Protein 7XYK (pdb70)

Nearest PDB structures (foldseek):
  7xyk-assembly1_B  TM=1.003E+00  e=2.452E-69  Shrimp white spot syndrome virus (isolate Tongan)
  5by6-assembly2_C  TM=9.878E-01  e=1.537E-50  Trichinella spiralis
  4irr-assembly1_B  TM=9.754E-01  e=3.200E-49  Caenorhabditis elegans
  7dp5-assembly1_A  TM=9.874E-01  e=3.975E-48  Brugia malayi
  7dp4-assembly1_A  TM=9.867E-01  e=3.726E-48  Brugia malayi

Structure (mmCIF, N/CA/C/O backbone):
data_7XYK
#
_entry.id   7XYK
#
_cell.length_a   51.164
_cell.length_b   90.113
_cell.length_c   123.996
_cell.angle_alpha   90.000
_cell.angle_beta   92.980
_cell.angle_gamma   90.000
#
_symmetry.space_group_name_H-M   'P 1 21 1'
#
loop_
_entity.id
_entity.type
_entity.pdbx_description
1 polymer 'Thymidylate synthase'
2 non-polymer "2'-DEOXYURIDINE 5'-MONOPHOSPHATE"
3 non-polymer TOMUDEX
4 non-polymer 'SULFATE ION'
5 water water
#
loop_
_atom_site.group_PDB
_atom_site.id
_atom_site.type_symbol
_atom_site.label_atom_id
_atom_site.label_alt_id
_atom_site.label_comp_id
_atom_site.label_asym_id
_atom_site.label_entity_id
_atom_site.label_seq_id
_atom_site.pdbx_PDB_ins_code
_atom_site.Cartn_x
_atom_site.Cartn_y
_atom_site.Cartn_z
_atom_site.occupancy
_atom_site.B_iso_or_equiv
_atom_site.auth_seq_id
_atom_site.auth_comp_id
_atom_site.auth_asym_id
_atom_site.auth_atom_id
_atom_site.pdbx_PDB_model_num
ATOM 1 N N . ALA A 1 3 ? 19.609 27.623 28.950 1.00 60.49 0 ALA A N 1
ATOM 2 C CA . ALA A 1 3 ? 19.835 26.160 29.154 1.00 58.84 0 ALA A CA 1
ATOM 3 C C . ALA A 1 3 ? 19.396 25.700 30.540 1.00 49.24 0 ALA A C 1
ATOM 4 O O . ALA A 1 3 ? 19.884 24.683 31.041 1.00 44.84 0 ALA A O 1
ATOM 6 N N . MET A 1 4 ? 18.479 26.444 31.156 1.00 40.92 1 MET A N 1
ATOM 7 C CA . MET A 1 4 ? 17.926 26.056 32.448 1.00 31.86 1 MET A CA 1
ATOM 8 C C . MET A 1 4 ? 16.409 25.933 32.467 1.00 26.34 1 MET A C 1
ATOM 9 O O . MET A 1 4 ? 15.890 25.146 33.257 1.00 28.32 1 MET A O 1
ATOM 14 N N . GLU A 1 5 ? 15.680 26.650 31.629 1.00 27.85 2 GLU A N 1
ATOM 15 C CA . GLU A 1 5 ? 14.226 26.655 31.739 1.00 32.62 2 GLU A CA 1
ATOM 16 C C . GLU A 1 5 ? 13.562 25.643 30.808 1.00 26.60 2 GLU A C 1
ATOM 17 O O . GLU A 1 5 ? 14.168 25.096 29.884 1.00 26.48 2 GLU A O 1
ATOM 23 N N . GLY A 1 6 ? 12.297 25.385 31.082 1.00 23.78 3 GLY A N 1
ATOM 24 C CA . GLY A 1 6 ? 11.530 24.536 30.191 1.00 23.00 3 GLY A CA 1
ATOM 25 C C . GLY A 1 6 ? 12.059 23.116 30.155 1.00 21.99 3 GLY A C 1
ATOM 26 O O . GLY A 1 6 ? 12.289 22.482 31.188 1.00 21.13 3 GLY A O 1
ATOM 27 N N . GLU A 1 7 ? 12.214 22.571 28.951 1.00 21.57 4 GLU A N 1
ATOM 28 C CA . GLU A 1 7 ? 12.621 21.180 28.824 1.00 17.85 4 GLU A CA 1
ATOM 29 C C . GLU A 1 7 ? 13.997 20.932 29.411 1.00 19.15 4 GLU A C 1
ATOM 30 O O . GLU A 1 7 ? 14.310 19.795 29.786 1.00 18.53 4 GLU A O 1
ATOM 36 N N . HIS A 1 8 ? 14.827 21.968 29.512 1.00 20.35 5 HIS A N 1
ATOM 37 C CA . HIS A 1 8 ? 16.115 21.799 30.152 1.00 22.48 5 HIS A CA 1
ATOM 38 C C . HIS A 1 8 ? 15.987 21.416 31.621 1.00 19.85 5 HIS A C 1
ATOM 39 O O . HIS A 1 8 ? 16.906 20.794 32.149 1.00 21.37 5 HIS A O 1
ATOM 46 N N . GLN A 1 9 ? 14.865 21.744 32.280 1.00 18.45 6 GLN A N 1
ATOM 47 C CA . GLN A 1 9 ? 14.647 21.241 33.638 1.00 18.87 6 GLN A CA 1
ATOM 48 C C . GLN A 1 9 ? 14.763 19.722 33.666 1.00 22.88 6 GLN A C 1
ATOM 49 O O . GLN A 1 9 ? 15.365 19.144 34.580 1.00 22.53 6 GLN A O 1
ATOM 55 N N . TYR A 1 10 ? 14.156 19.056 32.689 1.00 16.70 7 TYR A N 1
ATOM 56 C CA . TYR A 1 10 ? 14.181 17.599 32.625 1.00 16.32 7 TYR A CA 1
ATOM 57 C C . TYR A 1 10 ? 15.535 17.083 32.150 1.00 18.54 7 TYR A C 1
ATOM 58 O O . TYR A 1 10 ? 16.099 16.143 32.726 1.00 18.43 7 TYR A O 1
ATOM 67 N N . LEU A 1 11 ? 16.076 17.676 31.081 1.00 18.59 8 LEU A N 1
ATOM 68 C CA . LEU A 1 11 ? 17.353 17.208 30.574 1.00 17.92 8 LEU A CA 1
ATOM 69 C C . LEU A 1 11 ? 18.447 17.379 31.613 1.00 19.08 8 LEU A C 1
ATOM 70 O O . LEU A 1 11 ? 19.311 16.508 31.772 1.00 19.38 8 LEU A O 1
ATOM 75 N N . ASN A 1 12 ? 18.419 18.487 32.360 1.00 19.40 9 ASN A N 1
ATOM 76 C CA . ASN A 1 12 ? 19.425 18.669 33.400 1.00 18.18 9 ASN A CA 1
ATOM 77 C C . ASN A 1 12 ? 19.250 17.682 34.544 1.00 18.36 9 ASN A C 1
ATOM 78 O O . ASN A 1 12 ? 20.245 17.272 35.153 1.00 19.52 9 ASN A O 1
ATOM 83 N N . LEU A 1 13 ? 18.014 17.295 34.871 1.00 16.87 10 LEU A N 1
ATOM 84 C CA . LEU A 1 13 ? 17.813 16.249 35.871 1.00 17.47 10 LEU A CA 1
ATOM 85 C C . LEU A 1 13 ? 18.411 14.927 35.398 1.00 19.29 10 LEU A C 1
ATOM 86 O O . LEU A 1 13 ? 19.076 14.220 36.173 1.00 18.22 10 LEU A O 1
ATOM 91 N N . VAL A 1 14 ? 18.183 14.568 34.132 1.00 16.93 11 VAL A N 1
ATOM 92 C CA . VAL A 1 14 ? 18.779 13.349 33.601 1.00 18.59 11 VAL A CA 1
ATOM 93 C C . VAL A 1 14 ? 20.290 13.403 33.758 1.00 20.09 11 VAL A C 1
ATOM 94 O O . VAL A 1 14 ? 20.910 12.460 34.255 1.00 19.19 11 VAL A O 1
ATOM 98 N N . ARG A 1 15 ? 20.904 14.504 33.311 1.00 17.77 12 ARG A N 1
ATOM 99 C CA . ARG A 1 15 ? 22.353 14.642 33.438 1.00 20.61 12 ARG A CA 1
ATOM 100 C C . ARG A 1 15 ? 22.793 14.543 34.896 1.00 23.31 12 ARG A C 1
ATOM 101 O O . ARG A 1 15 ? 23.816 13.914 35.205 1.00 22.72 12 ARG A O 1
ATOM 109 N N . GLU A 1 16 ? 22.079 15.210 35.801 1.00 20.18 13 GLU A N 1
ATOM 110 C CA . GLU A 1 16 ? 22.469 15.196 37.206 1.00 21.74 13 GLU A CA 1
ATOM 111 C C . GLU A 1 16 ? 22.466 13.780 37.758 1.00 22.44 13 GLU A C 1
ATOM 112 O O . GLU A 1 16 ? 23.389 13.383 38.475 1.00 20.72 13 GLU A O 1
ATOM 118 N N . ILE A 1 17 ? 21.441 12.994 37.441 1.00 18.29 14 ILE A N 1
ATOM 119 C CA . ILE A 1 17 ? 21.396 11.624 37.936 1.00 17.74 14 ILE A CA 1
ATOM 120 C C . ILE A 1 17 ? 22.543 10.811 37.336 1.00 24.02 14 ILE A C 1
ATOM 121 O O . ILE A 1 17 ? 23.215 10.033 38.027 1.00 21.27 14 ILE A O 1
ATOM 126 N N . LEU A 1 18 ? 22.781 10.970 36.039 1.00 21.45 15 LEU A N 1
ATOM 127 C CA . LEU A 1 18 ? 23.892 10.260 35.418 1.00 22.80 15 LEU A CA 1
ATOM 128 C C . LEU A 1 18 ? 25.213 10.634 36.075 1.00 23.80 15 LEU A C 1
ATOM 129 O O . LEU A 1 18 ? 26.105 9.784 36.205 1.00 27.12 15 LEU A O 1
ATOM 134 N N . GLU A 1 19 ? 25.378 11.904 36.484 1.00 23.60 16 GLU A N 1
ATOM 135 C CA . GLU A 1 19 ? 26.672 12.367 37.014 1.00 31.87 16 GLU A CA 1
ATOM 136 C C . GLU A 1 19 ? 26.849 12.072 38.503 1.00 28.90 16 GLU A C 1
ATOM 137 O O . GLU A 1 19 ? 27.933 11.665 38.939 1.00 26.23 16 GLU A O 1
ATOM 143 N N . ARG A 1 20 ? 25.837 12.360 39.316 1.00 22.81 17 ARG A N 1
ATOM 144 C CA . ARG A 1 20 ? 25.964 12.214 40.756 1.00 22.66 17 ARG A CA 1
ATOM 145 C C . ARG A 1 20 ? 24.945 11.271 41.386 1.00 19.87 17 ARG A C 1
ATOM 146 O O . ARG A 1 20 ? 24.949 11.103 42.608 1.00 22.84 17 ARG A O 1
ATOM 154 N N . GLY A 1 21 ? 24.085 10.637 40.597 1.00 20.06 18 GLY A N 1
ATOM 155 C CA . GLY A 1 21 ? 23.204 9.634 41.168 1.00 20.07 18 GLY A CA 1
ATOM 156 C C . GLY A 1 21 ? 24.000 8.479 41.751 1.00 18.30 18 GLY A C 1
ATOM 157 O O . GLY A 1 21 ? 24.998 8.030 41.176 1.00 20.08 18 GLY A O 1
ATOM 158 N N . VAL A 1 22 ? 23.543 7.973 42.898 1.00 19.91 19 VAL A N 1
ATOM 159 C CA . VAL A 1 22 ? 24.216 6.862 43.562 1.00 21.00 19 VAL A CA 1
ATOM 160 C C . VAL A 1 22 ? 23.640 5.557 43.059 1.00 23.32 19 VAL A C 1
ATOM 161 O O . VAL A 1 22 ? 22.445 5.433 42.751 1.00 20.70 19 VAL A O 1
ATOM 165 N N . LYS A 1 23 ? 24.486 4.543 43.033 1.00 21.33 20 LYS A N 1
ATOM 166 C CA . LYS A 1 23 ? 24.030 3.223 42.663 1.00 25.64 20 LYS A CA 1
ATOM 167 C C . LYS A 1 23 ? 23.118 2.738 43.766 1.00 37.86 20 LYS A C 1
ATOM 168 O O . LYS A 1 23 ? 23.469 2.782 44.949 1.00 48.34 20 LYS A O 1
ATOM 174 N N . LYS A 1 24 ? 21.925 2.323 43.380 1.00 30.06 21 LYS A N 1
ATOM 175 C CA . LYS A 1 24 ? 20.903 1.917 44.333 1.00 39.53 21 LYS A CA 1
ATOM 176 C C . LYS A 1 24 ? 20.225 0.707 43.718 1.00 45.12 21 LYS A C 1
ATOM 177 O O . LYS A 1 24 ? 19.772 0.772 42.571 1.00 46.44 21 LYS A O 1
ATOM 183 N N . ASP A 1 25 ? 20.162 -0.390 44.461 1.00 41.05 22 ASP A N 1
ATOM 184 C CA . ASP A 1 25 ? 19.357 -1.504 43.997 1.00 36.63 22 ASP A CA 1
ATOM 185 C C . ASP A 1 25 ? 17.898 -1.159 44.247 1.00 29.62 22 ASP A C 1
ATOM 186 O O . ASP A 1 25 ? 17.579 -0.183 44.928 1.00 27.19 22 ASP A O 1
ATOM 191 N N . ASP A 1 26 ? 17.001 -1.911 43.623 1.00 27.00 23 ASP A N 1
ATOM 192 C CA . ASP A 1 26 ? 15.592 -1.564 43.734 1.00 25.52 23 ASP A CA 1
ATOM 193 C C . ASP A 1 26 ? 14.718 -2.812 43.767 1.00 26.26 23 ASP A C 1
ATOM 194 O O . ASP A 1 26 ? 15.169 -3.941 43.528 1.00 26.97 23 ASP A O 1
ATOM 199 N N . ARG A 1 27 ? 13.431 -2.555 44.030 1.00 22.78 24 ARG A N 1
ATOM 200 C CA . ARG A 1 27 ? 12.415 -3.598 44.151 1.00 30.92 24 ARG A CA 1
ATOM 201 C C . ARG A 1 27 ? 12.393 -4.526 42.941 1.00 35.22 24 ARG A C 1
ATOM 202 O O . ARG A 1 27 ? 12.193 -5.736 43.086 1.00 29.13 24 ARG A O 1
ATOM 210 N N . THR A 1 28 ? 12.524 -3.971 41.734 1.00 31.79 25 THR A N 1
ATOM 211 C CA . THR A 1 28 ? 12.427 -4.786 40.526 1.00 31.40 25 THR A CA 1
ATOM 212 C C . THR A 1 28 ? 13.663 -5.644 40.286 1.00 28.23 25 THR A C 1
ATOM 213 O O . THR A 1 28 ? 13.602 -6.554 39.454 1.00 38.08 25 THR A O 1
ATOM 217 N N . GLY A 1 29 ? 14.777 -5.366 40.962 1.00 27.22 26 GLY A N 1
ATOM 218 C CA . GLY A 1 29 ? 16.022 -6.053 40.692 1.00 30.30 26 GLY A CA 1
ATOM 219 C C . GLY A 1 29 ? 16.809 -5.527 39.506 1.00 32.60 26 GLY A C 1
ATOM 220 O O . GLY A 1 29 ? 17.859 -6.103 39.180 1.00 32.64 26 GLY A O 1
ATOM 221 N N . THR A 1 30 ? 16.325 -4.479 38.834 1.00 27.64 27 THR A N 1
ATOM 222 C CA . THR A 1 30 ? 17.006 -3.920 37.667 1.00 27.04 27 THR A CA 1
ATOM 223 C C . THR A 1 30 ? 18.202 -3.064 38.065 1.00 30.38 27 THR A C 1
ATOM 224 O O . THR A 1 30 ? 19.205 -3.034 37.347 1.00 30.65 27 THR A O 1
ATOM 228 N N . GLY A 1 31 ? 18.099 -2.327 39.171 1.00 29.14 28 GLY A N 1
ATOM 229 C CA . GLY A 1 31 ? 19.149 -1.416 39.576 1.00 28.74 28 GLY A CA 1
ATOM 230 C C . GLY A 1 31 ? 18.950 -0.018 39.026 1.00 23.74 28 GLY A C 1
ATOM 231 O O . GLY A 1 31 ? 18.485 0.146 37.879 1.00 23.03 28 GLY A O 1
ATOM 232 N N . THR A 1 32 ? 19.335 0.994 39.813 1.00 21.23 29 THR A N 1
ATOM 233 C CA . THR A 1 32 ? 19.128 2.383 39.428 1.00 17.89 29 THR A CA 1
ATOM 234 C C . THR A 1 32 ? 20.319 3.235 39.832 1.00 19.69 29 THR A C 1
ATOM 235 O O . THR A 1 32 ? 21.164 2.845 40.654 1.00 21.63 29 THR A O 1
ATOM 239 N N . LEU A 1 33 ? 20.358 4.411 39.240 1.00 17.81 30 LEU A N 1
ATOM 240 C CA . LEU A 1 33 ? 21.072 5.561 39.774 1.00 18.82 30 LEU A CA 1
ATOM 241 C C . LEU A 1 33 ? 20.024 6.522 40.309 1.00 16.20 30 LEU A C 1
ATOM 242 O O . LEU A 1 33 ? 18.982 6.739 39.669 1.00 16.11 30 LEU A O 1
ATOM 247 N N . SER A 1 34 ? 20.276 7.096 41.478 1.00 16.92 31 SER A N 1
ATOM 248 C CA . SER A 1 34 ? 19.227 7.773 42.222 1.00 16.92 31 SER A CA 1
ATOM 249 C C . SER A 1 34 ? 19.724 9.038 42.903 1.00 17.07 31 SER A C 1
ATOM 250 O O . SER A 1 34 ? 20.855 9.068 43.401 1.00 16.58 31 SER A O 1
ATOM 253 N N . ILE A 1 35 ? 18.887 10.077 42.913 1.00 15.47 32 ILE A N 1
ATOM 254 C CA . ILE A 1 35 ? 19.043 11.226 43.796 1.00 15.44 32 ILE A CA 1
ATOM 255 C C . ILE A 1 35 ? 17.702 11.434 44.488 1.00 16.10 32 ILE A C 1
ATOM 256 O O . ILE A 1 35 ? 16.676 10.922 44.041 1.00 17.57 32 ILE A O 1
ATOM 261 N N . PHE A 1 36 ? 17.705 12.197 45.583 1.00 16.14 33 PHE A N 1
ATOM 262 C CA . PHE A 1 36 ? 16.520 12.394 46.394 1.00 14.78 33 PHE A CA 1
ATOM 263 C C . PHE A 1 36 ? 16.193 13.876 46.462 1.00 14.53 33 PHE A C 1
ATOM 264 O O . PHE A 1 36 ? 17.087 14.715 46.624 1.00 17.69 33 PHE A O 1
ATOM 272 N N . GLY A 1 37 ? 14.931 14.205 46.250 1.00 14.01 34 GLY A N 1
ATOM 273 C CA . GLY A 1 37 ? 14.450 15.546 46.428 1.00 14.27 34 GLY A CA 1
ATOM 274 C C . GLY A 1 37 ? 14.566 16.562 45.297 1.00 15.27 34 GLY A C 1
ATOM 275 O O . GLY A 1 37 ? 14.371 17.749 45.559 1.00 17.62 34 GLY A O 1
ATOM 276 N N . PRO A 1 38 ? 14.840 16.193 44.036 1.00 14.29 35 PRO A N 1
ATOM 277 C CA . PRO A 1 38 ? 14.957 17.235 43.015 1.00 15.00 35 PRO A CA 1
ATOM 278 C C . PRO A 1 38 ? 13.591 17.784 42.640 1.00 15.65 35 PRO A C 1
ATOM 279 O O . PRO A 1 38 ? 12.592 17.063 42.623 1.00 17.24 35 PRO A O 1
ATOM 283 N N . GLN A 1 39 ? 13.570 19.069 42.310 1.00 14.30 36 GLN A N 1
ATOM 284 C CA . GLN A 1 39 ? 12.371 19.767 41.864 1.00 14.34 36 GLN A CA 1
ATOM 285 C C . GLN A 1 39 ? 12.563 20.309 40.455 1.00 16.14 36 GLN A C 1
ATOM 286 O O . GLN A 1 39 ? 13.656 20.744 40.082 1.00 17.94 36 GLN A O 1
ATOM 292 N N . MET A 1 40 ? 11.493 20.262 39.659 1.00 16.11 37 MET A N 1
ATOM 293 C CA . MET A 1 40 ? 11.446 20.861 38.326 1.00 15.67 37 MET A CA 1
ATOM 294 C C . MET A 1 40 ? 10.230 21.767 38.246 1.00 14.86 37 MET A C 1
ATOM 295 O O . MET A 1 40 ? 9.203 21.482 38.864 1.00 16.16 37 MET A O 1
ATOM 300 N N . ARG A 1 41 ? 10.338 22.859 37.479 1.00 15.78 38 ARG A N 1
ATOM 301 C CA . ARG A 1 41 ? 9.259 23.836 37.360 1.00 16.44 38 ARG A CA 1
ATOM 302 C C . ARG A 1 41 ? 9.051 24.160 35.895 1.00 16.06 38 ARG A C 1
ATOM 303 O O . ARG A 1 41 ? 10.029 24.351 35.159 1.00 18.55 38 ARG A O 1
ATOM 311 N N . PHE A 1 42 ? 7.773 24.213 35.487 1.00 14.77 39 PHE A N 1
ATOM 312 C CA . PHE A 1 42 ? 7.415 24.455 34.094 1.00 15.30 39 PHE A CA 1
ATOM 313 C C . PHE A 1 42 ? 6.335 25.515 33.999 1.00 17.24 39 PHE A C 1
ATOM 314 O O . PHE A 1 42 ? 5.265 25.384 34.600 1.00 17.99 39 PHE A O 1
ATOM 322 N N . SER A 1 43 ? 6.573 26.537 33.187 1.00 16.85 40 SER A N 1
ATOM 323 C CA . SER A 1 43 ? 5.552 27.539 32.954 1.00 17.68 40 SER A CA 1
ATOM 324 C C . SER A 1 43 ? 4.461 26.996 32.041 1.00 17.27 40 SER A C 1
ATOM 325 O O . SER A 1 43 ? 4.740 26.319 31.052 1.00 22.04 40 SER A O 1
ATOM 328 N N . LEU A 1 44 ? 3.210 27.278 32.396 1.00 17.87 41 LEU A N 1
ATOM 329 C CA . LEU A 1 44 ? 2.052 26.949 31.570 1.00 18.42 41 LEU A CA 1
ATOM 330 C C . LEU A 1 44 ? 1.442 28.192 30.949 1.00 18.72 41 LEU A C 1
ATOM 331 O O . LEU A 1 44 ? 0.325 28.131 30.407 1.00 20.21 41 LEU A O 1
ATOM 336 N N . ARG A 1 45 ? 2.148 29.314 31.017 1.00 18.96 42 ARG A N 1
ATOM 337 C CA . ARG A 1 45 ? 1.664 30.566 30.458 1.00 20.73 42 ARG A CA 1
ATOM 338 C C . ARG A 1 45 ? 1.736 30.526 28.937 1.00 23.37 42 ARG A C 1
ATOM 339 O O . ARG A 1 45 ? 2.415 29.699 28.335 1.00 20.60 42 ARG A O 1
ATOM 347 N N . ASP A 1 46 ? 0.963 31.400 28.311 1.00 25.27 43 ASP A N 1
ATOM 348 C CA . ASP A 1 46 ? 0.934 31.480 26.858 1.00 26.68 43 ASP A CA 1
ATOM 349 C C . ASP A 1 46 ? 0.533 30.141 26.250 1.00 22.87 43 ASP A C 1
ATOM 350 O O . ASP A 1 46 ? 1.025 29.768 25.180 1.00 25.37 43 ASP A O 1
ATOM 355 N N . ASP A 1 47 ? -0.341 29.413 26.955 1.00 22.89 44 ASP A N 1
ATOM 356 C CA . ASP A 1 47 ? -0.907 28.127 26.551 1.00 22.00 44 ASP A CA 1
ATOM 357 C C . ASP A 1 47 ? 0.106 26.990 26.497 1.00 19.38 44 ASP A C 1
ATOM 358 O O . ASP A 1 47 ? -0.232 25.899 26.037 1.00 20.38 44 ASP A O 1
ATOM 363 N N . THR A 1 48 ? 1.323 27.198 26.996 1.00 20.06 45 THR A N 1
ATOM 364 C CA . THR A 1 48 ? 2.373 26.195 26.906 1.00 19.25 45 THR A CA 1
ATOM 365 C C . THR A 1 48 ? 2.033 24.969 27.732 1.00 17.97 45 THR A C 1
ATOM 366 O O . THR A 1 48 ? 1.478 25.068 28.826 1.00 17.73 45 THR A O 1
ATOM 370 N N . ILE A 1 49 ? 2.389 23.809 27.203 1.00 18.35 46 ILE A N 1
ATOM 371 C CA . ILE A 1 49 ? 2.271 22.563 27.956 1.00 17.10 46 ILE A CA 1
ATOM 372 C C . ILE A 1 49 ? 3.576 21.794 27.765 1.00 18.55 46 ILE A C 1
ATOM 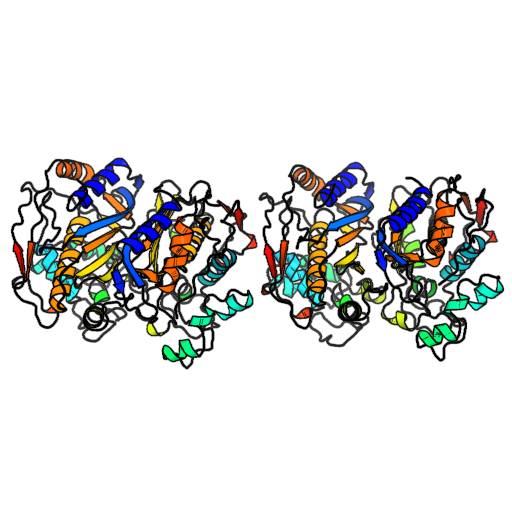373 O O . ILE A 1 49 ? 4.032 21.602 26.625 1.00 17.25 46 ILE A O 1
ATOM 378 N N . PRO A 1 50 ? 4.238 21.349 28.883 1.00 16.82 47 PRO A N 1
ATOM 379 C CA . PRO A 1 50 ? 5.580 20.749 28.764 1.00 17.01 47 PRO A CA 1
ATOM 380 C C . PRO A 1 50 ? 5.543 19.277 28.378 1.00 18.72 47 PRO A C 1
ATOM 381 O O . PRO A 1 50 ? 5.801 18.374 29.179 1.00 19.82 47 PRO A O 1
ATOM 385 N N . VAL A 1 51 ? 5.201 19.030 27.111 1.00 17.58 48 VAL A N 1
ATOM 386 C CA . VAL A 1 51 ? 5.330 17.709 26.504 1.00 17.62 48 VAL A CA 1
ATOM 387 C C . VAL A 1 51 ? 6.694 17.635 25.819 1.00 18.18 48 VAL A C 1
ATOM 388 O O . VAL A 1 51 ? 6.970 18.406 24.892 1.00 18.04 48 VAL A O 1
ATOM 392 N N . LEU A 1 52 ? 7.555 16.712 26.269 1.00 16.89 49 LEU A N 1
ATOM 393 C CA . LEU A 1 52 ? 8.939 16.710 25.803 1.00 18.13 49 LEU A CA 1
ATOM 394 C C . LEU A 1 52 ? 9.022 16.669 24.287 1.00 18.67 49 LEU A C 1
ATOM 395 O O . LEU A 1 52 ? 8.306 15.911 23.623 1.00 19.55 49 LEU A O 1
ATOM 400 N N . THR A 1 53 ? 9.951 17.444 23.758 1.00 17.58 50 THR A N 1
ATOM 401 C CA . THR A 1 53 ? 10.266 17.381 22.334 1.00 18.44 50 THR A CA 1
ATOM 402 C C . THR A 1 53 ? 11.501 16.542 22.018 1.00 19.51 50 THR A C 1
ATOM 403 O O . THR A 1 53 ? 11.695 16.165 20.847 1.00 20.36 50 THR A O 1
ATOM 407 N N . THR A 1 54 ? 12.346 16.241 23.006 1.00 18.64 51 THR A N 1
ATOM 408 C CA . THR A 1 54 ? 13.510 15.400 22.743 1.00 19.32 51 THR A CA 1
ATOM 409 C C . THR A 1 54 ? 13.170 13.923 22.668 1.00 20.18 51 THR A C 1
ATOM 410 O O . THR A 1 54 ? 14.024 13.119 22.273 1.00 22.94 51 THR A O 1
ATOM 414 N N . LYS A 1 55 ? 11.933 13.556 22.980 1.00 20.34 52 LYS A N 1
ATOM 415 C CA . LYS A 1 55 ? 11.440 12.203 22.819 1.00 25.62 52 LYS A CA 1
ATOM 416 C C . LYS A 1 55 ? 9.953 12.338 22.568 1.00 24.51 52 LYS A C 1
ATOM 417 O O . LYS A 1 55 ? 9.284 13.120 23.252 1.00 26.49 52 LYS A O 1
ATOM 423 N N . LYS A 1 56 ? 9.437 11.571 21.615 1.00 21.36 53 LYS A N 1
ATOM 424 C CA . LYS A 1 56 ? 8.001 11.570 21.365 1.00 22.98 53 LYS A CA 1
ATOM 425 C C . LYS A 1 56 ? 7.266 10.969 22.562 1.00 23.85 53 LYS A C 1
ATOM 426 O O . LYS A 1 56 ? 7.517 9.822 22.950 1.00 27.96 53 LYS A O 1
ATOM 432 N N . ILE A 1 57 ? 6.385 11.754 23.149 1.00 18.75 54 ILE A N 1
ATOM 433 C CA . ILE A 1 57 ? 5.526 11.327 24.245 1.00 19.93 54 ILE A CA 1
ATOM 434 C C . ILE A 1 57 ? 4.217 10.829 23.661 1.00 20.66 54 ILE A C 1
ATOM 435 O O . ILE A 1 57 ? 3.701 11.371 22.685 1.00 20.74 54 ILE A O 1
ATOM 440 N N . PHE A 1 58 ? 3.665 9.808 24.312 1.00 23.50 55 PHE A N 1
ATOM 441 C CA . PHE A 1 58 ? 2.413 9.169 23.917 1.00 24.93 55 PHE A CA 1
ATOM 442 C C . PHE A 1 58 ? 1.226 10.034 24.366 1.00 23.07 55 PHE A C 1
ATOM 443 O O . PHE A 1 58 ? 0.506 9.721 25.315 1.00 21.63 55 PHE A O 1
ATOM 451 N N . TRP A 1 59 ? 1.018 11.142 23.644 1.00 21.12 56 TRP A N 1
ATOM 452 C CA . TRP A 1 59 ? 0.039 12.147 24.074 1.00 21.31 56 TRP A CA 1
ATOM 453 C C . TRP A 1 59 ? -1.360 11.558 24.220 1.00 21.20 56 TRP A C 1
ATOM 454 O O . TRP A 1 59 ? -2.057 11.851 25.197 1.00 18.00 56 TRP A O 1
ATOM 465 N N . ARG A 1 60 ? -1.803 10.737 23.269 1.00 20.14 57 ARG A N 1
ATOM 466 C CA . ARG A 1 60 ? -3.139 10.168 23.375 1.00 19.46 57 ARG A CA 1
ATOM 467 C C . ARG A 1 60 ? -3.253 9.311 24.632 1.00 18.05 57 ARG A C 1
ATOM 468 O O . ARG A 1 60 ? -4.312 9.283 25.271 1.00 16.91 57 ARG A O 1
ATOM 476 N N . GLY A 1 61 ? -2.165 8.620 24.996 1.00 18.65 58 GLY A N 1
ATOM 477 C CA . GLY A 1 61 ? -2.134 7.874 26.251 1.00 18.14 58 GLY A CA 1
ATOM 478 C C . GLY A 1 61 ? -2.202 8.774 27.471 1.00 16.26 58 GLY A C 1
ATOM 479 O O . GLY A 1 61 ? -2.925 8.475 28.425 1.00 16.95 58 GLY A O 1
ATOM 480 N N . VAL A 1 62 ? -1.457 9.891 27.454 1.00 17.02 59 VAL A N 1
ATOM 481 C CA . VAL A 1 62 ? -1.550 10.864 28.544 1.00 14.58 59 VAL A CA 1
ATOM 482 C C . VAL A 1 62 ? -2.996 11.290 28.747 1.00 14.33 59 VAL A C 1
ATOM 483 O O . VAL A 1 62 ? -3.512 11.302 29.867 1.00 15.43 59 VAL A O 1
ATOM 487 N N . VAL A 1 63 ? -3.657 11.675 27.644 1.00 15.29 60 VAL A N 1
ATOM 488 C CA . VAL A 1 63 ? -5.018 12.195 27.723 1.00 15.66 60 VAL A CA 1
ATOM 489 C C . VAL A 1 63 ? -5.967 11.140 28.269 1.00 16.64 60 VAL A C 1
ATOM 490 O O . VAL A 1 63 ? -6.723 11.383 29.212 1.00 15.56 60 VAL A O 1
ATOM 494 N N . GLU A 1 64 ? -5.956 9.952 27.671 1.00 16.56 61 GLU A N 1
ATOM 495 C CA . GLU A 1 64 ? -6.930 8.957 28.092 1.00 16.35 61 GLU A CA 1
ATOM 496 C C . GLU A 1 64 ? -6.656 8.449 29.499 1.00 15.82 61 GLU A C 1
ATOM 497 O O . GLU A 1 64 ? -7.588 8.186 30.260 1.00 15.52 61 GLU A O 1
ATOM 503 N N . GLU A 1 65 ? -5.382 8.312 29.889 1.00 14.11 62 GLU A N 1
ATOM 504 C CA . GLU A 1 65 ? -5.128 7.948 31.275 1.00 14.84 62 GLU A CA 1
ATOM 505 C C . GLU A 1 65 ? -5.672 9.008 32.224 1.00 15.24 62 GLU A C 1
ATOM 506 O O . GLU A 1 65 ? -6.255 8.677 33.269 1.00 14.81 62 GLU A O 1
ATOM 512 N N . LEU A 1 66 ? -5.456 10.292 31.899 1.00 14.32 63 LEU A N 1
ATOM 513 C CA . LEU A 1 66 ? -5.914 11.333 32.812 1.00 14.51 63 LEU A CA 1
ATOM 514 C C . LEU A 1 66 ? -7.433 11.350 32.906 1.00 15.29 63 LEU A C 1
ATOM 515 O O . LEU A 1 66 ? -7.980 11.511 34.003 1.00 14.70 63 LEU A O 1
ATOM 520 N N . LEU A 1 67 ? -8.139 11.241 31.774 1.00 15.23 64 LEU A N 1
ATOM 521 C CA . LEU A 1 67 ? -9.597 11.271 31.841 1.00 14.27 64 LEU A CA 1
ATOM 522 C C . LEU A 1 67 ? -10.122 10.076 32.616 1.00 16.11 64 LEU A C 1
ATOM 523 O O . LEU A 1 67 ? -11.119 10.174 33.327 1.00 15.98 64 LEU A O 1
ATOM 528 N N . TRP A 1 68 ? -9.465 8.933 32.475 1.00 14.50 65 TRP A N 1
ATOM 529 C CA . TRP A 1 68 ? -9.794 7.754 33.269 1.00 16.01 65 TRP A CA 1
ATOM 530 C C . TRP A 1 68 ? -9.614 8.022 34.761 1.00 15.66 65 TRP A C 1
ATOM 531 O O . TRP A 1 68 ? -10.491 7.702 35.568 1.00 15.82 65 TRP A O 1
ATOM 542 N N . PHE A 1 69 ? -8.488 8.634 35.145 1.00 14.84 66 PHE A N 1
ATOM 543 C CA . PHE A 1 69 ? -8.320 9.045 36.538 1.00 16.05 66 PHE A CA 1
ATOM 544 C C . PHE A 1 69 ? -9.444 9.987 36.964 1.00 14.55 66 PHE A C 1
ATOM 545 O O . PHE A 1 69 ? -10.011 9.851 38.060 1.00 16.00 66 PHE A O 1
ATOM 553 N N . ILE A 1 70 ? -9.713 11.018 36.160 1.00 14.53 67 ILE A N 1
ATOM 554 C CA . ILE A 1 70 ? -10.685 12.030 36.567 1.00 15.97 67 ILE A CA 1
ATOM 555 C C . ILE A 1 70 ? -12.053 11.423 36.785 1.00 18.33 67 ILE A C 1
ATOM 556 O O . ILE A 1 70 ? -12.790 11.860 37.684 1.00 18.22 67 ILE A O 1
ATOM 561 N N . ARG A 1 71 ? -12.410 10.404 36.015 1.00 16.37 68 ARG A N 1
ATOM 562 C CA . ARG A 1 71 ? -13.678 9.711 36.200 1.00 17.29 68 ARG A CA 1
ATOM 563 C C . ARG A 1 71 ? -13.662 8.776 37.406 1.00 18.99 68 ARG A C 1
ATOM 564 O O . ARG A 1 71 ? -14.697 8.173 37.716 1.00 20.85 68 ARG A O 1
ATOM 572 N N . GLY A 1 72 ? -12.521 8.600 38.061 1.00 16.31 69 GLY A N 1
ATOM 573 C CA . GLY A 1 72 ? -12.414 7.684 39.177 1.00 18.72 69 GLY A CA 1
ATOM 574 C C . GLY A 1 72 ? -12.275 6.241 38.762 1.00 16.90 69 GLY A C 1
ATOM 575 O O . GLY A 1 72 ? -12.447 5.352 39.604 1.00 20.55 69 GLY A O 1
ATOM 576 N N . ASN A 1 73 ? -11.951 5.980 37.498 1.00 16.40 70 ASN A N 1
ATOM 577 C CA . ASN A 1 73 ? -11.935 4.623 36.961 1.00 17.52 70 ASN A CA 1
ATOM 578 C C . ASN A 1 73 ? -10.606 3.933 37.245 1.00 18.01 70 ASN A C 1
ATOM 579 O O . ASN A 1 73 ? -9.571 4.582 37.361 1.00 16.78 70 ASN A O 1
ATOM 584 N N . THR A 1 74 ? -10.656 2.590 37.320 1.00 15.99 71 THR A N 1
ATOM 585 C CA . THR A 1 74 ? -9.533 1.793 37.803 1.00 14.91 71 THR A CA 1
ATOM 586 C C . THR A 1 74 ? -9.384 0.492 37.027 1.00 16.16 71 THR A C 1
ATOM 587 O O . THR A 1 74 ? -8.616 -0.377 37.449 1.00 17.38 71 THR A O 1
ATOM 591 N N . ASP A 1 75 ? -10.087 0.328 35.901 1.00 16.71 72 ASP A N 1
ATOM 592 C CA . ASP A 1 75 ? -10.034 -0.895 35.105 1.00 17.45 72 ASP A CA 1
ATOM 593 C C . ASP A 1 75 ? -9.051 -0.680 33.957 1.00 20.10 72 ASP A C 1
ATOM 594 O O . ASP A 1 75 ? -9.321 0.083 33.031 1.00 18.98 72 ASP A O 1
ATOM 599 N N . ALA A 1 76 ? -7.897 -1.343 34.019 1.00 18.05 73 ALA A N 1
ATOM 600 C CA . ALA A 1 76 ? -6.947 -1.242 32.918 1.00 17.31 73 ALA A CA 1
ATOM 601 C C . ALA A 1 76 ? -7.539 -1.759 31.615 1.00 18.31 73 ALA A C 1
ATOM 602 O O . ALA A 1 76 ? -7.076 -1.364 30.545 1.00 19.79 73 ALA A O 1
ATOM 604 N N . LYS A 1 77 ? -8.529 -2.655 31.679 1.00 18.19 74 LYS A N 1
ATOM 605 C CA . LYS A 1 77 ? -9.069 -3.202 30.443 1.00 19.35 74 LYS A CA 1
ATOM 606 C C . LYS A 1 77 ? -9.724 -2.113 29.616 1.00 19.91 74 LYS A C 1
ATOM 607 O O . LYS A 1 77 ? -9.766 -2.206 28.383 1.00 22.99 74 LYS A O 1
ATOM 613 N N . GLU A 1 78 ? -10.219 -1.064 30.257 1.00 21.57 75 GLU A N 1
ATOM 614 C CA . GLU A 1 78 ? -10.828 0.021 29.500 1.00 23.89 75 GLU A CA 1
ATOM 615 C C . GLU A 1 78 ? -9.792 0.836 28.737 1.00 25.44 75 GLU A C 1
ATOM 616 O O . GLU A 1 78 ? -10.053 1.262 27.608 1.00 26.03 75 GLU A O 1
ATOM 622 N N . LEU A 1 79 ? -8.610 1.060 29.320 1.00 22.17 76 LEU A N 1
ATOM 623 C CA . LEU A 1 79 ? -7.523 1.662 28.554 1.00 21.30 76 LEU A CA 1
ATOM 624 C C . LEU A 1 79 ? -7.049 0.730 27.446 1.00 23.59 76 LEU A C 1
ATOM 625 O O . LEU A 1 79 ? -6.761 1.175 26.326 1.00 21.57 76 LEU A O 1
ATOM 630 N N . ALA A 1 80 ? -6.952 -0.568 27.725 1.00 20.64 77 ALA A N 1
ATOM 631 C CA . ALA A 1 80 ? -6.517 -1.493 26.685 1.00 22.16 77 ALA A CA 1
ATOM 632 C C . ALA A 1 80 ? -7.492 -1.500 25.506 1.00 24.53 77 ALA A C 1
ATOM 633 O O . ALA A 1 80 ? -7.063 -1.624 24.351 1.00 28.06 77 ALA A O 1
ATOM 635 N N . LYS A 1 81 ? -8.797 -1.332 25.764 1.00 22.29 78 LYS A N 1
ATOM 636 C CA . LYS A 1 81 ? -9.746 -1.260 24.649 1.00 25.39 78 LYS A CA 1
ATOM 637 C C . LYS A 1 81 ? -9.454 -0.073 23.739 1.00 27.18 78 LYS A C 1
ATOM 638 O O . LYS A 1 81 ? -9.739 -0.136 22.535 1.00 28.68 78 LYS A O 1
ATOM 644 N N . LYS A 1 82 ? -8.847 0.993 24.284 1.00 25.95 79 LYS A N 1
ATOM 645 C CA . LYS A 1 82 ? -8.435 2.174 23.542 1.00 26.61 79 LYS A CA 1
ATOM 646 C C . LYS A 1 82 ? -7.005 2.080 23.062 1.00 22.74 79 LYS A C 1
ATOM 647 O O . LYS A 1 82 ? -6.433 3.101 22.672 1.00 24.87 79 LYS A O 1
ATOM 653 N N . LYS A 1 83 ? -6.423 0.885 23.080 1.00 21.95 80 LYS A N 1
ATOM 654 C CA . LYS A 1 83 ? -5.054 0.649 22.623 1.00 25.87 80 LYS A CA 1
ATOM 655 C C . LYS A 1 83 ? -4.038 1.413 23.463 1.00 21.81 80 LYS A C 1
ATOM 656 O O . LYS A 1 83 ? -2.990 1.862 22.987 1.00 25.36 80 LYS A O 1
ATOM 662 N N . ILE A 1 84 ? -4.331 1.540 24.749 1.00 21.06 81 ILE A N 1
ATOM 663 C CA . ILE A 1 84 ? -3.426 2.144 25.713 1.00 20.80 81 ILE A CA 1
ATOM 664 C C . ILE A 1 84 ? -3.122 1.065 26.736 1.00 20.55 81 ILE A C 1
ATOM 665 O O . ILE A 1 84 ? -3.991 0.696 27.542 1.00 21.56 81 ILE A O 1
ATOM 670 N N . HIS A 1 85 ? -1.905 0.534 26.688 1.00 21.82 82 HIS A N 1
ATOM 671 C CA . HIS A 1 85 ? -1.595 -0.709 27.382 1.00 22.94 82 HIS A CA 1
ATOM 672 C C . HIS A 1 85 ? -0.692 -0.489 28.581 1.00 18.57 82 HIS A C 1
ATOM 673 O O . HIS A 1 85 ? -0.187 -1.461 29.157 1.00 21.16 82 HIS A O 1
ATOM 680 N N . ILE A 1 86 ? -0.514 0.767 28.984 1.00 18.31 83 ILE A N 1
ATOM 681 C CA . ILE A 1 86 ? 0.480 1.128 29.985 1.00 17.22 83 ILE A CA 1
ATOM 682 C C . ILE A 1 86 ? 0.224 0.512 31.352 1.00 20.34 83 ILE A C 1
ATOM 683 O O . ILE A 1 86 ? 1.171 0.360 32.125 1.00 20.63 83 ILE A O 1
ATOM 688 N N . TRP A 1 87 ? -1.023 0.168 31.684 1.00 17.44 84 TRP A N 1
ATOM 689 C CA . TRP A 1 87 ? -1.353 -0.426 32.976 1.00 18.55 84 TRP A CA 1
ATOM 690 C C . TRP A 1 87 ? -1.632 -1.923 32.894 1.00 17.11 84 TRP A C 1
ATOM 691 O O . TRP A 1 87 ? -1.978 -2.533 33.916 1.00 18.45 84 TRP A O 1
ATOM 702 N N . ASN A 1 88 ? -1.476 -2.532 31.716 1.00 18.32 85 ASN A N 1
ATOM 703 C CA . ASN A 1 88 ? -1.840 -3.942 31.563 1.00 17.89 85 ASN A CA 1
ATOM 704 C C . ASN A 1 88 ? -0.981 -4.845 32.433 1.00 19.16 85 ASN A C 1
ATOM 705 O O . ASN A 1 88 ? -1.503 -5.757 33.090 1.00 21.43 85 ASN A O 1
ATOM 710 N N . ALA A 1 89 ? 0.326 -4.599 32.482 1.00 20.77 86 ALA A N 1
ATOM 711 C CA . ALA A 1 89 ? 1.206 -5.499 33.220 1.00 23.36 86 ALA A CA 1
ATOM 712 C C . ALA A 1 89 ? 0.889 -5.500 34.712 1.00 22.07 86 ALA A C 1
ATOM 713 O O . ALA A 1 89 ? 0.831 -6.568 35.341 1.00 21.16 86 ALA A O 1
ATOM 715 N N . ASN A 1 90 ? 0.622 -4.325 35.292 1.00 19.08 87 ASN A N 1
ATOM 716 C CA . ASN A 1 90 ? 0.332 -4.295 36.720 1.00 18.57 87 ASN A CA 1
ATOM 717 C C . ASN A 1 90 ? -1.070 -4.791 37.051 1.00 19.89 87 ASN A C 1
ATOM 718 O O . ASN A 1 90 ? -1.355 -5.018 38.233 1.00 21.00 87 ASN A O 1
ATOM 723 N N . GLY A 1 91 ? -1.924 -5.001 36.057 1.00 18.47 88 GLY A N 1
ATOM 724 C CA . GLY A 1 91 ? -3.218 -5.607 36.242 1.00 19.97 88 GLY A CA 1
ATOM 725 C C . GLY A 1 91 ? -3.285 -7.079 35.881 1.00 20.42 88 GLY A C 1
ATOM 726 O O . GLY A 1 91 ? -4.372 -7.673 35.938 1.00 22.84 88 GLY A O 1
ATOM 727 N N . SER A 1 92 ? -2.164 -7.695 35.515 1.00 19.27 89 SER A N 1
ATOM 728 C CA . SER A 1 92 ? -2.210 -9.086 35.107 1.00 21.00 89 SER A CA 1
ATOM 729 C C . SER A 1 92 ? -2.466 -10.012 36.291 1.00 20.90 89 SER A C 1
ATOM 730 O O . SER A 1 92 ? -2.175 -9.699 37.444 1.00 20.93 89 SER A O 1
ATOM 733 N N . ARG A 1 93 ? -2.992 -11.191 35.974 1.00 22.30 90 ARG A N 1
ATOM 734 C CA . ARG A 1 93 ? -3.219 -12.210 36.997 1.00 25.27 90 ARG A CA 1
ATOM 735 C C . ARG A 1 93 ? -1.966 -12.441 37.823 1.00 25.41 90 ARG A C 1
ATOM 736 O O . ARG A 1 93 ? -2.018 -12.466 39.054 1.00 24.63 90 ARG A O 1
ATOM 744 N N . GLU A 1 94 ? -0.824 -12.615 37.156 1.00 26.05 91 GLU A N 1
ATOM 745 C CA . GLU A 1 94 ? 0.415 -12.915 37.862 1.00 26.90 91 GLU A CA 1
ATOM 746 C C . GLU A 1 94 ? 0.819 -11.767 38.771 1.00 24.68 91 GLU A C 1
ATOM 747 O O . GLU A 1 94 ? 1.212 -11.979 39.929 1.00 24.76 91 GLU A O 1
ATOM 753 N N . PHE A 1 95 ? 0.705 -10.529 38.286 1.00 22.69 92 PHE A N 1
ATOM 754 C CA . PHE A 1 95 ? 1.107 -9.423 39.133 1.00 21.14 92 PHE A CA 1
ATOM 755 C C . PHE A 1 95 ? 0.147 -9.252 40.304 1.00 22.16 92 PHE A C 1
ATOM 756 O O . PHE A 1 95 ? 0.575 -8.992 41.434 1.00 20.25 92 PHE A O 1
ATOM 764 N N . LEU A 1 96 ? -1.160 -9.356 40.054 1.00 19.84 93 LEU A N 1
ATOM 765 C CA . LEU A 1 96 ? -2.121 -9.255 41.143 1.00 17.46 93 LEU A CA 1
ATOM 766 C C . LEU A 1 96 ? -1.897 -10.340 42.190 1.00 19.62 93 LEU A C 1
ATOM 767 O O . LEU A 1 96 ? -1.923 -10.057 43.390 1.00 21.12 93 LEU A O 1
ATOM 772 N N . ASP A 1 97 ? -1.665 -11.583 41.757 1.00 21.20 94 ASP A N 1
ATOM 773 C CA . ASP A 1 97 ? -1.396 -12.640 42.725 1.00 23.46 94 ASP A CA 1
ATOM 774 C C . ASP A 1 97 ? -0.132 -12.342 43.523 1.00 26.56 94 ASP A C 1
ATOM 775 O O . ASP A 1 97 ? -0.070 -12.625 44.727 1.00 24.91 94 ASP A O 1
ATOM 780 N N . SER A 1 98 ? 0.883 -11.761 42.877 1.00 23.20 95 SER A N 1
ATOM 781 C CA . SER A 1 98 ? 2.113 -11.427 43.587 1.00 24.49 95 SER A CA 1
ATOM 782 C C . SER A 1 98 ? 1.883 -10.385 44.677 1.00 26.35 95 SER A C 1
ATOM 783 O O . SER A 1 98 ? 2.673 -10.312 45.628 1.00 28.58 95 SER A O 1
ATOM 786 N N . ARG A 1 99 ? 0.823 -9.576 44.566 1.00 21.41 96 ARG A N 1
ATOM 787 C CA . ARG A 1 99 ? 0.447 -8.611 45.592 1.00 22.45 96 ARG A CA 1
ATOM 788 C C . ARG A 1 99 ? -0.525 -9.192 46.612 1.00 21.07 96 ARG A C 1
ATOM 789 O O . ARG A 1 99 ? -0.987 -8.458 47.496 1.00 22.72 96 ARG A O 1
ATOM 797 N N . GLY A 1 100 ? -0.861 -10.474 46.498 1.00 21.19 97 GLY A N 1
ATOM 798 C CA . GLY A 1 100 ? -1.833 -11.066 47.390 1.00 22.79 97 GLY A CA 1
ATOM 799 C C . GLY A 1 100 ? -3.270 -10.799 47.010 1.00 21.99 97 GLY A C 1
ATOM 800 O O . GLY A 1 100 ? -4.174 -11.051 47.822 1.00 22.50 97 GLY A O 1
ATOM 801 N N . LEU A 1 101 ? -3.525 -10.316 45.794 1.00 18.98 98 LEU A N 1
ATOM 802 C CA . LEU A 1 101 ? -4.855 -9.886 45.383 1.00 19.91 98 LEU A CA 1
ATOM 803 C C . LEU A 1 101 ? -5.535 -10.987 44.577 1.00 23.20 98 LEU A C 1
ATOM 804 O O . LEU A 1 101 ? -5.875 -10.851 43.409 1.00 20.54 98 LEU A O 1
ATOM 809 N N . TYR A 1 102 ? -5.752 -12.106 45.272 1.00 23.69 99 TYR A N 1
ATOM 810 C CA . TYR A 1 102 ? -6.154 -13.331 44.594 1.00 24.63 99 TYR A CA 1
ATOM 811 C C . TYR A 1 102 ? -7.562 -13.264 44.030 1.00 25.47 99 TYR A C 1
ATOM 812 O O . TYR A 1 102 ? -7.842 -13.898 43.005 1.00 24.20 99 TYR A O 1
ATOM 821 N N . ASP A 1 103 ? -8.462 -12.523 44.682 1.00 22.95 100 ASP A N 1
ATOM 822 C CA . ASP A 1 103 ? -9.850 -12.410 44.264 1.00 28.16 100 ASP A CA 1
ATOM 823 C C . ASP A 1 103 ? -10.054 -11.334 43.220 1.00 27.02 100 ASP A C 1
ATOM 824 O O . ASP A 1 103 ? -11.175 -11.150 42.759 1.00 27.13 100 ASP A O 1
ATOM 829 N N . ARG A 1 104 ? -9.019 -10.579 42.886 1.00 22.65 101 ARG A N 1
ATOM 830 C CA . ARG A 1 104 ? -9.171 -9.464 41.967 1.00 23.36 101 ARG A CA 1
ATOM 831 C C . ARG A 1 104 ? -9.189 -9.977 40.523 1.00 25.45 101 ARG A C 1
ATOM 832 O O . ARG A 1 104 ? -8.345 -10.790 40.140 1.00 26.25 101 ARG A O 1
ATOM 840 N N . ALA A 1 105 ? -10.164 -9.532 39.730 1.00 22.00 102 ALA A N 1
ATOM 841 C CA . ALA A 1 105 ? -10.194 -9.837 38.308 1.00 23.17 102 ALA A CA 1
ATOM 842 C C . ALA A 1 105 ? -9.016 -9.179 37.600 1.00 19.83 102 ALA A C 1
ATOM 843 O O . ALA A 1 105 ? -8.570 -8.094 37.974 1.00 20.65 102 ALA A O 1
ATOM 845 N N . GLU A 1 106 ? -8.517 -9.845 36.560 1.00 23.88 103 GLU A N 1
ATOM 846 C CA . GLU A 1 106 ? -7.451 -9.267 35.756 1.00 22.90 103 GLU A CA 1
ATOM 847 C C . GLU A 1 106 ? -7.863 -7.891 35.242 1.00 21.68 103 GLU A C 1
ATOM 848 O O . GLU A 1 106 ? -8.992 -7.684 34.791 1.00 22.28 103 GLU A O 1
ATOM 854 N N . GLY A 1 107 ? -6.934 -6.942 35.343 1.00 18.68 104 GLY A N 1
ATOM 855 C CA . GLY A 1 107 ? -7.150 -5.582 34.939 1.00 21.09 104 GLY A CA 1
ATOM 856 C C . GLY A 1 107 ? -7.689 -4.679 36.026 1.00 17.77 104 GLY A C 1
ATOM 857 O O . GLY A 1 107 ? -7.618 -3.452 35.878 1.00 18.54 104 GLY A O 1
ATOM 858 N N . ASP A 1 108 ? -8.205 -5.233 37.116 1.00 16.43 105 ASP A N 1
ATOM 859 C CA . ASP A 1 108 ? -8.786 -4.426 38.193 1.00 17.45 105 ASP A CA 1
ATOM 860 C C . ASP A 1 108 ? -7.673 -3.989 39.137 1.00 18.58 105 ASP A C 1
ATOM 861 O O . ASP A 1 108 ? -7.223 -4.757 39.985 1.00 17.84 105 ASP A O 1
ATOM 866 N N . LEU A 1 109 ? -7.235 -2.745 38.978 1.00 15.35 106 LEU A N 1
ATOM 867 C CA . LEU A 1 109 ? -6.057 -2.269 39.684 1.00 14.83 106 LEU A CA 1
ATOM 868 C C . LEU A 1 109 ? -6.341 -1.961 41.145 1.00 14.25 106 LEU A C 1
ATOM 869 O O . LEU A 1 109 ? -5.392 -1.770 41.915 1.00 15.43 106 LEU A O 1
ATOM 874 N N . GLY A 1 110 ? -7.601 -1.921 41.552 1.00 15.33 107 GLY A N 1
ATOM 875 C CA . GLY A 1 110 ? -7.931 -1.565 42.903 1.00 14.31 107 GLY A CA 1
ATOM 876 C C . GLY A 1 110 ? -8.151 -0.083 43.038 1.00 13.22 107 GLY A C 1
ATOM 877 O O . GLY A 1 110 ? -8.280 0.652 42.056 1.00 15.34 107 GLY A O 1
ATOM 878 N N . PRO A 1 111 ? -8.190 0.394 44.293 1.00 14.20 108 PRO A N 1
ATOM 879 C CA . PRO A 1 111 ? -8.551 1.797 44.580 1.00 14.63 108 PRO A CA 1
ATOM 880 C C . PRO A 1 111 ? -7.379 2.750 44.368 1.00 15.40 108 PRO A C 1
ATOM 881 O O . PRO A 1 111 ? -6.874 3.378 45.299 1.00 17.29 108 PRO A O 1
ATOM 885 N N . VAL A 1 112 ? -6.927 2.839 43.120 1.00 14.87 109 VAL A N 1
ATOM 886 C CA . VAL A 1 112 ? -5.722 3.577 42.757 1.00 13.23 109 VAL A CA 1
ATOM 887 C C . VAL A 1 112 ? -6.095 4.965 42.273 1.00 15.64 109 VAL A C 1
ATOM 888 O O . VAL A 1 112 ? -7.201 5.214 41.792 1.00 19.57 109 VAL A O 1
ATOM 892 N N . TYR A 1 113 ? -5.112 5.851 42.312 1.00 15.32 110 TYR A N 1
ATOM 893 C CA . TYR A 1 113 ? -5.138 7.195 41.755 1.00 13.54 110 TYR A CA 1
ATOM 894 C C . TYR A 1 113 ? -6.502 7.871 41.752 1.00 15.35 110 TYR A C 1
ATOM 895 O O . TYR A 1 113 ? -6.924 8.371 42.799 1.00 16.06 110 TYR A O 1
ATOM 904 N N . GLY A 1 114 ? -7.191 7.939 40.611 1.00 15.46 111 GLY A N 1
ATOM 905 C CA . GLY A 1 114 ? -8.437 8.694 40.531 1.00 18.02 111 GLY A CA 1
ATOM 906 C C . GLY A 1 114 ? -9.550 8.207 41.448 1.00 15.43 111 GLY A C 1
ATOM 907 O O . GLY A 1 114 ? -10.430 8.986 41.793 1.00 15.42 111 GLY A O 1
ATOM 908 N N . PHE A 1 115 ? -9.554 6.925 41.814 1.00 15.29 112 PHE A N 1
ATOM 909 C CA . PHE A 1 115 ? -10.511 6.467 42.821 1.00 15.06 112 PHE A CA 1
ATOM 910 C C . PHE A 1 115 ? -10.325 7.230 44.123 1.00 14.94 112 PHE A C 1
ATOM 911 O O . PHE A 1 115 ? -11.300 7.635 44.772 1.00 14.46 112 PHE A O 1
ATOM 919 N N . GLN A 1 116 ? -9.067 7.420 44.537 1.00 14.99 113 GLN A N 1
ATOM 920 C CA . GLN A 1 116 ? -8.795 8.227 45.731 1.00 13.37 113 GLN A CA 1
ATOM 921 C C . GLN A 1 116 ? -9.130 9.695 45.496 1.00 13.18 113 GLN A C 1
ATOM 922 O O . GLN A 1 116 ? -9.644 10.380 46.378 1.00 15.01 113 GLN A O 1
ATOM 928 N N . TRP A 1 117 ? -8.835 10.210 44.315 1.00 13.97 114 TRP A N 1
ATOM 929 C CA . TRP A 1 117 ? -9.113 11.611 44.041 1.00 13.70 114 TRP A CA 1
ATOM 930 C C . TRP A 1 117 ? -10.595 11.935 44.198 1.00 13.57 114 TRP A C 1
ATOM 931 O O . TRP A 1 117 ? -10.935 13.026 44.656 1.00 14.97 114 TRP A O 1
ATOM 942 N N . ARG A 1 118 ? -11.480 11.029 43.754 1.00 13.78 115 ARG A N 1
ATOM 943 C CA . ARG A 1 118 ? -12.913 11.287 43.699 1.00 13.02 115 ARG A CA 1
ATOM 944 C C . ARG A 1 118 ? -13.712 10.613 44.811 1.00 14.50 115 ARG A C 1
ATOM 945 O O . ARG A 1 118 ? -14.873 10.996 45.019 1.00 15.78 115 ARG A O 1
ATOM 953 N N . HIS A 1 119 ? -13.148 9.608 45.485 1.00 13.38 116 HIS A N 1
ATOM 954 C CA . HIS A 1 119 ? -13.882 8.756 46.421 1.00 14.62 116 HIS A CA 1
ATOM 955 C C . HIS A 1 119 ? -13.023 8.390 47.622 1.00 15.50 116 HIS A C 1
ATOM 956 O O . HIS A 1 119 ? -13.130 7.283 48.158 1.00 15.58 116 HIS A O 1
ATOM 963 N N . PHE A 1 120 ? -12.178 9.304 48.094 1.00 13.38 117 PHE A N 1
ATOM 964 C CA . PHE A 1 120 ? -11.272 8.953 49.196 1.00 15.22 117 PHE A CA 1
ATOM 965 C C . PHE A 1 120 ? -12.046 8.424 50.402 1.00 14.87 117 PHE A C 1
ATOM 966 O O . PHE A 1 120 ? -12.984 9.061 50.873 1.00 16.15 117 PHE A O 1
ATOM 974 N N . GLY A 1 121 ? -11.644 7.241 50.887 1.00 15.85 118 GLY A N 1
ATOM 975 C CA . GLY A 1 121 ? -12.271 6.628 52.057 1.00 18.07 118 GLY A CA 1
ATOM 976 C C . GLY A 1 121 ? -13.418 5.692 51.755 1.00 18.36 118 GLY A C 1
ATOM 977 O O . GLY A 1 121 ? -13.851 4.940 52.652 1.00 20.74 118 GLY A O 1
ATOM 978 N N . ALA A 1 122 ? -13.919 5.688 50.530 1.00 17.06 119 ALA A N 1
ATOM 979 C CA . ALA A 1 122 ? -14.955 4.740 50.153 1.00 19.52 119 ALA A CA 1
ATOM 980 C C . ALA A 1 122 ? -14.401 3.323 50.178 1.00 18.41 119 ALA A C 1
ATOM 981 O O . ALA A 1 122 ? -13.226 3.087 49.896 1.00 18.39 119 ALA A O 1
ATOM 983 N N . GLU A 1 123 ? -15.282 2.366 50.458 1.00 18.47 120 GLU A N 1
ATOM 984 C CA . GLU A 1 123 ? -14.919 0.960 50.423 1.00 17.79 120 GLU A CA 1
ATOM 985 C C . GLU A 1 123 ? -14.889 0.475 48.981 1.00 17.53 120 GLU A C 1
ATOM 986 O O . GLU A 1 123 ? -15.843 0.678 48.232 1.00 22.91 120 GLU A O 1
ATOM 992 N N . TYR A 1 124 ? -13.798 -0.170 48.589 1.00 17.35 121 TYR A N 1
ATOM 993 C CA . TYR A 1 124 ? -13.661 -0.666 47.235 1.00 17.41 121 TYR A CA 1
ATOM 994 C C . TYR A 1 124 ? -14.344 -2.017 47.104 1.00 20.38 121 TYR A C 1
ATOM 995 O O . TYR A 1 124 ? -14.253 -2.865 48.000 1.00 24.83 121 TYR A O 1
ATOM 1004 N N . ASP A 1 125 ? -15.051 -2.198 45.981 1.00 18.45 122 ASP A N 1
ATOM 1005 C CA . ASP A 1 125 ? -15.675 -3.465 45.640 1.00 18.32 122 ASP A CA 1
ATOM 1006 C C . ASP A 1 125 ? -14.938 -3.971 44.416 1.00 20.24 122 ASP A C 1
ATOM 1007 O O . ASP A 1 125 ? -13.933 -4.718 44.555 1.00 22.43 122 ASP A O 1
ATOM 1012 N N . THR A 1 126 ? -15.321 -3.570 43.218 1.00 19.46 123 THR A N 1
ATOM 1013 C CA . THR A 1 126 ? -14.564 -3.878 42.023 1.00 20.80 123 THR A CA 1
ATOM 1014 C C . THR A 1 126 ? -14.469 -2.627 41.161 1.00 17.57 123 THR A C 1
ATOM 1015 O O . THR A 1 126 ? -15.051 -1.575 41.457 1.00 19.31 123 THR A O 1
ATOM 1019 N N . CYS A 1 127 ? -13.703 -2.736 40.089 1.00 17.86 124 CYS A N 1
ATOM 1020 C CA . CYS A 1 127 ? -13.554 -1.613 39.181 1.00 18.00 124 CYS A CA 1
ATOM 1021 C C . CYS A 1 127 ? -14.847 -1.273 38.444 1.00 22.89 124 CYS A C 1
ATOM 1022 O O . CYS A 1 127 ? -14.969 -0.162 37.917 1.00 25.46 124 CYS A O 1
ATOM 1025 N N . SER A 1 128 ? -15.811 -2.183 38.379 1.00 20.73 125 SER A N 1
ATOM 1026 C CA . SER A 1 128 ? -17.053 -1.905 37.666 1.00 24.43 125 SER A CA 1
ATOM 1027 C C . SER A 1 128 ? -18.173 -1.419 38.584 1.00 23.66 125 SER A C 1
ATOM 1028 O O . SER A 1 128 ? -19.266 -1.100 38.094 1.00 24.74 125 SER A O 1
ATOM 1031 N N . SER A 1 129 ? -17.936 -1.358 39.891 1.00 19.94 126 SER A N 1
ATOM 1032 C CA . SER A 1 129 ? -18.944 -0.914 40.837 1.00 23.04 126 SER A CA 1
ATOM 1033 C C . SER A 1 129 ? -19.232 0.580 40.666 1.00 20.79 126 SER A C 1
ATOM 1034 O O . SER A 1 129 ? -18.432 1.346 40.132 1.00 22.83 126 SER A O 1
ATOM 1037 N N . ASP A 1 130 ? -20.409 0.985 41.138 1.00 21.04 127 ASP A N 1
ATOM 1038 C CA . ASP A 1 130 ? -20.840 2.374 41.075 1.00 19.71 127 ASP A CA 1
ATOM 1039 C C . ASP A 1 130 ? -20.475 3.020 42.411 1.00 24.45 127 ASP A C 1
ATOM 1040 O O . ASP A 1 130 ? -20.988 2.620 43.460 1.00 27.73 127 ASP A O 1
ATOM 1045 N N . TYR A 1 131 ? -19.587 4.014 42.380 1.00 18.30 128 TYR A N 1
ATOM 1046 C CA . TYR A 1 131 ? -19.156 4.724 43.578 1.00 16.18 128 TYR A CA 1
ATOM 1047 C C . TYR A 1 131 ? -19.765 6.113 43.685 1.00 17.61 128 TYR A C 1
ATOM 1048 O O . TYR A 1 131 ? -19.306 6.925 44.495 1.00 18.30 128 TYR A O 1
ATOM 1057 N N . THR A 1 132 ? -20.821 6.396 42.913 1.00 16.27 129 THR A N 1
ATOM 1058 C CA . THR A 1 132 ? -21.389 7.731 42.927 1.00 17.44 129 THR A CA 1
ATOM 1059 C C . THR A 1 132 ? -21.854 8.091 44.327 1.00 18.57 129 THR A C 1
ATOM 1060 O O . THR A 1 132 ? -22.639 7.364 44.939 1.00 20.86 129 THR A O 1
ATOM 1064 N N . GLY A 1 133 ? -21.386 9.239 44.811 1.00 18.09 130 GLY A N 1
ATOM 1065 C CA . GLY A 1 133 ? -21.718 9.754 46.111 1.00 20.05 130 GLY A CA 1
ATOM 1066 C C . GLY A 1 133 ? -20.949 9.143 47.264 1.00 22.03 130 GLY A C 1
ATOM 1067 O O . GLY A 1 133 ? -21.162 9.555 48.414 1.00 23.72 130 GLY A O 1
ATOM 1068 N N . LYS A 1 134 ? -20.024 8.223 46.997 1.00 18.68 131 LYS A N 1
ATOM 1069 C CA . LYS A 1 134 ? -19.267 7.534 48.033 1.00 16.81 131 LYS A CA 1
ATOM 1070 C C . LYS A 1 134 ? -17.886 8.164 48.195 1.00 17.53 131 LYS A C 1
ATOM 1071 O O . LYS A 1 134 ? -17.216 8.499 47.217 1.00 18.97 131 LYS A O 1
ATOM 1077 N N . GLY A 1 135 ? -17.459 8.291 49.431 1.00 17.83 132 GLY A N 1
ATOM 1078 C CA . GLY A 1 135 ? -16.153 8.835 49.726 1.00 15.72 132 GLY A CA 1
ATOM 1079 C C . GLY A 1 135 ? -16.087 10.342 49.543 1.00 16.81 132 GLY A C 1
ATOM 1080 O O . GLY A 1 135 ? -17.076 11.022 49.255 1.00 20.18 132 GLY A O 1
ATOM 1081 N N . ILE A 1 136 ? -14.874 10.867 49.687 1.00 14.74 133 ILE A N 1
ATOM 1082 C CA . ILE A 1 136 ? -14.615 12.302 49.627 1.00 14.64 133 ILE A CA 1
ATOM 1083 C C . ILE A 1 136 ? -14.124 12.672 48.235 1.00 13.97 133 ILE A C 1
ATOM 1084 O O . ILE A 1 136 ? -13.079 12.188 47.784 1.00 15.09 133 ILE A O 1
ATOM 1089 N N . ASP A 1 137 ? -14.840 13.579 47.582 1.00 14.49 134 ASP A N 1
ATOM 1090 C CA . ASP A 1 137 ? -14.490 14.016 46.237 1.00 14.36 134 ASP A CA 1
ATOM 1091 C C . ASP A 1 137 ? -13.544 15.199 46.378 1.00 13.79 134 ASP A C 1
ATOM 1092 O O . ASP A 1 137 ? -13.938 16.375 46.346 1.00 14.91 134 ASP A O 1
ATOM 1097 N N . GLN A 1 138 ? -12.257 14.877 46.531 1.00 14.10 135 GLN A N 1
ATOM 1098 C CA . GLN A 1 138 ? -11.263 15.914 46.719 1.00 12.93 135 GLN A CA 1
ATOM 1099 C C . GLN A 1 138 ? -11.183 16.846 45.519 1.00 14.47 135 GLN A C 1
ATOM 1100 O O . GLN A 1 138 ? -11.030 18.060 45.677 1.00 15.63 135 GLN A O 1
ATOM 1106 N N . LEU A 1 139 ? -11.256 16.299 44.311 1.00 14.93 136 LEU A N 1
ATOM 1107 C CA . LEU A 1 139 ? -11.140 17.137 43.120 1.00 13.58 136 LEU A CA 1
ATOM 1108 C C . LEU A 1 139 ? -12.309 18.115 42.998 1.00 14.79 136 LEU A C 1
ATOM 1109 O O . LEU A 1 139 ? -12.108 19.308 42.758 1.00 15.52 136 LEU A O 1
ATOM 1114 N N . ALA A 1 140 ? -13.543 17.645 43.182 1.00 14.92 137 ALA A N 1
ATOM 1115 C CA . ALA A 1 140 ? -14.659 18.576 43.153 1.00 14.33 137 ALA A CA 1
ATOM 1116 C C . ALA A 1 140 ? -14.520 19.638 44.229 1.00 15.66 137 ALA A C 1
ATOM 1117 O O . ALA A 1 140 ? -14.863 20.808 44.018 1.00 16.65 137 ALA A O 1
ATOM 1119 N N . ASN A 1 141 ? -14.066 19.250 45.421 1.00 14.47 138 ASN A N 1
ATOM 1120 C CA A ASN A 1 141 ? -13.929 20.227 46.491 0.60 15.18 138 ASN A CA 1
ATOM 1121 C CA B ASN A 1 141 ? -13.957 20.252 46.466 0.40 15.77 138 ASN A CA 1
ATOM 1122 C C . ASN A 1 141 ? -12.914 21.295 46.108 1.00 15.49 138 ASN A C 1
ATOM 1123 O O . ASN A 1 141 ? -13.098 22.486 46.385 1.00 16.95 138 ASN A O 1
ATOM 1132 N N . ILE A 1 142 ? -11.814 20.876 45.484 1.00 15.24 139 ILE A N 1
ATOM 1133 C CA . ILE A 1 142 ? -10.816 21.850 45.061 1.00 15.60 139 ILE A CA 1
ATOM 1134 C C . ILE A 1 142 ? -11.413 22.819 44.052 1.00 15.84 139 ILE A C 1
ATOM 1135 O O . ILE A 1 142 ? -11.170 24.024 44.111 1.00 15.61 139 ILE A O 1
ATOM 1140 N N . LEU A 1 143 ? -12.163 22.307 43.086 1.00 15.92 140 LEU A N 1
ATOM 1141 C CA . LEU A 1 143 ? -12.746 23.210 42.094 1.00 16.60 140 LEU A CA 1
ATOM 1142 C C . LEU A 1 143 ? -13.678 24.225 42.740 1.00 17.85 140 LEU A C 1
ATOM 1143 O O . LEU A 1 143 ? -13.680 25.406 42.359 1.00 18.35 140 LEU A O 1
ATOM 1148 N N . LYS A 1 144 ? -14.469 23.794 43.720 1.00 15.74 141 LYS A N 1
ATOM 1149 C CA . LYS A 1 144 ? -15.340 24.724 44.444 1.00 16.43 141 LYS A CA 1
ATOM 1150 C C . LYS A 1 144 ? -14.516 25.767 45.185 1.00 17.48 141 LYS A C 1
ATOM 1151 O O . LYS A 1 144 ? -14.802 26.970 45.124 1.00 19.07 141 LYS A O 1
ATOM 1157 N N . THR A 1 145 ? -13.462 25.327 45.879 1.00 16.80 142 THR A N 1
ATOM 1158 C CA . THR A 1 145 ? -12.630 26.250 46.643 1.00 17.36 142 THR A CA 1
ATOM 1159 C C . THR A 1 145 ? -11.931 27.261 45.727 1.00 17.72 142 THR A C 1
ATOM 1160 O O . THR A 1 145 ? -11.773 28.431 46.084 1.00 17.05 142 THR A O 1
ATOM 1164 N N . LEU A 1 146 ? -11.504 26.825 44.546 1.00 17.24 143 LEU A N 1
ATOM 1165 C CA . LEU A 1 146 ? -10.856 27.740 43.610 1.00 17.03 143 LEU A CA 1
ATOM 1166 C C . LEU A 1 146 ? -11.784 28.872 43.204 1.00 19.72 143 LEU A C 1
ATOM 1167 O O . LEU A 1 146 ? -11.340 30.008 43.019 1.00 21.23 143 LEU A O 1
ATOM 1172 N N . ARG A 1 147 ? -13.072 28.570 43.069 1.00 20.67 144 ARG A N 1
ATOM 1173 C CA . ARG A 1 147 ? -14.046 29.592 42.697 1.00 20.37 144 ARG A CA 1
ATOM 1174 C C . ARG A 1 147 ? -14.336 30.525 43.866 1.00 26.64 144 ARG A C 1
ATOM 1175 O O . ARG A 1 147 ? -14.407 31.747 43.683 1.00 33.33 144 ARG A O 1
ATOM 1183 N N . GLU A 1 148 ? -14.486 29.972 45.074 1.00 20.53 145 GLU A N 1
ATOM 1184 C CA . GLU A 1 148 ? -15.058 30.639 46.243 1.00 23.66 145 GLU A CA 1
ATOM 1185 C C . GLU A 1 148 ? -14.031 31.197 47.215 1.00 27.25 145 GLU A C 1
ATOM 1186 O O . GLU A 1 148 ? -14.289 32.226 47.846 1.00 28.47 145 GLU A O 1
ATOM 1192 N N . ASN A 1 149 ? -12.881 30.548 47.378 1.00 20.84 146 ASN A N 1
ATOM 1193 C CA . ASN A 1 149 ? -11.877 30.979 48.347 1.00 20.09 146 ASN A CA 1
ATOM 1194 C C . ASN A 1 149 ? -10.512 30.606 47.800 1.00 19.17 146 ASN A C 1
ATOM 1195 O O . ASN A 1 149 ? -9.811 29.760 48.356 1.00 16.79 146 ASN A O 1
ATOM 1200 N N . PRO A 1 150 ? -10.095 31.245 46.705 1.00 17.07 147 PRO A N 1
ATOM 1201 C CA . PRO A 1 150 ? -8.859 30.823 46.023 1.00 18.58 147 PRO A CA 1
ATOM 1202 C C . PRO A 1 150 ? -7.584 30.988 46.845 1.00 18.53 147 PRO A C 1
ATOM 1203 O O . PRO A 1 150 ? -6.548 30.403 46.477 1.00 18.87 147 PRO A O 1
ATOM 1207 N N . ASP A 1 151 ? -7.602 31.763 47.919 1.00 17.74 148 ASP A N 1
ATOM 1208 C CA . ASP A 1 151 ? -6.393 31.885 48.728 1.00 18.41 148 ASP A CA 1
ATOM 1209 C C . ASP A 1 151 ? -6.244 30.766 49.753 1.00 19.78 148 ASP A C 1
ATOM 1210 O O . ASP A 1 151 ? -5.243 30.725 50.476 1.00 19.73 148 ASP A O 1
ATOM 1215 N N . ASP A 1 152 ? -7.210 29.867 49.834 1.00 17.01 149 ASP A N 1
ATOM 1216 C CA . ASP A 1 152 ? -7.153 28.752 50.762 1.00 15.77 149 ASP A CA 1
ATOM 1217 C C . ASP A 1 152 ? -5.839 27.986 50.594 1.00 17.14 149 ASP A C 1
ATOM 1218 O O . ASP A 1 152 ? -5.402 27.713 49.470 1.00 16.79 149 ASP A O 1
ATOM 1223 N N . ARG A 1 153 ? -5.246 27.573 51.714 1.00 14.41 150 ARG A N 1
ATOM 1224 C CA . ARG A 1 153 ? -3.965 26.865 51.744 1.00 13.07 150 ARG A CA 1
ATOM 1225 C C . ARG A 1 153 ? -4.113 25.348 51.937 1.00 12.41 150 ARG A C 1
ATOM 1226 O O . ARG A 1 153 ? -3.138 24.673 52.278 1.00 14.22 150 ARG A O 1
ATOM 1234 N N . ARG A 1 154 ? -5.302 24.792 51.684 1.00 13.32 151 ARG A N 1
ATOM 1235 C CA . ARG A 1 154 ? -5.596 23.379 51.905 1.00 14.35 151 ARG A CA 1
ATOM 1236 C C . ARG A 1 154 ? -6.111 22.682 50.652 1.00 14.32 151 ARG A C 1
ATOM 1237 O O . ARG A 1 154 ? -6.764 21.650 50.761 1.00 15.92 151 ARG A O 1
ATOM 1245 N N . MET A 1 155 ? -5.808 23.204 49.463 1.00 14.19 152 MET A N 1
ATOM 1246 C CA . MET A 1 155 ? -6.361 22.639 48.223 1.00 13.96 152 MET A CA 1
ATOM 1247 C C . MET A 1 155 ? -5.481 21.462 47.811 1.00 14.60 152 MET A C 1
ATOM 1248 O O . MET A 1 155 ? -4.636 21.549 46.904 1.00 15.06 152 MET A O 1
ATOM 1253 N N . ILE A 1 156 ? -5.666 20.343 48.516 1.00 14.15 153 ILE A N 1
ATOM 1254 C CA . ILE A 1 156 ? -4.824 19.144 48.434 1.00 13.96 153 ILE A CA 1
ATOM 1255 C C . ILE A 1 156 ? -5.649 18.017 47.841 1.00 13.33 153 ILE A C 1
ATOM 1256 O O . ILE A 1 156 ? -6.811 17.819 48.227 1.00 14.11 153 ILE A O 1
ATOM 1261 N N . MET A 1 157 ? -5.051 17.271 46.915 1.00 13.49 154 MET A N 1
ATOM 1262 C CA . MET A 1 157 ? -5.625 16.066 46.333 1.00 14.09 154 MET A CA 1
ATOM 1263 C C . MET A 1 157 ? -4.590 14.962 46.505 1.00 14.02 154 MET A C 1
ATOM 1264 O O . MET A 1 157 ? -3.515 15.022 45.893 1.00 15.44 154 MET A O 1
ATOM 1269 N N . THR A 1 158 ? -4.904 13.957 47.318 1.00 14.01 155 THR A N 1
ATOM 1270 C CA . THR A 1 158 ? -3.975 12.866 47.565 1.00 13.86 155 THR A CA 1
ATOM 1271 C C . THR A 1 158 ? -4.537 11.515 47.150 1.00 13.48 155 THR A C 1
ATOM 1272 O O . THR A 1 158 ? -5.735 11.232 47.291 1.00 14.75 155 THR A O 1
ATOM 1276 N N . ALA A 1 159 ? -3.645 10.655 46.664 1.00 13.11 156 ALA A N 1
ATOM 1277 C CA . ALA A 1 159 ? -3.929 9.247 46.505 1.00 13.20 156 ALA A CA 1
ATOM 1278 C C . ALA A 1 159 ? -3.261 8.388 47.561 1.00 14.11 156 ALA A C 1
ATOM 1279 O O . ALA A 1 159 ? -3.422 7.166 47.538 1.00 13.93 156 ALA A O 1
ATOM 1281 N N . TRP A 1 160 ? -2.523 8.997 48.488 1.00 14.24 157 TRP A N 1
ATOM 1282 C CA . TRP A 1 160 ? -1.798 8.241 49.496 1.00 13.92 157 TRP A CA 1
ATOM 1283 C C . TRP A 1 160 ? -2.733 7.970 50.656 1.00 15.27 157 TRP A C 1
ATOM 1284 O O . TRP A 1 160 ? -2.853 8.777 51.576 1.00 15.49 157 TRP A O 1
ATOM 1295 N N . ASN A 1 161 ? -3.406 6.821 50.606 1.00 15.07 158 ASN A N 1
ATOM 1296 C CA . ASN A 1 161 ? -4.302 6.370 51.664 1.00 15.21 158 ASN A CA 1
ATOM 1297 C C . ASN A 1 161 ? -3.683 5.131 52.300 1.00 14.92 158 ASN A C 1
ATOM 1298 O O . ASN A 1 161 ? -3.790 4.018 51.744 1.00 14.67 158 ASN A O 1
ATOM 1303 N N . PRO A 1 162 ? -2.993 5.267 53.428 1.00 13.63 159 PRO A N 1
ATOM 1304 C CA . PRO A 1 162 ? -2.380 4.090 54.078 1.00 14.33 159 PRO A CA 1
ATOM 1305 C C . PRO A 1 162 ? -3.317 2.905 54.263 1.00 15.33 159 PRO A C 1
ATOM 1306 O O . PRO A 1 162 ? -2.866 1.755 54.200 1.00 17.37 159 PRO A O 1
ATOM 1310 N N . MET A 1 163 ? -4.618 3.149 54.446 1.00 16.17 160 MET A N 1
ATOM 1311 C CA A MET A 1 163 ? -5.544 2.053 54.686 0.56 16.71 160 MET A CA 1
ATOM 1312 C CA B MET A 1 163 ? -5.593 2.084 54.672 0.44 16.97 160 MET A CA 1
ATOM 1313 C C . MET A 1 163 ? -5.795 1.225 53.435 1.00 16.35 160 MET A C 1
ATOM 1314 O O . MET A 1 163 ? -6.167 0.056 53.556 1.00 18.77 160 MET A O 1
ATOM 1323 N N . ASP A 1 164 ? -5.565 1.791 52.249 1.00 14.90 161 ASP A N 1
ATOM 1324 C CA . ASP A 1 164 ? -5.891 1.139 50.982 1.00 16.59 161 ASP A CA 1
ATOM 1325 C C . ASP A 1 164 ? -4.673 0.664 50.211 1.00 15.29 161 ASP A C 1
ATOM 1326 O O . ASP A 1 164 ? -4.853 0.022 49.174 1.00 15.25 161 ASP A O 1
ATOM 1331 N N . LEU A 1 165 ? -3.446 0.974 50.649 1.00 14.69 162 LEU A N 1
ATOM 1332 C CA . LEU A 1 165 ? -2.261 0.613 49.865 1.00 15.26 162 LEU A CA 1
ATOM 1333 C C . LEU A 1 165 ? -2.242 -0.873 49.524 1.00 14.04 162 LEU A C 1
ATOM 1334 O O . LEU A 1 165 ? -1.940 -1.244 48.388 1.00 17.17 162 LEU A O 1
ATOM 1339 N N . HIS A 1 166 ? -2.607 -1.728 50.482 1.00 16.04 163 HIS A N 1
ATOM 1340 C CA . HIS A 1 166 ? -2.553 -3.171 50.283 1.00 17.67 163 HIS A CA 1
ATOM 1341 C C . HIS A 1 166 ? -3.538 -3.645 49.223 1.00 17.57 163 HIS A C 1
ATOM 1342 O O . HIS A 1 166 ? -3.370 -4.755 48.700 1.00 19.85 163 HIS A O 1
ATOM 1349 N N . LEU A 1 167 ? -4.542 -2.848 48.895 1.00 15.84 164 LEU A N 1
ATOM 1350 C CA . LEU A 1 167 ? -5.525 -3.187 47.865 1.00 15.38 164 LEU A CA 1
ATOM 1351 C C . LEU A 1 167 ? -5.116 -2.715 46.476 1.00 15.88 164 LEU A C 1
ATOM 1352 O O . LEU A 1 167 ? -5.785 -3.068 45.490 1.00 17.05 164 LEU A O 1
ATOM 1357 N N . MET A 1 168 ? -4.065 -1.914 46.374 1.00 14.06 165 MET A N 1
ATOM 1358 C CA . MET A 1 168 ? -3.662 -1.319 45.104 1.00 14.84 165 MET A CA 1
ATOM 1359 C C . MET A 1 168 ? -2.681 -2.233 44.393 1.00 18.62 165 MET A C 1
ATOM 1360 O O . MET A 1 168 ? -1.806 -2.841 45.019 1.00 17.38 165 MET A O 1
ATOM 1365 N N . ALA A 1 169 ? -2.785 -2.284 43.061 1.00 17.63 166 ALA A N 1
ATOM 1366 C CA . ALA A 1 169 ? -1.815 -3.046 42.282 1.00 18.89 166 ALA A CA 1
ATOM 1367 C C . ALA A 1 169 ? -0.396 -2.534 42.511 1.00 19.73 166 ALA A C 1
ATOM 1368 O O . ALA A 1 169 ? 0.544 -3.325 42.593 1.00 23.52 166 ALA A O 1
ATOM 1370 N N . LEU A 1 170 ? -0.231 -1.219 42.650 1.00 17.64 167 LEU A N 1
ATOM 1371 C CA . LEU A 1 170 ? 1.022 -0.550 42.978 1.00 16.73 167 LEU A CA 1
ATOM 1372 C C . LEU A 1 170 ? 0.650 0.657 43.831 1.00 15.97 167 LEU A C 1
ATOM 1373 O O . LEU A 1 170 ? -0.395 1.267 43.577 1.00 16.27 167 LEU A O 1
ATOM 1378 N N . PRO A 1 171 ? 1.440 1.018 44.843 1.00 15.87 168 PRO A N 1
ATOM 1379 C CA . PRO A 1 171 ? 1.189 2.280 45.538 1.00 13.85 168 PRO A CA 1
ATOM 1380 C C . PRO A 1 171 ? 1.385 3.453 44.593 1.00 13.44 168 PRO A C 1
ATOM 1381 O O . PRO A 1 171 ? 2.173 3.371 43.634 1.00 14.77 168 PRO A O 1
ATOM 1385 N N . PRO A 1 172 ? 0.653 4.546 44.792 1.00 13.77 169 PRO A N 1
ATOM 1386 C CA . PRO A 1 172 ? 0.756 5.666 43.842 1.00 13.43 169 PRO A CA 1
ATOM 1387 C C . PRO A 1 172 ? 2.168 6.244 43.796 1.00 15.98 169 PRO A C 1
ATOM 1388 O O . PRO A 1 172 ? 2.809 6.442 44.826 1.00 16.53 169 PRO A O 1
ATOM 1392 N N . CYS A 1 173 ? 2.629 6.539 42.580 1.00 13.41 170 CYS A N 1
ATOM 1393 C CA . CYS A 1 173 ? 3.924 7.178 42.363 1.00 14.24 170 CYS A CA 1
ATOM 1394 C C . CYS A 1 173 ? 3.765 8.684 42.509 1.00 15.91 170 CYS A C 1
ATOM 1395 O O . CYS A 1 173 ? 4.347 9.321 43.401 1.00 16.45 170 CYS A O 1
ATOM 1398 N N . HIS A 1 174 ? 2.918 9.261 41.674 1.00 14.36 171 HIS A N 1
ATOM 1399 C CA . HIS A 1 174 ? 2.457 10.629 41.846 1.00 13.53 171 HIS A CA 1
ATOM 1400 C C . HIS A 1 174 ? 1.406 10.600 42.938 1.00 14.48 171 HIS A C 1
ATOM 1401 O O . HIS A 1 174 ? 0.337 10.013 42.757 1.00 16.97 171 HIS A O 1
ATOM 1408 N N . MET A 1 175 ? 1.708 11.181 44.091 1.00 14.31 172 MET A N 1
ATOM 1409 C CA . MET A 1 175 ? 0.891 10.828 45.238 1.00 15.15 172 MET A CA 1
ATOM 1410 C C . MET A 1 175 ? 0.072 11.939 45.834 1.00 13.94 172 MET A C 1
ATOM 1411 O O . MET A 1 175 ? -0.992 11.622 46.383 1.00 17.27 172 MET A O 1
ATOM 1416 N N . THR A 1 176 ? 0.517 13.187 45.804 1.00 13.95 173 THR A N 1
ATOM 1417 C CA . THR A 1 176 ? -0.204 14.284 46.443 1.00 13.77 173 THR A CA 1
ATOM 1418 C C . THR A 1 176 ? 0.049 15.563 45.663 1.00 13.98 173 THR A C 1
ATOM 1419 O O . THR A 1 176 ? 1.211 15.912 45.401 1.00 15.13 173 THR A O 1
ATOM 1423 N N . ALA A 1 177 ? -1.021 16.261 45.319 1.00 14.07 174 ALA A N 1
ATOM 1424 C CA . ALA A 1 177 ? -0.927 17.514 44.597 1.00 13.22 174 ALA A CA 1
ATOM 1425 C C . ALA A 1 177 ? -1.575 18.619 45.409 1.00 13.93 174 ALA A C 1
ATOM 1426 O O . ALA A 1 177 ? -2.570 18.387 46.107 1.00 15.34 174 ALA A O 1
ATOM 1428 N N . GLN A 1 178 ? -1.019 19.818 45.289 1.00 11.66 175 GLN A N 1
ATOM 1429 C CA . GLN A 1 178 ? -1.582 21.024 45.877 1.00 12.70 175 GLN A CA 1
ATOM 1430 C C . GLN A 1 178 ? -1.764 22.072 44.801 1.00 13.28 175 GLN A C 1
ATOM 1431 O O . GLN A 1 178 ? -0.918 22.213 43.906 1.00 13.85 175 GLN A O 1
ATOM 1437 N N . PHE A 1 179 ? -2.867 22.811 44.907 1.00 12.11 176 PHE A N 1
ATOM 1438 C CA . PHE A 1 179 ? -3.196 23.899 44.000 1.00 13.20 176 PHE A CA 1
ATOM 1439 C C . PHE A 1 179 ? -3.091 25.246 44.705 1.00 13.64 176 PHE A C 1
ATOM 1440 O O . PHE A 1 179 ? -3.189 25.335 45.934 1.00 14.64 176 PHE A O 1
ATOM 1448 N N . TYR A 1 180 ? -2.868 26.294 43.908 1.00 13.63 177 TYR A N 1
ATOM 1449 C CA . TYR A 1 180 ? -2.558 27.622 44.405 1.00 13.56 177 TYR A CA 1
ATOM 1450 C C . TYR A 1 180 ? -2.958 28.631 43.344 1.00 14.85 177 TYR A C 1
ATOM 1451 O O . TYR A 1 180 ? -2.837 28.365 42.151 1.00 16.48 177 TYR A O 1
ATOM 1460 N N . VAL A 1 181 ? -3.396 29.815 43.783 1.00 15.59 178 VAL A N 1
ATOM 1461 C CA . VAL A 1 181 ? -3.831 30.872 42.880 1.00 17.44 178 VAL A CA 1
ATOM 1462 C C . VAL A 1 181 ? -3.077 32.160 43.185 1.00 19.45 178 VAL A C 1
ATOM 1463 O O . VAL A 1 181 ? -3.003 32.584 44.342 1.00 20.95 178 VAL A O 1
ATOM 1467 N N . ALA A 1 182 ? -2.554 32.796 42.142 1.00 20.38 179 ALA A N 1
ATOM 1468 C CA . ALA A 1 182 ? -1.946 34.113 42.280 1.00 21.97 179 ALA A CA 1
ATOM 1469 C C . ALA A 1 182 ? -2.117 34.854 40.969 1.00 23.20 179 ALA A C 1
ATOM 1470 O O . ALA A 1 182 ? -1.860 34.291 39.899 1.00 22.45 179 ALA A O 1
ATOM 1472 N N . ASN A 1 183 ? -2.570 36.100 41.063 1.00 28.60 180 ASN A N 1
ATOM 1473 C CA . ASN A 1 183 ? -2.717 36.972 39.894 1.00 34.21 180 ASN A CA 1
ATOM 1474 C C . ASN A 1 183 ? -3.522 36.289 38.791 1.00 24.80 180 ASN A C 1
ATOM 1475 O O . ASN A 1 183 ? -3.168 36.337 37.605 1.00 28.27 180 ASN A O 1
ATOM 1480 N N . GLY A 1 184 ? -4.615 35.652 39.197 1.00 24.19 181 GLY A N 1
ATOM 1481 C CA . GLY A 1 184 ? -5.535 35.003 38.279 1.00 26.98 181 GLY A CA 1
ATOM 1482 C C . GLY A 1 184 ? -5.021 33.748 37.615 1.00 25.16 181 GLY A C 1
ATOM 1483 O O . GLY A 1 184 ? -5.624 33.297 36.634 1.00 24.93 181 GLY A O 1
ATOM 1484 N N . GLU A 1 185 ? -3.916 33.188 38.106 1.00 21.23 182 GLU A N 1
ATOM 1485 C CA . GLU A 1 185 ? -3.280 32.015 37.533 1.00 20.42 182 GLU A CA 1
ATOM 1486 C C . GLU A 1 185 ? -3.329 30.869 38.533 1.00 18.93 182 GLU A C 1
ATOM 1487 O O . GLU A 1 185 ? -3.055 31.048 39.726 1.00 19.97 182 GLU A O 1
ATOM 1493 N N . LEU A 1 186 ? -3.639 29.695 38.007 1.00 19.54 183 LEU A N 1
ATOM 1494 C CA . LEU A 1 186 ? -3.656 28.460 38.777 1.00 16.12 183 LEU A CA 1
ATOM 1495 C C . LEU A 1 186 ? -2.336 27.726 38.625 1.00 16.38 183 LEU A C 1
ATOM 1496 O O . LEU A 1 186 ? -1.926 27.399 37.510 1.00 17.97 183 LEU A O 1
ATOM 1501 N N . SER A 1 187 ? -1.702 27.408 39.743 1.00 15.92 184 SER A N 1
ATOM 1502 C CA . SER A 1 187 ? -0.501 26.583 39.763 1.00 15.19 184 SER A CA 1
ATOM 1503 C C . SER A 1 187 ? -0.773 25.279 40.508 1.00 14.70 184 SER A C 1
ATOM 1504 O O . SER A 1 187 ? -1.705 25.172 41.328 1.00 14.80 184 SER A O 1
ATOM 1507 N N . CYS A 1 188 ? 0.053 24.288 40.212 1.00 14.28 185 CYS A N 1
ATOM 1508 C CA . CYS A 1 188 ? -0.072 22.962 40.795 1.00 13.07 185 CYS A CA 1
ATOM 1509 C C . CYS A 1 188 ? 1.315 22.501 41.157 1.00 13.37 185 CYS A C 1
ATOM 1510 O O . CYS A 1 188 ? 2.230 22.593 40.326 1.00 14.48 185 CYS A O 1
ATOM 1513 N N . GLN A 1 189 ? 1.466 21.980 42.371 1.00 11.91 186 GLN A N 1
ATOM 1514 C CA . GLN A 1 189 ? 2.673 21.261 42.752 1.00 11.58 186 GLN A CA 1
ATOM 1515 C C . GLN A 1 189 ? 2.322 19.823 43.051 1.00 13.56 186 GLN A C 1
ATOM 1516 O O . GLN A 1 189 ? 1.388 19.545 43.824 1.00 13.23 186 GLN A O 1
ATOM 1522 N N . LEU A 1 190 ? 3.042 18.922 42.422 1.00 13.07 187 LEU A N 1
ATOM 1523 C CA . LEU A 1 190 ? 2.911 17.490 42.628 1.00 12.36 187 LEU A CA 1
ATOM 1524 C C . LEU A 1 190 ? 4.082 16.991 43.445 1.00 13.00 187 LEU A C 1
ATOM 1525 O O . LEU A 1 190 ? 5.245 17.246 43.092 1.00 14.30 187 LEU A O 1
ATOM 1530 N N . TYR A 1 191 ? 3.780 16.274 44.529 1.00 12.62 188 TYR A N 1
ATOM 1531 C CA . TYR A 1 191 ? 4.766 15.464 45.247 1.00 12.92 188 TYR A CA 1
ATOM 1532 C C . TYR A 1 191 ? 4.708 14.035 44.726 1.00 13.12 188 TYR A C 1
ATOM 1533 O O . TYR A 1 191 ? 3.663 13.377 44.818 1.00 13.45 188 TYR A O 1
ATOM 1542 N N . GLN A 1 192 ? 5.806 13.569 44.125 1.00 14.77 189 GLN A N 1
ATOM 1543 C CA . GLN A 1 192 ? 5.901 12.251 43.511 1.00 14.08 189 GLN A CA 1
ATOM 1544 C C . GLN A 1 192 ? 6.982 11.487 44.249 1.00 12.46 189 GLN A C 1
ATOM 1545 O O . GLN A 1 192 ? 8.163 11.854 44.177 1.00 14.45 189 GLN A O 1
ATOM 1551 N N . ARG A 1 193 ? 6.576 10.451 44.995 1.00 13.94 190 ARG A N 1
ATOM 1552 C CA . ARG A 1 193 ? 7.521 9.770 45.873 1.00 13.10 190 ARG A CA 1
ATOM 1553 C C . ARG A 1 193 ? 8.593 9.015 45.110 1.00 14.24 190 ARG A C 1
ATOM 1554 O O . ARG A 1 193 ? 9.670 8.731 45.677 1.00 13.71 190 ARG A O 1
ATOM 1562 N N . SER A 1 194 ? 8.320 8.670 43.849 1.00 13.57 191 SER A N 1
ATOM 1563 C CA . SER A 1 194 ? 9.155 7.751 43.094 1.00 12.61 191 SER A CA 1
ATOM 1564 C C . SER A 1 194 ? 8.932 8.056 41.629 1.00 14.17 191 SER A C 1
ATOM 1565 O O . SER A 1 194 ? 7.787 8.037 41.169 1.00 14.69 191 SER A O 1
ATOM 1568 N N . GLY A 1 195 ? 10.003 8.390 40.921 1.00 14.40 192 GLY A N 1
ATOM 1569 C CA . GLY A 1 195 ? 9.920 8.774 39.530 1.00 13.40 192 GLY A CA 1
ATOM 1570 C C . GLY A 1 195 ? 10.937 8.026 38.707 1.00 15.41 192 GLY A C 1
ATOM 1571 O O . GLY A 1 195 ? 12.144 8.171 38.896 1.00 15.32 192 GLY A O 1
ATOM 1572 N N . ASP A 1 196 ? 10.434 7.218 37.780 1.00 14.81 193 ASP A N 1
ATOM 1573 C CA . ASP A 1 196 ? 11.230 6.556 36.757 1.00 15.01 193 ASP A CA 1
ATOM 1574 C C . ASP A 1 196 ? 11.498 7.632 35.712 1.00 14.63 193 ASP A C 1
ATOM 1575 O O . ASP A 1 196 ? 10.618 7.998 34.934 1.00 15.29 193 ASP A O 1
ATOM 1580 N N . VAL A 1 197 ? 12.703 8.202 35.761 1.00 14.92 194 VAL A N 1
ATOM 1581 C CA . VAL A 1 197 ? 12.995 9.412 35.007 1.00 14.24 194 VAL A CA 1
ATOM 1582 C C . VAL A 1 197 ? 12.934 9.163 33.496 1.00 17.14 194 VAL A C 1
ATOM 1583 O O . VAL A 1 197 ? 12.516 10.038 32.727 1.00 17.73 194 VAL A O 1
ATOM 1587 N N . GLY A 1 198 ? 13.308 7.963 33.050 1.00 15.85 195 GLY A N 1
ATOM 1588 C CA . GLY A 1 198 ? 13.259 7.648 31.633 1.00 18.91 195 GLY A CA 1
ATOM 1589 C C . GLY A 1 198 ? 11.873 7.377 31.077 1.00 20.08 195 GLY A C 1
ATOM 1590 O O . GLY A 1 198 ? 11.627 7.653 29.905 1.00 22.00 195 GLY A O 1
ATOM 1591 N N . LEU A 1 199 ? 10.972 6.783 31.860 1.00 17.61 196 LEU A N 1
ATOM 1592 C CA . LEU A 1 199 ? 9.682 6.323 31.354 1.00 16.48 196 LEU A CA 1
ATOM 1593 C C . LEU A 1 199 ? 8.521 7.110 31.952 1.00 16.68 196 LEU A C 1
ATOM 1594 O O . LEU A 1 199 ? 7.930 7.947 31.285 1.00 19.96 196 LEU A O 1
ATOM 1599 N N . GLY A 1 200 ? 8.198 6.904 33.224 1.00 17.71 197 GLY A N 1
ATOM 1600 C CA . GLY A 1 200 ? 7.010 7.530 33.778 1.00 19.62 197 GLY A CA 1
ATOM 1601 C C . GLY A 1 200 ? 7.085 9.044 33.879 1.00 16.04 197 GLY A C 1
ATOM 1602 O O . GLY A 1 200 ? 6.094 9.736 33.617 1.00 15.93 197 GLY A O 1
ATOM 1603 N N . VAL A 1 201 ? 8.230 9.583 34.300 1.00 15.11 198 VAL A N 1
ATOM 1604 C CA . VAL A 1 201 ? 8.289 11.011 34.648 1.00 14.81 198 VAL A CA 1
ATOM 1605 C C . VAL A 1 201 ? 7.864 11.930 33.501 1.00 13.87 198 VAL A C 1
ATOM 1606 O O . VAL A 1 201 ? 7.044 12.835 33.731 1.00 15.19 198 VAL A O 1
ATOM 1610 N N . PRO A 1 202 ? 8.341 11.756 32.261 1.00 14.80 199 PRO A N 1
ATOM 1611 C CA . PRO A 1 202 ? 7.871 12.648 31.181 1.00 16.55 199 PRO A CA 1
ATOM 1612 C C . PRO A 1 202 ? 6.370 12.588 30.993 1.00 15.21 199 PRO A C 1
ATOM 1613 O O . PRO A 1 202 ? 5.714 13.594 30.699 1.00 16.49 199 PRO A O 1
ATOM 1617 N N . PHE A 1 203 ? 5.816 11.391 31.128 1.00 14.90 200 PHE A N 1
ATOM 1618 C CA . PHE A 1 203 ? 4.389 11.194 30.942 1.00 15.51 200 PHE A CA 1
ATOM 1619 C C . PHE A 1 203 ? 3.630 11.863 32.082 1.00 15.05 200 PHE A C 1
ATOM 1620 O O . PHE A 1 203 ? 2.632 12.555 31.864 1.00 16.22 200 PHE A O 1
ATOM 1628 N N . ASN A 1 204 ? 4.134 11.698 33.306 1.00 14.87 201 ASN A N 1
ATOM 1629 C CA . ASN A 1 204 ? 3.512 12.319 34.480 1.00 15.53 201 ASN A CA 1
ATOM 1630 C C . ASN A 1 204 ? 3.553 13.849 34.410 1.00 15.72 201 ASN A C 1
ATOM 1631 O O . ASN A 1 204 ? 2.606 14.526 34.830 1.00 15.00 201 ASN A O 1
ATOM 1636 N N . ILE A 1 205 ? 4.649 14.424 33.891 1.00 15.31 202 ILE A N 1
ATOM 1637 C CA . ILE A 1 205 ? 4.720 15.875 33.723 1.00 15.18 202 ILE A CA 1
ATOM 1638 C C . ILE A 1 205 ? 3.609 16.357 32.784 1.00 15.39 202 ILE A C 1
ATOM 1639 O O . ILE A 1 205 ? 2.910 17.345 33.059 1.00 15.70 202 ILE A O 1
ATOM 1644 N N . ALA A 1 206 ? 3.463 15.687 31.642 1.00 14.37 203 ALA A N 1
ATOM 1645 C CA . ALA A 1 206 ? 2.440 16.063 30.683 1.00 14.81 203 ALA A CA 1
ATOM 1646 C C . ALA A 1 206 ? 1.047 15.914 31.277 1.00 14.33 203 ALA A C 1
ATOM 1647 O O . ALA A 1 206 ? 0.184 16.778 31.094 1.00 15.22 203 ALA A O 1
ATOM 1649 N N . SER A 1 207 ? 0.844 14.847 32.059 1.00 15.86 204 SER A N 1
ATOM 1650 C CA . SER A 1 207 ? -0.453 14.551 32.653 1.00 14.18 204 SER A CA 1
ATOM 1651 C C . SER A 1 207 ? -0.906 15.650 33.611 1.00 13.04 204 SER A C 1
ATOM 1652 O O . SER A 1 207 ? -2.025 16.163 33.516 1.00 14.51 204 SER A O 1
ATOM 1655 N N . TYR A 1 208 ? -0.057 15.998 34.582 1.00 13.52 205 TYR A N 1
ATOM 1656 C CA . TYR A 1 208 ? -0.455 16.993 35.569 1.00 12.75 205 TYR A CA 1
ATOM 1657 C C . TYR A 1 208 ? -0.486 18.395 34.994 1.00 14.29 205 TYR A C 1
ATOM 1658 O O . TYR A 1 208 ? -1.293 19.220 35.448 1.00 14.76 205 TYR A O 1
ATOM 1667 N N . SER A 1 209 ? 0.330 18.664 33.974 1.00 14.36 206 SER A N 1
ATOM 1668 C CA . SER A 1 209 ? 0.224 19.940 33.278 1.00 15.41 206 SER A CA 1
ATOM 1669 C C . SER A 1 209 ? -1.107 20.053 32.549 1.00 14.84 206 SER A C 1
ATOM 1670 O O . SER A 1 209 ? -1.753 21.099 32.606 1.00 15.60 206 SER A O 1
ATOM 1673 N N . LEU A 1 210 ? -1.528 18.983 31.866 1.00 14.70 207 LEU A N 1
ATOM 1674 C CA . LEU A 1 210 ? -2.846 18.940 31.247 1.00 14.06 207 LEU A CA 1
ATOM 1675 C C . LEU A 1 210 ? -3.932 19.130 32.294 1.00 14.59 207 LEU A C 1
ATOM 1676 O O . LEU A 1 210 ? -4.866 19.922 32.114 1.00 15.35 207 LEU A O 1
ATOM 1681 N N . LEU A 1 211 ? -3.819 18.412 33.418 1.00 14.23 208 LEU A N 1
ATOM 1682 C CA . LEU A 1 211 ? -4.820 18.548 34.470 1.00 14.66 208 LEU A CA 1
ATOM 1683 C C . LEU A 1 211 ? -4.948 19.998 34.919 1.00 14.13 208 LEU A C 1
ATOM 1684 O O . LEU A 1 211 ? -6.062 20.499 35.130 1.00 15.09 208 LEU A O 1
ATOM 1689 N N . THR A 1 212 ? -3.813 20.682 35.069 1.00 14.83 209 THR A N 1
ATOM 1690 C CA . THR A 1 212 ? -3.843 22.065 35.528 1.00 13.92 209 THR A CA 1
ATOM 1691 C C . THR A 1 212 ? -4.524 22.961 34.500 1.00 16.14 209 THR A C 1
ATOM 1692 O O . THR A 1 212 ? -5.342 23.819 34.849 1.00 15.27 209 THR A O 1
ATOM 1696 N N . HIS A 1 213 ? -4.222 22.755 33.225 1.00 15.48 210 HIS A N 1
ATOM 1697 C CA . HIS A 1 213 ? -4.923 23.486 32.169 1.00 16.41 210 HIS A CA 1
ATOM 1698 C C . HIS A 1 213 ? -6.427 23.232 32.229 1.00 16.49 210 HIS A C 1
ATOM 1699 O O . HIS A 1 213 ? -7.237 24.164 32.100 1.00 17.00 210 HIS A O 1
ATOM 1706 N N . LEU A 1 214 ? -6.823 21.969 32.378 1.00 16.08 211 LEU A N 1
ATOM 1707 C CA . LEU A 1 214 ? -8.251 21.656 32.382 1.00 15.39 211 LEU A CA 1
ATOM 1708 C C . LEU A 1 214 ? -8.934 22.276 33.592 1.00 16.29 211 LEU A C 1
ATOM 1709 O O . LEU A 1 214 ? -10.040 22.817 33.485 1.00 16.91 211 LEU A O 1
ATOM 1714 N N . MET A 1 215 ? -8.319 22.174 34.771 1.00 15.40 212 MET A N 1
ATOM 1715 C CA . MET A 1 215 ? -8.924 22.751 35.964 1.00 15.81 212 MET A CA 1
ATOM 1716 C C . MET A 1 215 ? -9.060 24.263 35.847 1.00 17.03 212 MET A C 1
ATOM 1717 O O . MET A 1 215 ? -10.105 24.824 36.205 1.00 16.35 212 MET A O 1
ATOM 1722 N N . ALA A 1 216 ? -8.024 24.934 35.344 1.00 17.50 213 ALA A N 1
ATOM 1723 C CA . ALA A 1 216 ? -8.110 26.382 35.179 1.00 16.72 213 ALA A CA 1
ATOM 1724 C C . ALA A 1 216 ? -9.300 26.751 34.301 1.00 18.07 213 ALA A C 1
ATOM 1725 O O . ALA A 1 216 ? -10.031 27.704 34.606 1.00 19.28 213 ALA A O 1
ATOM 1727 N N . SER A 1 217 ? -9.528 25.981 33.225 1.00 17.24 214 SER A N 1
ATOM 1728 C CA . SER A 1 217 ? -10.647 26.266 32.327 1.00 18.49 214 SER A CA 1
ATOM 1729 C C . SER A 1 217 ? -11.997 26.046 33.009 1.00 20.16 214 SER A C 1
ATOM 1730 O O . SER A 1 217 ? -12.999 26.649 32.592 1.00 23.86 214 SER A O 1
ATOM 1733 N N . MET A 1 218 ? -12.067 25.178 34.023 1.00 18.48 215 MET A N 1
ATOM 1734 C CA . MET A 1 218 ? -13.305 24.917 34.747 1.00 20.33 215 MET A CA 1
ATOM 1735 C C . MET A 1 218 ? -13.648 26.035 35.725 1.00 22.46 215 MET A C 1
ATOM 1736 O O . MET A 1 218 ? -14.817 26.147 36.111 1.00 27.92 215 MET A O 1
ATOM 1741 N N . VAL A 1 219 ? -12.672 26.844 36.160 1.00 18.88 216 VAL A N 1
ATOM 1742 C CA . VAL A 1 219 ? -12.862 27.797 37.250 1.00 20.53 216 VAL A CA 1
ATOM 1743 C C . VAL A 1 219 ? -12.587 29.242 36.843 1.00 20.36 216 VAL A C 1
ATOM 1744 O O . VAL A 1 219 ? -12.483 30.113 37.712 1.00 24.96 216 VAL A O 1
ATOM 1748 N N . GLY A 1 220 ? -12.415 29.515 35.556 1.00 22.29 217 GLY A N 1
ATOM 1749 C CA . GLY A 1 220 ? -12.223 30.885 35.126 1.00 24.33 217 GLY A CA 1
ATOM 1750 C C . GLY A 1 220 ? -10.856 31.467 35.399 1.00 25.27 217 GLY A C 1
ATOM 1751 O O . GLY A 1 220 ? -10.715 32.691 35.450 1.00 26.23 217 GLY A O 1
ATOM 1752 N N . LEU A 1 221 ? -9.833 30.633 35.526 1.00 19.49 218 LEU A N 1
ATOM 1753 C CA . LEU A 1 221 ? -8.466 31.085 35.731 1.00 19.40 218 LEU A CA 1
ATOM 1754 C C . LEU A 1 221 ? -7.624 30.735 34.510 1.00 19.16 218 LEU A C 1
ATOM 1755 O O . LEU A 1 221 ? -8.041 29.974 33.627 1.00 22.00 218 LEU A O 1
ATOM 1760 N N . LYS A 1 222 ? -6.429 31.298 34.472 1.00 22.17 219 LYS A N 1
ATOM 1761 C CA . LYS A 1 222 ? -5.434 30.961 33.478 1.00 22.12 219 LYS A CA 1
ATOM 1762 C C . LYS A 1 222 ? -4.386 30.063 34.118 1.00 19.98 219 LYS A C 1
ATOM 1763 O O . LYS A 1 222 ? -4.184 30.135 35.328 1.00 21.93 219 LYS A O 1
ATOM 1769 N N . PRO A 1 223 ? -3.774 29.161 33.364 1.00 20.48 220 PRO A N 1
ATOM 1770 C CA . PRO A 1 223 ? -2.733 28.304 33.945 1.00 21.54 220 PRO A CA 1
ATOM 1771 C C . PRO A 1 223 ? -1.490 29.102 34.302 1.00 22.91 220 PRO A C 1
ATOM 1772 O O . PRO A 1 223 ? -1.100 30.028 33.587 1.00 23.32 220 PRO A O 1
ATOM 1776 N N . GLY A 1 224 ? -0.880 28.747 35.437 1.00 20.87 221 GLY A N 1
ATOM 1777 C CA . GLY A 1 224 ? 0.313 29.419 35.901 1.00 21.28 221 GLY A CA 1
ATOM 1778 C C . GLY A 1 224 ? 1.545 28.562 35.725 1.00 19.40 221 GLY A C 1
ATOM 1779 O O . GLY A 1 224 ? 2.167 28.576 34.658 1.00 18.41 221 GLY A O 1
ATOM 1780 N N . GLU A 1 225 ? 1.869 27.762 36.744 1.00 18.47 222 GLU A N 1
ATOM 1781 C CA . GLU A 1 225 ? 3.057 26.928 36.744 1.00 18.83 222 GLU A CA 1
ATOM 1782 C C . GLU A 1 225 ? 2.708 25.516 37.212 1.00 14.84 222 GLU A C 1
ATOM 1783 O O . GLU A 1 225 ? 1.807 25.333 38.042 1.00 16.62 222 GLU A O 1
ATOM 1789 N N . PHE A 1 226 ? 3.424 24.526 36.663 1.00 14.30 223 PHE A N 1
ATOM 1790 C CA . PHE A 1 226 ? 3.406 23.157 37.184 1.00 15.18 223 PHE A CA 1
ATOM 1791 C C . PHE A 1 226 ? 4.770 22.858 37.783 1.00 13.52 223 PHE A C 1
ATOM 1792 O O . PHE A 1 226 ? 5.796 23.005 37.113 1.00 14.73 223 PHE A O 1
ATOM 1800 N N . ILE A 1 227 ? 4.779 22.445 39.052 1.00 14.21 224 ILE A N 1
ATOM 1801 C CA . ILE A 1 227 ? 5.995 22.121 39.788 1.00 15.10 224 ILE A CA 1
ATOM 1802 C C . ILE A 1 227 ? 5.954 20.642 40.136 1.00 15.17 224 ILE A C 1
ATOM 1803 O O . ILE A 1 227 ? 4.999 20.180 40.786 1.00 14.07 224 ILE A O 1
ATOM 1808 N N . LEU A 1 228 ? 6.993 19.914 39.751 1.00 13.24 225 LEU A N 1
ATOM 1809 C CA . LEU A 1 228 ? 7.132 18.508 40.104 1.00 13.09 225 LEU A CA 1
ATOM 1810 C C . LEU A 1 228 ? 8.233 18.397 41.142 1.00 12.48 225 LEU A C 1
ATOM 1811 O O . LEU A 1 228 ? 9.398 18.689 40.841 1.00 13.90 225 LEU A O 1
ATOM 1816 N N . THR A 1 229 ? 7.889 17.929 42.339 1.00 12.82 226 THR A N 1
ATOM 1817 C CA . THR A 1 229 ? 8.876 17.664 43.387 1.00 13.06 226 THR A CA 1
ATOM 1818 C C . THR A 1 229 ? 8.978 16.157 43.577 1.00 13.89 226 THR A C 1
ATOM 1819 O O . THR A 1 229 ? 7.983 15.505 43.886 1.00 14.58 226 THR A O 1
ATOM 1823 N N . LEU A 1 230 ? 10.168 15.598 43.362 1.00 13.37 227 LEU A N 1
ATOM 1824 C CA . LEU A 1 230 ? 10.385 14.162 43.452 1.00 12.67 227 LEU A CA 1
ATOM 1825 C C . LEU A 1 230 ? 10.986 13.765 44.792 1.00 14.24 227 LEU A C 1
ATOM 1826 O O . LEU A 1 230 ? 11.774 14.504 45.394 1.00 14.54 227 LEU A O 1
ATOM 1831 N N . GLY A 1 231 ? 10.630 12.569 45.234 1.00 14.37 228 GLY A N 1
ATOM 1832 C CA . GLY A 1 231 ? 11.342 11.869 46.284 1.00 13.74 228 GLY A CA 1
ATOM 1833 C C . GLY A 1 231 ? 12.521 11.143 45.665 1.00 14.78 228 GLY A C 1
ATOM 1834 O O . GLY A 1 231 ? 13.511 11.783 45.313 1.00 14.31 228 GLY A O 1
ATOM 1835 N N . ASP A 1 232 ? 12.402 9.833 45.470 1.00 14.69 229 ASP A N 1
ATOM 1836 C CA . ASP A 1 232 ? 13.437 9.032 44.801 1.00 15.35 229 ASP A CA 1
ATOM 1837 C C . ASP A 1 232 ? 13.308 9.220 43.289 1.00 14.94 229 ASP A C 1
ATOM 1838 O O . ASP A 1 232 ? 12.398 8.675 42.651 1.00 15.44 229 ASP A O 1
ATOM 1843 N N . ALA A 1 233 ? 14.173 10.054 42.732 1.00 14.00 230 ALA A N 1
ATOM 1844 C CA . ALA A 1 233 ? 14.266 10.277 41.300 1.00 13.61 230 ALA A CA 1
ATOM 1845 C C . ALA A 1 233 ? 15.366 9.374 40.767 1.00 14.18 230 ALA A C 1
ATOM 1846 O O . ALA A 1 233 ? 16.532 9.522 41.146 1.00 15.70 230 ALA A O 1
ATOM 1848 N N . HIS A 1 234 ? 15.015 8.452 39.878 1.00 15.17 231 HIS A N 1
ATOM 1849 C CA . HIS A 1 234 ? 15.949 7.409 39.490 1.00 15.22 231 HIS A CA 1
ATOM 1850 C C . HIS A 1 234 ? 15.928 7.144 37.992 1.00 16.05 231 HIS A C 1
ATOM 1851 O O . HIS A 1 234 ? 14.896 7.269 37.331 1.00 15.98 231 HIS A O 1
ATOM 1858 N N . ILE A 1 235 ? 17.099 6.758 37.484 1.00 15.41 232 ILE A N 1
ATOM 1859 C CA . ILE A 1 235 ? 17.261 6.221 36.140 1.00 15.99 232 ILE A CA 1
ATOM 1860 C C . ILE A 1 235 ? 17.554 4.732 36.285 1.00 18.55 232 ILE A C 1
ATOM 1861 O O . ILE A 1 235 ? 18.499 4.346 36.975 1.00 16.80 232 ILE A O 1
ATOM 1866 N N . TYR A 1 236 ? 16.726 3.900 35.669 1.00 18.04 233 TYR A N 1
ATOM 1867 C CA . TYR A 1 236 ? 17.015 2.472 35.636 1.00 18.28 233 TYR A CA 1
ATOM 1868 C C . TYR A 1 236 ? 18.261 2.212 34.803 1.00 21.10 233 TYR A C 1
ATOM 1869 O O . TYR A 1 236 ? 18.499 2.868 33.789 1.00 18.99 233 TYR A O 1
ATOM 1878 N N . ASN A 1 237 ? 19.079 1.267 35.259 1.00 21.68 234 ASN A N 1
ATOM 1879 C CA . ASN A 1 237 ? 20.341 0.998 34.569 1.00 23.53 234 ASN A CA 1
ATOM 1880 C C . ASN A 1 237 ? 20.121 0.644 33.105 1.00 24.51 234 ASN A C 1
ATOM 1881 O O . ASN A 1 237 ? 20.967 0.953 32.259 1.00 24.13 234 ASN A O 1
ATOM 1886 N N . THR A 1 238 ? 18.991 0.007 32.796 1.00 20.99 235 THR A N 1
ATOM 1887 C CA . THR A 1 238 ? 18.643 -0.375 31.435 1.00 23.21 235 THR A CA 1
ATOM 1888 C C . THR A 1 238 ? 18.327 0.815 30.536 1.00 25.39 235 THR A C 1
ATOM 1889 O O . THR A 1 238 ? 18.204 0.636 29.320 1.00 26.36 235 THR A O 1
ATOM 1893 N N . HIS A 1 239 ? 18.138 2.008 31.089 1.00 21.21 236 HIS A N 1
ATOM 1894 C CA . HIS A 1 239 ? 17.798 3.194 30.320 1.00 20.50 236 HIS A CA 1
ATOM 1895 C C . HIS A 1 239 ? 18.973 4.131 30.078 1.00 20.32 236 HIS A C 1
ATOM 1896 O O . HIS A 1 239 ? 18.811 5.133 29.365 1.00 21.20 236 HIS A O 1
ATOM 1903 N N . ILE A 1 240 ? 20.141 3.856 30.655 1.00 21.70 237 ILE A N 1
ATOM 1904 C CA . ILE A 1 240 ? 21.232 4.828 30.619 1.00 22.57 237 ILE A CA 1
ATOM 1905 C C . ILE A 1 240 ? 21.627 5.152 29.177 1.00 26.82 237 ILE A C 1
ATOM 1906 O O . ILE A 1 240 ? 21.774 6.322 28.797 1.00 22.27 237 ILE A O 1
ATOM 1911 N N . GLU A 1 241 ? 21.813 4.129 28.349 1.00 24.70 238 GLU A N 1
ATOM 1912 C CA . GLU A 1 241 ? 22.324 4.408 27.007 1.00 27.14 238 GLU A CA 1
ATOM 1913 C C . GLU A 1 241 ? 21.316 5.177 26.166 1.00 24.25 238 GLU A C 1
ATOM 1914 O O . GLU A 1 241 ? 21.682 6.098 25.426 1.00 24.49 238 GLU A O 1
ATOM 1920 N N . VAL A 1 242 ? 20.043 4.819 26.247 1.00 21.49 239 VAL A N 1
ATOM 1921 C CA . VAL A 1 242 ? 19.052 5.553 25.475 1.00 22.42 239 VAL A CA 1
ATOM 1922 C C . VAL A 1 242 ? 18.916 6.992 25.979 1.00 22.73 239 VAL A C 1
ATOM 1923 O O . VAL A 1 242 ? 18.690 7.917 25.188 1.00 23.98 239 VAL A O 1
ATOM 1927 N N . LEU A 1 243 ? 19.026 7.216 27.300 1.00 20.44 240 LEU A N 1
ATOM 1928 C CA . LEU A 1 243 ? 18.938 8.587 27.792 1.00 22.22 240 LEU A CA 1
ATOM 1929 C C . LEU A 1 243 ? 20.148 9.411 27.379 1.00 19.64 240 LEU A C 1
ATOM 1930 O O . LEU A 1 243 ? 20.020 10.609 27.098 1.00 21.91 240 LEU A O 1
ATOM 1935 N N . LYS A 1 244 ? 21.328 8.798 27.321 1.00 21.48 241 LYS A N 1
ATOM 1936 C CA . LYS A 1 244 ? 22.471 9.534 26.792 1.00 24.42 241 LYS A CA 1
ATOM 1937 C C . LYS A 1 244 ? 22.232 9.952 25.337 1.00 23.03 241 LYS A C 1
ATOM 1938 O O . LYS A 1 244 ? 22.610 11.057 24.926 1.00 24.04 241 LYS A O 1
ATOM 1944 N N . LYS A 1 245 ? 21.589 9.091 24.541 1.00 22.88 242 LYS A N 1
ATOM 1945 C CA . LYS A 1 245 ? 21.246 9.460 23.168 1.00 24.54 242 LYS A CA 1
ATOM 1946 C C . LYS A 1 245 ? 20.240 10.607 23.155 1.00 23.97 242 LYS A C 1
ATOM 1947 O O . LYS A 1 245 ? 20.367 11.561 22.380 1.00 24.92 242 LYS A O 1
ATOM 1953 N N . GLN A 1 246 ? 19.260 10.567 24.060 1.00 22.41 243 GLN A N 1
ATOM 1954 C CA . GLN A 1 246 ? 18.279 11.641 24.113 1.00 20.57 243 GLN A CA 1
ATOM 1955 C C . GLN A 1 246 ? 18.944 12.976 24.418 1.00 21.74 243 GLN A C 1
ATOM 1956 O O . GLN A 1 246 ? 18.544 14.012 23.884 1.00 22.68 243 GLN A O 1
ATOM 1962 N N . LEU A 1 247 ? 19.957 12.973 25.285 1.00 22.60 244 LEU A N 1
ATOM 1963 C CA . LEU A 1 247 ? 20.617 14.211 25.682 1.00 24.14 244 LEU A CA 1
ATOM 1964 C C . LEU A 1 247 ? 21.322 14.880 24.509 1.00 27.70 244 LEU A C 1
ATOM 1965 O O . LEU A 1 247 ? 21.643 16.067 24.596 1.00 26.71 244 LEU A O 1
ATOM 1970 N N . CYS A 1 248 ? 21.578 14.152 23.422 1.00 24.50 245 CYS A N 1
ATOM 1971 C CA . CYS A 1 248 ? 22.205 14.766 22.255 1.00 28.23 245 CYS A CA 1
ATOM 1972 C C . CYS A 1 248 ? 21.226 15.522 21.366 1.00 25.01 245 CYS A C 1
ATOM 1973 O O . CYS A 1 248 ? 21.660 16.244 20.463 1.00 28.31 245 CYS A O 1
ATOM 1976 N N . ARG A 1 249 ? 19.929 15.395 21.594 1.00 22.75 246 ARG A N 1
ATOM 1977 C CA . ARG A 1 249 ? 18.936 16.041 20.757 1.00 25.17 246 ARG A CA 1
ATOM 1978 C C . ARG A 1 249 ? 18.648 17.451 21.243 1.00 23.37 246 ARG A C 1
ATOM 1979 O O . ARG A 1 249 ? 18.396 17.661 22.427 1.00 26.14 246 ARG A O 1
ATOM 1987 N N . VAL A 1 250 ? 18.567 18.391 20.319 1.00 23.81 247 VAL A N 1
ATOM 1988 C CA . VAL A 1 250 ? 18.328 19.785 20.705 1.00 25.29 247 VAL A CA 1
ATOM 1989 C C . VAL A 1 250 ? 16.828 19.988 20.918 1.00 22.26 247 VAL A C 1
ATOM 1990 O O . VAL A 1 250 ? 16.028 19.628 20.041 1.00 22.71 247 VAL A O 1
ATOM 1994 N N . PRO A 1 251 ? 16.400 20.517 22.069 1.00 22.97 248 PRO A N 1
ATOM 1995 C CA . PRO A 1 251 ? 14.968 20.745 22.269 1.00 24.32 248 PRO A CA 1
ATOM 1996 C C . PRO A 1 251 ? 14.423 21.750 21.274 1.00 22.35 248 PRO A C 1
ATOM 1997 O O . PRO A 1 251 ? 15.122 22.656 20.820 1.00 23.08 248 PRO A O 1
ATOM 2001 N N . ARG A 1 252 ? 13.151 21.569 20.955 1.00 24.16 249 ARG A N 1
ATOM 2002 C CA . ARG A 1 252 ? 12.336 22.515 20.223 1.00 23.99 249 ARG A CA 1
ATOM 2003 C C . ARG A 1 252 ? 11.324 23.147 21.161 1.00 22.77 249 ARG A C 1
ATOM 2004 O O . ARG A 1 252 ? 11.063 22.622 22.248 1.00 22.07 249 ARG A O 1
ATOM 2012 N N . PRO A 1 253 ? 10.714 24.266 20.772 1.00 20.92 250 PRO A N 1
ATOM 2013 C CA . PRO A 1 253 ? 9.722 24.894 21.649 1.00 23.09 250 PRO A CA 1
ATOM 2014 C C . PRO A 1 253 ? 8.606 23.925 22.001 1.00 20.96 250 PRO A C 1
ATOM 2015 O O . PRO A 1 253 ? 8.162 23.119 21.178 1.00 21.49 250 PRO A O 1
ATOM 2019 N N . PHE A 1 254 ? 8.162 24.006 23.252 1.00 21.25 251 PHE A N 1
ATOM 2020 C CA . PHE A 1 254 ? 7.083 23.156 23.705 1.00 19.98 251 PHE A CA 1
ATOM 2021 C C . PHE A 1 254 ? 5.814 23.467 22.916 1.00 21.03 251 PHE A C 1
ATOM 2022 O O . PHE A 1 254 ? 5.607 24.598 22.454 1.00 22.24 251 PHE A O 1
ATOM 2030 N N . PRO A 1 255 ? 4.929 22.497 22.788 1.00 18.18 252 PRO A N 1
ATOM 2031 C CA . PRO A 1 255 ? 3.637 22.756 22.150 1.00 19.83 252 PRO A CA 1
ATOM 2032 C C . PRO A 1 255 ? 2.720 23.580 23.040 1.00 18.21 252 PRO A C 1
ATOM 2033 O O . PRO A 1 255 ? 3.010 23.862 24.213 1.00 18.50 252 PRO A O 1
ATOM 2037 N N . LYS A 1 256 ? 1.561 23.912 22.499 1.00 19.40 253 LYS A N 1
ATOM 2038 C CA . LYS A 1 256 ? 0.552 24.655 23.220 1.00 19.87 253 LYS A CA 1
ATOM 2039 C C . LYS A 1 256 ? -0.707 23.815 23.307 1.00 21.07 253 LYS A C 1
ATOM 2040 O O . LYS A 1 256 ? -1.032 23.064 22.386 1.00 23.27 253 LYS A O 1
ATOM 2046 N N . LEU A 1 257 ? -1.407 23.943 24.426 1.00 17.72 254 LEU A N 1
ATOM 2047 C CA . LEU A 1 257 ? -2.686 23.286 24.592 1.00 19.52 254 LEU A CA 1
ATOM 2048 C C . LEU A 1 257 ? -3.765 24.282 24.240 1.00 21.78 254 LEU A C 1
ATOM 2049 O O . LEU A 1 257 ? -3.805 25.387 24.794 1.00 22.25 254 LEU A O 1
ATOM 2054 N N . ARG A 1 258 ? -4.652 23.878 23.338 1.00 18.78 255 ARG A N 1
ATOM 2055 C CA . ARG A 1 258 ? -5.783 24.691 22.931 1.00 18.49 255 ARG A CA 1
ATOM 2056 C C . ARG A 1 258 ? -7.054 24.024 23.440 1.00 18.83 255 ARG A C 1
ATOM 2057 O O . ARG A 1 258 ? -7.452 22.969 22.931 1.00 22.73 255 ARG A O 1
ATOM 2065 N N . ILE A 1 259 ? -7.709 24.640 24.410 1.00 18.47 256 ILE A N 1
ATOM 2066 C CA . ILE A 1 259 ? -8.976 24.130 24.919 1.00 17.86 256 ILE A CA 1
ATOM 2067 C C . ILE A 1 259 ? -10.098 24.742 24.098 1.00 21.03 256 ILE A C 1
ATOM 2068 O O . ILE A 1 259 ? -10.155 25.965 23.935 1.00 23.21 256 ILE A O 1
ATOM 2073 N N . LEU A 1 260 ? -10.927 23.875 23.516 1.00 19.51 257 LEU A N 1
ATOM 2074 C CA . LEU A 1 260 ? -11.974 24.298 22.599 1.00 19.94 257 LEU A CA 1
ATOM 2075 C C . LEU A 1 260 ? -13.278 24.600 23.311 1.00 23.77 257 LEU A C 1
ATOM 2076 O O . LEU A 1 260 ? -14.024 25.484 22.869 1.00 25.23 257 LEU A O 1
ATOM 2081 N N . MET A 1 261 ? -13.549 23.888 24.398 1.00 22.25 258 MET A N 1
ATOM 2082 C CA . MET A 1 261 ? -14.698 24.124 25.245 1.00 22.37 258 MET A CA 1
ATOM 2083 C C . MET A 1 261 ? -14.417 23.483 26.588 1.00 21.59 258 MET A C 1
ATOM 2084 O O . MET A 1 261 ? -13.573 22.593 26.708 1.00 22.43 258 MET A O 1
ATOM 2089 N N . ALA A 1 262 ? -15.154 23.942 27.590 1.00 22.93 259 ALA A N 1
ATOM 2090 C CA . ALA A 1 262 ? -15.137 23.357 28.911 1.00 25.04 259 ALA A CA 1
ATOM 2091 C C . ALA A 1 262 ? -16.531 22.833 29.229 1.00 23.73 259 ALA A C 1
ATOM 2092 O O . ALA A 1 262 ? -17.514 23.564 29.047 1.00 25.68 259 ALA A O 1
ATOM 2094 N N . PRO A 1 263 ? -16.663 21.586 29.675 1.00 22.40 260 PRO A N 1
ATOM 2095 C CA . PRO A 1 263 ? -17.971 21.035 30.021 1.00 21.95 260 PRO A CA 1
ATOM 2096 C C . PRO A 1 263 ? -18.395 21.511 31.403 1.00 24.06 260 PRO A C 1
ATOM 2097 O O . PRO A 1 263 ? -17.685 22.236 32.096 1.00 23.41 260 PRO A O 1
ATOM 2101 N N . GLU A 1 264 ? -19.580 21.074 31.804 1.00 24.20 261 GLU A N 1
ATOM 2102 C CA . GLU A 1 264 ? -20.110 21.508 33.090 1.00 25.30 261 GLU A CA 1
ATOM 2103 C C . GLU A 1 264 ? -19.383 20.876 34.267 1.00 22.17 261 GLU A C 1
ATOM 2104 O O . GLU A 1 264 ? -19.278 21.502 35.329 1.00 28.11 261 GLU A O 1
ATOM 2110 N N . LYS A 1 265 ? -18.937 19.627 34.133 1.00 22.61 262 LYS A N 1
ATOM 2111 C CA . LYS A 1 265 ? -18.186 18.941 35.173 1.00 23.84 262 LYS A CA 1
ATOM 2112 C C . LYS A 1 265 ? -16.909 18.388 34.560 1.00 21.25 262 LYS A C 1
ATOM 2113 O O . LYS A 1 265 ? -16.895 17.951 33.398 1.00 21.01 262 LYS A O 1
ATOM 2119 N N . ILE A 1 266 ? -15.830 18.410 35.344 1.00 18.59 263 ILE A N 1
ATOM 2120 C CA . ILE A 1 266 ? -14.510 18.099 34.800 1.00 17.61 263 ILE A CA 1
ATOM 2121 C C . ILE A 1 266 ? -14.464 16.681 34.250 1.00 17.22 263 ILE A C 1
ATOM 2122 O O . ILE A 1 266 ? -13.790 16.421 33.243 1.00 17.77 263 ILE A O 1
ATOM 2127 N N . GLU A 1 267 ? -15.193 15.750 34.868 1.00 19.39 264 GLU A N 1
ATOM 2128 C CA . GLU A 1 267 ? -15.233 14.376 34.394 1.00 18.86 264 GLU A CA 1
ATOM 2129 C C . GLU A 1 267 ? -15.949 14.218 33.065 1.00 20.31 264 GLU A C 1
ATOM 2130 O O . GLU A 1 267 ? -15.936 13.110 32.520 1.00 22.13 264 GLU A O 1
ATOM 2136 N N . ASP A 1 268 ? -16.536 15.278 32.525 1.00 18.81 265 ASP A N 1
ATOM 2137 C CA . ASP A 1 268 ? -17.138 15.201 31.204 1.00 20.89 265 ASP A CA 1
ATOM 2138 C C . ASP A 1 268 ? -16.179 15.614 30.093 1.00 20.46 265 ASP A C 1
ATOM 2139 O O . ASP A 1 268 ? -16.564 15.592 28.907 1.00 21.71 265 ASP A O 1
ATOM 2144 N N . PHE A 1 269 ? -14.940 15.991 30.416 1.00 18.05 266 PHE A N 1
ATOM 2145 C CA . PHE A 1 269 ? -13.988 16.338 29.364 1.00 17.82 266 PHE A CA 1
ATOM 2146 C C . PHE A 1 269 ? -13.723 15.126 28.482 1.00 19.55 266 PHE A C 1
ATOM 2147 O O . PHE A 1 269 ? -13.631 13.989 28.964 1.00 19.10 266 PHE A O 1
ATOM 2155 N N . THR A 1 270 ? -13.626 15.374 27.184 1.00 20.04 267 THR A N 1
ATOM 2156 C CA . THR A 1 270 ? -13.221 14.367 26.216 1.00 22.02 267 THR A CA 1
ATOM 2157 C C . THR A 1 270 ? -12.083 14.904 25.363 1.00 19.25 267 THR A C 1
ATOM 2158 O O . THR A 1 270 ? -11.810 16.107 25.313 1.00 18.66 267 THR A O 1
ATOM 2162 N N . ILE A 1 271 ? -11.418 13.980 24.663 1.00 22.44 268 ILE A N 1
ATOM 2163 C CA . ILE A 1 271 ? -10.283 14.367 23.841 1.00 21.03 268 ILE A CA 1
ATOM 2164 C C . ILE A 1 271 ? -10.668 15.310 22.698 1.00 21.24 268 ILE A C 1
ATOM 2165 O O . ILE A 1 271 ? -9.801 16.022 22.172 1.00 23.98 268 ILE A O 1
ATOM 2170 N N . ASP A 1 272 ? -11.949 15.360 22.325 1.00 22.15 269 ASP A N 1
ATOM 2171 C CA . ASP A 1 272 ? -12.401 16.289 21.290 1.00 23.41 269 ASP A CA 1
ATOM 2172 C C . ASP A 1 272 ? -12.458 17.729 21.778 1.00 22.76 269 ASP A C 1
ATOM 2173 O O . ASP A 1 272 ? -12.673 18.635 20.957 1.00 22.77 269 ASP A O 1
ATOM 2178 N N . MET A 1 273 ? -12.307 17.968 23.082 1.00 19.27 270 MET A N 1
ATOM 2179 C CA . MET A 1 273 ? -12.480 19.309 23.615 1.00 17.54 270 MET A CA 1
ATOM 2180 C C . MET A 1 273 ? -11.184 20.100 23.709 1.00 16.95 270 MET A C 1
ATOM 2181 O O . MET A 1 273 ? -11.197 21.241 24.182 1.00 20.20 270 MET A O 1
ATOM 2186 N N . PHE A 1 274 ? -10.063 19.519 23.332 1.00 19.69 271 PHE A N 1
ATOM 2187 C CA . PHE A 1 274 ? -8.800 20.227 23.376 1.00 18.52 271 PHE A CA 1
ATOM 2188 C C . PHE A 1 274 ? -7.838 19.516 22.457 1.00 24.17 271 PHE A C 1
ATOM 2189 O O . PHE A 1 274 ? -8.018 18.343 22.132 1.00 25.97 271 PHE A O 1
ATOM 2197 N N . TYR A 1 275 ? -6.827 20.246 22.018 1.00 24.91 272 TYR A N 1
ATOM 2198 C CA . TYR A 1 275 ? -5.831 19.608 21.182 1.00 27.00 272 TYR A CA 1
ATOM 2199 C C . TYR A 1 275 ? -4.476 20.237 21.411 1.00 23.45 272 TYR A C 1
ATOM 2200 O O . TYR A 1 275 ? -4.324 21.322 21.983 1.00 22.89 272 TYR A O 1
ATOM 2209 N N . LEU A 1 276 ? -3.490 19.500 20.984 1.00 26.45 273 LEU A N 1
ATOM 2210 C CA . LEU A 1 276 ? -2.114 19.882 21.141 1.00 22.74 273 LEU A CA 1
ATOM 2211 C C . LEU A 1 276 ? -1.655 20.539 19.840 1.00 22.24 273 LEU A C 1
ATOM 2212 O O . LEU A 1 276 ? -1.728 19.926 18.772 1.00 24.12 273 LEU A O 1
ATOM 2217 N N . GLU A 1 277 ? -1.197 21.783 19.923 1.00 20.95 274 GLU A N 1
ATOM 2218 C CA . GLU A 1 277 ? -0.806 22.566 18.757 1.00 21.56 274 GLU A CA 1
ATOM 2219 C C . GLU A 1 277 ? 0.712 22.645 18.661 1.00 21.72 274 GLU A C 1
ATOM 2220 O O . GLU A 1 277 ? 1.375 23.033 19.619 1.00 22.12 274 GLU A O 1
ATOM 2226 N N . GLY A 1 278 ? 1.255 22.340 17.481 1.00 22.68 275 GLY A N 1
ATOM 2227 C CA . GLY A 1 278 ? 2.668 22.574 17.243 1.00 24.50 275 GLY A CA 1
ATOM 2228 C C . GLY A 1 278 ? 3.606 21.612 17.937 1.00 22.64 275 GLY A C 1
ATOM 2229 O O . GLY A 1 278 ? 4.748 21.984 18.239 1.00 24.25 275 GLY A O 1
ATOM 2230 N N . TYR A 1 279 ? 3.172 20.384 18.193 1.00 22.05 276 TYR A N 1
ATOM 2231 C CA . TYR A 1 279 ? 4.053 19.408 18.817 1.00 23.42 276 TYR A CA 1
ATOM 2232 C C . TYR A 1 279 ? 4.961 18.824 17.747 1.00 23.65 276 TYR A C 1
ATOM 2233 O O . TYR A 1 279 ? 4.476 18.204 16.796 1.00 27.71 276 TYR A O 1
ATOM 2242 N N . GLN A 1 280 ? 6.270 19.013 17.914 1.00 22.82 277 GLN A N 1
ATOM 2243 C CA . GLN A 1 280 ? 7.272 18.645 16.910 1.00 24.86 277 GLN A CA 1
ATOM 2244 C C . GLN A 1 280 ? 8.394 17.883 17.599 1.00 29.09 277 GLN A C 1
ATOM 2245 O O . GLN A 1 280 ? 9.523 18.379 17.727 1.00 26.46 277 GLN A O 1
ATOM 2251 N N . PRO A 1 281 ? 8.109 16.685 18.103 1.00 22.47 278 PRO A N 1
ATOM 2252 C CA . PRO A 1 281 ? 9.156 15.901 18.761 1.00 24.58 278 PRO A CA 1
ATOM 2253 C C . PRO A 1 281 ? 10.146 15.317 17.763 1.00 22.76 278 PRO A C 1
ATOM 2254 O O . PRO A 1 281 ? 9.842 15.090 16.589 1.00 22.00 278 PRO A O 1
ATOM 2258 N N . HIS A 1 282 ? 11.348 15.051 18.253 1.00 23.59 279 HIS A N 1
ATOM 2259 C CA . HIS A 1 282 ? 12.304 14.288 17.462 1.00 23.82 279 HIS A CA 1
ATOM 2260 C C . HIS A 1 282 ? 11.693 12.950 17.072 1.00 28.96 279 HIS A C 1
ATOM 2261 O O . HIS A 1 282 ? 10.999 12.311 17.861 1.00 29.26 279 HIS A O 1
ATOM 2268 N N . SER A 1 283 ? 11.937 12.538 15.830 1.00 33.95 280 SER A N 1
ATOM 2269 C CA . SER A 1 283 ? 11.166 11.443 15.247 1.00 46.62 280 SER A CA 1
ATOM 2270 C C . SER A 1 283 ? 11.670 10.064 15.654 1.00 42.25 280 SER A C 1
ATOM 2271 O O . SER A 1 283 ? 10.870 9.126 15.751 1.00 48.89 280 SER A O 1
ATOM 2274 N N . GLY A 1 284 ? 12.968 9.918 15.900 1.00 32.17 281 GLY A N 1
ATOM 2275 C CA . GLY A 1 284 ? 13.548 8.617 16.177 1.00 34.43 281 GLY A CA 1
ATOM 2276 C C . GLY A 1 284 ? 13.097 8.086 17.521 1.00 47.56 281 GLY A C 1
ATOM 2277 O O . GLY A 1 284 ? 13.431 8.655 18.562 1.00 53.30 281 GLY A O 1
ATOM 2278 N N . ASN A 1 285 ? 12.322 7.008 17.509 1.00 68.73 282 ASN A N 1
ATOM 2279 C CA . ASN A 1 285 ? 11.742 6.488 18.741 1.00 74.56 282 ASN A CA 1
ATOM 2280 C C . ASN A 1 285 ? 12.814 5.937 19.679 1.00 59.53 282 ASN A C 1
ATOM 2281 O O . ASN A 1 285 ? 13.771 5.282 19.253 1.00 51.04 282 ASN A O 1
ATOM 2286 N N . LEU A 1 286 ? 12.657 6.236 20.967 1.00 47.57 283 LEU A N 1
ATOM 2287 C CA . LEU A 1 286 ? 13.568 5.800 22.018 1.00 41.37 283 LEU A CA 1
ATOM 2288 C C . LEU A 1 286 ? 12.790 4.865 22.929 1.00 43.31 283 LEU A C 1
ATOM 2289 O O . LEU A 1 286 ? 11.771 5.262 23.503 1.00 48.61 283 LEU A O 1
ATOM 2294 N N . GLN A 1 287 ? 13.263 3.631 23.060 1.00 39.22 284 GLN A N 1
ATOM 2295 C CA . GLN A 1 287 ? 12.566 2.610 23.835 1.00 41.47 284 GLN A CA 1
ATOM 2296 C C . GLN A 1 287 ? 13.180 2.512 25.229 1.00 33.85 284 GLN A C 1
ATOM 2297 O O . GLN A 1 287 ? 14.383 2.263 25.366 1.00 35.63 284 GLN A O 1
ATOM 2303 N N . MET A 1 288 ? 12.356 2.750 26.251 1.00 30.85 285 MET A N 1
ATOM 2304 C CA A MET A 1 288 ? 12.725 2.578 27.652 0.46 32.49 285 MET A CA 1
ATOM 2305 C CA B MET A 1 288 ? 12.736 2.570 27.652 0.54 32.68 285 MET A CA 1
ATOM 2306 C C . MET A 1 288 ? 11.851 1.452 28.196 1.00 35.29 285 MET A C 1
ATOM 2307 O O . MET A 1 288 ? 10.688 1.682 28.548 1.00 39.47 285 MET A O 1
ATOM 2316 N N . LYS A 1 289 ? 12.398 0.246 28.278 1.00 36.05 286 LYS A N 1
ATOM 2317 C CA . LYS A 1 289 ? 11.593 -0.884 28.725 1.00 39.69 286 LYS A CA 1
ATOM 2318 C C . LYS A 1 289 ? 11.225 -0.733 30.194 1.00 36.30 286 LYS A C 1
ATOM 2319 O O . LYS A 1 289 ? 12.064 -0.377 31.027 1.00 34.47 286 LYS A O 1
ATOM 2325 N N . MET A 1 290 ? 9.958 -1.006 30.503 1.00 29.26 287 MET A N 1
ATOM 2326 C CA . MET A 1 290 ? 9.476 -0.926 31.871 1.00 28.71 287 MET A CA 1
ATOM 2327 C C . MET A 1 290 ? 10.081 -2.052 32.695 1.00 32.62 287 MET A C 1
ATOM 2328 O O . MET A 1 290 ? 9.977 -3.230 32.334 1.00 33.60 287 MET A O 1
ATOM 2333 N N . ALA A 1 291 ? 10.721 -1.683 33.798 1.00 28.49 288 ALA A N 1
ATOM 2334 C CA . ALA A 1 291 ? 11.249 -2.662 34.736 1.00 33.45 288 ALA A CA 1
ATOM 2335 C C . ALA A 1 291 ? 10.100 -3.295 35.515 1.00 44.06 288 ALA A C 1
ATOM 2336 O O . ALA A 1 291 ? 9.244 -2.591 36.061 1.00 40.33 288 ALA A O 1
ATOM 2338 N N . VAL A 1 292 ? 10.079 -4.622 35.570 1.00 52.06 289 VAL A N 1
ATOM 2339 C CA . VAL A 1 292 ? 8.995 -5.336 36.240 1.00 57.10 289 VAL A CA 1
ATOM 2340 C C . VAL A 1 292 ? 9.544 -6.413 37.169 1.00 64.99 289 VAL A C 1
ATOM 2341 O O . VAL A 1 292 ? 10.619 -6.972 36.933 1.00 59.98 289 VAL A O 1
ATOM 2346 N N . ALA B 1 3 ? 27.075 32.208 50.097 1.00 52.80 0 ALA B N 1
ATOM 2347 C CA . ALA B 1 3 ? 25.793 32.855 50.511 1.00 45.54 0 ALA B CA 1
ATOM 2348 C C . ALA B 1 3 ? 24.583 32.129 49.926 1.00 37.66 0 ALA B C 1
ATOM 2349 O O . ALA B 1 3 ? 23.515 32.726 49.761 1.00 43.17 0 ALA B O 1
ATOM 2351 N N . MET B 1 4 ? 24.746 30.848 49.592 1.00 38.92 1 MET B N 1
ATOM 2352 C CA . MET B 1 4 ? 23.630 30.042 49.116 1.00 36.62 1 MET B CA 1
ATOM 2353 C C . MET B 1 4 ? 23.307 28.845 50.004 1.00 37.42 1 MET B C 1
ATOM 2354 O O . MET B 1 4 ? 22.170 28.382 49.987 1.00 37.19 1 MET B O 1
ATOM 2359 N N . GLU B 1 5 ? 24.262 28.325 50.762 1.00 35.72 2 GLU B N 1
ATOM 2360 C CA . GLU B 1 5 ? 24.041 27.101 51.515 1.00 35.70 2 GLU B CA 1
ATOM 2361 C C . GLU B 1 5 ? 23.637 27.379 52.964 1.00 28.88 2 GLU B C 1
ATOM 2362 O O . GLU B 1 5 ? 23.728 28.498 53.474 1.00 29.38 2 GLU B O 1
ATOM 2368 N N . GLY B 1 6 ? 23.120 26.335 53.608 1.00 26.21 3 GLY B N 1
ATOM 2369 C CA . GLY B 1 6 ? 22.824 26.400 55.027 1.00 25.58 3 GLY B CA 1
ATOM 2370 C C . GLY B 1 6 ? 21.747 27.418 55.331 1.00 23.17 3 GLY B C 1
ATOM 2371 O O . GLY B 1 6 ? 20.696 27.465 54.684 1.00 25.31 3 GLY B O 1
ATOM 2372 N N . GLU B 1 7 ? 21.995 28.233 56.362 1.00 23.26 4 GLU B N 1
ATOM 2373 C CA . GLU B 1 7 ? 21.014 29.215 56.799 1.00 19.70 4 GLU B CA 1
ATOM 2374 C C . GLU B 1 7 ? 20.694 30.237 55.716 1.00 21.08 4 GLU B C 1
ATOM 2375 O O . GLU B 1 7 ? 19.594 30.817 55.728 1.00 20.96 4 GLU B O 1
ATOM 2381 N N . HIS B 1 8 ? 21.593 30.436 54.755 1.00 20.83 5 HIS B N 1
ATOM 2382 C CA . HIS B 1 8 ? 21.284 31.347 53.663 1.00 21.66 5 HIS B CA 1
ATOM 2383 C C . HIS B 1 8 ? 20.092 30.881 52.840 1.00 21.62 5 HIS B C 1
ATOM 2384 O O . HIS B 1 8 ? 19.425 31.730 52.241 1.00 23.41 5 HIS B O 1
ATOM 2391 N N . GLN B 1 9 ? 19.798 29.573 52.827 1.00 22.89 6 GLN B N 1
ATOM 2392 C CA . GLN B 1 9 ? 18.583 29.058 52.186 1.00 22.84 6 GLN B CA 1
ATOM 2393 C C . GLN B 1 9 ? 17.366 29.779 52.757 1.00 23.84 6 GLN B C 1
ATOM 2394 O O . GLN B 1 9 ? 16.468 30.224 52.025 1.00 23.76 6 GLN B O 1
ATOM 2400 N N . TYR B 1 10 ? 17.332 29.910 54.083 1.00 19.60 7 TYR B N 1
ATOM 2401 C CA . TYR B 1 10 ? 16.185 30.517 54.749 1.00 18.81 7 TYR B CA 1
ATOM 2402 C C . TYR B 1 10 ? 16.170 32.026 54.534 1.00 19.67 7 TYR B C 1
ATOM 2403 O O . TYR B 1 10 ? 15.128 32.609 54.202 1.00 19.07 7 TYR B O 1
ATOM 2412 N N . LEU B 1 11 ? 17.324 32.683 54.701 1.00 21.67 8 LEU B N 1
ATOM 2413 C CA . LEU B 1 11 ? 17.369 34.130 54.510 1.00 20.22 8 LEU B CA 1
ATOM 2414 C C . LEU B 1 11 ? 17.029 34.502 53.070 1.00 21.23 8 LEU B C 1
ATOM 2415 O O . LEU B 1 11 ? 16.292 35.467 52.824 1.00 21.30 8 LEU B O 1
ATOM 2420 N N . ASN B 1 12 ? 17.499 33.710 52.104 1.00 21.93 9 ASN B N 1
ATOM 2421 C CA . ASN B 1 12 ? 17.161 33.987 50.712 1.00 22.84 9 ASN B CA 1
ATOM 2422 C C . ASN B 1 12 ? 15.670 33.776 50.448 1.00 23.03 9 AS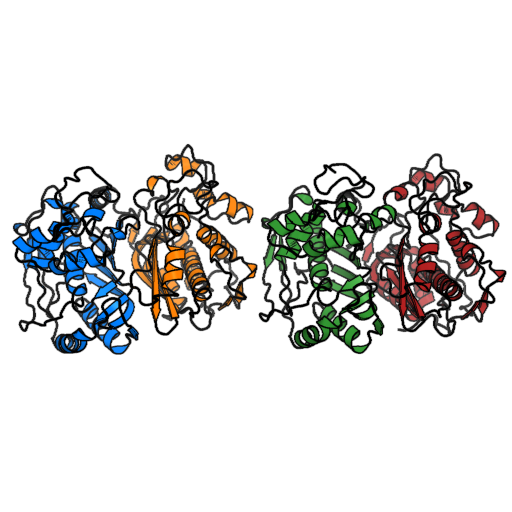N B C 1
ATOM 2423 O O . ASN B 1 12 ? 15.066 34.499 49.646 1.00 23.52 9 ASN B O 1
ATOM 2428 N N . LEU B 1 13 ? 15.048 32.811 51.128 1.00 20.27 10 LEU B N 1
ATOM 2429 C CA . LEU B 1 13 ? 13.605 32.634 50.995 1.00 19.00 10 LEU B CA 1
ATOM 2430 C C . LEU B 1 13 ? 12.842 33.845 51.528 1.00 20.01 10 LEU B C 1
ATOM 2431 O O . LEU B 1 13 ? 11.886 34.316 50.894 1.00 18.46 10 LEU B O 1
ATOM 2436 N N . VAL B 1 14 ? 13.241 34.354 52.697 1.00 17.86 11 VAL B N 1
ATOM 2437 C CA . VAL B 1 14 ? 12.642 35.573 53.228 1.00 18.73 11 VAL B CA 1
ATOM 2438 C C . VAL B 1 14 ? 12.741 36.703 52.204 1.00 20.48 11 VAL B C 1
ATOM 2439 O O . VAL B 1 14 ? 11.752 37.363 51.889 1.00 20.75 11 VAL B O 1
ATOM 2443 N N . ARG B 1 15 ? 13.938 36.940 51.676 1.00 21.00 12 ARG B N 1
ATOM 2444 C CA . ARG B 1 15 ? 14.118 38.013 50.705 1.00 22.25 12 ARG B CA 1
ATOM 2445 C C . ARG B 1 15 ? 13.237 37.803 49.480 1.00 24.30 12 ARG B C 1
ATOM 2446 O O . ARG B 1 15 ? 12.651 38.758 48.958 1.00 24.86 12 ARG B O 1
ATOM 2454 N N . GLU B 1 16 ? 13.140 36.559 49.002 1.00 22.71 13 GLU B N 1
ATOM 2455 C CA . GLU B 1 16 ? 12.355 36.273 47.806 1.00 22.68 13 GLU B CA 1
ATOM 2456 C C . GLU B 1 16 ? 10.885 36.602 48.015 1.00 24.01 13 GLU B C 1
ATOM 2457 O O . GLU B 1 16 ? 10.232 37.155 47.123 1.00 22.82 13 GLU B O 1
ATOM 2463 N N . ILE B 1 17 ? 10.334 36.230 49.169 1.00 19.73 14 ILE B N 1
ATOM 2464 C CA . ILE B 1 17 ? 8.937 36.533 49.454 1.00 17.93 14 ILE B CA 1
ATOM 2465 C C . ILE B 1 17 ? 8.720 38.035 49.598 1.00 22.98 14 ILE B C 1
ATOM 2466 O O . ILE B 1 17 ? 7.741 38.590 49.081 1.00 22.33 14 ILE B O 1
ATOM 2471 N N . LEU B 1 18 ? 9.598 38.719 50.323 1.00 22.74 15 LEU B N 1
ATOM 2472 C CA . LEU B 1 18 ? 9.418 40.156 50.460 1.00 22.86 15 LEU B CA 1
ATOM 2473 C C . LEU B 1 18 ? 9.448 40.830 49.097 1.00 27.98 15 LEU B C 1
ATOM 2474 O O . LEU B 1 18 ? 8.713 41.792 48.863 1.00 29.60 15 LEU B O 1
ATOM 2479 N N . GLU B 1 19 ? 10.309 40.354 48.186 1.00 23.66 16 GLU B N 1
ATOM 2480 C CA . GLU B 1 19 ? 10.492 41.052 46.911 1.00 31.96 16 GLU B CA 1
ATOM 2481 C C . GLU B 1 19 ? 9.436 40.678 45.879 1.00 30.24 16 GLU B C 1
ATOM 2482 O O . GLU B 1 19 ? 9.000 41.545 45.107 1.00 33.20 16 GLU B O 1
ATOM 2488 N N . ARG B 1 20 ? 9.103 39.385 45.758 1.00 27.86 17 ARG B N 1
ATOM 2489 C CA . ARG B 1 20 ? 8.203 38.926 44.706 1.00 29.23 17 ARG B CA 1
ATOM 2490 C C . ARG B 1 20 ? 6.960 38.205 45.206 1.00 26.14 17 ARG B C 1
ATOM 2491 O O . ARG B 1 20 ? 6.149 37.765 44.383 1.00 27.18 17 ARG B O 1
ATOM 2499 N N . GLY B 1 21 ? 6.770 38.084 46.518 1.00 21.78 18 GLY B N 1
ATOM 2500 C CA . GLY B 1 21 ? 5.550 37.493 47.029 1.00 24.49 18 GLY B CA 1
ATOM 2501 C C . GLY B 1 21 ? 4.320 38.301 46.656 1.00 23.34 18 GLY B C 1
ATOM 2502 O O . GLY B 1 21 ? 4.371 39.528 46.525 1.00 26.04 18 GLY B O 1
ATOM 2503 N N . VAL B 1 22 ? 3.221 37.600 46.428 1.00 23.41 19 VAL B N 1
ATOM 2504 C CA . VAL B 1 22 ? 1.928 38.219 46.129 1.00 25.71 19 VAL B CA 1
ATOM 2505 C C . VAL B 1 22 ? 1.106 38.396 47.407 1.00 25.59 19 VAL B C 1
ATOM 2506 O O . VAL B 1 22 ? 1.134 37.557 48.314 1.00 22.71 19 VAL B O 1
ATOM 2510 N N . LYS B 1 23 ? 0.294 39.459 47.450 1.00 21.24 20 LYS B N 1
ATOM 2511 C CA . LYS B 1 23 ? -0.585 39.720 48.583 1.00 22.32 20 LYS B CA 1
ATOM 2512 C C . LYS B 1 23 ? -1.760 38.740 48.640 1.00 23.56 20 LYS B C 1
ATOM 2513 O O . LYS B 1 23 ? -2.391 38.453 47.612 1.00 26.70 20 LYS B O 1
ATOM 2519 N N . LYS B 1 24 ? -2.050 38.206 49.838 1.00 24.34 21 LYS B N 1
ATOM 2520 C CA . LYS B 1 24 ? -3.161 37.267 50.043 1.00 23.19 21 LYS B CA 1
ATOM 2521 C C . LYS B 1 24 ? -3.981 37.613 51.283 1.00 23.64 21 LYS B C 1
ATOM 2522 O O . LYS B 1 24 ? -3.417 37.901 52.347 1.00 28.42 21 LYS B O 1
ATOM 2528 N N . ASP B 1 25 ? -5.309 37.652 51.133 1.00 27.25 22 ASP B N 1
ATOM 2529 C CA . ASP B 1 25 ? -6.272 37.741 52.238 1.00 34.05 22 ASP B CA 1
ATOM 2530 C C . ASP B 1 25 ? -6.537 36.348 52.811 1.00 36.39 22 ASP B C 1
ATOM 2531 O O . ASP B 1 25 ? -7.497 35.668 52.440 1.00 37.04 22 ASP B O 1
ATOM 2536 N N . ASP B 1 26 ? -5.725 35.947 53.779 1.00 24.70 23 ASP B N 1
ATOM 2537 C CA . ASP B 1 26 ? -5.732 34.578 54.280 1.00 25.82 23 ASP B CA 1
ATOM 2538 C C . ASP B 1 26 ? -6.782 34.356 55.368 1.00 19.08 23 ASP B C 1
ATOM 2539 O O . ASP B 1 26 ? -7.382 35.295 55.898 1.00 23.08 23 ASP B O 1
ATOM 2544 N N . ARG B 1 27 ? -6.887 33.079 55.767 1.00 21.17 24 ARG B N 1
ATOM 2545 C CA . ARG B 1 27 ? -7.871 32.624 56.747 1.00 22.14 24 ARG B CA 1
ATOM 2546 C C . ARG B 1 27 ? -7.861 33.441 58.035 1.00 22.55 24 ARG B C 1
ATOM 2547 O O . ARG B 1 27 ? -8.928 33.718 58.596 1.00 23.20 24 ARG B O 1
ATOM 2555 N N . THR B 1 28 ? -6.676 33.798 58.548 1.00 22.34 25 THR B N 1
ATOM 2556 C CA . THR B 1 28 ? -6.597 34.449 59.859 1.00 25.78 25 THR B CA 1
ATOM 2557 C C . THR B 1 28 ? -7.080 35.890 59.842 1.00 26.72 25 THR B C 1
ATOM 2558 O O . THR B 1 28 ? -7.326 36.459 60.907 1.00 27.49 25 THR B O 1
ATOM 2562 N N . GLY B 1 29 ? -7.198 36.497 58.671 1.00 22.51 26 GLY B N 1
ATOM 2563 C CA . GLY B 1 29 ? -7.483 37.906 58.559 1.00 24.89 26 GLY B CA 1
ATOM 2564 C C . GLY B 1 29 ? -6.281 38.821 58.724 1.00 29.88 26 GLY B C 1
ATOM 2565 O O . GLY B 1 29 ? -6.432 40.041 58.572 1.00 28.28 26 GLY B O 1
ATOM 2566 N N . THR B 1 30 ? -5.082 38.277 58.982 1.00 25.58 27 THR B N 1
ATOM 2567 C CA . THR B 1 30 ? -3.899 39.123 59.153 1.00 26.55 27 THR B CA 1
ATOM 2568 C C . THR B 1 30 ? -3.325 39.618 57.828 1.00 28.35 27 THR B C 1
ATOM 2569 O O . THR B 1 30 ? -2.849 40.757 57.761 1.00 26.86 27 THR B O 1
ATOM 2573 N N . GLY B 1 31 ? -3.344 38.783 56.784 1.00 24.41 28 GLY B N 1
ATOM 2574 C CA . GLY B 1 31 ? -2.782 39.138 55.483 1.00 28.66 28 GLY B CA 1
ATOM 2575 C C . GLY B 1 31 ? -1.335 38.715 55.295 1.00 22.94 28 GLY B C 1
ATOM 2576 O O . GLY B 1 31 ? -0.557 38.776 56.248 1.00 20.75 28 GLY B O 1
ATOM 2577 N N . THR B 1 32 ? -0.959 38.303 54.082 1.00 18.39 29 THR B N 1
ATOM 2578 C CA . THR B 1 32 ? 0.384 37.766 53.847 1.00 17.29 29 THR B CA 1
ATOM 2579 C C . THR B 1 32 ? 0.933 38.208 52.502 1.00 18.28 29 THR B C 1
ATOM 2580 O O . THR B 1 32 ? 0.213 38.727 51.635 1.00 20.54 29 THR B O 1
ATOM 2584 N N . LEU B 1 33 ? 2.241 38.003 52.348 1.00 18.53 30 LEU B N 1
ATOM 2585 C CA . LEU B 1 33 ? 2.933 37.910 51.068 1.00 19.08 30 LEU B CA 1
ATOM 2586 C C . LEU B 1 33 ? 3.305 36.454 50.855 1.00 18.92 30 LEU B C 1
ATOM 2587 O O . LEU B 1 33 ? 3.760 35.797 51.789 1.00 16.82 30 LEU B O 1
ATOM 2592 N N . SER B 1 34 ? 3.129 35.952 49.632 1.00 18.16 31 SER B N 1
ATOM 2593 C CA . SER B 1 34 ? 3.165 34.518 49.395 1.00 18.31 31 SER B CA 1
ATOM 2594 C C . SER B 1 34 ? 3.841 34.164 48.070 1.00 17.46 31 SER B C 1
ATOM 2595 O O . SER B 1 34 ? 3.654 34.849 47.050 1.00 18.90 31 SER B O 1
ATOM 2598 N N . ILE B 1 35 ? 4.605 33.067 48.098 1.00 15.25 32 ILE B N 1
ATOM 2599 C CA . ILE B 1 35 ? 5.059 32.354 46.909 1.00 16.03 32 ILE B CA 1
ATOM 2600 C C . ILE B 1 35 ? 4.702 30.876 47.059 1.00 18.24 32 ILE B C 1
ATOM 2601 O O . ILE B 1 35 ? 4.354 30.398 48.142 1.00 17.84 32 ILE B O 1
ATOM 2606 N N . PHE B 1 36 ? 4.786 30.141 45.960 1.00 15.11 33 PHE B N 1
ATOM 2607 C CA . PHE B 1 36 ? 4.385 28.751 45.906 1.00 14.75 33 PHE B CA 1
ATOM 2608 C C . PHE B 1 36 ? 5.532 27.845 45.479 1.00 18.22 33 PHE B C 1
ATOM 2609 O O . PHE B 1 36 ? 6.224 28.125 44.494 1.00 17.54 33 PHE B O 1
ATOM 2617 N N . GLY B 1 37 ? 5.737 26.758 46.204 1.00 14.43 34 GLY B N 1
ATOM 2618 C CA . GLY B 1 37 ? 6.664 25.746 45.789 1.00 14.56 34 GLY B CA 1
ATOM 2619 C C . GLY B 1 37 ? 8.151 25.903 46.084 1.00 15.30 34 GLY B C 1
ATOM 2620 O O . GLY B 1 37 ? 8.940 25.159 45.499 1.00 16.78 34 GLY B O 1
ATOM 2621 N N . PRO B 1 38 ? 8.599 26.767 46.995 1.00 14.37 35 PRO B N 1
ATOM 2622 C CA . PRO B 1 38 ? 10.049 26.853 47.211 1.00 13.88 35 PRO B CA 1
ATOM 2623 C C . PRO B 1 38 ? 10.562 25.677 48.030 1.00 15.56 35 PRO B C 1
ATOM 2624 O O . PRO B 1 38 ? 9.880 25.144 48.917 1.00 15.52 35 PRO B O 1
ATOM 2628 N N . GLN B 1 39 ? 11.806 25.299 47.763 1.00 14.84 36 GLN B N 1
ATOM 2629 C CA . GLN B 1 39 ? 12.469 24.201 48.425 1.00 13.53 36 GLN B CA 1
ATOM 2630 C C . GLN B 1 39 ? 13.754 24.694 49.080 1.00 15.54 36 GLN B C 1
ATOM 2631 O O . GLN B 1 39 ? 14.454 25.561 48.545 1.00 18.39 36 GLN B O 1
ATOM 2637 N N . MET B 1 40 ? 14.060 24.152 50.255 1.00 15.88 37 MET B N 1
ATOM 2638 C CA . MET B 1 40 ? 15.326 24.394 50.922 1.00 15.63 37 MET B CA 1
ATOM 2639 C C . MET B 1 40 ? 15.904 23.052 51.336 1.00 16.38 37 MET B C 1
ATOM 2640 O O . MET B 1 40 ? 15.162 22.116 51.631 1.00 16.63 37 MET B O 1
ATOM 2645 N N . ARG B 1 41 ? 17.230 22.959 51.355 1.00 16.49 38 ARG B N 1
ATOM 2646 C CA . ARG B 1 41 ? 17.934 21.719 51.650 1.00 16.00 38 ARG B CA 1
ATOM 2647 C C . ARG B 1 41 ? 19.008 22.011 52.680 1.00 16.54 38 ARG B C 1
ATOM 2648 O O . ARG B 1 41 ? 19.720 23.011 52.558 1.00 19.88 38 ARG B O 1
ATOM 2656 N N . PHE B 1 42 ? 19.126 21.131 53.677 1.00 14.38 39 PHE B N 1
ATOM 2657 C CA . PHE B 1 42 ? 20.077 21.309 54.768 1.00 15.03 39 PHE B CA 1
ATOM 2658 C C . PHE B 1 42 ? 20.869 20.031 55.011 1.00 15.55 39 PHE B C 1
ATOM 2659 O O . PHE B 1 42 ? 20.293 18.952 55.227 1.00 16.73 39 PHE B O 1
ATOM 2667 N N . SER B 1 43 ? 22.197 20.160 55.047 1.00 15.59 40 SER B N 1
ATOM 2668 C CA . SER B 1 43 ? 23.037 19.025 55.378 1.00 16.11 40 SER B CA 1
ATOM 2669 C C . SER B 1 43 ? 22.984 18.715 56.866 1.00 17.63 40 SER B C 1
ATOM 2670 O O . SER B 1 43 ? 23.016 19.616 57.710 1.00 20.93 40 SER B O 1
ATOM 2673 N N . LEU B 1 44 ? 22.881 17.429 57.173 1.00 15.77 41 LEU B N 1
ATOM 2674 C CA . LEU B 1 44 ? 22.921 16.920 58.533 1.00 16.21 41 LEU B CA 1
ATOM 2675 C C . LEU B 1 44 ? 24.218 16.167 58.799 1.00 17.44 41 LEU B C 1
ATOM 2676 O O . LEU B 1 44 ? 24.352 15.506 59.842 1.00 16.62 41 LEU B O 1
ATOM 2681 N N . ARG B 1 45 ? 25.166 16.252 57.874 1.00 16.74 42 ARG B N 1
ATOM 2682 C CA . ARG B 1 45 ? 26.447 15.598 58.034 1.00 17.10 42 ARG B CA 1
ATOM 2683 C C . ARG B 1 45 ? 27.285 16.301 59.108 1.00 18.85 42 ARG B C 1
ATOM 2684 O O . ARG B 1 45 ? 27.053 17.460 59.485 1.00 18.76 42 ARG B O 1
ATOM 2692 N N . ASP B 1 46 ? 28.272 15.572 59.619 1.00 20.80 43 ASP B N 1
ATOM 2693 C CA . ASP B 1 46 ? 29.163 16.101 60.660 1.00 23.71 43 ASP B CA 1
ATOM 2694 C C . ASP B 1 46 ? 28.354 16.558 61.883 1.00 19.72 43 ASP B C 1
ATOM 2695 O O . ASP B 1 46 ? 28.680 17.552 62.533 1.00 19.65 43 ASP B O 1
ATOM 2700 N N . ASP B 1 47 ? 27.271 15.840 62.178 1.00 18.77 44 ASP B N 1
ATOM 2701 C CA . ASP B 1 47 ? 26.381 16.057 63.324 1.00 17.21 44 ASP B CA 1
ATOM 2702 C C . ASP B 1 47 ? 25.568 17.351 63.246 1.00 17.86 44 ASP B C 1
ATOM 2703 O O . ASP B 1 47 ? 24.889 17.708 64.212 1.00 17.58 44 ASP B O 1
ATOM 2708 N N . THR B 1 48 ? 25.608 18.056 62.131 1.00 15.56 45 THR B N 1
ATOM 2709 C CA . THR B 1 48 ? 24.975 19.363 62.003 1.00 16.34 45 THR B CA 1
ATOM 2710 C C . THR B 1 48 ? 23.458 19.268 62.094 1.00 13.69 45 THR B C 1
ATOM 2711 O O . THR B 1 48 ? 22.830 18.340 61.580 1.00 15.42 45 THR B O 1
ATOM 2715 N N . ILE B 1 49 ? 22.862 20.259 62.745 1.00 14.21 46 ILE B N 1
ATOM 2716 C CA . ILE B 1 49 ? 21.409 20.383 62.780 1.00 12.42 46 ILE B CA 1
ATOM 2717 C C . ILE B 1 49 ? 21.055 21.846 62.508 1.00 15.36 46 ILE B C 1
ATOM 2718 O O . ILE B 1 49 ? 21.601 22.752 63.156 1.00 15.53 46 ILE B O 1
ATOM 2723 N N . PRO B 1 50 ? 20.160 22.129 61.524 1.00 15.30 47 PRO B N 1
ATOM 2724 C CA . PRO B 1 50 ? 19.927 23.534 61.100 1.00 17.65 47 PRO B CA 1
ATOM 2725 C C . PRO B 1 50 ? 18.945 24.284 61.988 1.00 16.64 47 PRO B C 1
ATOM 2726 O O . PRO B 1 50 ? 17.791 24.573 61.610 1.00 18.19 47 PRO B O 1
ATOM 2730 N N . VAL B 1 51 ? 19.402 24.611 63.183 1.00 15.52 48 VAL B N 1
ATOM 2731 C CA . VAL B 1 51 ? 18.699 25.511 64.095 1.00 15.66 48 VAL B CA 1
ATOM 2732 C C . VAL B 1 51 ? 19.224 26.924 63.838 1.00 15.31 48 VAL B C 1
ATOM 2733 O O . VAL B 1 51 ? 20.420 27.182 64.002 1.00 15.31 48 VAL B O 1
ATOM 2737 N N . LEU B 1 52 ? 18.346 27.826 63.395 1.00 16.10 49 LEU B N 1
ATOM 2738 C CA . LEU B 1 52 ? 18.780 29.147 62.932 1.00 16.17 49 LEU B CA 1
ATOM 2739 C C . LEU B 1 52 ? 19.604 29.868 63.985 1.00 16.55 49 LEU B C 1
ATOM 2740 O O . LEU B 1 52 ? 19.258 29.902 65.165 1.00 18.89 49 LEU B O 1
ATOM 2745 N N . THR B 1 53 ? 20.654 30.527 63.515 1.00 18.09 50 THR B N 1
ATOM 2746 C CA . THR B 1 53 ? 21.455 31.384 64.367 1.00 19.42 50 THR B CA 1
ATOM 2747 C C . THR B 1 53 ? 21.125 32.861 64.225 1.00 22.37 50 THR B C 1
ATOM 2748 O O . THR B 1 53 ? 21.524 33.644 65.094 1.00 22.03 50 THR B O 1
ATOM 2752 N N . THR B 1 54 ? 20.425 33.278 63.164 1.00 20.15 51 THR B N 1
ATOM 2753 C CA . THR B 1 54 ? 20.090 34.691 63.063 1.00 19.58 51 THR B CA 1
ATOM 2754 C C . THR B 1 54 ? 18.898 35.069 63.929 1.00 21.96 51 THR B C 1
ATOM 2755 O O . THR B 1 54 ? 18.610 36.256 64.084 1.00 22.91 51 THR B O 1
ATOM 2759 N N . LYS B 1 55 ? 18.242 34.089 64.546 1.00 20.11 52 LYS B N 1
ATOM 2760 C CA . LYS B 1 55 ? 17.202 34.308 65.530 1.00 20.44 52 LYS B CA 1
ATOM 2761 C C . LYS B 1 55 ? 17.251 33.122 66.471 1.00 21.03 52 LYS B C 1
ATOM 2762 O O . LYS B 1 55 ? 17.334 31.985 66.003 1.00 23.79 52 LYS B O 1
ATOM 2768 N N . LYS B 1 56 ? 17.140 33.376 67.776 1.00 20.06 53 LYS B N 1
ATOM 2769 C CA . LYS B 1 56 ? 17.078 32.289 68.746 1.00 18.42 53 LYS B CA 1
ATOM 2770 C C . LYS B 1 56 ? 15.781 31.499 68.552 1.00 18.11 53 LYS B C 1
ATOM 2771 O O . LYS B 1 56 ? 14.680 32.061 68.639 1.00 22.11 53 LYS B O 1
ATOM 2777 N N . ILE B 1 57 ? 15.911 30.200 68.307 1.00 16.33 54 ILE B N 1
ATOM 2778 C CA . ILE B 1 57 ? 14.787 29.284 68.138 1.00 16.28 54 ILE B CA 1
ATOM 2779 C C . ILE B 1 57 ? 14.462 28.662 69.487 1.00 15.36 54 ILE B C 1
ATOM 2780 O O . ILE B 1 57 ? 15.336 28.426 70.312 1.00 17.57 54 ILE B O 1
ATOM 2785 N N . PHE B 1 58 ? 13.170 28.399 69.708 1.00 16.22 55 PHE B N 1
ATOM 2786 C CA . PHE B 1 58 ? 12.667 27.829 70.958 1.00 14.90 55 PHE B CA 1
ATOM 2787 C C . PHE B 1 58 ? 12.948 26.326 70.979 1.00 14.27 55 PHE B C 1
ATOM 2788 O O . PHE B 1 58 ? 12.068 25.484 70.826 1.00 16.02 55 PHE B O 1
ATOM 2796 N N . TRP B 1 59 ? 14.224 26.006 71.176 1.00 14.89 56 TRP B N 1
ATOM 2797 C CA . TRP B 1 59 ? 14.688 24.627 71.054 1.00 14.76 56 TRP B CA 1
ATOM 2798 C C . TRP B 1 59 ? 13.988 23.698 72.031 1.00 14.42 56 TRP B C 1
ATOM 2799 O O . TRP B 1 59 ? 13.634 22.569 71.679 1.00 14.38 56 TRP B O 1
ATOM 2810 N N . ARG B 1 60 ? 13.813 24.127 73.283 1.00 15.48 57 ARG B N 1
ATOM 2811 C CA . ARG B 1 60 ? 13.124 23.270 74.236 1.00 14.83 57 ARG B CA 1
ATOM 2812 C C . ARG B 1 60 ? 11.721 22.941 73.756 1.00 15.17 57 ARG B C 1
ATOM 2813 O O . ARG B 1 60 ? 11.262 21.806 73.922 1.00 15.37 57 ARG B O 1
ATOM 2821 N N . GLY B 1 61 ? 11.049 23.910 73.136 1.00 15.73 58 GLY B N 1
ATOM 2822 C CA . GLY B 1 61 ? 9.753 23.641 72.539 1.00 15.76 58 GLY B CA 1
ATOM 2823 C C . GLY B 1 61 ? 9.836 22.677 71.369 1.00 14.45 58 GLY B C 1
ATOM 2824 O O . GLY B 1 61 ? 8.967 21.808 71.224 1.00 13.93 58 GLY B O 1
ATOM 2825 N N . VAL B 1 62 ? 10.853 22.833 70.492 1.00 13.38 59 VAL B N 1
ATOM 2826 C CA . VAL B 1 62 ? 11.031 21.894 69.380 1.00 11.83 59 VAL B CA 1
ATOM 2827 C C . VAL B 1 62 ? 11.080 20.482 69.905 1.00 13.39 59 VAL B C 1
ATOM 2828 O O . VAL B 1 62 ? 10.417 19.572 69.397 1.00 13.67 59 VAL B O 1
ATOM 2832 N N . VAL B 1 63 ? 11.936 20.262 70.901 1.00 13.57 60 VAL B N 1
ATOM 2833 C CA . VAL B 1 63 ? 12.160 18.918 71.415 1.00 12.75 60 VAL B CA 1
ATOM 2834 C C . VAL B 1 63 ? 10.877 18.354 72.003 1.00 12.82 60 VAL B C 1
ATOM 2835 O O . VAL B 1 63 ? 10.477 17.224 71.710 1.00 14.27 60 VAL B O 1
ATOM 2839 N N . GLU B 1 64 ? 10.255 19.108 72.905 1.00 12.98 61 GLU B N 1
ATOM 2840 C CA . GLU B 1 64 ? 9.086 18.560 73.588 1.00 13.77 61 GLU B CA 1
ATOM 2841 C C . GLU B 1 64 ? 7.899 18.378 72.649 1.00 12.93 61 GLU B C 1
ATOM 2842 O O . GLU B 1 64 ? 7.151 17.397 72.764 1.00 13.60 61 GLU B O 1
ATOM 2848 N N . GLU B 1 65 ? 7.709 19.287 71.689 1.00 13.66 62 GLU B N 1
ATOM 2849 C CA . GLU B 1 65 ? 6.649 19.071 70.702 1.00 12.75 62 GLU B CA 1
ATOM 2850 C C . GLU B 1 65 ? 6.924 17.804 69.912 1.00 12.76 62 GLU B C 1
ATOM 2851 O O . GLU B 1 65 ? 6.013 17.012 69.659 1.00 12.86 62 GLU B O 1
ATOM 2857 N N . LEU B 1 66 ? 8.178 17.586 69.518 1.00 12.91 63 LEU B N 1
ATOM 2858 C CA . LEU B 1 66 ? 8.485 16.407 68.709 1.00 12.66 63 LEU B CA 1
ATOM 2859 C C . LEU B 1 66 ? 8.259 15.122 69.502 1.00 12.68 63 LEU B C 1
ATOM 2860 O O . LEU B 1 66 ? 7.679 14.166 68.985 1.00 13.82 63 LEU B O 1
ATOM 2865 N N . LEU B 1 67 ? 8.717 15.074 70.766 1.00 12.33 64 LEU B N 1
ATOM 2866 C CA . LEU B 1 67 ? 8.501 13.865 71.561 1.00 13.45 64 LEU B CA 1
ATOM 2867 C C . LEU B 1 67 ? 7.007 13.615 71.767 1.00 14.17 64 LEU B C 1
ATOM 2868 O O . LEU B 1 67 ? 6.556 12.470 71.769 1.00 14.98 64 LEU B O 1
ATOM 2873 N N . TRP B 1 68 ? 6.226 14.686 71.944 1.00 12.77 65 TRP B N 1
ATOM 2874 C CA . TRP B 1 68 ? 4.771 14.593 72.028 1.00 12.39 65 TRP B CA 1
ATOM 2875 C C . TRP B 1 68 ? 4.166 14.022 70.752 1.00 13.03 65 TRP B C 1
ATOM 2876 O O . TRP B 1 68 ? 3.307 13.126 70.810 1.00 14.22 65 TRP B O 1
ATOM 2887 N N . PHE B 1 69 ? 4.611 14.510 69.583 1.00 13.70 66 PHE B N 1
ATOM 2888 C CA . PHE B 1 69 ? 4.196 13.908 68.308 1.00 14.16 66 PHE B CA 1
ATOM 2889 C C . PHE B 1 69 ? 4.547 12.427 68.249 1.00 13.66 66 PHE B C 1
ATOM 2890 O O . PHE B 1 69 ? 3.733 11.590 67.862 1.00 14.11 66 PHE B O 1
ATOM 2898 N N . ILE B 1 70 ? 5.792 12.093 68.574 1.00 14.05 67 ILE B N 1
ATOM 2899 C CA . ILE B 1 70 ? 6.259 10.706 68.449 1.00 14.14 67 ILE B CA 1
ATOM 2900 C C . ILE B 1 70 ? 5.462 9.772 69.332 1.00 17.57 67 ILE B C 1
ATOM 2901 O O . ILE B 1 70 ? 5.211 8.622 68.953 1.00 17.27 67 ILE B O 1
ATOM 2906 N N . ARG B 1 71 ? 5.017 10.245 70.493 1.00 16.07 68 ARG B N 1
ATOM 2907 C CA . ARG B 1 71 ? 4.146 9.458 71.357 1.00 15.75 68 ARG B CA 1
ATOM 2908 C C . ARG B 1 71 ? 2.715 9.351 70.835 1.00 18.56 68 ARG B C 1
ATOM 2909 O O . ARG B 1 71 ? 1.912 8.608 71.425 1.00 19.59 68 ARG B O 1
ATOM 2917 N N . GLY B 1 72 ? 2.368 10.069 69.778 1.00 14.94 69 GLY B N 1
ATOM 2918 C CA . GLY B 1 72 ? 1.020 10.068 69.272 1.00 15.46 69 GLY B CA 1
ATOM 2919 C C . GLY B 1 72 ? 0.070 10.933 70.049 1.00 16.43 69 GLY B C 1
ATOM 2920 O O . GLY B 1 72 ? -1.145 10.811 69.849 1.00 17.09 69 GLY B O 1
ATOM 2921 N N . ASN B 1 73 ? 0.580 11.817 70.903 1.00 15.08 70 ASN B N 1
ATOM 2922 C CA . ASN B 1 73 ? -0.256 12.585 71.809 1.00 15.03 70 ASN B CA 1
ATOM 2923 C C . ASN B 1 73 ? -0.810 13.818 71.116 1.00 15.32 70 ASN B C 1
ATOM 2924 O O . ASN B 1 73 ? -0.185 14.374 70.219 1.00 15.70 70 ASN B O 1
ATOM 2929 N N . THR B 1 74 ? -1.983 14.265 71.590 1.00 14.54 71 THR B N 1
ATOM 2930 C CA . THR B 1 74 ? -2.738 15.329 70.933 1.00 14.39 71 THR B CA 1
ATOM 2931 C C . THR B 1 74 ? -3.337 16.310 71.936 1.00 14.10 71 THR B C 1
ATOM 2932 O O . THR B 1 74 ? -4.117 17.192 71.550 1.00 15.34 71 THR B O 1
ATOM 2936 N N . ASP B 1 75 ? -2.950 16.218 73.182 1.00 13.26 72 ASP B N 1
ATOM 2937 C CA . ASP B 1 75 ? -3.451 17.092 74.248 1.00 15.30 72 ASP B CA 1
ATOM 2938 C C . ASP B 1 75 ? -2.469 18.249 74.453 1.00 14.37 72 ASP B C 1
ATOM 2939 O O . ASP B 1 75 ? -1.352 18.062 74.965 1.00 14.62 72 ASP B O 1
ATOM 2944 N N . ALA B 1 76 ? -2.886 19.451 74.066 1.00 13.17 73 ALA B N 1
ATOM 2945 C CA . ALA B 1 76 ? -2.063 20.620 74.289 1.00 14.17 73 ALA B CA 1
ATOM 2946 C C . ALA B 1 76 ? -1.766 20.840 75.770 1.00 15.80 73 ALA B C 1
ATOM 2947 O O . ALA B 1 76 ? -0.722 21.431 76.102 1.00 15.18 73 ALA B O 1
ATOM 2949 N N . LYS B 1 77 ? -2.628 20.336 76.668 1.00 14.29 74 LYS B N 1
ATOM 2950 C CA . LYS B 1 77 ? -2.389 20.528 78.085 1.00 15.72 74 LYS B CA 1
ATOM 2951 C C . LYS B 1 77 ? -1.122 19.808 78.532 1.00 16.34 74 LYS B C 1
ATOM 2952 O O . LYS B 1 77 ? -0.497 20.219 79.528 1.00 17.23 74 LYS B O 1
ATOM 2958 N N . GLU B 1 78 ? -0.729 18.740 77.840 1.00 15.50 75 GLU B N 1
ATOM 2959 C CA . GLU B 1 78 ? 0.502 18.038 78.206 1.00 17.36 75 GLU B CA 1
ATOM 2960 C C . GLU B 1 78 ? 1.719 18.904 77.926 1.00 20.04 75 GLU B C 1
ATOM 2961 O O . GLU B 1 78 ? 2.629 18.992 78.760 1.00 25.50 75 GLU B O 1
ATOM 2967 N N . LEU B 1 79 ? 1.699 19.643 76.826 1.00 14.58 76 LEU B N 1
ATOM 2968 C CA . LEU B 1 79 ? 2.733 20.632 76.552 1.00 14.98 76 LEU B CA 1
ATOM 2969 C C . LEU B 1 79 ? 2.663 21.812 77.507 1.00 14.09 76 LEU B C 1
ATOM 2970 O O . LEU B 1 79 ? 3.699 22.273 78.014 1.00 14.40 76 LEU B O 1
ATOM 2975 N N . ALA B 1 80 ? 1.466 22.275 77.817 1.00 15.39 77 ALA B N 1
ATOM 2976 C CA . ALA B 1 80 ? 1.330 23.413 78.720 1.00 14.89 77 ALA B CA 1
ATOM 2977 C C . ALA B 1 80 ? 1.836 23.107 80.118 1.00 16.31 77 ALA B C 1
ATOM 2978 O O . ALA B 1 80 ? 2.344 24.017 80.780 1.00 17.63 77 ALA B O 1
ATOM 2980 N N . LYS B 1 81 ? 1.747 21.850 80.570 1.00 16.18 78 LYS B N 1
ATOM 2981 C CA . LYS B 1 81 ? 2.289 21.515 81.889 1.00 15.45 78 LYS B CA 1
ATOM 2982 C C . LYS B 1 81 ? 3.785 21.753 81.940 1.00 18.75 78 LYS B C 1
ATOM 2983 O O . LYS B 1 81 ? 4.339 21.933 83.033 1.00 20.84 78 LYS B O 1
ATOM 2989 N N . LYS B 1 82 ? 4.463 21.716 80.789 1.00 15.55 79 LYS B N 1
ATOM 2990 C CA . LYS B 1 82 ? 5.893 22.017 80.698 1.00 16.94 79 LYS B CA 1
ATOM 2991 C C . LYS B 1 82 ? 6.151 23.472 80.314 1.00 16.01 79 LYS B C 1
ATOM 2992 O O . LYS B 1 82 ? 7.274 23.818 79.875 1.00 18.08 79 LYS B O 1
ATOM 2998 N N . LYS B 1 83 ? 5.125 24.323 80.382 1.00 16.86 80 LYS B N 1
ATOM 2999 C CA . LYS B 1 83 ? 5.240 25.712 79.946 1.00 16.95 80 LYS B CA 1
ATOM 3000 C C . LYS B 1 83 ? 5.628 25.815 78.475 1.00 17.31 80 LYS B C 1
ATOM 3001 O O . LYS B 1 83 ? 6.390 26.701 78.067 1.00 19.20 80 LYS B O 1
ATOM 3007 N N . ILE B 1 84 ? 5.066 24.932 77.651 1.00 14.48 81 ILE B N 1
ATOM 3008 C CA . ILE B 1 84 ? 5.177 25.040 76.200 1.00 14.95 81 ILE B CA 1
ATOM 3009 C C . ILE B 1 84 ? 3.759 25.300 75.694 1.00 15.54 81 ILE B C 1
ATOM 3010 O O . ILE B 1 84 ? 2.899 24.416 75.728 1.00 15.66 81 ILE B O 1
ATOM 3015 N N . HIS B 1 85 ? 3.492 26.538 75.298 1.00 14.98 82 HIS B N 1
ATOM 3016 C CA . HIS B 1 85 ? 2.124 27.001 75.101 1.00 14.05 82 HIS B CA 1
ATOM 3017 C C . HIS B 1 85 ? 1.757 27.155 73.647 1.00 15.17 82 HIS B C 1
ATOM 3018 O O . HIS B 1 85 ? 0.716 27.736 73.345 1.00 15.53 82 HIS B O 1
ATOM 3025 N N . ILE B 1 86 ? 2.579 26.621 72.759 1.00 14.20 83 ILE B N 1
ATOM 3026 C CA . ILE B 1 86 ? 2.480 26.875 71.330 1.00 14.46 83 ILE B CA 1
ATOM 3027 C C . ILE B 1 86 ? 1.187 26.374 70.710 1.00 14.45 83 ILE B C 1
ATOM 3028 O O . ILE B 1 86 ? 0.834 26.832 69.611 1.00 16.01 83 ILE B O 1
ATOM 3033 N N . TRP B 1 87 ? 0.514 25.393 71.317 1.00 12.81 84 TRP B N 1
ATOM 3034 C CA . TRP B 1 87 ? -0.735 24.868 70.793 1.00 11.92 84 TRP B CA 1
ATOM 3035 C C . TRP B 1 87 ? -1.947 25.301 71.605 1.00 13.39 84 TRP B C 1
ATOM 3036 O O . TRP B 1 87 ? -3.079 24.899 71.269 1.00 14.17 84 TRP B O 1
ATOM 3047 N N . ASN B 1 88 ? -1.758 26.123 72.637 1.00 14.45 85 ASN B N 1
ATOM 3048 C CA . ASN B 1 88 ? -2.883 26.480 73.499 1.00 13.61 85 ASN B CA 1
ATOM 3049 C C . ASN B 1 88 ? -3.944 27.262 72.750 1.00 14.38 85 ASN B C 1
ATOM 3050 O O . ASN B 1 88 ? -5.143 27.050 72.963 1.00 17.43 85 ASN B O 1
ATOM 3055 N N . ALA B 1 89 ? -3.551 28.192 71.886 1.00 14.61 86 ALA B N 1
ATOM 3056 C CA . ALA B 1 89 ? -4.563 29.012 71.201 1.00 16.18 86 ALA B CA 1
ATOM 3057 C C . ALA B 1 89 ? -5.466 28.164 70.306 1.00 17.14 86 ALA B C 1
ATOM 3058 O O . ALA B 1 89 ? -6.666 28.443 70.179 1.00 21.21 86 ALA B O 1
ATOM 3060 N N . ASN B 1 90 ? -4.924 27.168 69.623 1.00 14.49 87 ASN B N 1
ATOM 3061 C CA . ASN B 1 90 ? -5.760 26.330 68.764 1.00 14.63 87 ASN B CA 1
ATOM 3062 C C . ASN B 1 90 ? -6.534 25.271 69.533 1.00 15.19 87 ASN B C 1
ATOM 3063 O O . ASN B 1 90 ? -7.435 24.632 68.975 1.00 17.31 87 ASN B O 1
ATOM 3068 N N . GLY B 1 91 ? -6.243 25.094 70.804 1.00 15.34 88 GLY B N 1
ATOM 3069 C CA . GLY B 1 91 ? -6.999 24.214 71.663 1.00 16.22 88 GLY B CA 1
ATOM 3070 C C . GLY B 1 91 ? -7.973 24.909 72.588 1.00 14.93 88 GLY B C 1
ATOM 3071 O O . GLY B 1 91 ? -8.572 24.242 73.439 1.00 16.52 88 GLY B O 1
ATOM 3072 N N . SER B 1 92 ? -8.130 26.228 72.479 1.00 15.56 89 SER B N 1
ATOM 3073 C CA . SER B 1 92 ? -8.981 26.942 73.401 1.00 15.18 89 SER B CA 1
ATOM 3074 C C . SER B 1 92 ? -10.447 26.627 73.134 1.00 16.83 89 SER B C 1
ATOM 3075 O O . SER B 1 92 ? -10.851 26.225 72.041 1.00 16.98 89 SER B O 1
ATOM 3078 N N . ARG B 1 93 ? -11.254 26.839 74.171 1.00 16.98 90 ARG B N 1
ATOM 3079 C CA . ARG B 1 93 ? -12.698 26.683 74.043 1.00 18.79 90 ARG B CA 1
ATOM 3080 C C . ARG B 1 93 ? -13.224 27.482 72.857 1.00 19.38 90 ARG B C 1
ATOM 3081 O O . ARG B 1 93 ? -13.985 26.971 72.032 1.00 17.95 90 ARG B O 1
ATOM 3089 N N . GLU B 1 94 ? -12.796 28.740 72.743 1.00 20.38 91 GLU B N 1
ATOM 3090 C CA . GLU B 1 94 ? -13.255 29.606 71.665 1.00 20.37 91 GLU B CA 1
ATOM 3091 C C . GLU B 1 94 ? -12.858 29.048 70.300 1.00 20.62 91 GLU B C 1
ATOM 3092 O O . GLU B 1 94 ? -13.664 29.001 69.364 1.00 19.96 91 GLU B O 1
ATOM 3098 N N . PHE B 1 95 ? -11.606 28.618 70.155 1.00 18.03 92 PHE B N 1
ATOM 3099 C CA . PHE B 1 95 ? -11.171 28.148 68.850 1.00 17.19 92 PHE B CA 1
ATOM 3100 C C . PHE B 1 95 ? -11.859 26.843 68.486 1.00 17.15 92 PHE B C 1
ATOM 3101 O O . PHE B 1 95 ? -12.352 26.681 67.363 1.00 17.05 92 PHE B O 1
ATOM 3109 N N . LEU B 1 96 ? -11.952 25.925 69.445 1.00 16.94 93 LEU B N 1
ATOM 3110 C CA . LEU B 1 96 ? -12.610 24.649 69.187 1.00 15.13 93 LEU B CA 1
ATOM 3111 C C . LEU B 1 96 ? -14.062 24.853 68.802 1.00 15.74 93 LEU B C 1
ATOM 3112 O O . LEU B 1 96 ? -14.547 24.237 67.848 1.00 16.43 93 LEU B O 1
ATOM 3117 N N . ASP B 1 97 ? -14.751 25.742 69.507 1.00 16.82 94 ASP B N 1
ATOM 3118 C CA . ASP B 1 97 ? -16.147 26.011 69.166 1.00 17.72 94 ASP B CA 1
ATOM 3119 C C . ASP B 1 97 ? -16.252 26.585 67.758 1.00 20.83 94 ASP B C 1
ATOM 3120 O O . ASP B 1 97 ? -17.188 26.259 67.018 1.00 21.61 94 ASP B O 1
ATOM 3125 N N . SER B 1 98 ? -15.292 27.427 67.360 1.00 19.55 95 SER B N 1
ATOM 3126 C CA . SER B 1 98 ? -15.329 27.994 66.012 1.00 20.95 95 SER B CA 1
ATOM 3127 C C . SER B 1 98 ? -15.176 26.926 64.935 1.00 21.62 95 SER B C 1
ATOM 3128 O O . SER B 1 98 ? -15.578 27.151 63.781 1.00 23.05 95 SER B O 1
ATOM 3131 N N . ARG B 1 99 ? -14.605 25.770 65.269 1.00 20.06 96 ARG B N 1
ATOM 3132 C CA . ARG B 1 99 ? -14.477 24.639 64.365 1.00 17.73 96 ARG B CA 1
ATOM 3133 C C . ARG B 1 99 ? -15.668 23.690 64.453 1.00 17.99 96 ARG B C 1
ATOM 3134 O O . ARG B 1 99 ? -15.660 22.622 63.822 1.00 20.38 96 ARG B O 1
ATOM 3142 N N . GLY B 1 100 ? -16.662 24.013 65.270 1.00 19.95 97 GLY B N 1
ATOM 3143 C CA . GLY B 1 100 ? -17.776 23.114 65.449 1.00 19.77 97 GLY B CA 1
ATOM 3144 C C . GLY B 1 100 ? -17.499 21.988 66.414 1.00 21.81 97 GLY B C 1
ATOM 3145 O O . GLY B 1 100 ? -18.274 21.017 66.447 1.00 22.99 97 GLY B O 1
ATOM 3146 N N . LEU B 1 101 ? -16.421 22.085 67.200 1.00 17.31 98 LEU B N 1
ATOM 3147 C CA . LEU B 1 101 ? -16.005 20.989 68.072 1.00 17.43 98 LEU B CA 1
ATOM 3148 C C . LEU B 1 101 ? -16.397 21.275 69.520 1.00 17.64 98 LEU B C 1
ATOM 3149 O O . LEU B 1 101 ? -15.581 21.334 70.450 1.00 17.99 98 LEU B O 1
ATOM 3154 N N . TYR B 1 102 ? -17.712 21.420 69.715 1.00 19.26 99 TYR B N 1
ATOM 3155 C CA . TYR B 1 102 ? -18.235 21.876 70.996 1.00 19.13 99 TYR B CA 1
ATOM 3156 C C . TYR B 1 102 ? -18.024 20.838 72.082 1.00 18.14 99 TYR B C 1
ATOM 3157 O O . TYR B 1 102 ? -17.833 21.196 73.252 1.00 19.37 99 TYR B O 1
ATOM 3166 N N . ASP B 1 103 ? -18.012 19.565 71.719 1.00 18.75 100 ASP B N 1
ATOM 3167 C CA . ASP B 1 103 ? -17.916 18.498 72.698 1.00 19.04 100 ASP B CA 1
ATOM 3168 C C . ASP B 1 103 ? -16.476 18.242 73.137 1.00 18.23 100 ASP B C 1
ATOM 3169 O O . ASP B 1 103 ? -16.260 17.453 74.056 1.00 20.92 100 ASP B O 1
ATOM 3174 N N . ARG B 1 104 ? -15.507 18.897 72.524 1.00 17.29 101 ARG B N 1
ATOM 3175 C CA . ARG B 1 104 ? -14.101 18.682 72.849 1.00 17.91 101 ARG B CA 1
ATOM 3176 C C . ARG B 1 104 ? -13.704 19.421 74.104 1.00 18.00 101 ARG B C 1
ATOM 3177 O O . ARG B 1 104 ? -14.026 20.599 74.260 1.00 18.14 101 ARG B O 1
ATOM 3185 N N . ALA B 1 105 ? -12.956 18.749 74.969 1.00 16.08 102 ALA B N 1
ATOM 3186 C CA . ALA B 1 105 ? -12.346 19.424 76.093 1.00 14.80 102 ALA B CA 1
ATOM 3187 C C . ALA B 1 105 ? -11.287 20.412 75.611 1.00 13.47 102 ALA B C 1
ATOM 3188 O O . ALA B 1 105 ? -10.617 20.203 74.591 1.00 14.20 102 ALA B O 1
ATOM 3190 N N . GLU B 1 106 ? -11.166 21.524 76.339 1.00 14.68 103 GLU B N 1
ATOM 3191 C CA . GLU B 1 106 ? -10.117 22.478 76.032 1.00 17.04 103 GLU B CA 1
ATOM 3192 C C . GLU B 1 106 ? -8.765 21.760 76.008 1.00 15.25 103 GLU B C 1
ATOM 3193 O O . GLU B 1 106 ? -8.438 20.937 76.868 1.00 14.92 103 GLU B O 1
ATOM 3199 N N . GLY B 1 107 ? -7.976 22.069 74.991 1.00 13.02 104 GLY B N 1
ATOM 3200 C CA . GLY B 1 107 ? -6.686 21.451 74.808 1.00 13.71 104 GLY B CA 1
ATOM 3201 C C . GLY B 1 107 ? -6.691 20.215 73.924 1.00 12.85 104 GLY B C 1
ATOM 3202 O O . GLY B 1 107 ? -5.627 19.787 73.460 1.00 13.98 104 GLY B O 1
ATOM 3203 N N . ASP B 1 108 ? -7.836 19.622 73.669 1.00 12.79 105 ASP B N 1
ATOM 3204 C CA . ASP B 1 108 ? -7.905 18.387 72.897 1.00 13.44 105 ASP B CA 1
ATOM 3205 C C . ASP B 1 108 ? -7.957 18.758 71.417 1.00 13.48 105 ASP B C 1
ATOM 3206 O O . ASP B 1 108 ? -9.026 19.036 70.868 1.00 14.59 105 ASP B O 1
ATOM 3211 N N . LEU B 1 109 ? -6.811 18.687 70.756 1.00 12.87 106 LEU B N 1
ATOM 3212 C CA . LEU B 1 109 ? -6.681 19.167 69.381 1.00 12.40 106 LEU B CA 1
ATOM 3213 C C . LEU B 1 109 ? -7.292 18.218 68.374 1.00 13.54 106 LEU B C 1
ATOM 3214 O O . LEU B 1 109 ? -7.432 18.596 67.204 1.00 14.54 106 LEU B O 1
ATOM 3219 N N . GLY B 1 110 ? -7.647 17.013 68.774 1.00 12.95 107 GLY B N 1
ATOM 3220 C CA . GLY B 1 110 ? -8.160 16.033 67.854 1.00 13.64 107 GLY B CA 1
ATOM 3221 C C . GLY B 1 110 ? -7.036 15.187 67.298 1.00 13.78 107 GLY B C 1
ATOM 3222 O O . GLY B 1 110 ? -5.900 15.227 67.787 1.00 13.79 107 GLY B O 1
ATOM 3223 N N . PRO B 1 111 ? -7.334 14.405 66.218 1.00 12.45 108 PRO B N 1
ATOM 3224 C CA . PRO B 1 111 ? -6.382 13.426 65.662 1.00 13.77 108 PRO B CA 1
ATOM 3225 C C . PRO B 1 111 ? -5.342 14.085 64.773 1.00 14.11 108 PRO B C 1
ATOM 3226 O O . PRO B 1 111 ? -5.249 13.805 63.568 1.00 14.69 108 PRO B O 1
ATOM 3230 N N . VAL B 1 112 ? -4.520 14.946 65.383 1.00 13.58 109 VAL B N 1
ATOM 3231 C CA . VAL B 1 112 ? -3.573 15.754 64.647 1.00 12.07 109 VAL B CA 1
ATOM 3232 C C . VAL B 1 112 ? -2.211 15.065 64.639 1.00 14.11 109 VAL B C 1
ATOM 3233 O O . VAL B 1 112 ? -1.900 14.201 65.451 1.00 16.50 109 VAL B O 1
ATOM 3237 N N . TYR B 1 113 ? -1.373 15.477 63.691 1.00 14.46 110 TYR B N 1
ATOM 3238 C CA . TYR B 1 113 ? 0.037 15.137 63.564 1.00 12.74 110 TYR B CA 1
ATOM 3239 C C . TYR B 1 113 ? 0.413 13.747 64.049 1.00 14.82 110 TYR B C 1
ATOM 3240 O O . TYR B 1 113 ? 0.187 12.763 63.339 1.00 15.00 110 TYR B O 1
ATOM 3249 N N . GLY B 1 114 ? 1.019 13.641 65.233 1.00 16.24 111 GLY B N 1
ATOM 3250 C CA . GLY B 1 114 ? 1.549 12.358 65.681 1.00 17.24 111 GLY B CA 1
ATOM 3251 C C . GLY B 1 114 ? 0.495 11.280 65.852 1.00 14.40 111 GLY B C 1
ATOM 3252 O O . GLY B 1 114 ? 0.807 10.092 65.749 1.00 14.06 111 GLY B O 1
ATOM 3253 N N . PHE B 1 115 ? -0.769 11.661 66.088 1.00 13.91 112 PHE B N 1
ATOM 3254 C CA . PHE B 1 115 ? -1.829 10.647 66.103 1.00 13.66 112 PHE B CA 1
ATOM 3255 C C . PHE B 1 115 ? -1.898 9.947 64.746 1.00 13.36 112 PHE B C 1
ATOM 3256 O O . PHE B 1 115 ? -2.043 8.725 64.670 1.00 13.19 112 PHE B O 1
ATOM 3264 N N . GLN B 1 116 ? -1.814 10.715 63.664 1.00 14.08 113 GLN B N 1
ATOM 3265 C CA . GLN B 1 116 ? -1.781 10.106 62.346 1.00 12.92 113 GLN B CA 1
ATOM 3266 C C . GLN B 1 116 ? -0.487 9.344 62.097 1.00 12.51 113 GLN B C 1
ATOM 3267 O O . GLN B 1 116 ? -0.509 8.253 61.501 1.00 14.21 113 GLN B O 1
ATOM 3273 N N . TRP B 1 117 ? 0.646 9.863 62.573 1.00 13.44 114 TRP B N 1
ATOM 3274 C CA . TRP B 1 117 ? 1.902 9.151 62.368 1.00 14.02 114 TRP B CA 1
ATOM 3275 C C . TRP B 1 117 ? 1.871 7.752 62.974 1.00 14.27 114 TRP B C 1
ATOM 3276 O O . TRP B 1 117 ? 2.461 6.823 62.402 1.00 15.12 114 TRP B O 1
ATOM 3287 N N . ARG B 1 118 ? 1.267 7.604 64.151 1.00 13.48 115 ARG B N 1
ATOM 3288 C CA . ARG B 1 118 ? 1.317 6.355 64.902 1.00 13.46 115 ARG B CA 1
ATOM 3289 C C . ARG B 1 118 ? 0.042 5.535 64.842 1.00 14.33 115 ARG B C 1
ATOM 3290 O O . ARG B 1 118 ? 0.093 4.347 65.161 1.00 15.87 115 ARG B O 1
ATOM 3298 N N . HIS B 1 119 ? -1.091 6.137 64.460 1.00 14.06 116 HIS B N 1
ATOM 3299 C CA . HIS B 1 119 ? -2.407 5.510 64.544 1.00 12.81 116 HIS B CA 1
ATOM 3300 C C . HIS B 1 119 ? -3.288 5.849 63.353 1.00 15.15 116 HIS B C 1
ATOM 3301 O O . HIS B 1 119 ? -4.515 5.980 63.492 1.00 14.52 116 HIS B O 1
ATOM 3308 N N . PHE B 1 120 ? -2.708 5.972 62.159 1.00 15.77 117 PHE B N 1
ATOM 3309 C CA . PHE B 1 120 ? -3.506 6.393 61.008 1.00 17.02 117 PHE B CA 1
ATOM 3310 C C . PHE B 1 120 ? -4.700 5.465 60.821 1.00 14.57 117 PHE B C 1
ATOM 3311 O O . PHE B 1 120 ? -4.548 4.250 60.736 1.00 16.13 117 PHE B O 1
ATOM 3319 N N . GLY B 1 121 ? -5.883 6.054 60.729 1.00 15.59 118 GLY B N 1
ATOM 3320 C CA . GLY B 1 121 ? -7.112 5.321 60.503 1.00 18.55 118 GLY B CA 1
ATOM 3321 C C . GLY B 1 121 ? -7.847 4.888 61.749 1.00 16.30 118 GLY B C 1
ATOM 3322 O O . GLY B 1 121 ? -8.988 4.404 61.643 1.00 19.59 118 GLY B O 1
ATOM 3323 N N . ALA B 1 122 ? -7.236 5.011 62.921 1.00 18.05 119 ALA B N 1
ATOM 3324 C CA . ALA B 1 122 ? -7.916 4.693 64.161 1.00 17.03 119 ALA B CA 1
ATOM 3325 C C . ALA B 1 122 ? -9.051 5.678 64.411 1.00 16.57 119 ALA B C 1
ATOM 3326 O O . ALA B 1 122 ? -8.988 6.848 64.017 1.00 17.66 119 ALA B O 1
ATOM 3328 N N . GLU B 1 123 ? -10.095 5.211 65.098 1.00 16.33 120 GLU B N 1
ATOM 3329 C CA . GLU B 1 123 ? -11.197 6.080 65.467 1.00 15.73 120 GLU B CA 1
ATOM 3330 C C . GLU B 1 123 ? -10.802 6.922 66.670 1.00 18.51 120 GLU B C 1
ATOM 3331 O O . GLU B 1 123 ? -10.367 6.396 67.697 1.00 22.81 120 GLU B O 1
ATOM 3337 N N . TYR B 1 124 ? -10.962 8.231 66.559 1.00 18.36 121 TYR B N 1
ATOM 3338 C CA . TYR B 1 124 ? -10.602 9.112 67.648 1.00 17.20 121 TYR B CA 1
ATOM 3339 C C . TYR B 1 124 ? -11.725 9.201 68.667 1.00 19.72 121 TYR B C 1
ATOM 3340 O O . TYR B 1 124 ? -12.905 9.310 68.312 1.00 22.76 121 TYR B O 1
ATOM 3349 N N . ASP B 1 125 ? -11.336 9.166 69.938 1.00 20.15 122 ASP B N 1
ATOM 3350 C CA . ASP B 1 125 ? -12.258 9.301 71.052 1.00 21.65 122 ASP B CA 1
ATOM 3351 C C . ASP B 1 125 ? -11.925 10.631 71.705 1.00 19.72 122 ASP B C 1
ATOM 3352 O O . ASP B 1 125 ? -12.504 11.667 71.321 1.00 23.17 122 ASP B O 1
ATOM 3357 N N . THR B 1 126 ? -10.972 10.685 72.637 1.00 18.07 123 THR B N 1
ATOM 3358 C CA . THR B 1 126 ? -10.461 11.937 73.188 1.00 17.30 123 THR B CA 1
ATOM 3359 C C . THR B 1 126 ? -8.934 11.870 73.230 1.00 17.55 123 THR B C 1
ATOM 3360 O O . THR B 1 126 ? -8.300 10.840 72.953 1.00 17.83 123 THR B O 1
ATOM 3364 N N . CYS B 1 127 ? -8.326 12.984 73.592 1.00 17.24 124 CYS B N 1
ATOM 3365 C CA . CYS B 1 127 ? -6.883 13.017 73.667 1.00 16.62 124 CYS B CA 1
ATOM 3366 C C . CYS B 1 127 ? -6.328 12.140 74.772 1.00 21.27 124 CYS B C 1
ATOM 3367 O O . CYS B 1 127 ? -5.134 11.824 74.743 1.00 23.00 124 CYS B O 1
ATOM 3370 N N . SER B 1 128 ? -7.135 11.749 75.758 1.00 20.42 125 SER B N 1
ATOM 3371 C CA . SER B 1 128 ? -6.640 10.922 76.852 1.00 22.58 125 SER B CA 1
ATOM 3372 C C . SER B 1 128 ? -6.876 9.436 76.633 1.00 23.30 125 SER B C 1
ATOM 3373 O O . SER B 1 128 ? -6.473 8.632 77.480 1.00 24.45 125 SER B O 1
ATOM 3376 N N . SER B 1 129 ? -7.526 9.048 75.540 1.00 18.42 126 SER B N 1
ATOM 3377 C CA . SER B 1 129 ? -7.841 7.649 75.303 1.00 19.70 126 SER B CA 1
ATOM 3378 C C . SER B 1 129 ? -6.583 6.844 74.990 1.00 20.93 126 SER B C 1
ATOM 3379 O O . SER B 1 129 ? -5.545 7.369 74.563 1.00 23.07 126 SER B O 1
ATOM 3382 N N . ASP B 1 130 ? -6.702 5.536 75.172 1.00 22.35 127 ASP B N 1
ATOM 3383 C CA . ASP B 1 130 ? -5.608 4.619 74.882 1.00 21.71 127 ASP B CA 1
ATOM 3384 C C . ASP B 1 130 ? -5.726 4.157 73.434 1.00 20.68 127 ASP B C 1
ATOM 3385 O O . ASP B 1 130 ? -6.720 3.518 73.050 1.00 24.72 127 ASP B O 1
ATOM 3390 N N . TYR B 1 131 ? -4.737 4.511 72.619 1.00 18.60 128 TYR B N 1
ATOM 3391 C CA . TYR B 1 131 ? -4.700 4.123 71.217 1.00 16.58 128 TYR B CA 1
ATOM 3392 C C . TYR B 1 131 ? -3.655 3.047 70.926 1.00 19.13 128 TYR B C 1
ATOM 3393 O O . TYR B 1 131 ? -3.385 2.764 69.755 1.00 18.98 128 TYR B O 1
ATOM 3402 N N . THR B 1 132 ? -3.113 2.397 71.959 1.00 20.15 129 THR B N 1
ATOM 3403 C CA . THR B 1 132 ? -2.113 1.359 71.753 1.00 20.91 129 THR B CA 1
ATOM 3404 C C . THR B 1 132 ? -2.652 0.291 70.820 1.00 19.57 129 THR B C 1
ATOM 3405 O O . THR B 1 132 ? -3.739 -0.257 71.048 1.00 20.05 129 THR B O 1
ATOM 3409 N N . GLY B 1 133 ? -1.890 -0.006 69.771 1.00 20.34 130 GLY B N 1
ATOM 3410 C CA . GLY B 1 133 ? -2.247 -1.016 68.801 1.00 24.27 130 GLY B CA 1
ATOM 3411 C C . GLY B 1 133 ? -3.324 -0.622 67.817 1.00 24.98 130 GLY B C 1
ATOM 3412 O O . GLY B 1 133 ? -3.732 -1.466 67.016 1.00 30.48 130 GLY B O 1
ATOM 3413 N N . LYS B 1 134 ? -3.819 0.612 67.852 1.00 17.65 131 LYS B N 1
ATOM 3414 C CA . LYS B 1 134 ? -4.894 1.021 66.960 1.00 18.19 131 LYS B CA 1
ATOM 3415 C C . LYS B 1 134 ? -4.350 1.817 65.785 1.00 18.72 131 LYS B C 1
ATOM 3416 O O . LYS B 1 134 ? -3.467 2.663 65.945 1.00 17.76 131 LYS B O 1
ATOM 3422 N N . GLY B 1 135 ? -4.905 1.576 64.629 1.00 17.19 132 GLY B N 1
ATOM 3423 C CA . GLY B 1 135 ? -4.486 2.272 63.433 1.00 17.12 132 GLY B CA 1
ATOM 3424 C C . GLY B 1 135 ? -3.159 1.759 62.921 1.00 15.67 132 GLY B C 1
ATOM 3425 O O . GLY B 1 135 ? -2.580 0.797 63.427 1.00 19.31 132 GLY B O 1
ATOM 3426 N N . ILE B 1 136 ? -2.671 2.451 61.894 1.00 15.74 133 ILE B N 1
ATOM 3427 C CA . ILE B 1 136 ? -1.430 2.078 61.212 1.00 15.83 133 ILE B CA 1
ATOM 3428 C C . ILE B 1 136 ? -0.282 2.906 61.765 1.00 14.50 133 ILE B C 1
ATOM 3429 O O . ILE B 1 136 ? -0.304 4.135 61.680 1.00 15.20 133 ILE B O 1
ATOM 3434 N N . ASP B 1 137 ? 0.742 2.232 62.292 1.00 16.11 134 ASP B N 1
ATOM 3435 C CA . ASP B 1 137 ? 1.910 2.894 62.873 1.00 15.37 134 ASP B CA 1
ATOM 3436 C C . ASP B 1 137 ? 2.916 3.117 61.746 1.00 13.48 134 ASP B C 1
ATOM 3437 O O . ASP B 1 137 ? 3.821 2.317 61.492 1.00 15.54 134 ASP B O 1
ATOM 3442 N N . GLN B 1 138 ? 2.745 4.241 61.064 1.00 13.90 135 GLN B N 1
ATOM 3443 C CA . GLN B 1 138 ? 3.581 4.550 59.916 1.00 14.29 135 GLN B CA 1
ATOM 3444 C C . GLN B 1 138 ? 5.029 4.698 60.340 1.00 14.46 135 GLN B C 1
ATOM 3445 O O . GLN B 1 138 ? 5.939 4.277 59.627 1.00 15.57 135 GLN B O 1
ATOM 3451 N N . LEU B 1 139 ? 5.266 5.333 61.486 1.00 13.98 136 LEU B N 1
ATOM 3452 C CA . LEU B 1 139 ? 6.633 5.592 61.921 1.00 13.34 136 LEU B CA 1
ATOM 3453 C C . LEU B 1 139 ? 7.349 4.294 62.266 1.00 13.75 136 LEU B C 1
ATOM 3454 O O . LEU B 1 139 ? 8.486 4.074 61.843 1.00 14.63 136 LEU B O 1
ATOM 3459 N N . ALA B 1 140 ? 6.711 3.409 63.048 1.00 14.90 137 ALA B N 1
ATOM 3460 C CA . ALA B 1 140 ? 7.336 2.119 63.335 1.00 15.59 137 ALA B CA 1
ATOM 3461 C C . ALA B 1 140 ? 7.594 1.335 62.061 1.00 16.01 137 ALA B C 1
ATOM 3462 O O . ALA B 1 140 ? 8.642 0.679 61.915 1.00 16.62 137 ALA B O 1
ATOM 3464 N N . ASN B 1 141 ? 6.676 1.429 61.103 1.00 15.77 138 ASN B N 1
ATOM 3465 C CA . ASN B 1 141 ? 6.866 0.687 59.868 1.00 15.62 138 ASN B CA 1
ATOM 3466 C C . ASN B 1 141 ? 8.061 1.216 59.089 1.00 14.67 138 ASN B C 1
ATOM 3467 O O . ASN B 1 141 ? 8.820 0.435 58.495 1.00 17.36 138 ASN B O 1
ATOM 3472 N N . ILE B 1 142 ? 8.247 2.535 59.075 1.00 14.21 139 ILE B N 1
ATOM 3473 C CA . ILE B 1 142 ? 9.422 3.115 58.431 1.00 14.04 139 ILE B CA 1
ATOM 3474 C C . ILE B 1 142 ? 10.693 2.628 59.089 1.00 15.92 139 ILE B C 1
ATOM 3475 O O . ILE B 1 142 ? 11.650 2.265 58.403 1.00 15.52 139 ILE B O 1
ATOM 3480 N N . LEU B 1 143 ? 10.741 2.637 60.420 1.00 14.72 140 LEU B N 1
ATOM 3481 C CA . LEU B 1 143 ? 11.962 2.202 61.091 1.00 15.06 140 LEU B CA 1
ATOM 3482 C C . LEU B 1 143 ? 12.291 0.751 60.752 1.00 17.41 140 LEU B C 1
ATOM 3483 O O . LEU B 1 143 ? 13.461 0.413 60.546 1.00 17.55 140 LEU B O 1
ATOM 3488 N N . LYS B 1 144 ? 11.284 -0.122 60.683 1.00 14.87 141 LYS B N 1
ATOM 3489 C CA . LYS B 1 144 ? 11.514 -1.506 60.276 1.00 17.02 141 LYS B CA 1
ATOM 3490 C C . LYS B 1 144 ? 12.058 -1.560 58.853 1.00 16.67 141 LYS B C 1
ATOM 3491 O O . LYS B 1 144 ? 13.021 -2.280 58.563 1.00 18.48 141 LYS B O 1
ATOM 3497 N N . THR B 1 145 ? 11.446 -0.802 57.943 1.00 15.65 142 THR B N 1
ATOM 3498 C CA . THR B 1 145 ? 11.882 -0.826 56.546 1.00 15.39 142 THR B CA 1
ATOM 3499 C C . THR B 1 145 ? 13.303 -0.308 56.405 1.00 17.62 142 THR B C 1
ATOM 3500 O O . THR B 1 145 ? 14.098 -0.831 55.611 1.00 18.08 142 THR B O 1
ATOM 3504 N N . LEU B 1 146 ? 13.653 0.717 57.175 1.00 16.29 143 LEU B N 1
ATOM 3505 C CA . LEU B 1 146 ? 15.014 1.223 57.137 1.00 14.85 143 LEU B CA 1
ATOM 3506 C C . LEU B 1 146 ? 16.021 0.145 57.502 1.00 19.78 143 LEU B C 1
ATOM 3507 O O . LEU B 1 146 ? 17.120 0.117 56.950 1.00 19.97 143 LEU B O 1
ATOM 3512 N N . ARG B 1 147 ? 15.676 -0.732 58.451 1.00 16.64 144 ARG B N 1
ATOM 3513 C CA A ARG B 1 147 ? 16.600 -1.781 58.876 0.60 19.70 144 ARG B CA 1
ATOM 3514 C CA B ARG B 1 147 ? 16.604 -1.777 58.867 0.40 19.98 144 ARG B CA 1
ATOM 3515 C C . ARG B 1 147 ? 16.660 -2.899 57.848 1.00 23.67 144 ARG B C 1
ATOM 3516 O O . ARG B 1 147 ? 17.742 -3.432 57.564 1.00 29.18 144 ARG B O 1
ATOM 3531 N N . GLU B 1 148 ? 15.520 -3.249 57.273 1.00 19.99 145 GLU B N 1
ATOM 3532 C CA . GLU B 1 148 ? 15.390 -4.470 56.496 1.00 21.70 145 GLU B CA 1
ATOM 3533 C C . GLU B 1 148 ? 15.449 -4.263 54.997 1.00 23.89 145 GLU B C 1
ATOM 3534 O O . GLU B 1 148 ? 15.884 -5.174 54.268 1.00 24.65 145 GLU B O 1
ATOM 3540 N N . ASN B 1 149 ? 14.969 -3.127 54.497 1.00 22.18 146 ASN B N 1
ATOM 3541 C CA . ASN B 1 149 ? 14.897 -2.881 53.056 1.00 18.68 146 ASN B CA 1
ATOM 3542 C C . ASN B 1 149 ? 15.042 -1.380 52.812 1.00 16.51 146 ASN B C 1
ATOM 3543 O O . ASN B 1 149 ? 14.114 -0.712 52.339 1.00 18.50 146 ASN B O 1
ATOM 3548 N N . PRO B 1 150 ? 16.215 -0.826 53.101 1.00 16.36 147 PRO B N 1
ATOM 3549 C CA . PRO B 1 150 ? 16.398 0.632 53.033 1.00 18.94 147 PRO B CA 1
ATOM 3550 C C . PRO B 1 150 ? 16.255 1.231 51.658 1.00 17.53 147 PRO B C 1
ATOM 3551 O O . PRO B 1 150 ? 16.096 2.452 51.562 1.00 19.43 147 PRO B O 1
ATOM 3555 N N . ASP B 1 151 ? 16.293 0.432 50.594 1.00 17.95 148 ASP B N 1
ATOM 3556 C CA . ASP B 1 151 ? 16.108 0.962 49.248 1.00 17.42 148 ASP B CA 1
ATOM 3557 C C . ASP B 1 151 ? 14.641 1.203 48.905 1.00 17.03 148 ASP B C 1
ATOM 3558 O O . ASP B 1 151 ? 14.339 1.765 47.841 1.00 19.52 148 ASP B O 1
ATOM 3563 N N . ASP B 1 152 ? 13.725 0.818 49.794 1.00 16.06 149 ASP B N 1
ATOM 3564 C CA . ASP B 1 152 ? 12.295 0.972 49.555 1.00 16.43 149 ASP B CA 1
ATOM 3565 C C . ASP B 1 152 ? 11.958 2.426 49.210 1.00 16.96 149 ASP B C 1
ATOM 3566 O O . ASP B 1 152 ? 12.444 3.361 49.844 1.00 17.61 149 ASP B O 1
ATOM 3571 N N . ARG B 1 153 ? 11.087 2.604 48.208 1.00 14.61 150 ARG B N 1
ATOM 3572 C CA . ARG B 1 153 ? 10.671 3.924 47.736 1.00 14.43 150 ARG B CA 1
ATOM 3573 C C . ARG B 1 153 ? 9.299 4.341 48.268 1.00 13.84 150 ARG B C 1
ATOM 3574 O O . ARG B 1 153 ? 8.707 5.288 47.756 1.00 14.82 150 ARG B O 1
ATOM 3582 N N . ARG B 1 154 ? 8.832 3.687 49.343 1.00 14.70 151 ARG B N 1
ATOM 3583 C CA . ARG B 1 154 ? 7.501 3.913 49.907 1.00 15.27 151 ARG B CA 1
ATOM 3584 C C . ARG B 1 154 ? 7.546 4.291 51.390 1.00 15.94 151 ARG B C 1
ATOM 3585 O O . ARG B 1 154 ? 6.544 4.093 52.105 1.00 16.06 151 ARG B O 1
ATOM 3593 N N . MET B 1 155 ? 8.673 4.812 51.886 1.00 13.92 152 MET B N 1
ATOM 3594 C CA . MET B 1 155 ? 8.825 5.144 53.311 1.00 13.49 152 MET B CA 1
ATOM 3595 C C . MET B 1 155 ? 8.212 6.519 53.556 1.00 14.33 152 MET B C 1
ATOM 3596 O O . MET B 1 155 ? 8.893 7.545 53.677 1.00 15.66 152 MET B O 1
ATOM 3601 N N . ILE B 1 156 ? 6.874 6.522 53.645 1.00 14.35 153 ILE B N 1
ATOM 3602 C CA . ILE B 1 156 ? 6.057 7.722 53.713 1.00 13.66 153 ILE B CA 1
ATOM 3603 C C . ILE B 1 156 ? 5.396 7.755 55.081 1.00 13.25 153 ILE B C 1
ATOM 3604 O O . ILE B 1 156 ? 4.863 6.733 55.547 1.00 15.24 153 ILE B O 1
ATOM 3609 N N . MET B 1 157 ? 5.384 8.939 55.701 1.00 13.27 154 MET B N 1
ATOM 3610 C CA . MET B 1 157 ? 4.655 9.193 56.938 1.00 14.37 154 MET B CA 1
ATOM 3611 C C . MET B 1 157 ? 3.776 10.412 56.695 1.00 15.12 154 MET B C 1
ATOM 3612 O O . MET B 1 157 ? 4.290 11.523 56.547 1.00 15.14 154 MET B O 1
ATOM 3617 N N . THR B 1 158 ? 2.461 10.230 56.685 1.00 13.51 155 THR B N 1
ATOM 3618 C CA . THR B 1 158 ? 1.549 11.344 56.420 1.00 12.96 155 THR B CA 1
ATOM 3619 C C . THR B 1 158 ? 0.616 11.629 57.586 1.00 12.69 155 THR B C 1
ATOM 3620 O O . THR B 1 158 ? 0.173 10.718 58.283 1.00 13.12 155 THR B O 1
ATOM 3624 N N . ALA B 1 159 ? 0.328 12.909 57.777 1.00 13.86 156 ALA B N 1
ATOM 3625 C CA . ALA B 1 159 ? -0.755 13.330 58.636 1.00 14.01 156 ALA B CA 1
ATOM 3626 C C . ALA B 1 159 ? -1.955 13.819 57.840 1.00 14.15 156 ALA B C 1
ATOM 3627 O O . ALA B 1 159 ? -2.967 14.200 58.437 1.00 14.59 156 ALA B O 1
ATOM 3629 N N . TRP B 1 160 ? -1.883 13.783 56.507 1.00 13.79 157 TRP B N 1
ATOM 3630 C CA . TRP B 1 160 ? -2.980 14.265 55.664 1.00 14.69 157 TRP B CA 1
ATOM 3631 C C . TRP B 1 160 ? -3.988 13.144 55.482 1.00 14.39 157 TRP B C 1
ATOM 3632 O O . TRP B 1 160 ? -3.909 12.322 54.569 1.00 16.16 157 TRP B O 1
ATOM 3643 N N . ASN B 1 161 ? -4.952 13.108 56.398 1.00 13.48 158 ASN B N 1
ATOM 3644 C CA . ASN B 1 161 ? -6.030 12.139 56.371 1.00 15.16 158 ASN B CA 1
ATOM 3645 C C . ASN B 1 161 ? -7.331 12.871 56.076 1.00 14.48 158 ASN B C 1
ATOM 3646 O O . ASN B 1 161 ? -7.939 13.460 56.995 1.00 14.07 158 ASN B O 1
ATOM 3651 N N . PRO B 1 162 ? -7.788 12.889 54.822 1.00 13.28 159 PRO B N 1
ATOM 3652 C CA . PRO B 1 162 ? -9.045 13.572 54.486 1.00 14.43 159 PRO B CA 1
ATOM 3653 C C . PRO B 1 162 ? -10.216 13.219 55.381 1.00 15.25 159 PRO B C 1
ATOM 3654 O O . PRO B 1 162 ? -11.084 14.075 55.605 1.00 14.94 159 PRO B O 1
ATOM 3658 N N . MET B 1 163 ? -10.299 11.983 55.861 1.00 14.80 160 MET B N 1
ATOM 3659 C CA A MET B 1 163 ? -11.449 11.584 56.669 0.39 14.93 160 MET B CA 1
ATOM 3660 C CA B MET B 1 163 ? -11.440 11.575 56.664 0.61 13.99 160 MET B CA 1
ATOM 3661 C C . MET B 1 163 ? -11.439 12.233 58.033 1.00 15.45 160 MET B C 1
ATOM 3662 O O . MET B 1 163 ? -12.501 12.358 58.646 1.00 17.08 160 MET B O 1
ATOM 3671 N N . ASP B 1 164 ? -10.285 12.655 58.515 1.00 14.95 161 ASP B N 1
ATOM 3672 C CA . ASP B 1 164 ? -10.165 13.167 59.880 1.00 13.93 161 ASP B CA 1
ATOM 3673 C C . ASP B 1 164 ? -9.985 14.677 59.952 1.00 12.83 161 ASP B C 1
ATOM 3674 O O . ASP B 1 164 ? -9.977 15.229 61.056 1.00 13.41 161 ASP B O 1
ATOM 3679 N N . LEU B 1 165 ? -9.823 15.363 58.814 1.00 13.83 162 LEU B N 1
ATOM 3680 C CA . LEU B 1 165 ? -9.546 16.799 58.854 1.00 14.14 162 LEU B CA 1
ATOM 3681 C C . LEU B 1 165 ? -10.591 17.546 59.667 1.00 14.51 162 LEU B C 1
ATOM 3682 O O . LEU B 1 165 ? -10.254 18.462 60.437 1.00 14.54 162 LEU B O 1
ATOM 3687 N N . HIS B 1 166 ? -11.862 17.185 59.514 1.00 14.95 163 HIS B N 1
ATOM 3688 C CA . HIS B 1 166 ? -12.924 17.916 60.213 1.00 15.26 163 HIS B CA 1
ATOM 3689 C C . HIS B 1 166 ? -12.844 17.777 61.728 1.00 15.83 163 HIS B C 1
ATOM 3690 O O . HIS B 1 166 ? -13.419 18.610 62.439 1.00 17.68 163 HIS B O 1
ATOM 3697 N N . LEU B 1 167 ? -12.141 16.765 62.239 1.00 13.66 164 LEU B N 1
ATOM 3698 C CA . LEU B 1 167 ? -11.957 16.546 63.675 1.00 13.83 164 LEU B CA 1
ATOM 3699 C C . LEU B 1 167 ? -10.741 17.268 64.223 1.00 13.96 164 LEU B C 1
ATOM 3700 O O . LEU B 1 167 ? -10.573 17.328 65.444 1.00 13.50 164 LEU B O 1
ATOM 3705 N N . MET B 1 168 ? -9.884 17.806 63.369 1.00 14.86 165 MET B N 1
ATOM 3706 C CA . MET B 1 168 ? -8.660 18.437 63.822 1.00 12.44 165 MET B CA 1
ATOM 3707 C C . MET B 1 168 ? -8.891 19.910 64.104 1.00 14.42 165 MET B C 1
ATOM 3708 O O . MET B 1 168 ? -9.634 20.584 63.386 1.00 17.79 165 MET B O 1
ATOM 3713 N N . ALA B 1 169 ? -8.209 20.436 65.132 1.00 14.30 166 ALA B N 1
ATOM 3714 C CA . ALA B 1 169 ? -8.313 21.864 65.388 1.00 15.64 166 ALA B CA 1
ATOM 3715 C C . ALA B 1 169 ? -7.865 22.687 64.179 1.00 17.30 166 ALA B C 1
ATOM 3716 O O . ALA B 1 169 ? -8.520 23.676 63.814 1.00 20.54 166 ALA B O 1
ATOM 3718 N N . LEU B 1 170 ? -6.777 22.278 63.544 1.00 17.95 167 LEU B N 1
ATOM 3719 C CA . LEU B 1 170 ? -6.270 22.811 62.283 1.00 18.05 167 LEU B CA 1
ATOM 3720 C C . LEU B 1 170 ? -5.804 21.624 61.460 1.00 16.00 167 LEU B C 1
ATOM 3721 O O . LEU B 1 170 ? -5.301 20.651 62.022 1.00 15.33 167 LEU B O 1
ATOM 3726 N N . PRO B 1 171 ? -5.912 21.677 60.132 1.00 14.88 168 PRO B N 1
ATOM 3727 C CA . PRO B 1 171 ? -5.269 20.636 59.311 1.00 14.45 168 PRO B CA 1
ATOM 3728 C C . PRO B 1 171 ? -3.759 20.746 59.416 1.00 12.23 168 PRO B C 1
ATOM 3729 O O . PRO B 1 171 ? -3.221 21.838 59.679 1.00 14.84 168 PRO B O 1
ATOM 3733 N N . PRO B 1 172 ? -3.027 19.642 59.224 1.00 12.23 169 PRO B N 1
ATOM 3734 C CA . PRO B 1 172 ? -1.569 19.674 59.400 1.00 12.07 169 PRO B CA 1
ATOM 3735 C C . PRO B 1 172 ? -0.901 20.613 58.420 1.00 13.23 169 PRO B C 1
ATOM 3736 O O . PRO B 1 172 ? -1.231 20.637 57.231 1.00 15.84 169 PRO B O 1
ATOM 3740 N N . CYS B 1 173 ? 0.066 21.372 58.935 1.00 12.99 170 CYS B N 1
ATOM 3741 C CA . CYS B 1 173 ? 0.881 22.250 58.092 1.00 13.02 170 CYS B CA 1
ATOM 3742 C C . CYS B 1 173 ? 1.994 21.445 57.431 1.00 13.15 170 CYS B C 1
ATOM 3743 O O . CYS B 1 173 ? 2.068 21.330 56.193 1.00 14.69 170 CYS B O 1
ATOM 3746 N N . HIS B 1 174 ? 2.870 20.868 58.253 1.00 12.84 171 HIS B N 1
ATOM 3747 C CA . HIS B 1 174 ? 3.821 19.850 57.827 1.00 12.49 171 HIS B CA 1
ATOM 3748 C C . HIS B 1 174 ? 3.041 18.556 57.679 1.00 15.16 171 HIS B C 1
ATOM 3749 O O . HIS B 1 174 ? 2.484 18.055 58.658 1.00 17.49 171 HIS B O 1
ATOM 3756 N N . MET B 1 175 ? 2.871 18.082 56.464 1.00 13.20 172 MET B N 1
ATOM 3757 C CA . MET B 1 175 ? 1.822 17.093 56.212 1.00 14.00 172 MET B CA 1
ATOM 3758 C C . MET B 1 175 ? 2.290 15.728 55.771 1.00 15.01 172 MET B C 1
ATOM 3759 O O . MET B 1 175 ? 1.605 14.755 56.090 1.00 16.35 172 MET B O 1
ATOM 3764 N N . THR B 1 176 ? 3.392 15.614 55.027 1.00 13.09 173 THR B N 1
ATOM 3765 C CA . THR B 1 176 ? 3.825 14.312 54.552 1.00 13.54 173 THR B CA 1
ATOM 3766 C C . THR B 1 176 ? 5.342 14.310 54.452 1.00 13.85 173 THR B C 1
ATOM 3767 O O . THR B 1 176 ? 5.920 15.223 53.858 1.00 16.10 173 THR B O 1
ATOM 3771 N N . ALA B 1 177 ? 5.975 13.278 54.988 1.00 14.02 174 ALA B N 1
ATOM 3772 C CA . ALA B 1 177 ? 7.414 13.132 54.965 1.00 13.30 174 ALA B CA 1
ATOM 3773 C C . ALA B 1 177 ? 7.791 11.825 54.279 1.00 14.46 174 ALA B C 1
ATOM 3774 O O . ALA B 1 177 ? 7.092 10.810 54.406 1.00 14.89 174 ALA B O 1
ATOM 3776 N N . GLN B 1 178 ? 8.901 11.843 53.557 1.00 13.07 175 GLN B N 1
ATOM 3777 C CA . GLN B 1 178 ? 9.444 10.632 52.967 1.00 12.28 175 GLN B CA 1
ATOM 3778 C C . GLN B 1 178 ? 10.892 10.478 53.396 1.00 12.83 175 GLN B C 1
ATOM 3779 O O . GLN B 1 178 ? 11.628 11.471 53.498 1.00 13.39 175 GLN B O 1
ATOM 3785 N N . PHE B 1 179 ? 11.297 9.235 53.621 1.00 13.64 176 PHE B N 1
ATOM 3786 C CA . PHE B 1 179 ? 12.666 8.904 53.991 1.00 12.38 176 PHE B CA 1
ATOM 3787 C C . PHE B 1 179 ? 13.361 8.162 52.857 1.00 14.15 176 PHE B C 1
ATOM 3788 O O . PHE B 1 179 ? 12.720 7.545 52.005 1.00 14.71 176 PHE B O 1
ATOM 3796 N N . TYR B 1 180 ? 14.682 8.245 52.840 1.00 13.08 177 TYR B N 1
ATOM 3797 C CA . TYR B 1 180 ? 15.488 7.727 51.744 1.00 14.37 177 TYR B CA 1
ATOM 3798 C C . TYR B 1 180 ? 16.862 7.400 52.299 1.00 14.72 177 TYR B C 1
ATOM 3799 O O . TYR B 1 180 ? 17.373 8.094 53.188 1.00 14.96 177 TYR B O 1
ATOM 3808 N N . VAL B 1 181 ? 17.472 6.341 51.774 1.00 15.67 178 VAL B N 1
ATOM 3809 C CA . VAL B 1 181 ? 18.808 5.929 52.205 1.00 15.79 178 VAL B CA 1
ATOM 3810 C C . VAL B 1 181 ? 19.727 5.786 50.993 1.00 17.75 178 VAL B C 1
ATOM 3811 O O . VAL B 1 181 ? 19.369 5.123 50.015 1.00 20.95 178 VAL B O 1
ATOM 3815 N N . ALA B 1 182 ? 20.930 6.349 51.099 1.00 18.01 179 ALA B N 1
ATOM 3816 C CA . ALA B 1 182 ? 22.009 6.094 50.142 1.00 20.94 179 ALA B CA 1
ATOM 3817 C C . ALA B 1 182 ? 23.357 6.243 50.832 1.00 24.29 179 ALA B C 1
ATOM 3818 O O . ALA B 1 182 ? 23.567 7.164 51.621 1.00 22.96 179 ALA B O 1
ATOM 3820 N N . ASN B 1 183 ? 24.277 5.320 50.536 1.00 24.87 180 ASN B N 1
ATOM 3821 C CA . ASN B 1 183 ? 25.646 5.386 51.063 1.00 28.48 180 ASN B CA 1
ATOM 3822 C C . ASN B 1 183 ? 25.649 5.556 52.585 1.00 24.51 180 ASN B C 1
ATOM 3823 O O . ASN B 1 183 ? 26.389 6.371 53.134 1.00 27.59 180 ASN B O 1
ATOM 3828 N N . GLY B 1 184 ? 24.805 4.775 53.266 1.00 25.94 181 GLY B N 1
ATOM 3829 C CA . GLY B 1 184 ? 24.729 4.761 54.724 1.00 27.41 181 GLY B CA 1
ATOM 3830 C C . GLY B 1 184 ? 24.142 6.002 55.356 1.00 22.85 181 GLY B C 1
ATOM 3831 O O . GLY B 1 184 ? 24.269 6.181 56.568 1.00 26.33 181 GLY B O 1
ATOM 3832 N N . GLU B 1 185 ? 23.511 6.869 54.564 1.00 23.40 182 GLU B N 1
ATOM 3833 C CA . GLU B 1 185 ? 22.951 8.122 55.066 1.00 19.15 182 GLU B CA 1
ATOM 3834 C C . GLU B 1 185 ? 21.436 8.143 54.882 1.00 16.77 182 GLU B C 1
ATOM 3835 O O . GLU B 1 185 ? 20.919 7.824 53.804 1.00 17.35 182 GLU B O 1
ATOM 3841 N N . LEU B 1 186 ? 20.753 8.578 55.942 1.00 15.44 183 LEU B N 1
ATOM 3842 C CA . LEU B 1 186 ? 19.306 8.748 55.951 1.00 15.39 183 LEU B CA 1
ATOM 3843 C C . LEU B 1 186 ? 18.966 10.197 55.624 1.00 17.33 183 LEU B C 1
ATOM 3844 O O . LEU B 1 186 ? 19.376 11.119 56.343 1.00 17.44 183 LEU B O 1
ATOM 3849 N N . SER B 1 187 ? 18.137 10.389 54.601 1.00 15.55 184 SER B N 1
ATOM 3850 C CA . SER B 1 187 ? 17.591 11.703 54.291 1.00 14.96 184 SER B CA 1
ATOM 3851 C C . SER B 1 187 ? 16.087 11.712 54.494 1.00 13.03 184 SER B C 1
ATOM 3852 O O . SER B 1 187 ? 15.434 10.667 54.477 1.00 14.18 184 SER B O 1
ATOM 3855 N N . CYS B 1 188 ? 15.555 12.918 54.683 1.00 14.23 185 CYS B N 1
ATOM 3856 C CA . CYS B 1 188 ? 14.136 13.130 54.899 1.00 13.40 185 CYS B CA 1
ATOM 3857 C C . CYS B 1 188 ? 13.726 14.317 54.055 1.00 12.96 185 CYS B C 1
ATOM 3858 O O . CYS B 1 188 ? 14.376 15.368 54.091 1.00 13.95 185 CYS B O 1
ATOM 3861 N N . GLN B 1 189 ? 12.613 14.169 53.344 1.00 11.18 186 GLN B N 1
ATOM 3862 C CA . GLN B 1 189 ? 11.967 15.290 52.657 1.00 12.08 186 GLN B CA 1
ATOM 3863 C C . GLN B 1 189 ? 10.586 15.487 53.249 1.00 11.64 186 GLN B C 1
ATOM 3864 O O . GLN B 1 189 ? 9.795 14.534 53.307 1.00 12.60 186 GLN B O 1
ATOM 3870 N N . LEU B 1 190 ? 10.304 16.719 53.656 1.00 12.25 187 LEU B N 1
ATOM 3871 C CA . LEU B 1 190 ? 9.000 17.097 54.169 1.00 12.20 187 LEU B CA 1
ATOM 3872 C C . LEU B 1 190 ? 8.275 17.930 53.124 1.00 11.40 187 LEU B C 1
ATOM 3873 O O . LEU B 1 190 ? 8.816 18.932 52.639 1.00 13.62 187 LEU B O 1
ATOM 3878 N N . TYR B 1 191 ? 7.042 17.539 52.813 1.00 11.66 188 TYR B N 1
ATOM 3879 C CA . TYR B 1 191 ? 6.091 18.374 52.081 1.00 11.82 188 TYR B CA 1
ATOM 3880 C C . TYR B 1 191 ? 5.232 19.113 53.097 1.00 12.11 188 TYR B C 1
ATOM 3881 O O . TYR B 1 191 ? 4.490 18.485 53.866 1.00 12.41 188 TYR B O 1
ATOM 3890 N N . GLN B 1 192 ? 5.334 20.434 53.098 1.00 12.74 189 GLN B N 1
ATOM 3891 C CA . GLN B 1 192 ? 4.621 21.301 54.028 1.00 13.39 189 GLN B CA 1
ATOM 3892 C C . GLN B 1 192 ? 3.708 22.198 53.205 1.00 12.85 189 GLN B C 1
ATOM 3893 O O . GLN B 1 192 ? 4.194 23.066 52.463 1.00 13.13 189 GLN B O 1
ATOM 3899 N N . ARG B 1 193 ? 2.378 21.993 53.315 1.00 13.20 190 ARG B N 1
ATOM 3900 C CA . ARG B 1 193 ? 1.416 22.691 52.460 1.00 11.49 190 ARG B CA 1
ATOM 3901 C C . ARG B 1 193 ? 1.370 24.179 52.721 1.00 13.38 190 ARG B C 1
ATOM 3902 O O . ARG B 1 193 ? 0.930 24.947 51.848 1.00 13.90 190 ARG B O 1
ATOM 3910 N N . SER B 1 194 ? 1.786 24.600 53.912 1.00 12.85 191 SER B N 1
ATOM 3911 C CA . SER B 1 194 ? 1.575 25.965 54.369 1.00 12.28 191 SER B CA 1
ATOM 3912 C C . SER B 1 194 ? 2.638 26.255 55.409 1.00 13.49 191 SER B C 1
ATOM 3913 O O . SER B 1 194 ? 2.754 25.520 56.397 1.00 13.76 191 SER B O 1
ATOM 3916 N N . GLY B 1 195 ? 3.418 27.301 55.172 1.00 13.27 192 GLY B N 1
ATOM 3917 C CA . GLY B 1 195 ? 4.505 27.648 56.049 1.00 13.61 192 GLY B CA 1
ATOM 3918 C C . GLY B 1 195 ? 4.525 29.110 56.387 1.00 12.28 192 GLY B C 1
ATOM 3919 O O . GLY B 1 195 ? 4.694 29.975 55.511 1.00 14.11 192 GLY B O 1
ATOM 3920 N N . ASP B 1 196 ? 4.345 29.384 57.674 1.00 13.14 193 ASP B N 1
ATOM 3921 C CA . ASP B 1 196 ? 4.511 30.717 58.241 1.00 13.96 193 ASP B CA 1
ATOM 3922 C C . ASP B 1 196 ? 6.023 30.923 58.366 1.00 14.83 193 ASP B C 1
ATOM 3923 O O . ASP B 1 196 ? 6.683 30.392 59.269 1.00 13.61 193 ASP B O 1
ATOM 3928 N N . VAL B 1 197 ? 6.579 31.669 57.420 1.00 14.12 194 VAL B N 1
ATOM 3929 C CA . VAL B 1 197 ? 8.023 31.717 57.286 1.00 15.01 194 VAL B CA 1
ATOM 3930 C C . VAL B 1 197 ? 8.679 32.380 58.485 1.00 15.86 194 VAL B C 1
ATOM 3931 O O . VAL B 1 197 ? 9.775 31.973 58.889 1.00 16.77 194 VAL B O 1
ATOM 3935 N N . GLY B 1 198 ? 8.023 33.365 59.101 1.00 14.59 195 GLY B N 1
ATOM 3936 C CA . GLY B 1 198 ? 8.607 34.025 60.255 1.00 17.43 195 GLY B CA 1
ATOM 3937 C C . GLY B 1 198 ? 8.570 33.221 61.541 1.00 18.55 195 GLY B C 1
ATOM 3938 O O . GLY B 1 198 ? 9.478 33.332 62.369 1.00 21.49 195 GLY B O 1
ATOM 3939 N N . LEU B 1 199 ? 7.533 32.419 61.754 1.00 15.59 196 LEU B N 1
ATOM 3940 C CA . LEU B 1 199 ? 7.303 31.773 63.043 1.00 16.27 196 LEU B CA 1
ATOM 3941 C C . LEU B 1 199 ? 7.457 30.259 62.945 1.00 16.96 196 LEU B C 1
ATOM 3942 O O . LEU B 1 199 ? 8.464 29.702 63.388 1.00 17.79 196 LEU B O 1
ATOM 3947 N N . GLY B 1 200 ? 6.508 29.567 62.318 1.00 15.08 197 GLY B N 1
ATOM 3948 C CA . GLY B 1 200 ? 6.551 28.114 62.302 1.00 14.55 197 GLY B CA 1
ATOM 3949 C C . GLY B 1 200 ? 7.711 27.509 61.531 1.00 12.89 197 GLY B C 1
ATOM 3950 O O . GLY B 1 200 ? 8.277 26.519 61.975 1.00 14.61 197 GLY B O 1
ATOM 3951 N N . VAL B 1 201 ? 8.054 28.057 60.359 1.00 13.50 198 VAL B N 1
ATOM 3952 C CA . VAL B 1 201 ? 9.009 27.370 59.479 1.00 13.72 198 VAL B CA 1
ATOM 3953 C C . VAL B 1 201 ? 10.359 27.110 60.134 1.00 13.65 198 VAL B C 1
ATOM 3954 O O . VAL B 1 201 ? 10.850 25.975 60.052 1.00 14.05 198 VAL B O 1
ATOM 3958 N N . PRO B 1 202 ? 10.999 28.077 60.808 1.00 13.82 199 PRO B N 1
ATOM 3959 C CA . PRO B 1 202 ? 12.280 27.754 61.462 1.00 15.45 199 PRO B CA 1
ATOM 3960 C C . PRO B 1 202 ? 12.162 26.641 62.481 1.00 14.18 199 PRO B C 1
ATOM 3961 O O . PRO B 1 202 ? 13.067 25.804 62.613 1.00 13.97 199 PRO B O 1
ATOM 3965 N N . PHE B 1 203 ? 11.068 26.639 63.221 1.00 13.55 200 PHE B N 1
ATOM 3966 C CA . PHE B 1 203 ? 10.812 25.622 64.235 1.00 12.97 200 PHE B CA 1
ATOM 3967 C C . PHE B 1 203 ? 10.581 24.264 63.584 1.00 12.93 200 PHE B C 1
ATOM 3968 O O . PHE B 1 203 ? 11.144 23.254 64.020 1.00 13.65 200 PHE B O 1
ATOM 3976 N N . ASN B 1 204 ? 9.791 24.238 62.498 1.00 13.34 201 ASN B N 1
ATOM 3977 C CA . ASN B 1 204 ? 9.520 22.989 61.783 1.00 13.37 201 ASN B CA 1
ATOM 3978 C C . ASN B 1 204 ? 10.804 22.398 61.175 1.00 13.34 201 ASN B C 1
ATOM 3979 O O . ASN B 1 204 ? 10.978 21.169 61.137 1.00 13.53 201 ASN B O 1
ATOM 3984 N N . ILE B 1 205 ? 11.702 23.260 60.660 1.00 12.22 202 ILE B N 1
ATOM 3985 C CA . ILE B 1 205 ? 12.992 22.784 60.132 1.00 13.42 202 ILE B CA 1
ATOM 3986 C C . ILE B 1 205 ? 13.788 22.088 61.221 1.00 13.03 202 ILE B C 1
ATOM 3987 O O . ILE B 1 205 ? 14.333 20.994 61.024 1.00 13.24 202 ILE B O 1
ATOM 3992 N N . ALA B 1 206 ? 13.866 22.723 62.382 1.00 12.65 203 ALA B N 1
ATOM 3993 C CA . ALA B 1 206 ? 14.579 22.128 63.502 1.00 12.86 203 ALA B CA 1
ATOM 3994 C C . ALA B 1 206 ? 13.956 20.800 63.921 1.00 12.55 203 ALA B C 1
ATOM 3995 O O . ALA B 1 206 ? 14.670 19.825 64.183 1.00 13.91 203 ALA B O 1
ATOM 3997 N N . SER B 1 207 ? 12.625 20.744 63.939 1.00 12.76 204 SER B N 1
ATOM 3998 C CA . SER B 1 207 ? 11.891 19.564 64.383 1.00 12.37 204 SER B CA 1
ATOM 3999 C C . SER B 1 207 ? 12.158 18.357 63.495 1.00 12.20 204 SER B C 1
ATOM 4000 O O . SER B 1 207 ? 12.500 17.269 63.982 1.00 12.15 204 SER B O 1
ATOM 4003 N N . TYR B 1 208 ? 11.998 18.522 62.170 1.00 12.03 205 TYR B N 1
ATOM 4004 C CA . TYR B 1 208 ? 12.174 17.361 61.305 1.00 11.44 205 TYR B CA 1
ATOM 4005 C C . TYR B 1 208 ? 13.645 16.983 61.166 1.00 12.80 205 TYR B C 1
ATOM 4006 O O . TYR B 1 208 ? 13.960 15.815 60.935 1.00 13.80 205 TYR B O 1
ATOM 4015 N N . SER B 1 209 ? 14.543 17.951 61.277 1.00 12.24 206 SER B N 1
ATOM 4016 C CA . SER B 1 209 ? 15.966 17.632 61.297 1.00 12.09 206 SER B CA 1
ATOM 4017 C C . SER B 1 209 ? 16.319 16.828 62.529 1.00 13.64 206 SER B C 1
ATOM 4018 O O . SER B 1 209 ? 17.067 15.848 62.443 1.00 13.34 206 SER B O 1
ATOM 4021 N N . LEU B 1 210 ? 15.778 17.227 63.680 1.00 13.47 207 LEU B N 1
ATOM 4022 C CA . LEU B 1 210 ? 15.927 16.425 64.886 1.00 12.21 207 LEU B CA 1
ATOM 4023 C C . LEU B 1 210 ? 15.367 15.017 64.674 1.00 12.89 207 LEU B C 1
ATOM 4024 O O . LEU B 1 210 ? 16.018 14.016 65.000 1.00 13.70 207 LEU B O 1
ATOM 4029 N N . LEU B 1 211 ? 14.161 14.919 64.129 1.00 13.62 208 LEU B N 1
ATOM 4030 C CA . LEU B 1 211 ? 13.578 13.607 63.918 1.00 13.43 208 LEU B CA 1
ATOM 4031 C C . LEU B 1 211 ? 14.490 12.731 63.066 1.00 12.70 208 LEU B C 1
ATOM 4032 O O . LEU B 1 211 ? 14.657 11.537 63.346 1.00 13.43 208 LEU B O 1
ATOM 4037 N N . THR B 1 212 ? 15.066 13.306 62.002 1.00 12.53 209 THR B N 1
ATOM 4038 C CA . THR B 1 212 ? 15.949 12.542 61.124 1.00 13.28 209 THR B CA 1
ATOM 4039 C C . THR B 1 212 ? 17.190 12.053 61.874 1.00 14.21 209 THR B C 1
ATOM 4040 O O . THR B 1 212 ? 17.585 10.897 61.720 1.00 14.63 209 THR B O 1
ATOM 4044 N N . HIS B 1 213 ? 17.787 12.911 62.708 1.00 14.01 210 HIS B N 1
ATOM 4045 C CA . HIS B 1 213 ? 18.909 12.477 63.533 1.00 13.44 210 HIS B CA 1
ATOM 4046 C C . HIS B 1 213 ? 18.488 11.329 64.455 1.00 14.95 210 HIS B C 1
ATOM 4047 O O . HIS B 1 213 ? 19.212 10.332 64.594 1.00 15.58 210 HIS B O 1
ATOM 4054 N N . LEU B 1 214 ? 17.328 11.456 65.113 1.00 13.59 211 LEU B N 1
ATOM 4055 C CA . LEU B 1 214 ? 16.892 10.419 66.055 1.00 15.94 211 LEU B CA 1
ATOM 4056 C C . LEU B 1 214 ? 16.618 9.105 65.352 1.00 16.13 211 LEU B C 1
ATOM 4057 O O . LEU B 1 214 ? 17.053 8.045 65.809 1.00 17.58 211 LEU B O 1
ATOM 4062 N N . MET B 1 215 ? 15.944 9.151 64.198 1.00 14.66 212 MET B N 1
ATOM 4063 C CA . MET B 1 215 ? 15.681 7.923 63.461 1.00 16.78 212 MET B CA 1
ATOM 4064 C C . MET B 1 215 ? 16.962 7.270 62.984 1.00 17.51 212 MET B C 1
ATOM 4065 O O . MET B 1 215 ? 17.094 6.041 63.042 1.00 18.82 212 MET B O 1
ATOM 4070 N N . ALA B 1 216 ? 17.906 8.061 62.478 1.00 16.26 213 ALA B N 1
ATOM 4071 C CA . ALA B 1 216 ? 19.156 7.480 62.005 1.00 16.10 213 ALA B CA 1
ATOM 4072 C C . ALA B 1 216 ? 19.848 6.706 63.123 1.00 19.60 213 ALA B C 1
ATOM 4073 O O . ALA B 1 216 ? 20.341 5.596 62.903 1.00 19.79 213 ALA B O 1
ATOM 4075 N N . SER B 1 217 ? 19.859 7.266 64.328 1.00 19.27 214 SER B N 1
ATOM 4076 C CA . SER B 1 217 ? 20.551 6.608 65.439 1.00 20.46 214 SER B CA 1
ATOM 4077 C C . SER B 1 217 ? 19.867 5.309 65.853 1.00 24.90 214 SER B C 1
ATOM 4078 O O . SER B 1 217 ? 20.527 4.437 66.433 1.00 30.52 214 SER B O 1
ATOM 4081 N N . MET B 1 218 ? 18.589 5.134 65.553 1.00 25.10 215 MET B N 1
ATOM 4082 C CA A MET B 1 218 ? 17.834 3.919 65.867 0.64 27.37 215 MET B CA 1
ATOM 4083 C CA B MET B 1 218 ? 17.986 3.874 65.931 0.36 27.76 215 MET B CA 1
ATOM 4084 C C . MET B 1 218 ? 18.169 2.764 64.919 1.00 31.10 215 MET B C 1
ATOM 4085 O O . MET B 1 218 ? 17.965 1.597 65.277 1.00 36.15 215 MET B O 1
ATOM 4094 N N . VAL B 1 219 ? 18.599 3.066 63.692 1.00 21.97 216 VAL B N 1
ATOM 4095 C CA . VAL B 1 219 ? 18.668 2.073 62.629 1.00 28.78 216 VAL B CA 1
ATOM 4096 C C . VAL B 1 219 ? 20.081 1.888 62.086 1.00 33.84 216 VAL B C 1
ATOM 4097 O O . VAL B 1 219 ? 20.261 1.252 61.048 1.00 36.97 216 VAL B O 1
ATOM 4101 N N . GLY B 1 220 ? 21.086 2.458 62.740 1.00 29.09 217 GLY B N 1
ATOM 4102 C CA . GLY B 1 220 ? 22.453 2.249 62.305 1.00 33.77 217 GLY B CA 1
ATOM 4103 C C . GLY B 1 220 ? 22.879 3.034 61.087 1.00 31.62 217 GLY B C 1
ATOM 4104 O O . GLY B 1 220 ? 23.797 2.619 60.373 1.00 34.16 217 GLY B O 1
ATOM 4105 N N . LEU B 1 221 ? 22.246 4.169 60.819 1.00 21.76 218 LEU B N 1
ATOM 4106 C CA . LEU B 1 221 ? 22.633 5.022 59.710 1.00 20.16 218 LEU B CA 1
ATOM 4107 C C . LEU B 1 221 ? 23.151 6.342 60.243 1.00 18.80 218 LEU B C 1
ATOM 4108 O O . LEU B 1 221 ? 23.025 6.651 61.434 1.00 23.24 218 LEU B O 1
ATOM 4113 N N . LYS B 1 222 ? 23.740 7.100 59.378 1.00 21.57 219 LYS B N 1
ATOM 4114 C CA . LYS B 1 222 ? 24.143 8.452 59.694 1.00 23.18 219 LYS B CA 1
ATOM 4115 C C . LYS B 1 222 ? 23.177 9.418 59.027 1.00 19.71 219 LYS B C 1
ATOM 4116 O O . LYS B 1 222 ? 22.669 9.120 57.942 1.00 20.29 219 LYS B O 1
ATOM 4122 N N . PRO B 1 223 ? 22.906 10.582 59.616 1.00 18.57 220 PRO B N 1
ATOM 4123 C CA . PRO B 1 223 ? 22.021 11.545 58.954 1.00 18.81 220 PRO B CA 1
ATOM 4124 C C . PRO B 1 223 ? 22.660 12.122 57.695 1.00 20.00 220 PRO B C 1
ATOM 4125 O O . PRO B 1 223 ? 23.864 12.402 57.645 1.00 22.40 220 PRO B O 1
ATOM 4129 N N . GLY B 1 224 ? 21.833 12.292 56.677 1.00 18.37 221 GLY B N 1
ATOM 4130 C CA . GLY B 1 224 ? 22.256 12.833 55.402 1.00 20.63 221 GLY B CA 1
ATOM 4131 C C . GLY B 1 224 ? 21.791 14.258 55.189 1.00 17.14 221 GLY B C 1
ATOM 4132 O O . GLY B 1 224 ? 22.514 15.206 55.488 1.00 17.93 221 GLY B O 1
ATOM 4133 N N . GLU B 1 225 ? 20.595 14.427 54.647 1.00 17.21 222 GLU B N 1
ATOM 4134 C CA . GLU B 1 225 ? 20.045 15.729 54.333 1.00 16.87 222 GLU B CA 1
ATOM 4135 C C . GLU B 1 225 ? 18.596 15.806 54.801 1.00 15.76 222 GLU B C 1
ATOM 4136 O O . GLU B 1 225 ? 17.879 14.804 54.777 1.00 15.25 222 GLU B O 1
ATOM 4142 N N . PHE B 1 226 ? 18.180 17.012 55.205 1.00 14.28 223 PHE B N 1
ATOM 4143 C CA . PHE B 1 226 ? 16.775 17.345 55.401 1.00 14.15 223 PHE B CA 1
ATOM 4144 C C . PHE B 1 226 ? 16.369 18.336 54.320 1.00 14.04 223 PHE B C 1
ATOM 4145 O O . PHE B 1 226 ? 16.997 19.380 54.157 1.00 14.05 223 PHE B O 1
ATOM 4153 N N . ILE B 1 227 ? 15.286 18.021 53.602 1.00 13.04 224 ILE B N 1
ATOM 4154 C CA . ILE B 1 227 ? 14.746 18.839 52.514 1.00 13.68 224 ILE B CA 1
ATOM 4155 C C . ILE B 1 227 ? 13.342 19.294 52.901 1.00 12.88 224 ILE B C 1
ATOM 4156 O O . ILE B 1 227 ? 12.476 18.461 53.200 1.00 13.61 224 ILE B O 1
ATOM 4161 N N . LEU B 1 228 ? 13.121 20.606 52.890 1.00 12.40 225 LEU B N 1
ATOM 4162 C CA . LEU B 1 228 ? 11.804 21.184 53.128 1.00 12.50 225 LEU B CA 1
ATOM 4163 C C . LEU B 1 228 ? 11.246 21.704 51.817 1.00 12.30 225 LEU B C 1
ATOM 4164 O O . LEU B 1 228 ? 11.821 22.617 51.210 1.00 14.63 225 LEU B O 1
ATOM 4169 N N . THR B 1 229 ? 10.132 21.141 51.387 1.00 12.73 226 THR B N 1
ATOM 4170 C CA . THR B 1 229 ? 9.430 21.607 50.189 1.00 12.85 226 THR B CA 1
ATOM 4171 C C . THR B 1 229 ? 8.113 22.221 50.626 1.00 13.14 226 THR B C 1
ATOM 4172 O O . THR B 1 229 ? 7.277 21.545 51.232 1.00 13.46 226 THR B O 1
ATOM 4176 N N . LEU B 1 230 ? 7.943 23.500 50.348 1.00 13.02 227 LEU B N 1
ATOM 4177 C CA . LEU B 1 230 ? 6.765 24.238 50.746 1.00 13.69 227 LEU B CA 1
ATOM 4178 C C . LEU B 1 230 ? 5.752 24.363 49.612 1.00 15.83 227 LEU B C 1
ATOM 4179 O O . LEU B 1 230 ? 6.085 24.467 48.423 1.00 15.15 227 LEU B O 1
ATOM 4184 N N . GLY B 1 231 ? 4.490 24.367 50.004 1.00 12.96 228 GLY B N 1
ATOM 4185 C CA . GLY B 1 231 ? 3.390 24.794 49.179 1.00 14.00 228 GLY B CA 1
ATOM 4186 C C . GLY B 1 231 ? 3.281 26.303 49.250 1.00 15.11 228 GLY B C 1
ATOM 4187 O O . GLY B 1 231 ? 4.090 27.015 48.649 1.00 13.98 228 GLY B O 1
ATOM 4188 N N . ASP B 1 232 ? 2.316 26.833 50.004 1.00 13.04 229 ASP B N 1
ATOM 4189 C CA . ASP B 1 232 ? 2.163 28.267 50.219 1.00 13.60 229 ASP B CA 1
ATOM 4190 C C . ASP B 1 232 ? 3.145 28.686 51.297 1.00 15.16 229 ASP B C 1
ATOM 4191 O O . ASP B 1 232 ? 2.943 28.422 52.493 1.00 14.78 229 ASP B O 1
ATOM 4196 N N . ALA B 1 233 ? 4.242 29.294 50.871 1.00 14.69 230 ALA B N 1
ATOM 4197 C CA . ALA B 1 233 ? 5.251 29.845 51.754 1.00 15.04 230 ALA B CA 1
ATOM 4198 C C . ALA B 1 233 ? 4.943 31.319 51.882 1.00 15.16 230 ALA B C 1
ATOM 4199 O O . ALA B 1 233 ? 4.987 32.049 50.891 1.00 15.69 230 ALA B O 1
ATOM 4201 N N . HIS B 1 234 ? 4.655 31.771 53.094 1.00 13.75 231 HIS B N 1
ATOM 4202 C CA . HIS B 1 234 ? 4.152 33.122 53.272 1.00 13.92 231 HIS B CA 1
ATOM 4203 C C . HIS B 1 234 ? 4.780 33.826 54.465 1.00 13.89 231 HIS B C 1
ATOM 4204 O O . HIS B 1 234 ? 5.173 33.205 55.459 1.00 15.13 231 HIS B O 1
ATOM 4211 N N . ILE B 1 235 ? 4.875 35.149 54.342 1.00 14.39 232 ILE B N 1
ATOM 4212 C CA . ILE B 1 235 ? 5.211 36.040 55.443 1.00 15.69 232 ILE B CA 1
ATOM 4213 C C . ILE B 1 235 ? 3.961 36.824 55.829 1.00 16.02 232 ILE B C 1
ATOM 4214 O O . ILE B 1 235 ? 3.322 37.463 54.968 1.00 17.09 232 ILE B O 1
ATOM 4219 N N . TYR B 1 236 ? 3.595 36.760 57.108 1.00 15.15 233 TYR B N 1
ATOM 4220 C CA . TYR B 1 236 ? 2.494 37.581 57.608 1.00 17.00 233 TYR B CA 1
ATOM 4221 C C . TYR B 1 236 ? 2.882 39.048 57.599 1.00 16.74 233 TYR B C 1
ATOM 4222 O O . TYR B 1 236 ? 4.020 39.406 57.901 1.00 16.33 233 TYR B O 1
ATOM 4231 N N . ASN B 1 237 ? 1.908 39.898 57.256 1.00 20.20 234 ASN B N 1
ATOM 4232 C CA . ASN B 1 237 ? 2.185 41.328 57.178 1.00 19.03 234 ASN B CA 1
ATOM 4233 C C . ASN B 1 237 ? 2.790 41.861 58.468 1.00 18.50 234 ASN B C 1
ATOM 4234 O O . ASN B 1 237 ? 3.681 42.719 58.431 1.00 21.50 234 ASN B O 1
ATOM 4239 N N . THR B 1 238 ? 2.357 41.334 59.614 1.00 19.43 235 THR B N 1
ATOM 4240 C CA . THR B 1 238 ? 2.843 41.765 60.916 1.00 22.77 235 THR B CA 1
ATOM 4241 C C . THR B 1 238 ? 4.300 41.406 61.166 1.00 25.03 235 THR B C 1
ATOM 4242 O O . THR B 1 238 ? 4.882 41.932 62.115 1.00 26.85 235 THR B O 1
ATOM 4246 N N . HIS B 1 239 ? 4.906 40.535 60.361 1.00 17.98 236 HIS B N 1
ATOM 4247 C CA . HIS B 1 239 ? 6.287 40.120 60.560 1.00 18.26 236 HIS B CA 1
ATOM 4248 C C . HIS B 1 239 ? 7.276 40.803 59.635 1.00 20.57 236 HIS B C 1
ATOM 4249 O O . HIS B 1 239 ? 8.472 40.563 59.759 1.00 21.30 236 HIS B O 1
ATOM 4256 N N . ILE B 1 240 ? 6.816 41.620 58.694 1.00 20.78 237 ILE B N 1
ATOM 4257 C CA . ILE B 1 240 ? 7.707 42.117 57.654 1.00 20.76 237 ILE B CA 1
ATOM 4258 C C . ILE B 1 240 ? 8.860 42.905 58.263 1.00 21.95 237 ILE B C 1
ATOM 4259 O O . ILE B 1 240 ? 10.026 42.723 57.889 1.00 23.10 237 ILE B O 1
ATOM 4264 N N . GLU B 1 241 ? 8.564 43.821 59.188 1.00 23.49 238 GLU B N 1
ATOM 4265 C CA . GLU B 1 241 ? 9.631 44.680 59.690 1.00 25.95 238 GLU B CA 1
ATOM 4266 C C . GLU B 1 241 ? 10.662 43.888 60.484 1.00 24.70 238 GLU B C 1
ATOM 4267 O O . GLU B 1 241 ? 11.872 44.111 60.344 1.00 25.42 238 GLU B O 1
ATOM 4273 N N . VAL B 1 242 ? 10.209 42.945 61.311 1.00 23.05 239 VAL B N 1
ATOM 4274 C CA . VAL B 1 242 ? 11.154 42.167 62.112 1.00 23.81 239 VAL B CA 1
ATOM 4275 C C . VAL B 1 242 ? 12.014 41.276 61.222 1.00 22.11 239 VAL B C 1
ATOM 4276 O O . VAL B 1 242 ? 13.211 41.079 61.481 1.00 25.02 239 VAL B O 1
ATOM 4280 N N . LEU B 1 243 ? 11.431 40.726 60.161 1.00 20.56 240 LEU B N 1
ATOM 4281 C CA . LEU B 1 243 ? 12.203 39.887 59.255 1.00 23.16 240 LEU B CA 1
ATOM 4282 C C . LEU B 1 243 ? 13.216 40.700 58.462 1.00 27.61 240 LEU B C 1
ATOM 4283 O O . LEU B 1 243 ? 14.305 40.200 58.164 1.00 24.11 240 LEU B O 1
ATOM 4288 N N . LYS B 1 244 ? 12.889 41.942 58.114 1.00 24.87 241 LYS B N 1
ATOM 4289 C CA . LYS B 1 244 ? 13.893 42.801 57.491 1.00 26.89 241 LYS B CA 1
ATOM 4290 C C . LYS B 1 244 ? 15.080 43.024 58.424 1.00 29.19 241 LYS B C 1
ATOM 4291 O O . LYS B 1 244 ? 16.233 43.075 57.979 1.00 31.45 241 LYS B O 1
ATOM 4297 N N . LYS B 1 245 ? 14.811 43.153 59.724 1.00 24.24 242 LYS B N 1
ATOM 4298 C CA . LYS B 1 245 ? 15.866 43.276 60.726 1.00 29.17 242 LYS B CA 1
ATOM 4299 C C . LYS B 1 245 ? 16.710 42.007 60.791 1.00 34.24 242 LYS B C 1
ATOM 4300 O O . LYS B 1 245 ? 17.942 42.069 60.864 1.00 29.02 242 LYS B O 1
ATOM 4306 N N . GLN B 1 246 ? 16.064 40.842 60.743 1.00 28.56 243 GLN B N 1
ATOM 4307 C CA . GLN B 1 246 ? 16.800 39.584 60.799 1.00 25.45 243 GLN B CA 1
ATOM 4308 C C . GLN B 1 246 ? 17.748 39.449 59.617 1.00 31.51 243 GLN B C 1
ATOM 4309 O O . GLN B 1 246 ? 18.843 38.893 59.755 1.00 29.49 243 GLN B O 1
ATOM 4315 N N . LEU B 1 247 ? 17.337 39.942 58.446 1.00 26.36 244 LEU B N 1
ATOM 4316 C CA . LEU B 1 247 ? 18.133 39.803 57.234 1.00 29.93 244 LEU B CA 1
ATOM 4317 C C . LEU B 1 247 ? 19.463 40.532 57.314 1.00 30.79 244 LEU B C 1
ATOM 4318 O O . LEU B 1 247 ? 20.372 40.214 56.541 1.00 38.80 244 LEU B O 1
ATOM 4323 N N . CYS B 1 248 ? 19.602 41.488 58.218 1.00 33.48 245 CYS B N 1
ATOM 4324 C CA . CYS B 1 248 ? 20.872 42.190 58.362 1.00 46.31 245 CYS B CA 1
ATOM 4325 C C . CYS B 1 248 ? 21.889 41.386 59.159 1.00 45.94 245 CYS B C 1
ATOM 4326 O O . CYS B 1 248 ? 23.061 41.775 59.221 1.00 41.14 245 CYS B O 1
ATOM 4329 N N . ARG B 1 249 ? 21.474 40.279 59.762 1.00 37.80 246 ARG B N 1
ATOM 4330 C CA . ARG B 1 249 ? 22.346 39.476 60.600 1.00 28.92 246 ARG B CA 1
ATOM 4331 C C . ARG B 1 249 ? 23.111 38.443 59.790 1.00 28.13 246 ARG B C 1
ATOM 4332 O O . ARG B 1 249 ? 22.588 37.839 58.845 1.00 29.83 246 ARG B O 1
ATOM 4340 N N . VAL B 1 250 ? 24.370 38.268 60.156 1.00 30.42 247 VAL B N 1
ATOM 4341 C CA . VAL B 1 250 ? 25.244 37.320 59.486 1.00 31.85 247 VAL B CA 1
ATOM 4342 C C . VAL B 1 250 ? 25.108 35.975 60.188 1.00 27.08 247 VAL B C 1
ATOM 4343 O O . VAL B 1 250 ? 25.287 35.908 61.410 1.00 26.98 247 VAL B O 1
ATOM 4347 N N . PRO B 1 251 ? 24.805 34.887 59.477 1.00 25.15 248 PRO B N 1
ATOM 4348 C CA . PRO B 1 251 ? 24.699 33.587 60.146 1.00 28.42 248 PRO B CA 1
ATOM 4349 C C . PRO B 1 251 ? 26.017 33.193 60.789 1.00 28.19 248 PRO B C 1
ATOM 4350 O O . PRO B 1 251 ? 27.097 33.517 60.296 1.00 29.09 248 PRO B O 1
ATOM 4354 N N . ARG B 1 252 ? 25.912 32.485 61.878 1.00 27.68 249 ARG B N 1
ATOM 4355 C CA . ARG B 1 252 ? 27.029 31.785 62.487 1.00 28.12 249 ARG B CA 1
ATOM 4356 C C . ARG B 1 252 ? 26.915 30.311 62.154 1.00 21.68 249 ARG B C 1
ATOM 4357 O O . ARG B 1 252 ? 25.878 29.864 61.664 1.00 23.79 249 ARG B O 1
ATOM 4365 N N . PRO B 1 253 ? 27.965 29.518 62.348 1.00 20.48 250 PRO B N 1
ATOM 4366 C CA . PRO B 1 253 ? 27.847 28.097 62.021 1.00 18.21 250 PRO B CA 1
ATOM 4367 C C . PRO B 1 253 ? 26.693 27.466 62.775 1.00 20.00 250 PRO B C 1
ATOM 4368 O O . PRO B 1 253 ? 26.394 27.852 63.906 1.00 18.94 250 PRO B O 1
ATOM 4372 N N . PHE B 1 254 ? 26.000 26.536 62.118 1.00 19.54 251 PHE B N 1
ATOM 4373 C CA . PHE B 1 254 ? 24.914 25.809 62.755 1.00 16.34 251 PHE B CA 1
ATOM 4374 C C . PHE B 1 254 ? 25.444 24.971 63.921 1.00 16.08 251 PHE B C 1
ATOM 4375 O O . PHE B 1 254 ? 26.606 24.536 63.920 1.00 18.77 251 PHE B O 1
ATOM 4383 N N . PRO B 1 255 ? 24.613 24.703 64.906 1.00 16.60 252 PRO B N 1
ATOM 4384 C CA . PRO B 1 255 ? 24.998 23.791 65.986 1.00 16.44 252 PRO B CA 1
ATOM 4385 C C . PRO B 1 255 ? 25.059 22.340 65.549 1.00 17.54 252 PRO B C 1
ATOM 4386 O O . PRO B 1 255 ? 24.720 21.997 64.403 1.00 17.27 252 PRO B O 1
ATOM 4390 N N . LYS B 1 256 ? 25.479 21.480 66.471 1.00 17.76 253 LYS B N 1
ATOM 4391 C CA . LYS B 1 256 ? 25.537 20.049 66.261 1.00 17.29 253 LYS B CA 1
ATOM 4392 C C . LYS B 1 256 ? 24.640 19.372 67.281 1.00 15.74 253 LYS B C 1
ATOM 4393 O O . LYS B 1 256 ? 24.349 19.939 68.341 1.00 19.38 253 LYS B O 1
ATOM 4399 N N . LEU B 1 257 ? 24.098 18.229 66.915 1.00 16.95 254 LEU B N 1
ATOM 4400 C CA . LEU B 1 257 ? 23.345 17.401 67.845 1.00 15.24 254 LEU B CA 1
ATOM 4401 C C . LEU B 1 257 ? 24.240 16.285 68.355 1.00 17.15 254 LEU B C 1
ATOM 4402 O O . LEU B 1 257 ? 24.907 15.603 67.568 1.00 19.94 254 LEU B O 1
ATOM 4407 N N . ARG B 1 258 ? 24.295 16.104 69.670 1.00 16.66 255 ARG B N 1
ATOM 4408 C CA . ARG B 1 258 ? 25.017 14.989 70.290 1.00 18.15 255 ARG B CA 1
ATOM 4409 C C . ARG B 1 258 ? 24.017 14.016 70.881 1.00 20.38 255 ARG B C 1
ATOM 4410 O O . ARG B 1 258 ? 23.395 14.319 71.902 1.00 21.94 255 ARG B O 1
ATOM 4418 N N . ILE B 1 259 ? 23.891 12.845 70.273 1.00 21.54 256 ILE B N 1
ATOM 4419 C CA . ILE B 1 259 ? 23.034 11.776 70.775 1.00 21.77 256 ILE B CA 1
ATOM 4420 C C . ILE B 1 259 ? 23.878 10.897 71.680 1.00 29.82 256 ILE B C 1
ATOM 4421 O O . ILE B 1 259 ? 24.877 10.326 71.237 1.00 28.40 256 ILE B O 1
ATOM 4426 N N . LEU B 1 260 ? 23.460 10.786 72.938 1.00 24.34 257 LEU B N 1
ATOM 4427 C CA . LEU B 1 260 ? 24.186 10.038 73.960 1.00 25.98 257 LEU B CA 1
ATOM 4428 C C . LEU B 1 260 ? 23.784 8.574 73.977 1.00 34.02 257 LEU B C 1
ATOM 4429 O O . LEU B 1 260 ? 24.594 7.721 74.355 1.00 38.20 257 LEU B O 1
ATOM 4434 N N . MET B 1 261 ? 22.542 8.270 73.616 1.00 29.44 258 MET B N 1
ATOM 4435 C CA . MET B 1 261 ? 22.070 6.897 73.541 1.00 28.76 258 MET B CA 1
ATOM 4436 C C . MET B 1 261 ? 20.810 6.886 72.690 1.00 28.12 258 MET B C 1
ATOM 4437 O O . MET B 1 261 ? 20.182 7.924 72.481 1.00 28.72 258 MET B O 1
ATOM 4442 N N . ALA B 1 262 ? 20.464 5.705 72.188 1.00 30.78 259 ALA B N 1
ATOM 4443 C CA . ALA B 1 262 ? 19.205 5.505 71.497 1.00 31.23 259 ALA B CA 1
ATOM 4444 C C . ALA B 1 262 ? 18.398 4.417 72.198 1.00 31.05 259 ALA B C 1
ATOM 4445 O O . ALA B 1 262 ? 18.962 3.372 72.554 1.00 32.17 259 ALA B O 1
ATOM 4447 N N . PRO B 1 263 ? 17.111 4.634 72.464 1.00 29.16 260 PRO B N 1
ATOM 4448 C CA . PRO B 1 263 ? 16.287 3.621 73.126 1.00 32.28 260 PRO B CA 1
ATOM 4449 C C . PRO B 1 263 ? 15.848 2.553 72.133 1.00 31.95 260 PRO B C 1
ATOM 4450 O O . PRO B 1 263 ? 16.153 2.603 70.949 1.00 35.64 260 PRO B O 1
ATOM 4454 N N . GLU B 1 264 ? 15.101 1.574 72.651 1.00 37.33 261 GLU B N 1
ATOM 4455 C CA . GLU B 1 264 ? 14.644 0.452 71.839 1.00 42.08 261 GLU B CA 1
ATOM 4456 C C . GLU B 1 264 ? 13.477 0.851 70.944 1.00 35.02 261 GLU B C 1
ATOM 4457 O O . GLU B 1 264 ? 13.417 0.450 69.775 1.00 34.29 261 GLU B O 1
ATOM 4463 N N . LYS B 1 265 ? 12.554 1.649 71.463 1.00 27.93 262 LYS B N 1
ATOM 4464 C CA . LYS B 1 265 ? 11.445 2.165 70.679 1.00 27.17 262 LYS B CA 1
ATOM 4465 C C . LYS B 1 265 ? 11.575 3.676 70.627 1.00 27.48 262 LYS B C 1
ATOM 4466 O O . LYS B 1 265 ? 11.960 4.297 71.625 1.00 26.78 262 LYS B O 1
ATOM 4472 N N . ILE B 1 266 ? 11.240 4.265 69.469 1.00 22.01 263 ILE B N 1
ATOM 4473 C CA . ILE B 1 266 ? 11.486 5.694 69.275 1.00 20.54 263 ILE B CA 1
ATOM 4474 C C . ILE B 1 266 ? 10.704 6.531 70.284 1.00 21.98 263 ILE B C 1
ATOM 4475 O O . ILE B 1 266 ? 11.175 7.578 70.721 1.00 19.68 263 ILE B O 1
ATOM 4480 N N . GLU B 1 267 ? 9.508 6.088 70.672 1.00 23.13 264 GLU B N 1
ATOM 4481 C CA . GLU B 1 267 ? 8.698 6.833 71.630 1.00 23.07 264 GLU B CA 1
ATOM 4482 C C . GLU B 1 267 ? 9.279 6.848 73.034 1.00 29.14 264 GLU B C 1
ATOM 4483 O O . GLU B 1 267 ? 8.771 7.589 73.891 1.00 28.92 264 GLU B O 1
ATOM 4489 N N . ASP B 1 268 ? 10.347 6.112 73.281 1.00 23.09 265 ASP B N 1
ATOM 4490 C CA . ASP B 1 268 ? 11.004 6.193 74.578 1.00 30.09 265 ASP B CA 1
ATOM 4491 C C . ASP B 1 268 ? 12.120 7.231 74.622 1.00 31.74 265 ASP B C 1
ATOM 4492 O O . ASP B 1 268 ? 12.713 7.428 75.687 1.00 33.70 265 ASP B O 1
ATOM 4497 N N . PHE B 1 269 ? 12.399 7.938 73.524 1.00 27.40 266 PHE B N 1
ATOM 4498 C CA . PHE B 1 269 ? 13.406 8.986 73.600 1.00 25.22 266 PHE B CA 1
ATOM 4499 C C . PHE B 1 269 ? 12.973 10.039 74.604 1.00 28.62 266 PHE B C 1
ATOM 4500 O O . PHE B 1 269 ? 11.815 10.469 74.624 1.00 27.95 266 PHE B O 1
ATOM 4508 N N . THR B 1 270 ? 13.925 10.466 75.437 1.00 27.29 267 THR B N 1
ATOM 4509 C CA . THR B 1 270 ? 13.716 11.551 76.376 1.00 28.69 267 THR B CA 1
ATOM 4510 C C . THR B 1 270 ? 14.800 12.585 76.153 1.00 26.50 267 THR B C 1
ATOM 4511 O O . THR B 1 270 ? 15.828 12.313 75.518 1.00 25.14 267 THR B O 1
ATOM 4515 N N . ILE B 1 271 ? 14.543 13.784 76.678 1.00 28.94 268 ILE B N 1
ATOM 4516 C CA . ILE B 1 271 ? 15.458 14.897 76.494 1.00 32.20 268 ILE B CA 1
ATOM 4517 C C . ILE B 1 271 ? 16.827 14.634 77.101 1.00 28.97 268 ILE B C 1
ATOM 4518 O O . ILE B 1 271 ? 17.797 15.280 76.704 1.00 29.45 268 ILE B O 1
ATOM 4523 N N . ASP B 1 272 ? 16.946 13.687 78.036 1.00 24.44 269 ASP B N 1
ATOM 4524 C CA . ASP B 1 272 ? 18.252 13.371 78.612 1.00 33.93 269 ASP B CA 1
ATOM 4525 C C . ASP B 1 272 ? 19.164 12.561 77.679 1.00 32.48 269 ASP B C 1
ATOM 4526 O O . ASP B 1 272 ? 20.331 12.328 78.017 1.00 28.57 269 ASP B O 1
ATOM 4531 N N . MET B 1 273 ? 18.675 12.120 76.516 1.00 20.92 270 MET B N 1
ATOM 4532 C CA . MET B 1 273 ? 19.423 11.239 75.635 1.00 24.20 270 MET B CA 1
ATOM 4533 C C . MET B 1 273 ? 20.150 11.994 74.536 1.00 18.30 270 MET B C 1
ATOM 4534 O O . MET B 1 273 ? 20.893 11.379 73.767 1.00 23.22 270 MET B O 1
ATOM 4539 N N . PHE B 1 274 ? 20.001 13.311 74.481 1.00 19.84 271 PHE B N 1
ATOM 4540 C CA . PHE B 1 274 ? 20.692 14.082 73.460 1.00 19.82 271 PHE B CA 1
ATOM 4541 C C . PHE B 1 274 ? 20.727 15.540 73.866 1.00 22.54 271 PHE B C 1
ATOM 4542 O O . PHE B 1 274 ? 19.918 15.999 74.672 1.00 21.95 271 PHE B O 1
ATOM 4550 N N . TYR B 1 275 ? 21.667 16.278 73.286 1.00 18.99 272 TYR B N 1
ATOM 4551 C CA . TYR B 1 275 ? 21.739 17.699 73.535 1.00 18.43 272 TYR B CA 1
ATOM 4552 C C . TYR B 1 275 ? 22.271 18.431 72.324 1.00 18.78 272 TYR B C 1
ATOM 4553 O O . TYR B 1 275 ? 22.902 17.855 71.429 1.00 16.99 272 TYR B O 1
ATOM 4562 N N . LEU B 1 276 ? 22.005 19.722 72.328 1.00 18.49 273 LEU B N 1
ATOM 4563 C CA . LEU B 1 276 ? 22.409 20.625 71.280 1.00 16.72 273 LEU B CA 1
ATOM 4564 C C . LEU B 1 276 ? 23.732 21.252 71.684 1.00 18.03 273 LEU B C 1
ATOM 4565 O O . LEU B 1 276 ? 23.855 21.818 72.772 1.00 19.19 273 LEU B O 1
ATOM 4570 N N . GLU B 1 277 ? 24.732 21.105 70.834 1.00 17.49 274 GLU B N 1
ATOM 4571 C CA . GLU B 1 277 ? 26.089 21.553 71.078 1.00 16.36 274 GLU B CA 1
ATOM 4572 C C . GLU B 1 277 ? 26.444 22.748 70.193 1.00 18.19 274 GLU B C 1
ATOM 4573 O O . GLU B 1 277 ? 26.199 22.731 68.983 1.00 18.30 274 GLU B O 1
ATOM 4579 N N . GLY B 1 278 ? 27.037 23.777 70.780 1.00 17.30 275 GLY B N 1
ATOM 4580 C CA . GLY B 1 278 ? 27.582 24.881 70.016 1.00 17.14 275 GLY B CA 1
ATOM 4581 C C . GLY B 1 278 ? 26.545 25.801 69.418 1.00 18.66 275 GLY B C 1
ATOM 4582 O O . GLY B 1 278 ? 26.820 26.449 68.402 1.00 19.60 275 GLY B O 1
ATOM 4583 N N . TYR B 1 279 ? 25.374 25.909 70.027 1.00 18.56 276 TYR B N 1
ATOM 4584 C CA . TYR B 1 279 ? 24.344 26.804 69.507 1.00 17.62 276 TYR B CA 1
ATOM 4585 C C . TYR B 1 279 ? 24.613 28.234 69.943 1.00 19.74 276 TYR B C 1
ATOM 4586 O O . TYR B 1 279 ? 24.640 28.533 71.138 1.00 22.91 276 TYR B O 1
ATOM 4595 N N . GLN B 1 280 ? 24.832 29.118 68.979 1.00 18.64 277 GLN B N 1
ATOM 4596 C CA . GLN B 1 280 ? 25.233 30.497 69.261 1.00 23.15 277 GLN B CA 1
ATOM 4597 C C . GLN B 1 280 ? 24.351 31.480 68.502 1.00 21.47 277 GLN B C 1
ATOM 4598 O O . GLN B 1 280 ? 24.810 32.162 67.585 1.00 22.28 277 GLN B O 1
ATOM 4604 N N . PRO B 1 281 ? 23.079 31.578 68.862 1.00 20.62 278 PRO B N 1
ATOM 4605 C CA . PRO B 1 281 ? 22.201 32.521 68.171 1.00 23.90 278 PRO B CA 1
ATOM 4606 C C . PRO B 1 281 ? 22.523 33.959 68.523 1.00 23.49 278 PRO B C 1
ATOM 4607 O O . PRO B 1 281 ? 23.016 34.273 69.610 1.00 23.42 278 PRO B O 1
ATOM 4611 N N . HIS B 1 282 ? 22.215 34.843 67.586 1.00 24.44 279 HIS B N 1
ATOM 4612 C CA . HIS B 1 282 ? 22.306 36.270 67.864 1.00 25.38 279 HIS B CA 1
ATOM 4613 C C . HIS B 1 282 ? 21.458 36.642 69.072 1.00 23.93 279 HIS B C 1
ATOM 4614 O O . HIS B 1 282 ? 20.374 36.103 69.276 1.00 26.07 279 HIS B O 1
ATOM 4621 N N . SER B 1 283 ? 21.951 37.587 69.881 1.00 30.61 280 SER B N 1
ATOM 4622 C CA . SER B 1 283 ? 21.362 37.790 71.207 1.00 34.16 280 SER B CA 1
ATOM 4623 C C . SER B 1 283 ? 20.030 38.535 71.172 1.00 45.38 280 SER B C 1
ATOM 4624 O O . SER B 1 283 ? 19.206 38.352 72.077 1.00 58.81 280 SER B O 1
ATOM 4627 N N . GLY B 1 284 ? 19.805 39.396 70.188 1.00 39.76 281 GLY B N 1
ATOM 4628 C CA . GLY B 1 284 ? 18.575 40.168 70.170 1.00 51.00 281 GLY B CA 1
ATOM 4629 C C . GLY B 1 284 ? 17.347 39.353 69.802 1.00 55.01 281 GLY B C 1
ATOM 4630 O O . GLY B 1 284 ? 17.228 38.914 68.655 1.00 48.48 281 GLY B O 1
ATOM 4631 N N . ASN B 1 285 ? 16.431 39.141 70.748 1.00 55.87 282 ASN B N 1
ATOM 4632 C CA . ASN B 1 285 ? 15.244 38.338 70.473 1.00 58.52 282 ASN B CA 1
ATOM 4633 C C . ASN B 1 285 ? 14.345 39.042 69.465 1.00 45.67 282 ASN B C 1
ATOM 4634 O O . ASN B 1 285 ? 14.209 40.267 69.478 1.00 38.04 282 ASN B O 1
ATOM 4639 N N . LEU B 1 286 ? 13.768 38.266 68.551 1.00 34.22 283 LEU B N 1
ATOM 4640 C CA . LEU B 1 286 ? 12.866 38.800 67.538 1.00 32.88 283 LEU B CA 1
ATOM 4641 C C . LEU B 1 286 ? 11.486 38.212 67.787 1.00 38.81 283 LEU B C 1
ATOM 4642 O O . LEU B 1 286 ? 11.333 36.985 67.845 1.00 42.42 283 LEU B O 1
ATOM 4647 N N . GLN B 1 287 ? 10.491 39.080 67.950 1.00 35.05 284 GLN B N 1
ATOM 4648 C CA . GLN B 1 287 ? 9.136 38.645 68.259 1.00 36.78 284 GLN B CA 1
ATOM 4649 C C . GLN B 1 287 ? 8.287 38.642 66.990 1.00 31.39 284 GLN B C 1
ATOM 4650 O O . GLN B 1 287 ? 8.222 39.649 66.275 1.00 34.99 284 GLN B O 1
ATOM 4656 N N . MET B 1 288 ? 7.681 37.489 66.708 1.00 30.58 285 MET B N 1
ATOM 4657 C CA A MET B 1 288 ? 6.778 37.309 65.573 0.53 31.13 285 MET B CA 1
ATOM 4658 C CA B MET B 1 288 ? 6.781 37.277 65.573 0.47 31.19 285 MET B CA 1
ATOM 4659 C C . MET B 1 288 ? 5.423 36.899 66.156 1.00 33.31 285 MET B C 1
ATOM 4660 O O . MET B 1 288 ? 5.196 35.728 66.478 1.00 48.34 285 MET B O 1
ATOM 4669 N N . LYS B 1 289 ? 4.517 37.866 66.280 1.00 33.72 286 LYS B N 1
ATOM 4670 C CA . LYS B 1 289 ? 3.195 37.602 66.855 1.00 35.19 286 LYS B CA 1
ATOM 4671 C C . LYS B 1 289 ? 2.444 36.551 66.035 1.00 28.52 286 LYS B C 1
ATOM 4672 O O . LYS B 1 289 ? 2.379 36.642 64.805 1.00 27.88 286 LYS B O 1
ATOM 4678 N N . MET B 1 290 ? 1.879 35.543 66.709 1.00 28.32 287 MET B N 1
ATOM 4679 C CA . MET B 1 290 ? 1.153 34.494 65.999 1.00 24.71 287 MET B CA 1
ATOM 4680 C C . MET B 1 290 ? -0.178 35.040 65.506 1.00 27.02 287 MET B C 1
ATOM 4681 O O . MET B 1 290 ? -0.977 35.555 66.292 1.00 27.01 287 MET B O 1
ATOM 4686 N N . ALA B 1 291 ? -0.422 34.893 64.209 1.00 21.24 288 ALA B N 1
ATOM 4687 C CA . ALA B 1 291 ? -1.707 35.275 63.649 1.00 23.54 288 ALA B CA 1
ATOM 4688 C C . ALA B 1 291 ? -2.766 34.280 64.088 1.00 32.94 288 ALA B C 1
ATOM 4689 O O . ALA B 1 291 ? -2.542 33.070 64.084 1.00 32.02 288 ALA B O 1
ATOM 4691 N N . VAL B 1 292 ? -3.928 34.797 64.465 1.00 57.77 289 VAL B N 1
ATOM 4692 C CA . VAL B 1 292 ? -5.041 33.954 64.879 1.00 69.58 289 VAL B CA 1
ATOM 4693 C C . VAL B 1 292 ? -6.352 34.499 64.311 1.00 78.41 289 VAL B C 1
ATOM 4694 O O . VAL B 1 292 ? -7.221 33.737 63.884 1.00 72.51 289 VAL B O 1
ATOM 4699 N N . MET C 1 4 ? 40.473 23.337 91.481 1.00 37.45 1 MET C N 1
ATOM 4700 C CA . MET C 1 4 ? 39.953 23.057 92.868 1.00 34.31 1 MET C CA 1
ATOM 4701 C C . MET C 1 4 ? 38.436 23.220 93.059 1.00 32.54 1 MET C C 1
ATOM 4702 O O . MET C 1 4 ? 37.863 22.568 93.926 1.00 37.93 1 MET C O 1
ATOM 4707 N N . GLU C 1 5 ? 37.780 24.060 92.265 1.00 28.57 2 GLU C N 1
ATOM 4708 C CA . GLU C 1 5 ? 36.370 24.337 92.517 1.00 33.42 2 GLU C CA 1
ATOM 4709 C C . GLU C 1 5 ? 35.461 23.435 91.682 1.00 31.81 2 GLU C C 1
ATOM 4710 O O . GLU C 1 5 ? 35.880 22.773 90.733 1.00 28.36 2 GLU C O 1
ATOM 4716 N N . GLY C 1 6 ? 34.191 23.409 92.064 1.00 29.48 3 GLY C N 1
ATOM 4717 C CA . GLY C 1 6 ? 33.198 22.697 91.284 1.00 21.77 3 GLY C CA 1
ATOM 4718 C C . GLY C 1 6 ? 33.454 21.208 91.271 1.00 24.00 3 GLY C C 1
ATOM 4719 O O . GLY C 1 6 ? 33.704 20.574 92.304 1.00 23.42 3 GLY C O 1
ATOM 4720 N N . GLU C 1 7 ? 33.381 20.632 90.076 1.00 21.16 4 GLU C N 1
ATOM 4721 C CA . GLU C 1 7 ? 33.528 19.200 89.918 1.00 20.71 4 GLU C CA 1
ATOM 4722 C C . GLU C 1 7 ? 34.896 18.729 90.357 1.00 19.85 4 GLU C C 1
ATOM 4723 O O . GLU C 1 7 ? 35.054 17.559 90.717 1.00 21.96 4 GLU C O 1
ATOM 4729 N N . HIS C 1 8 ? 35.884 19.608 90.368 1.00 21.25 5 HIS C N 1
ATOM 4730 C CA . HIS C 1 8 ? 37.173 19.193 90.892 1.00 23.21 5 HIS C CA 1
ATOM 4731 C C . HIS C 1 8 ? 37.107 18.811 92.371 1.00 22.29 5 HIS C C 1
ATOM 4732 O O . HIS C 1 8 ? 37.951 18.019 92.822 1.00 26.53 5 HIS C O 1
ATOM 4739 N N . GLN C 1 9 ? 36.126 19.335 93.130 1.00 22.95 6 GLN C N 1
ATOM 4740 C CA . GLN C 1 9 ? 35.948 18.884 94.514 1.00 23.95 6 GLN C CA 1
ATOM 4741 C C . GLN C 1 9 ? 35.789 17.372 94.549 1.00 26.43 6 GLN C C 1
ATOM 4742 O O . GLN C 1 9 ? 36.409 16.677 95.366 1.00 25.82 6 GLN C O 1
ATOM 4748 N N . TYR C 1 10 ? 34.972 16.845 93.644 1.00 20.63 7 TYR C N 1
ATOM 4749 C CA . TYR C 1 10 ? 34.685 15.422 93.620 1.00 22.08 7 TYR C CA 1
ATOM 4750 C C . TYR C 1 10 ? 35.876 14.637 93.078 1.00 24.39 7 TYR C C 1
ATOM 4751 O O . TYR C 1 10 ? 36.265 13.608 93.638 1.00 21.67 7 TYR C O 1
ATOM 4760 N N . LEU C 1 11 ? 36.473 15.098 91.978 1.00 23.77 8 LEU C N 1
ATOM 4761 C CA . LEU C 1 11 ? 37.597 14.358 91.414 1.00 23.27 8 LEU C CA 1
ATOM 4762 C C . LEU C 1 11 ? 38.760 14.298 92.394 1.00 22.62 8 LEU C C 1
ATOM 4763 O O . LEU C 1 11 ? 39.426 13.257 92.522 1.00 22.96 8 LEU C O 1
ATOM 4768 N N . ASN C 1 12 ? 39.017 15.400 93.110 1.00 22.40 9 ASN C N 1
ATOM 4769 C CA . ASN C 1 12 ? 40.093 15.393 94.099 1.00 23.56 9 ASN C CA 1
ATOM 4770 C C . ASN C 1 12 ? 39.757 14.482 95.267 1.00 23.35 9 ASN C C 1
ATOM 4771 O O . ASN C 1 12 ? 40.664 13.873 95.846 1.00 24.99 9 ASN C O 1
ATOM 4776 N N . LEU C 1 13 ? 38.478 14.376 95.638 1.00 21.22 10 LEU C N 1
ATOM 4777 C CA . LEU C 1 13 ? 38.111 13.428 96.684 1.00 20.86 10 LEU C CA 1
ATOM 4778 C C . LEU C 1 13 ? 38.401 11.999 96.244 1.00 23.39 10 LEU C C 1
ATOM 4779 O O . LEU C 1 13 ? 38.940 11.200 97.014 1.00 21.30 10 LEU C O 1
ATOM 4784 N N . VAL C 1 14 ? 38.057 11.656 94.999 1.00 22.05 11 VAL C N 1
ATOM 4785 C CA . VAL C 1 14 ? 38.374 10.324 94.496 1.00 22.33 11 VAL C CA 1
ATOM 4786 C C . VAL C 1 14 ? 39.871 10.062 94.594 1.00 25.43 11 VAL C C 1
ATOM 4787 O O . VAL C 1 14 ? 40.309 9.008 95.075 1.00 24.69 11 VAL C O 1
ATOM 4791 N N . ARG C 1 15 ? 40.676 11.010 94.116 1.00 22.69 12 ARG C N 1
ATOM 4792 C CA . ARG C 1 15 ? 42.128 10.854 94.172 1.00 25.67 12 ARG C CA 1
ATOM 4793 C C . ARG C 1 15 ? 42.615 10.676 95.603 1.00 25.10 12 ARG C C 1
ATOM 4794 O O . ARG C 1 15 ? 43.463 9.819 95.881 1.00 25.91 12 ARG C O 1
ATOM 4802 N N . GLU C 1 16 ? 42.082 11.471 96.530 1.00 23.91 13 GLU C N 1
ATOM 4803 C CA . GLU C 1 16 ? 42.511 11.385 97.913 1.00 24.27 13 GLU C CA 1
ATOM 4804 C C . GLU C 1 16 ? 42.234 10.005 98.489 1.00 26.35 13 GLU C C 1
ATOM 4805 O O . GLU C 1 16 ? 43.092 9.427 99.165 1.00 26.65 13 GLU C O 1
ATOM 4811 N N . ILE C 1 17 ? 41.048 9.452 98.234 1.00 23.55 14 ILE C N 1
ATOM 4812 C CA . ILE C 1 17 ? 40.732 8.134 98.770 1.00 22.37 14 ILE C CA 1
ATOM 4813 C C . ILE C 1 17 ? 41.609 7.065 98.140 1.00 26.69 14 ILE C C 1
ATOM 4814 O O . ILE C 1 17 ? 42.118 6.183 98.832 1.00 25.04 14 ILE C O 1
ATOM 4819 N N . LEU C 1 18 ? 41.795 7.108 96.824 1.00 24.82 15 LEU C N 1
ATOM 4820 C CA . LEU C 1 18 ? 42.665 6.121 96.193 1.00 27.26 15 LEU C CA 1
ATOM 4821 C C . LEU C 1 18 ? 44.070 6.180 96.772 1.00 27.38 15 LEU C C 1
ATOM 4822 O O . LEU C 1 18 ? 44.694 5.139 97.007 1.00 32.60 15 LEU C O 1
ATOM 4827 N N . GLU C 1 19 ? 44.574 7.382 97.043 1.00 27.75 16 GLU C N 1
ATOM 4828 C CA . GLU C 1 19 ? 45.950 7.538 97.511 1.00 29.33 16 GLU C CA 1
ATOM 4829 C C . GLU C 1 19 ? 46.095 7.245 99.000 1.00 30.62 16 GLU C C 1
ATOM 4830 O O . GLU C 1 19 ? 47.078 6.621 99.421 1.00 33.68 16 GLU C O 1
ATOM 4836 N N . ARG C 1 20 ? 45.190 7.739 99.829 1.00 27.95 17 ARG C N 1
ATOM 4837 C CA . ARG C 1 20 ? 45.398 7.607 101.262 1.00 29.14 17 ARG C CA 1
ATOM 4838 C C . ARG C 1 20 ? 44.300 6.884 102.024 1.00 27.94 17 ARG C C 1
ATOM 4839 O O . ARG C 1 20 ? 44.459 6.681 103.231 1.00 29.34 17 ARG C O 1
ATOM 4847 N N . GLY C 1 21 ? 43.252 6.413 101.357 1.00 25.53 18 GLY C N 1
ATOM 4848 C CA . GLY C 1 21 ? 42.226 5.652 102.047 1.00 25.43 18 GLY C CA 1
ATOM 4849 C C . GLY C 1 21 ? 42.781 4.372 102.649 1.00 26.37 18 GLY C C 1
ATOM 4850 O O . GLY C 1 21 ? 43.658 3.722 102.078 1.00 26.83 18 GLY C O 1
ATOM 4851 N N . VAL C 1 22 ? 42.242 3.992 103.816 1.00 25.58 19 VAL C N 1
ATOM 4852 C CA . VAL C 1 22 ? 42.631 2.758 104.491 1.00 26.76 19 VAL C CA 1
ATOM 4853 C C . VAL C 1 22 ? 41.768 1.611 103.992 1.00 28.48 19 VAL C C 1
ATOM 4854 O O . VAL C 1 22 ? 40.597 1.781 103.626 1.00 24.19 19 VAL C O 1
ATOM 4858 N N . LYS C 1 23 ? 42.349 0.421 103.963 1.00 31.37 20 LYS C N 1
ATOM 4859 C CA . LYS C 1 23 ? 41.591 -0.766 103.601 1.00 33.01 20 LYS C CA 1
ATOM 4860 C C . LYS C 1 23 ? 40.657 -1.156 104.736 1.00 33.28 20 LYS C C 1
ATOM 4861 O O . LYS C 1 23 ? 41.073 -1.275 105.894 1.00 38.56 20 LYS C O 1
ATOM 4867 N N . LYS C 1 24 ? 39.386 -1.340 104.404 1.00 32.45 21 LYS C N 1
ATOM 4868 C CA . LYS C 1 24 ? 38.357 -1.687 105.371 1.00 36.22 21 LYS C CA 1
ATOM 4869 C C . LYS C 1 24 ? 37.478 -2.768 104.777 1.00 48.93 21 LYS C C 1
ATOM 4870 O O . LYS C 1 24 ? 37.024 -2.635 103.638 1.00 43.34 21 LYS C O 1
ATOM 4876 N N . ASP C 1 25 ? 37.283 -3.853 105.515 1.00 71.05 22 ASP C N 1
ATOM 4877 C CA . ASP C 1 25 ? 36.248 -4.805 105.152 1.00 85.38 22 ASP C CA 1
ATOM 4878 C C . ASP C 1 25 ? 34.932 -4.281 105.727 1.00 79.49 22 ASP C C 1
ATOM 4879 O O . ASP C 1 25 ? 34.871 -3.887 106.896 1.00 86.49 22 ASP C O 1
ATOM 4884 N N . ASP C 1 26 ? 33.892 -4.244 104.902 1.00 57.57 23 ASP C N 1
ATOM 4885 C CA . ASP C 1 26 ? 32.625 -3.608 105.245 1.00 53.69 23 ASP C CA 1
ATOM 4886 C C . ASP C 1 26 ? 31.497 -4.636 105.306 1.00 52.52 23 ASP C C 1
ATOM 4887 O O . ASP C 1 26 ? 31.671 -5.805 104.962 1.00 48.81 23 ASP C O 1
ATOM 4892 N N . ARG C 1 27 ? 30.321 -4.181 105.759 1.00 62.86 24 ARG C N 1
ATOM 4893 C CA . ARG C 1 27 ? 29.191 -5.094 105.952 1.00 65.87 24 ARG C CA 1
ATOM 4894 C C . ARG C 1 27 ? 28.852 -5.882 104.685 1.00 65.64 24 ARG C C 1
ATOM 4895 O O . ARG C 1 27 ? 28.452 -7.048 104.772 1.00 57.99 24 ARG C O 1
ATOM 4903 N N . THR C 1 28 ? 28.964 -5.262 103.504 1.00 70.40 25 THR C N 1
ATOM 4904 C CA . THR C 1 28 ? 28.585 -5.963 102.277 1.00 68.95 25 THR C CA 1
ATOM 4905 C C . THR C 1 28 ? 29.566 -7.076 101.920 1.00 75.36 25 THR C C 1
ATOM 4906 O O . THR C 1 28 ? 29.230 -7.942 101.103 1.00 79.43 25 THR C O 1
ATOM 4910 N N . GLY C 1 29 ? 30.760 -7.083 102.514 1.00 80.28 26 GLY C N 1
ATOM 4911 C CA . GLY C 1 29 ? 31.790 -8.040 102.166 1.00 79.82 26 GLY C CA 1
ATOM 4912 C C . GLY C 1 29 ? 32.586 -7.705 100.924 1.00 78.66 26 GLY C C 1
ATOM 4913 O O . GLY C 1 29 ? 33.468 -8.488 100.547 1.00 84.09 26 GLY C O 1
ATOM 4914 N N . THR C 1 30 ? 32.302 -6.576 100.270 1.00 64.39 27 THR C N 1
ATOM 4915 C CA . THR C 1 30 ? 33.013 -6.212 99.050 1.00 54.15 27 THR C CA 1
ATOM 4916 C C . THR C 1 30 ? 34.396 -5.636 99.339 1.00 51.05 27 THR C C 1
ATOM 4917 O O . THR C 1 30 ? 35.346 -5.899 98.591 1.00 50.10 27 THR C O 1
ATOM 4921 N N . GLY C 1 31 ? 34.531 -4.852 100.405 1.00 37.17 28 GLY C N 1
ATOM 4922 C CA . GLY C 1 31 ? 35.790 -4.196 100.716 1.00 35.04 28 GLY C CA 1
ATOM 4923 C C . GLY C 1 31 ? 35.901 -2.793 100.150 1.00 33.62 28 GLY C C 1
ATOM 4924 O O . GLY C 1 31 ? 35.450 -2.531 99.031 1.00 28.89 28 GLY C O 1
ATOM 4925 N N . THR C 1 32 ? 36.527 -1.882 100.898 1.00 36.34 29 THR C N 1
ATOM 4926 C CA . THR C 1 32 ? 36.600 -0.482 100.503 1.00 28.74 29 THR C CA 1
ATOM 4927 C C . THR C 1 32 ? 37.964 0.097 100.839 1.00 26.29 29 THR C C 1
ATOM 4928 O O . THR C 1 32 ? 38.751 -0.476 101.609 1.00 26.54 29 THR C O 1
ATOM 4932 N N . LEU C 1 33 ? 38.220 1.263 100.253 1.00 25.59 30 LEU C N 1
ATOM 4933 C CA . LEU C 1 33 ? 39.205 2.222 100.732 1.00 24.40 30 LEU C CA 1
ATOM 4934 C C . LEU C 1 33 ? 38.441 3.398 101.329 1.00 21.78 30 LEU C C 1
ATOM 4935 O O . LEU C 1 33 ? 37.450 3.859 100.746 1.00 21.90 30 LEU C O 1
ATOM 4940 N N . SER C 1 34 ? 38.899 3.902 102.482 1.00 20.62 31 SER C N 1
ATOM 4941 C CA . SER C 1 34 ? 38.065 4.804 103.270 1.00 24.25 31 SER C CA 1
ATOM 4942 C C . SER C 1 34 ? 38.869 5.939 103.890 1.00 23.10 31 SER C C 1
ATOM 4943 O O . SER C 1 34 ? 39.994 5.730 104.351 1.00 21.32 31 SER C O 1
ATOM 4946 N N . ILE C 1 35 ? 38.265 7.138 103.927 1.00 20.65 32 ILE C N 1
ATOM 4947 C CA . ILE C 1 35 ? 38.716 8.257 104.759 1.00 19.84 32 ILE C CA 1
ATOM 4948 C C . ILE C 1 35 ? 37.523 8.793 105.544 1.00 19.91 32 ILE C C 1
ATOM 4949 O O . ILE C 1 35 ? 36.375 8.467 105.265 1.00 20.59 32 ILE C O 1
ATOM 4954 N N . PHE C 1 36 ? 37.806 9.618 106.547 1.00 19.15 33 PHE C N 1
ATOM 4955 C CA . PHE C 1 36 ? 36.782 10.109 107.454 1.00 18.81 33 PHE C CA 1
ATOM 4956 C C . PHE C 1 36 ? 36.767 11.630 107.465 1.00 20.71 33 PHE C C 1
ATOM 4957 O O . PHE C 1 36 ? 37.806 12.269 107.599 1.00 20.61 33 PHE C O 1
ATOM 4965 N N . GLY C 1 37 ? 35.584 12.207 107.319 1.00 18.21 34 GLY C N 1
ATOM 4966 C CA . GLY C 1 37 ? 35.387 13.625 107.479 1.00 20.63 34 GLY C CA 1
ATOM 4967 C C . GLY C 1 37 ? 35.627 14.583 106.313 1.00 18.61 34 GLY C C 1
ATOM 4968 O O . GLY C 1 37 ? 35.711 15.787 106.550 1.00 21.67 34 GLY C O 1
ATOM 4969 N N . PRO C 1 38 ? 35.719 14.143 105.054 1.00 19.26 35 PRO C N 1
ATOM 4970 C CA . PRO C 1 38 ? 35.963 15.126 103.994 1.00 17.47 35 PRO C CA 1
ATOM 4971 C C . PRO C 1 38 ? 34.719 15.940 103.671 1.00 17.45 35 PRO C C 1
ATOM 4972 O O . PRO C 1 38 ? 33.591 15.457 103.783 1.00 19.18 35 PRO C O 1
ATOM 4976 N N . GLN C 1 39 ? 34.946 17.188 103.250 1.00 19.16 36 GLN C N 1
ATOM 4977 C CA . GLN C 1 39 ? 33.879 18.107 102.892 1.00 18.25 36 GLN C CA 1
ATOM 4978 C C . GLN C 1 39 ? 34.071 18.561 101.451 1.00 17.94 36 GLN C C 1
ATOM 4979 O O . GLN C 1 39 ? 35.199 18.747 100.988 1.00 20.59 36 GLN C O 1
ATOM 4985 N N . MET C 1 40 ? 32.962 18.733 100.751 1.00 18.08 37 MET C N 1
ATOM 4986 C CA . MET C 1 40 ? 32.949 19.361 99.448 1.00 18.24 37 MET C CA 1
ATOM 4987 C C . MET C 1 40 ? 31.919 20.478 99.459 1.00 19.05 37 MET C C 1
ATOM 4988 O O . MET C 1 40 ? 30.912 20.395 100.167 1.00 20.36 37 MET C O 1
ATOM 4993 N N . ARG C 1 41 ? 32.179 21.517 98.670 1.00 17.86 38 ARG C N 1
ATOM 4994 C CA . ARG C 1 41 ? 31.299 22.677 98.592 1.00 19.26 38 ARG C CA 1
ATOM 4995 C C . ARG C 1 41 ? 31.053 23.014 97.128 1.00 17.23 38 ARG C C 1
ATOM 4996 O O . ARG C 1 41 ? 31.992 22.993 96.319 1.00 19.26 38 ARG C O 1
ATOM 5004 N N . PHE C 1 42 ? 29.792 23.313 96.806 1.00 17.76 39 PHE C N 1
ATOM 5005 C CA . PHE C 1 42 ? 29.373 23.598 95.436 1.00 16.22 39 PHE C CA 1
ATOM 5006 C C . PHE C 1 42 ? 28.527 24.856 95.404 1.00 18.49 39 PHE C C 1
ATOM 5007 O O . PHE C 1 42 ? 27.518 24.951 96.109 1.00 18.79 39 PHE C O 1
ATOM 5015 N N . SER C 1 43 ? 28.886 25.786 94.534 1.00 18.53 40 SER C N 1
ATOM 5016 C CA . SER C 1 43 ? 28.062 26.964 94.342 1.00 18.64 40 SER C CA 1
ATOM 5017 C C . SER C 1 43 ? 26.798 26.631 93.546 1.00 21.10 40 SER C C 1
ATOM 5018 O O . SER C 1 43 ? 26.845 25.910 92.540 1.00 21.33 40 SER C O 1
ATOM 5021 N N . LEU C 1 44 ? 25.678 27.191 93.995 1.00 19.88 41 LEU C N 1
ATOM 5022 C CA . LEU C 1 44 ? 24.400 27.114 93.308 1.00 20.27 41 LEU C CA 1
ATOM 5023 C C . LEU C 1 44 ? 24.030 28.452 92.700 1.00 20.03 41 LEU C C 1
ATOM 5024 O O . LEU C 1 44 ? 22.896 28.630 92.240 1.00 20.74 41 LEU C O 1
ATOM 5029 N N . ARG C 1 45 ? 24.960 29.396 92.682 1.00 21.65 42 ARG C N 1
ATOM 5030 C CA . ARG C 1 45 ? 24.667 30.719 92.156 1.00 24.73 42 ARG C CA 1
ATOM 5031 C C . ARG C 1 45 ? 24.588 30.678 90.635 1.00 25.40 42 ARG C C 1
ATOM 5032 O O . ARG C 1 45 ? 25.101 29.772 89.982 1.00 23.78 42 ARG C O 1
ATOM 5040 N N . ASP C 1 46 ? 23.930 31.686 90.070 1.00 26.50 43 ASP C N 1
ATOM 5041 C CA . ASP C 1 46 ? 23.779 31.785 88.622 1.00 28.46 43 ASP C CA 1
ATOM 5042 C C . ASP C 1 46 ? 23.081 30.549 88.055 1.00 25.10 43 ASP C C 1
ATOM 5043 O O . ASP C 1 46 ? 23.380 30.098 86.944 1.00 26.94 43 ASP C O 1
ATOM 5048 N N . ASP C 1 47 ? 22.161 29.994 88.845 1.00 25.09 44 ASP C N 1
ATOM 5049 C CA . ASP C 1 47 ? 21.323 28.841 88.510 1.00 24.34 44 ASP C CA 1
ATOM 5050 C C . ASP C 1 47 ? 22.106 27.536 88.409 1.00 21.33 44 ASP C C 1
ATOM 5051 O O . ASP C 1 47 ? 21.561 26.520 87.997 1.00 19.56 44 ASP C O 1
ATOM 5056 N N . THR C 1 48 ? 23.377 27.530 88.795 1.00 20.00 45 THR C N 1
ATOM 5057 C CA . THR C 1 48 ? 24.198 26.337 88.647 1.00 17.36 45 THR C CA 1
ATOM 5058 C C . THR C 1 48 ? 23.705 25.199 89.534 1.00 17.87 45 THR C C 1
ATOM 5059 O O . THR C 1 48 ? 23.283 25.406 90.680 1.00 17.91 45 THR C O 1
ATOM 5063 N N . ILE C 1 49 ? 23.785 23.984 89.006 1.00 17.81 46 ILE C N 1
ATOM 5064 C CA . ILE C 1 49 ? 23.505 22.781 89.793 1.00 17.04 46 ILE C CA 1
ATOM 5065 C C . ILE C 1 49 ? 24.607 21.765 89.503 1.00 17.09 46 ILE C C 1
ATOM 5066 O O . ILE C 1 49 ? 24.941 21.514 88.323 1.00 17.67 46 ILE C O 1
ATOM 5071 N N . PRO C 1 50 ? 25.258 21.195 90.550 1.00 17.45 47 PRO C N 1
ATOM 5072 C CA . PRO C 1 50 ? 26.458 20.356 90.354 1.00 16.71 47 PRO C CA 1
ATOM 5073 C C . PRO C 1 50 ? 26.130 18.909 90.010 1.00 18.87 47 PRO C C 1
ATOM 5074 O O . PRO C 1 50 ? 26.222 17.991 90.817 1.00 21.19 47 PRO C O 1
ATOM 5078 N N . VAL C 1 51 ? 25.685 18.704 88.769 1.00 17.85 48 VAL C N 1
ATOM 5079 C CA . VAL C 1 51 ? 25.498 17.384 88.185 1.00 17.63 48 VAL C CA 1
ATOM 5080 C C . VAL C 1 51 ? 26.778 17.036 87.424 1.00 18.93 48 VAL C C 1
ATOM 5081 O O . VAL C 1 51 ? 27.129 17.713 86.444 1.00 18.43 48 VAL C O 1
ATOM 5085 N N . LEU C 1 52 ? 27.467 15.977 87.862 1.00 18.67 49 LEU C N 1
ATOM 5086 C CA . LEU C 1 52 ? 28.794 15.676 87.321 1.00 20.95 49 LEU C CA 1
ATOM 5087 C C . LEU C 1 52 ? 28.744 15.566 85.809 1.00 20.17 49 LEU C C 1
ATOM 5088 O O . LEU C 1 52 ? 27.841 14.950 85.238 1.00 18.98 49 LEU C O 1
ATOM 5093 N N . THR C 1 53 ? 29.759 16.118 85.159 1.00 17.32 50 THR C N 1
ATOM 5094 C CA . THR C 1 53 ? 29.905 15.970 83.722 1.00 18.76 50 THR C CA 1
ATOM 5095 C C . THR C 1 53 ? 30.904 14.886 83.322 1.00 22.10 50 THR C C 1
ATOM 5096 O O . THR C 1 53 ? 30.904 14.480 82.151 1.00 21.36 50 THR C O 1
ATOM 5100 N N . THR C 1 54 ? 31.778 14.429 84.229 1.00 23.42 51 THR C N 1
ATOM 5101 C CA . THR C 1 54 ? 32.733 13.378 83.887 1.00 22.99 51 THR C CA 1
ATOM 5102 C C . THR C 1 54 ? 32.112 11.999 83.876 1.00 26.31 51 THR C C 1
ATOM 5103 O O . THR C 1 54 ? 32.780 11.034 83.476 1.00 26.29 51 THR C O 1
ATOM 5107 N N . LYS C 1 55 ? 30.846 11.902 84.264 1.00 22.16 52 LYS C N 1
ATOM 5108 C CA . LYS C 1 55 ? 30.060 10.688 84.180 1.00 28.92 52 LYS C CA 1
ATOM 5109 C C . LYS C 1 55 ? 28.620 11.156 84.021 1.00 26.74 52 LYS C C 1
ATOM 5110 O O . LYS C 1 55 ? 28.219 12.133 84.658 1.00 32.98 52 LYS C O 1
ATOM 5116 N N . LYS C 1 56 ? 27.870 10.502 83.152 1.00 21.17 53 LYS C N 1
ATOM 5117 C CA . LYS C 1 56 ? 26.463 10.830 82.991 1.00 21.37 53 LYS C CA 1
ATOM 5118 C C . LYS C 1 56 ? 25.712 10.402 84.247 1.00 24.70 53 LYS C C 1
ATOM 5119 O O . LYS C 1 56 ? 25.678 9.215 84.579 1.00 28.71 53 LYS C O 1
ATOM 5125 N N . ILE C 1 57 ? 25.088 11.360 84.905 1.00 21.30 54 ILE C N 1
ATOM 5126 C CA . ILE C 1 57 ? 24.281 11.112 86.096 1.00 21.23 54 ILE C CA 1
ATOM 5127 C C . ILE C 1 57 ? 22.870 10.817 85.649 1.00 23.83 54 ILE C C 1
ATOM 5128 O O . ILE C 1 57 ? 22.369 11.386 84.675 1.00 23.25 54 ILE C O 1
ATOM 5133 N N . PHE C 1 58 ? 22.232 9.920 86.391 1.00 23.32 55 PHE C N 1
ATOM 5134 C CA . PHE C 1 58 ? 20.865 9.484 86.132 1.00 26.55 55 PHE C CA 1
ATOM 5135 C C . PHE C 1 58 ? 19.915 10.568 86.652 1.00 26.37 55 PHE C C 1
ATOM 5136 O O . PHE C 1 58 ? 19.217 10.407 87.656 1.00 24.11 55 PHE C O 1
ATOM 5144 N N . TRP C 1 59 ? 19.904 11.695 85.937 1.00 24.22 56 TRP C N 1
ATOM 5145 C CA . TRP C 1 59 ? 19.175 12.884 86.385 1.00 23.24 56 TRP C CA 1
ATOM 5146 C C . TRP C 1 59 ? 17.679 12.618 86.586 1.00 20.41 56 TRP C C 1
ATOM 5147 O O . TRP C 1 59 ? 17.104 13.070 87.585 1.00 19.10 56 TRP C O 1
ATOM 5158 N N . ARG C 1 60 ? 17.020 11.901 85.668 1.00 21.77 57 ARG C N 1
ATOM 5159 C CA . ARG C 1 60 ? 15.600 11.616 85.866 1.00 19.76 57 ARG C CA 1
ATOM 5160 C C . ARG C 1 60 ? 15.389 10.818 87.151 1.00 19.99 57 ARG C C 1
ATOM 5161 O O . ARG C 1 60 ? 14.413 11.027 87.864 1.00 19.31 57 ARG C O 1
ATOM 5169 N N . GLY C 1 61 ? 16.313 9.914 87.463 1.00 19.68 58 GLY C N 1
ATOM 5170 C CA . GLY C 1 61 ? 16.247 9.199 88.724 1.00 19.78 58 GLY C CA 1
ATOM 5171 C C . GLY C 1 61 ? 16.435 10.110 89.918 1.00 18.29 58 GLY C C 1
ATOM 5172 O O . GLY C 1 61 ? 15.769 9.953 90.944 1.00 18.56 58 GLY C O 1
ATOM 5173 N N . VAL C 1 62 ? 17.386 11.046 89.827 1.00 18.69 59 VAL C N 1
ATOM 5174 C CA . VAL C 1 62 ? 17.571 12.033 90.893 1.00 17.64 59 VAL C CA 1
ATOM 5175 C C . VAL C 1 62 ? 16.262 12.757 91.170 1.00 18.05 59 VAL C C 1
ATOM 5176 O O . VAL C 1 62 ? 15.811 12.875 92.315 1.00 18.12 59 VAL C O 1
ATOM 5180 N N . VAL C 1 63 ? 15.633 13.264 90.112 1.00 18.27 60 VAL C N 1
ATOM 5181 C CA . VAL C 1 63 ? 14.397 14.026 90.271 1.00 17.87 60 VAL C CA 1
ATOM 5182 C C . VAL C 1 63 ? 13.310 13.171 90.901 1.00 17.15 60 VAL C C 1
ATOM 5183 O O . VAL C 1 63 ? 12.678 13.558 91.890 1.00 17.73 60 VAL C O 1
ATOM 5187 N N . GLU C 1 64 ? 13.057 12.007 90.327 1.00 18.14 61 GLU C N 1
ATOM 5188 C CA . GLU C 1 64 ? 11.931 11.221 90.814 1.00 18.26 61 GLU C CA 1
ATOM 5189 C C . GLU C 1 64 ? 12.191 10.683 92.214 1.00 19.46 61 GLU C C 1
ATOM 5190 O O . GLU C 1 64 ? 11.279 10.618 93.039 1.00 19.94 61 GLU C O 1
ATOM 5196 N N . GLU C 1 65 ? 13.434 10.320 92.531 1.00 17.96 62 GLU C N 1
ATOM 5197 C CA . GLU C 1 65 ? 13.710 9.915 93.911 1.00 17.70 62 GLU C CA 1
ATOM 5198 C C . GLU C 1 65 ? 13.447 11.065 94.868 1.00 16.80 62 GLU C C 1
ATOM 5199 O O . GLU C 1 65 ? 12.878 10.868 95.952 1.00 18.86 62 GLU C O 1
ATOM 5205 N N . LEU C 1 66 ? 13.873 12.283 94.494 1.00 17.63 63 LEU C N 1
ATOM 5206 C CA . LEU C 1 66 ? 13.696 13.416 95.390 1.00 16.36 63 LEU C CA 1
ATOM 5207 C C . LEU C 1 66 ? 12.224 13.743 95.587 1.00 18.84 63 LEU C C 1
ATOM 5208 O O . LEU C 1 66 ? 11.798 13.998 96.718 1.00 18.33 63 LEU C O 1
ATOM 5213 N N . LEU C 1 67 ? 11.426 13.747 94.508 1.00 17.90 64 LEU C N 1
ATOM 5214 C CA . LEU C 1 67 ? 10.009 14.062 94.657 1.00 18.59 64 LEU C CA 1
ATOM 5215 C C . LEU C 1 67 ? 9.308 13.006 95.501 1.00 20.74 64 LEU C C 1
ATOM 5216 O O . LEU C 1 67 ? 8.431 13.321 96.305 1.00 19.64 64 LEU C O 1
ATOM 5221 N N . TRP C 1 68 ? 9.703 11.753 95.344 1.00 17.71 65 TRP C N 1
ATOM 5222 C CA . TRP C 1 68 ? 9.230 10.662 96.193 1.00 17.79 65 TRP C CA 1
ATOM 5223 C C . TRP C 1 68 ? 9.580 10.909 97.662 1.00 18.50 65 TRP C C 1
ATOM 5224 O O . TRP C 1 68 ? 8.717 10.779 98.534 1.00 20.22 65 TRP C O 1
ATOM 5235 N N . PHE C 1 69 ? 10.830 11.294 97.960 1.00 18.18 66 PHE C N 1
ATOM 5236 C CA . PHE C 1 69 ? 11.194 11.686 99.322 1.00 18.45 66 PHE C CA 1
ATOM 5237 C C . PHE C 1 69 ? 10.321 12.828 99.818 1.00 18.07 66 PHE C C 1
ATOM 5238 O O . PHE C 1 69 ? 9.800 12.781 100.934 1.00 18.52 66 PHE C O 1
ATOM 5246 N N . ILE C 1 70 ? 10.202 13.896 99.022 1.00 17.50 67 ILE C N 1
ATOM 5247 C CA . ILE C 1 70 ? 9.468 15.090 99.448 1.00 18.18 67 ILE C CA 1
ATOM 5248 C C . ILE C 1 70 ? 8.013 14.767 99.776 1.00 20.42 67 ILE C C 1
ATOM 5249 O O . ILE C 1 70 ? 7.438 15.344 100.719 1.00 22.45 67 ILE C O 1
ATOM 5254 N N . ARG C 1 71 ? 7.407 13.820 99.062 1.00 19.30 68 ARG C N 1
ATOM 5255 C CA . ARG C 1 71 ? 6.043 13.403 99.365 1.00 21.07 68 ARG C CA 1
ATOM 5256 C C . ARG C 1 71 ? 5.960 12.508 100.594 1.00 24.63 68 ARG C C 1
ATOM 5257 O O . ARG C 1 71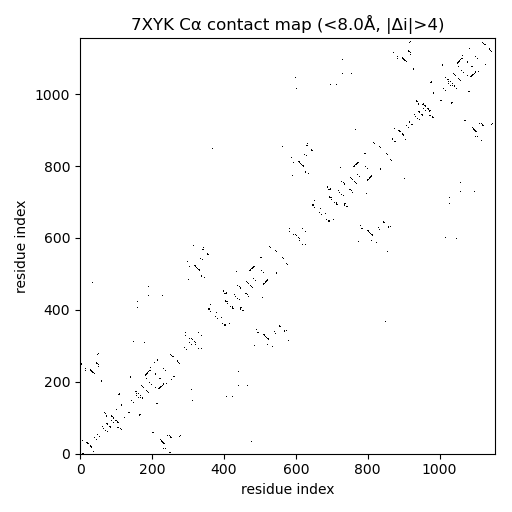 ? 4.851 12.202 101.057 1.00 25.24 68 ARG C O 1
ATOM 5265 N N . GLY C 1 72 ? 7.099 12.105 101.156 1.00 21.85 69 GLY C N 1
ATOM 5266 C CA . GLY C 1 72 ? 7.127 11.172 102.263 1.00 23.90 69 GLY C CA 1
ATOM 5267 C C . GLY C 1 72 ? 6.944 9.724 101.879 1.00 23.90 69 GLY C C 1
ATOM 5268 O O . GLY C 1 72 ? 6.674 8.906 102.772 1.00 24.50 69 GLY C O 1
ATOM 5269 N N . ASN C 1 73 ? 7.076 9.384 100.591 1.00 22.04 70 ASN C N 1
ATOM 5270 C CA . ASN C 1 73 ? 6.788 8.043 100.096 1.00 20.62 70 ASN C CA 1
ATOM 5271 C C . ASN C 1 73 ? 7.974 7.102 100.294 1.00 22.60 70 ASN C C 1
ATOM 5272 O O . ASN C 1 73 ? 9.147 7.515 100.298 1.00 22.63 70 ASN C O 1
ATOM 5277 N N . THR C 1 74 ? 7.659 5.813 100.406 1.00 23.13 71 THR C N 1
ATOM 5278 C CA . THR C 1 74 ? 8.655 4.819 100.770 1.00 24.01 71 THR C CA 1
ATOM 5279 C C . THR C 1 74 ? 8.496 3.513 99.998 1.00 25.26 71 THR C C 1
ATOM 5280 O O . THR C 1 74 ? 9.121 2.516 100.374 1.00 26.19 71 THR C O 1
ATOM 5284 N N . ASP C 1 75 ? 7.687 3.486 98.939 1.00 28.31 72 ASP C N 1
ATOM 5285 C CA . ASP C 1 75 ? 7.442 2.277 98.169 1.00 33.05 72 ASP C CA 1
ATOM 5286 C C . ASP C 1 75 ? 8.360 2.296 96.954 1.00 27.21 72 ASP C C 1
ATOM 5287 O O . ASP C 1 75 ? 8.170 3.091 96.029 1.00 25.88 72 ASP C O 1
ATOM 5292 N N . ALA C 1 76 ? 9.365 1.427 96.965 1.00 26.27 73 ALA C N 1
ATOM 5293 C CA . ALA C 1 76 ? 10.251 1.322 95.811 1.00 27.81 73 ALA C CA 1
ATOM 5294 C C . ALA C 1 76 ? 9.501 0.903 94.548 1.00 34.01 73 ALA C C 1
ATOM 5295 O O . ALA C 1 76 ? 9.947 1.213 93.439 1.00 27.95 73 ALA C O 1
ATOM 5297 N N . LYS C 1 77 ? 8.362 0.212 94.686 1.00 28.78 74 LYS C N 1
ATOM 5298 C CA . LYS C 1 77 ? 7.632 -0.217 93.495 1.00 25.54 74 LYS C CA 1
ATOM 5299 C C . LYS C 1 77 ? 7.117 0.972 92.707 1.00 29.10 74 LYS C C 1
ATOM 5300 O O . LYS C 1 77 ? 6.916 0.863 91.493 1.00 28.62 74 LYS C O 1
ATOM 5306 N N . GLU C 1 78 ? 6.868 2.103 93.372 1.00 28.53 75 GLU C N 1
ATOM 5307 C CA . GLU C 1 78 ? 6.436 3.290 92.641 1.00 29.14 75 GLU C CA 1
ATOM 5308 C C . GLU C 1 78 ? 7.572 3.855 91.803 1.00 28.08 75 GLU C C 1
ATOM 5309 O O . GLU C 1 78 ? 7.355 4.279 90.658 1.00 29.43 75 GLU C O 1
ATOM 5315 N N . LEU C 1 79 ? 8.803 3.811 92.316 1.00 27.51 76 LEU C N 1
ATOM 5316 C CA . LEU C 1 79 ? 9.934 4.189 91.476 1.00 25.54 76 LEU C CA 1
ATOM 5317 C C . LEU C 1 79 ? 10.114 3.197 90.339 1.00 27.43 76 LEU C C 1
ATOM 5318 O O . LEU C 1 79 ? 10.371 3.595 89.199 1.00 27.24 76 LEU C O 1
ATOM 5323 N N . ALA C 1 80 ? 9.953 1.905 90.622 1.00 29.36 77 ALA C N 1
ATOM 5324 C CA . ALA C 1 80 ? 10.127 0.919 89.564 1.00 33.53 77 ALA C CA 1
ATOM 5325 C C . ALA C 1 80 ? 9.103 1.106 88.453 1.00 32.87 77 ALA C C 1
ATOM 5326 O O . ALA C 1 80 ? 9.438 0.935 87.279 1.00 30.85 77 ALA C O 1
ATOM 5328 N N . LYS C 1 81 ? 7.875 1.515 88.795 1.00 31.19 78 LYS C N 1
ATOM 5329 C CA . LYS C 1 81 ? 6.880 1.786 87.758 1.00 32.94 78 LYS C CA 1
ATOM 5330 C C . LYS C 1 81 ? 7.340 2.889 86.819 1.00 35.25 78 LYS C C 1
ATOM 5331 O O . LYS C 1 81 ? 6.952 2.908 85.642 1.00 35.39 78 LYS C O 1
ATOM 5337 N N . LYS C 1 82 ? 8.187 3.795 87.304 1.00 30.80 79 LYS C N 1
ATOM 5338 C CA . LYS C 1 82 ? 8.775 4.841 86.484 1.00 26.41 79 LYS C CA 1
ATOM 5339 C C . LYS C 1 82 ? 10.118 4.432 85.909 1.00 27.48 79 LYS C C 1
ATOM 5340 O O . LYS C 1 82 ? 10.877 5.293 85.439 1.00 31.91 79 LYS C O 1
ATOM 5346 N N . LYS C 1 83 ? 10.441 3.144 85.971 1.00 30.69 80 LYS C N 1
ATOM 5347 C CA . LYS C 1 83 ? 11.672 2.605 85.402 1.00 32.41 80 LYS C CA 1
ATOM 5348 C C . LYS C 1 83 ? 12.895 3.170 86.111 1.00 30.37 80 LYS C C 1
ATOM 5349 O O . LYS C 1 83 ? 13.948 3.392 85.522 1.00 28.60 80 LYS C O 1
ATOM 5355 N N . ILE C 1 84 ? 12.740 3.399 87.404 1.00 29.65 81 ILE C N 1
ATOM 5356 C CA . ILE C 1 84 ? 13.824 3.835 88.283 1.00 29.47 81 ILE C CA 1
ATOM 5357 C C . ILE C 1 84 ? 14.001 2.740 89.315 1.00 25.30 81 ILE C C 1
ATOM 5358 O O . ILE C 1 84 ? 13.161 2.575 90.207 1.00 25.15 81 ILE C O 1
ATOM 5363 N N . HIS C 1 85 ? 15.095 1.995 89.197 1.00 25.35 82 HIS C N 1
ATOM 5364 C CA . HIS C 1 85 ? 15.244 0.722 89.881 1.00 28.23 82 HIS C CA 1
ATOM 5365 C C . HIS C 1 85 ? 16.239 0.772 91.031 1.00 29.17 82 HIS C C 1
ATOM 5366 O O . HIS C 1 85 ? 16.574 -0.274 91.587 1.00 24.65 82 HIS C O 1
ATOM 5373 N N . ILE C 1 86 ? 16.659 1.973 91.434 1.00 25.16 83 ILE C N 1
ATOM 5374 C CA . ILE C 1 86 ? 17.788 2.145 92.350 1.00 25.66 83 ILE C CA 1
ATOM 5375 C C . ILE C 1 86 ? 17.538 1.567 93.735 1.00 24.36 83 ILE C C 1
ATOM 5376 O O . ILE C 1 86 ? 18.498 1.237 94.441 1.00 27.38 83 ILE C O 1
ATOM 5381 N N . TRP C 1 87 ? 16.278 1.460 94.164 1.00 24.69 84 TRP C N 1
ATOM 5382 C CA . TRP C 1 87 ? 15.939 0.928 95.478 1.00 24.12 84 TRP C CA 1
ATOM 5383 C C . TRP C 1 87 ? 15.351 -0.474 95.437 1.00 26.33 84 TRP C C 1
ATOM 5384 O O . TRP C 1 87 ? 14.969 -1.002 96.486 1.00 26.70 84 TRP C O 1
ATOM 5395 N N . ASN C 1 88 ? 15.278 -1.105 94.269 1.00 30.34 85 ASN C N 1
ATOM 5396 C CA . ASN C 1 88 ? 14.620 -2.406 94.197 1.00 29.23 85 ASN C CA 1
ATOM 5397 C C . ASN C 1 88 ? 15.364 -3.446 95.027 1.00 29.34 85 ASN C C 1
ATOM 5398 O O . ASN C 1 88 ? 14.739 -4.288 95.683 1.00 31.13 85 ASN C O 1
ATOM 5403 N N . ALA C 1 89 ? 16.697 -3.423 94.989 1.00 29.94 86 ALA C N 1
ATOM 5404 C CA . ALA C 1 89 ? 17.487 -4.452 95.662 1.00 33.85 86 ALA C CA 1
ATOM 5405 C C . ALA C 1 89 ? 17.304 -4.406 97.175 1.00 35.75 86 ALA C C 1
ATOM 5406 O O . ALA C 1 89 ? 17.256 -5.451 97.836 1.00 34.00 86 ALA C O 1
ATOM 5408 N N . ASN C 1 90 ? 17.238 -3.209 97.745 1.00 31.99 87 ASN C N 1
ATOM 5409 C CA . ASN C 1 90 ? 17.051 -3.088 99.186 1.00 31.52 87 ASN C CA 1
ATOM 5410 C C . ASN C 1 90 ? 15.605 -3.298 99.615 1.00 32.70 87 ASN C C 1
ATOM 5411 O O . ASN C 1 90 ? 15.350 -3.440 100.816 1.00 33.51 87 ASN C O 1
ATOM 5416 N N . GLY C 1 91 ? 14.662 -3.332 98.680 1.00 30.73 88 GLY C N 1
ATOM 5417 C CA . GLY C 1 91 ? 13.280 -3.660 98.947 1.00 36.67 88 GLY C CA 1
ATOM 5418 C C . GLY C 1 91 ? 12.883 -5.080 98.599 1.00 41.28 88 GLY C C 1
ATOM 5419 O O . GLY C 1 91 ? 11.696 -5.418 98.700 1.00 34.96 88 GLY C O 1
ATOM 5420 N N . SER C 1 92 ? 13.829 -5.920 98.186 1.00 36.79 89 SER C N 1
ATOM 5421 C CA . SER C 1 92 ? 13.485 -7.265 97.740 1.00 44.50 89 SER C CA 1
ATOM 5422 C C . SER C 1 92 ? 13.099 -8.150 98.923 1.00 52.90 89 SER C C 1
ATOM 5423 O O . SER C 1 92 ? 13.564 -7.960 100.051 1.00 44.31 89 SER C O 1
ATOM 5426 N N . ARG C 1 93 ? 12.224 -9.125 98.651 1.00 49.51 90 ARG C N 1
ATOM 5427 C CA . ARG C 1 93 ? 11.825 -10.087 99.679 1.00 50.13 90 ARG C CA 1
ATOM 5428 C C . ARG C 1 93 ? 13.042 -10.634 100.417 1.00 43.01 90 ARG C C 1
ATOM 5429 O O . ARG C 1 93 ? 13.034 -10.749 101.651 1.00 39.29 90 ARG C O 1
ATOM 5437 N N . GLU C 1 94 ? 14.100 -10.967 99.673 1.00 47.74 91 GLU C N 1
ATOM 5438 C CA . GLU C 1 94 ? 15.310 -11.501 100.284 1.00 55.47 91 GLU C CA 1
ATOM 5439 C C . GLU C 1 94 ? 15.934 -10.481 101.221 1.00 52.35 91 GLU C C 1
ATOM 5440 O O . GLU C 1 94 ? 16.226 -10.786 102.383 1.00 49.84 91 GLU C O 1
ATOM 5446 N N . PHE C 1 95 ? 16.140 -9.253 100.736 1.00 56.54 92 PHE C N 1
ATOM 5447 C CA . PHE C 1 95 ? 16.798 -8.252 101.566 1.00 49.20 92 PHE C CA 1
ATOM 5448 C C . PHE C 1 95 ? 15.925 -7.851 102.746 1.00 37.14 92 PHE C C 1
ATOM 5449 O O . PHE C 1 95 ? 16.420 -7.709 103.866 1.00 35.78 92 PHE C O 1
ATOM 5457 N N . LEU C 1 96 ? 14.622 -7.672 102.524 1.00 33.95 93 LEU C N 1
ATOM 5458 C CA . LEU C 1 96 ? 13.735 -7.357 103.639 1.00 28.63 93 LEU C CA 1
ATOM 5459 C C . LEU C 1 96 ? 13.764 -8.448 104.701 1.00 38.47 93 LEU C C 1
ATOM 5460 O O . LEU C 1 96 ? 13.832 -8.150 105.897 1.00 37.34 93 LEU C O 1
ATOM 5465 N N . ASP C 1 97 ? 13.709 -9.719 104.291 1.00 39.42 94 ASP C N 1
ATOM 5466 C CA . ASP C 1 97 ? 13.764 -10.802 105.272 1.00 39.86 94 ASP C CA 1
ATOM 5467 C C . ASP C 1 97 ? 15.084 -10.791 106.030 1.00 35.40 94 ASP C C 1
ATOM 5468 O O . ASP C 1 97 ? 15.121 -11.114 107.221 1.00 37.48 94 ASP C O 1
ATOM 5473 N N . SER C 1 98 ? 16.183 -10.447 105.353 1.00 35.69 95 SER C N 1
ATOM 5474 C CA . SER C 1 98 ? 17.471 -10.395 106.036 1.00 43.25 95 SER C CA 1
ATOM 5475 C C . SER C 1 98 ? 17.511 -9.317 107.111 1.00 49.65 95 SER C C 1
ATOM 5476 O O . SER C 1 98 ? 18.314 -9.424 108.045 1.00 46.34 95 SER C O 1
ATOM 5479 N N . ARG C 1 99 ? 16.671 -8.286 107.004 1.00 46.41 96 ARG C N 1
ATOM 5480 C CA . ARG C 1 99 ? 16.576 -7.245 108.023 1.00 47.12 96 ARG C CA 1
ATOM 5481 C C . ARG C 1 99 ? 15.522 -7.552 109.089 1.00 45.82 96 ARG C C 1
ATOM 5482 O O . ARG C 1 99 ? 15.249 -6.694 109.935 1.00 40.80 96 ARG C O 1
ATOM 5490 N N . GLY C 1 100 ? 14.900 -8.732 109.045 1.00 35.65 97 GLY C N 1
ATOM 5491 C CA . GLY C 1 100 ? 13.866 -9.101 109.992 1.00 38.79 97 GLY C CA 1
ATOM 5492 C C . GLY C 1 100 ? 12.494 -8.572 109.655 1.00 49.69 97 GLY C C 1
ATOM 5493 O O . GLY C 1 100 ? 11.599 -8.616 110.510 1.00 48.69 97 GLY C O 1
ATOM 5494 N N . LEU C 1 101 ? 12.297 -8.087 108.435 1.00 42.05 98 LEU C N 1
ATOM 5495 C CA . LEU C 1 101 ? 11.058 -7.409 108.050 1.00 53.23 98 LEU C CA 1
ATOM 5496 C C . LEU C 1 101 ? 10.164 -8.358 107.243 1.00 56.72 98 LEU C C 1
ATOM 5497 O O . LEU C 1 101 ? 9.804 -8.109 106.092 1.00 40.27 98 LEU C O 1
ATOM 5502 N N . TYR C 1 102 ? 9.774 -9.461 107.894 1.00 47.32 99 TYR C N 1
ATOM 5503 C CA . TYR C 1 102 ? 9.155 -10.572 107.175 1.00 41.83 99 TYR C CA 1
ATOM 5504 C C . TYR C 1 102 ? 7.762 -10.239 106.662 1.00 41.64 99 TYR C C 1
ATOM 5505 O O . TYR C 1 102 ? 7.340 -10.784 105.636 1.00 43.34 99 TYR C O 1
ATOM 5514 N N . ASP C 1 103 ? 7.033 -9.372 107.354 1.00 51.31 100 ASP C N 1
ATOM 5515 C CA . ASP C 1 103 ? 5.665 -9.050 106.977 1.00 61.62 100 ASP C CA 1
ATOM 5516 C C . ASP C 1 103 ? 5.583 -7.931 105.950 1.00 60.75 100 ASP C C 1
ATOM 5517 O O . ASP C 1 103 ? 4.479 -7.594 105.510 1.00 64.03 100 ASP C O 1
ATOM 5522 N N . ARG C 1 104 ? 6.714 -7.347 105.565 1.00 57.26 101 ARG C N 1
ATOM 5523 C CA . ARG C 1 104 ? 6.719 -6.243 104.620 1.00 56.44 101 ARG C CA 1
ATOM 5524 C C . ARG C 1 104 ? 6.480 -6.768 103.224 1.00 41.60 101 ARG C C 1
ATOM 5525 O O . ARG C 1 104 ? 7.147 -7.707 102.788 1.00 42.65 101 ARG C O 1
ATOM 5533 N N . ALA C 1 105 ? 5.568 -6.134 102.500 1.00 50.69 102 ALA C N 1
ATOM 5534 C CA . ALA C 1 105 ? 5.453 -6.430 101.087 1.00 55.18 102 ALA C CA 1
ATOM 5535 C C . ALA C 1 105 ? 6.751 -6.021 100.405 1.00 50.23 102 ALA C C 1
ATOM 5536 O O . ALA C 1 105 ? 7.426 -5.077 100.829 1.00 39.69 102 ALA C O 1
ATOM 5538 N N . GLU C 1 106 ? 7.127 -6.765 99.369 1.00 42.98 103 GLU C N 1
ATOM 5539 C CA . GLU C 1 106 ? 8.299 -6.386 98.593 1.00 40.82 103 GLU C CA 1
ATOM 5540 C C . GLU C 1 106 ? 8.170 -4.933 98.174 1.00 35.14 103 GLU C C 1
ATOM 5541 O O . GLU C 1 106 ? 7.084 -4.467 97.809 1.00 35.28 103 GLU C O 1
ATOM 5547 N N . GLY C 1 107 ? 9.286 -4.211 98.259 1.00 32.94 104 GLY C N 1
ATOM 5548 C CA . GLY C 1 107 ? 9.336 -2.817 97.900 1.00 34.56 104 GLY C CA 1
ATOM 5549 C C . GLY C 1 107 ? 9.057 -1.867 99.038 1.00 31.08 104 GLY C C 1
ATOM 5550 O O . GLY C 1 107 ? 9.328 -0.669 98.912 1.00 29.04 104 GLY C O 1
ATOM 5551 N N . ASP C 1 108 ? 8.514 -2.358 100.138 1.00 29.95 105 ASP C N 1
ATOM 5552 C CA . ASP C 1 108 ? 8.174 -1.475 101.247 1.00 32.41 105 ASP C CA 1
ATOM 5553 C C . ASP C 1 108 ? 9.419 -1.275 102.107 1.00 27.49 105 ASP C C 1
ATOM 5554 O O . ASP C 1 108 ? 9.755 -2.099 102.963 1.00 27.89 105 ASP C O 1
ATOM 5559 N N . LEU C 1 109 ? 10.098 -0.152 101.893 1.00 25.61 106 LEU C N 1
ATOM 5560 C CA . LEU C 1 109 ? 11.385 0.092 102.532 1.00 23.66 106 LEU C CA 1
ATOM 5561 C C . LEU C 1 109 ? 11.265 0.470 103.998 1.00 23.79 106 LEU C C 1
ATOM 5562 O O . LEU C 1 109 ? 12.287 0.521 104.686 1.00 24.08 106 LEU C O 1
ATOM 5567 N N . GLY C 1 110 ? 10.064 0.762 104.474 1.00 23.39 107 GLY C N 1
ATOM 5568 C CA . GLY C 1 110 ? 9.886 1.217 105.836 1.00 24.73 107 GLY C CA 1
ATOM 5569 C C . GLY C 1 110 ? 9.957 2.731 105.949 1.00 24.50 107 GLY C C 1
ATOM 5570 O O . GLY C 1 110 ? 9.885 3.452 104.950 1.00 23.32 107 GLY C O 1
ATOM 5571 N N . PRO C 1 111 ? 10.092 3.253 107.202 1.00 24.42 108 PRO C N 1
ATOM 5572 C CA . PRO C 1 111 ? 10.036 4.708 107.452 1.00 21.96 108 PRO C CA 1
ATOM 5573 C C . PRO C 1 111 ? 11.363 5.397 107.157 1.00 23.18 108 PRO C C 1
ATOM 5574 O O . PRO C 1 111 ? 12.025 5.979 108.032 1.00 22.64 108 PRO C O 1
ATOM 5578 N N . VAL C 1 112 ? 11.748 5.344 105.896 1.00 21.58 109 VAL C N 1
ATOM 5579 C CA . VAL C 1 112 ? 13.053 5.817 105.438 1.00 22.00 109 VAL C CA 1
ATOM 5580 C C . VAL C 1 112 ? 12.943 7.251 104.934 1.00 22.19 109 VAL C C 1
ATOM 5581 O O . VAL C 1 112 ? 11.880 7.722 104.529 1.00 25.16 109 VAL C O 1
ATOM 5585 N N . TYR C 1 113 ? 14.088 7.933 104.924 1.00 21.73 110 TYR C N 1
ATOM 5586 C CA . TYR C 1 113 ? 14.289 9.260 104.342 1.00 18.99 110 TYR C CA 1
ATOM 5587 C C . TYR C 1 113 ? 13.081 10.186 104.453 1.00 17.19 110 TYR C C 1
ATOM 5588 O O . TYR C 1 113 ? 12.830 10.761 105.521 1.00 18.88 110 TYR C O 1
ATOM 5597 N N . GLY C 1 114 ? 12.356 10.383 103.357 1.00 20.59 111 GLY C N 1
ATOM 5598 C CA . GLY C 1 114 ? 11.307 11.390 103.336 1.00 21.60 111 GLY C CA 1
ATOM 5599 C C . GLY C 1 114 ? 10.180 11.137 104.318 1.00 21.31 111 GLY C C 1
ATOM 5600 O O . GLY C 1 114 ? 9.502 12.078 104.746 1.00 21.04 111 GLY C O 1
ATOM 5601 N N . PHE C 1 115 ? 9.947 9.880 104.690 1.00 21.13 112 PHE C N 1
ATOM 5602 C CA . PHE C 1 115 ? 8.970 9.626 105.747 1.00 21.36 112 PHE C CA 1
ATOM 5603 C C . PHE C 1 115 ? 9.356 10.366 107.026 1.00 21.15 112 PHE C C 1
ATOM 5604 O O . PHE C 1 115 ? 8.503 10.979 107.680 1.00 20.77 112 PHE C O 1
ATOM 5612 N N . GLN C 1 116 ? 10.645 10.338 107.390 1.00 21.24 113 GLN C N 1
ATOM 5613 C CA . GLN C 1 116 ? 11.110 11.086 108.551 1.00 18.58 113 GLN C CA 1
ATOM 5614 C C . GLN C 1 116 ? 11.067 12.586 108.309 1.00 18.08 113 GLN C C 1
ATOM 5615 O O . GLN C 1 116 ? 10.727 13.352 109.205 1.00 19.51 113 GLN C O 1
ATOM 5621 N N . TRP C 1 117 ? 11.377 13.027 107.092 1.00 19.08 114 TRP C N 1
ATOM 5622 C CA . TRP C 1 117 ? 11.365 14.462 106.814 1.00 18.77 114 TRP C CA 1
ATOM 5623 C C . TRP C 1 117 ? 9.982 15.060 107.025 1.00 19.70 114 TRP C C 1
ATOM 5624 O O . TRP C 1 117 ? 9.867 16.214 107.449 1.00 21.71 114 TRP C O 1
ATOM 5635 N N . ARG C 1 118 ? 8.928 14.326 106.646 1.00 20.27 115 ARG C N 1
ATOM 5636 C CA . ARG C 1 118 ? 7.563 14.852 106.663 1.00 19.82 115 ARG C CA 1
ATOM 5637 C C . ARG C 1 118 ? 6.721 14.353 107.835 1.00 22.95 115 ARG C C 1
ATOM 5638 O O . ARG C 1 118 ? 5.675 14.952 108.117 1.00 23.79 115 ARG C O 1
ATOM 5646 N N . HIS C 1 119 ? 7.123 13.260 108.491 1.00 20.68 116 HIS C N 1
ATOM 5647 C CA . HIS C 1 119 ? 6.269 12.596 109.480 1.00 21.67 116 HIS C CA 1
ATOM 5648 C C . HIS C 1 119 ? 7.080 12.060 110.656 1.00 24.09 116 HIS C C 1
ATOM 5649 O O . HIS C 1 119 ? 6.774 10.993 111.197 1.00 25.73 116 HIS C O 1
ATOM 5656 N N . PHE C 1 120 ? 8.127 12.771 111.076 1.00 23.34 117 PHE C N 1
ATOM 5657 C CA . PHE C 1 120 ? 9.006 12.236 112.113 1.00 21.36 117 PHE C CA 1
ATOM 5658 C C . PHE C 1 120 ? 8.205 11.897 113.364 1.00 23.71 117 PHE C C 1
ATOM 5659 O O . PHE C 1 120 ? 7.461 12.730 113.876 1.00 24.10 117 PHE C O 1
ATOM 5667 N N . GLY C 1 121 ? 8.374 10.674 113.857 1.00 24.23 118 GLY C N 1
ATOM 5668 C CA . GLY C 1 121 ? 7.697 10.219 115.055 1.00 27.59 118 GLY C CA 1
ATOM 5669 C C . GLY C 1 121 ? 6.365 9.531 114.816 1.00 28.73 118 GLY C C 1
ATOM 5670 O O . GLY C 1 121 ? 5.823 8.921 115.752 1.00 30.15 118 GLY C O 1
ATOM 5671 N N . ALA C 1 122 ? 5.815 9.609 113.605 1.00 26.38 119 ALA C N 1
ATOM 5672 C CA . ALA C 1 122 ? 4.589 8.889 113.294 1.00 31.82 119 ALA C CA 1
ATOM 5673 C C . ALA C 1 122 ? 4.847 7.387 113.300 1.00 29.23 119 ALA C C 1
ATOM 5674 O O . ALA C 1 122 ? 5.933 6.907 112.961 1.00 28.22 119 ALA C O 1
ATOM 5676 N N . GLU C 1 123 ? 3.816 6.639 113.655 1.00 27.30 120 GLU C N 1
ATOM 5677 C CA . GLU C 1 123 ? 3.907 5.189 113.655 1.00 29.93 120 GLU C CA 1
ATOM 5678 C C . GLU C 1 123 ? 3.748 4.678 112.237 1.00 29.83 120 GLU C C 1
ATOM 5679 O O . GLU C 1 123 ? 2.797 5.043 111.539 1.00 33.80 120 GLU C O 1
ATOM 5685 N N . TYR C 1 124 ? 4.684 3.849 111.805 1.00 29.34 121 TYR C N 1
ATOM 5686 C CA . TYR C 1 124 ? 4.646 3.312 110.459 1.00 29.81 121 TYR C CA 1
ATOM 5687 C C . TYR C 1 124 ? 3.770 2.072 110.405 1.00 32.22 121 TYR C C 1
ATOM 5688 O O . TYR C 1 124 ? 3.831 1.203 111.283 1.00 34.77 121 TYR C O 1
ATOM 5697 N N . ASP C 1 125 ? 2.976 1.989 109.349 1.00 32.89 122 ASP C N 1
ATOM 5698 C CA . ASP C 1 125 ? 2.113 0.849 109.089 1.00 32.24 122 ASP C CA 1
ATOM 5699 C C . ASP C 1 125 ? 2.658 0.166 107.836 1.00 32.08 122 ASP C C 1
ATOM 5700 O O . ASP C 1 125 ? 3.448 -0.780 107.945 1.00 34.58 122 ASP C O 1
ATOM 5705 N N . THR C 1 126 ? 2.281 0.629 106.647 1.00 33.64 123 THR C N 1
ATOM 5706 C CA . THR C 1 126 ? 2.907 0.184 105.405 1.00 31.94 123 THR C CA 1
ATOM 5707 C C . THR C 1 126 ? 3.208 1.404 104.545 1.00 30.56 123 THR C C 1
ATOM 5708 O O . THR C 1 126 ? 2.813 2.530 104.852 1.00 29.72 123 THR C O 1
ATOM 5712 N N . CYS C 1 127 ? 3.871 1.158 103.423 1.00 30.39 124 CYS C N 1
ATOM 5713 C CA . CYS C 1 127 ? 4.219 2.258 102.529 1.00 34.98 124 CYS C CA 1
ATOM 5714 C C . CYS C 1 127 ? 2.995 2.919 101.900 1.00 37.65 124 CYS C C 1
ATOM 5715 O O . CYS C 1 127 ? 3.079 4.081 101.491 1.00 34.13 124 CYS C O 1
ATOM 5718 N N . SER C 1 128 ? 1.850 2.240 101.860 1.00 34.63 125 SER C N 1
ATOM 5719 C CA . SER C 1 128 ? 0.651 2.782 101.229 1.00 34.98 125 SER C CA 1
ATOM 5720 C C . SER C 1 128 ? -0.318 3.439 102.208 1.00 37.96 125 SER C C 1
ATOM 5721 O O . SER C 1 128 ? -1.346 3.976 101.781 1.00 37.72 125 SER C O 1
ATOM 5724 N N . SER C 1 129 ? -0.010 3.428 103.501 1.00 34.75 126 SER C N 1
ATOM 5725 C CA . SER C 1 129 ? -0.903 3.969 104.517 1.00 34.07 126 SER C CA 1
ATOM 5726 C C . SER C 1 129 ? -1.008 5.492 104.422 1.00 35.02 126 SER C C 1
ATOM 5727 O O . SER C 1 129 ? -0.181 6.173 103.802 1.00 34.52 126 SER C O 1
ATOM 5730 N N . ASP C 1 130 ? -2.037 6.032 105.072 1.00 37.19 127 ASP C N 1
ATOM 5731 C CA . ASP C 1 130 ? -2.263 7.471 105.081 1.00 39.69 127 ASP C CA 1
ATOM 5732 C C . ASP C 1 130 ? -1.499 8.085 106.246 1.00 27.75 127 ASP C C 1
ATOM 5733 O O . ASP C 1 130 ? -1.784 7.791 107.408 1.00 29.25 127 ASP C O 1
ATOM 5738 N N . TYR C 1 131 ? -0.513 8.915 105.921 1.00 32.86 128 TYR C N 1
ATOM 5739 C CA . TYR C 1 131 ? 0.264 9.631 106.918 1.00 32.36 128 TYR C CA 1
ATOM 5740 C C . TYR C 1 131 ? -0.020 11.130 106.909 1.00 30.36 128 TYR C C 1
ATOM 5741 O O . TYR C 1 131 ? 0.690 11.883 107.581 1.00 34.15 128 TYR C O 1
ATOM 5750 N N . THR C 1 132 ? -1.062 11.578 106.211 1.00 31.20 129 THR C N 1
ATOM 5751 C CA . THR C 1 132 ? -1.347 13.007 106.146 1.00 37.41 129 THR C CA 1
ATOM 5752 C C . THR C 1 132 ? -1.545 13.575 107.540 1.00 41.67 129 THR C C 1
ATOM 5753 O O . THR C 1 132 ? -2.345 13.059 108.324 1.00 43.85 129 THR C O 1
ATOM 5757 N N . GLY C 1 133 ? -0.797 14.633 107.852 1.00 38.72 130 GLY C N 1
ATOM 5758 C CA . GLY C 1 133 ? -0.935 15.312 109.123 1.00 37.41 130 GLY C CA 1
ATOM 5759 C C . GLY C 1 133 ? -0.360 14.584 110.311 1.00 40.89 130 GLY C C 1
ATOM 5760 O O . GLY C 1 133 ? -0.525 15.056 111.441 1.00 44.16 130 GLY C O 1
ATOM 5761 N N . LYS C 1 134 ? 0.291 13.446 110.104 1.00 33.08 131 LYS C N 1
ATOM 5762 C CA . LYS C 1 134 ? 0.826 12.642 111.187 1.00 34.16 131 LYS C CA 1
ATOM 5763 C C . LYS C 1 134 ? 2.320 12.910 111.327 1.00 28.05 131 LYS C C 1
ATOM 5764 O O . LYS C 1 134 ? 3.034 13.046 110.332 1.00 28.79 131 LYS C O 1
ATOM 5770 N N . GLY C 1 135 ? 2.784 12.967 112.560 1.00 32.06 132 GLY C N 1
ATOM 5771 C CA . GLY C 1 135 ? 4.183 13.197 112.837 1.00 28.39 132 GLY C CA 1
ATOM 5772 C C . GLY C 1 135 ? 4.590 14.643 112.627 1.00 24.34 132 GLY C C 1
ATOM 5773 O O . GLY C 1 135 ? 3.784 15.524 112.328 1.00 29.22 132 GLY C O 1
ATOM 5774 N N . ILE C 1 136 ? 5.892 14.880 112.754 1.00 21.54 133 ILE C N 1
ATOM 5775 C CA . ILE C 1 136 ? 6.439 16.228 112.664 1.00 21.81 133 ILE C CA 1
ATOM 5776 C C . ILE C 1 136 ? 6.939 16.471 111.246 1.00 22.31 133 ILE C C 1
ATOM 5777 O O . ILE C 1 136 ? 7.812 15.750 110.744 1.00 23.02 133 ILE C O 1
ATOM 5782 N N . ASP C 1 137 ? 6.377 17.491 110.601 1.00 22.31 134 ASP C N 1
ATOM 5783 C CA . ASP C 1 137 ? 6.732 17.832 109.226 1.00 19.44 134 ASP C CA 1
ATOM 5784 C C . ASP C 1 137 ? 7.887 18.814 109.288 1.00 21.69 134 ASP C C 1
ATOM 5785 O O . ASP C 1 137 ? 7.715 20.037 109.249 1.00 21.31 134 ASP C O 1
ATOM 5790 N N . GLN C 1 138 ? 9.089 18.253 109.370 1.00 19.04 135 GLN C N 1
ATOM 5791 C CA . GLN C 1 138 ? 10.287 19.068 109.471 1.00 19.97 135 GLN C CA 1
ATOM 5792 C C . GLN C 1 138 ? 10.458 19.969 108.260 1.00 19.07 135 GLN C C 1
ATOM 5793 O O . GLN C 1 138 ? 10.854 21.135 108.399 1.00 19.77 135 GLN C O 1
ATOM 5799 N N . LEU C 1 139 ? 10.187 19.441 107.062 1.00 18.35 136 LEU C N 1
ATOM 5800 C CA . LEU C 1 139 ? 10.385 20.228 105.856 1.00 19.37 136 LEU C CA 1
ATOM 5801 C C . LEU C 1 139 ? 9.418 21.405 105.812 1.00 20.27 136 LEU C C 1
ATOM 5802 O O . LEU C 1 139 ? 9.815 22.538 105.519 1.00 19.08 136 LEU C O 1
ATOM 5807 N N . ALA C 1 140 ? 8.133 21.166 106.111 1.00 19.94 137 ALA C N 1
ATOM 5808 C CA . ALA C 1 140 ? 7.193 22.276 106.117 1.00 19.74 137 ALA C CA 1
ATOM 5809 C C . ALA C 1 140 ? 7.593 23.315 107.146 1.00 23.46 137 ALA C C 1
ATOM 5810 O O . ALA C 1 140 ? 7.517 24.522 106.885 1.00 22.27 137 ALA C O 1
ATOM 5812 N N . ASN C 1 141 ? 8.071 22.873 108.309 1.00 20.23 138 ASN C N 1
ATOM 5813 C CA . ASN C 1 141 ? 8.457 23.832 109.330 1.00 22.21 138 ASN C CA 1
ATOM 5814 C C . ASN C 1 141 ? 9.656 24.670 108.888 1.00 21.41 138 ASN C C 1
ATOM 5815 O O . ASN C 1 141 ? 9.719 25.872 109.161 1.00 21.54 138 ASN C O 1
ATOM 5820 N N . ILE C 1 142 ? 10.608 24.057 108.189 1.00 19.14 139 ILE C N 1
ATOM 5821 C CA . ILE C 1 142 ? 11.745 24.820 107.678 1.00 19.20 139 ILE C CA 1
ATOM 5822 C C . ILE C 1 142 ? 11.273 25.876 106.679 1.00 22.15 139 ILE C C 1
ATOM 5823 O O . ILE C 1 142 ? 11.712 27.032 106.719 1.00 20.19 139 ILE C O 1
ATOM 5828 N N . LEU C 1 143 ? 10.372 25.497 105.770 1.00 19.46 140 LEU C N 1
ATOM 5829 C CA . LEU C 1 143 ? 9.901 26.452 104.771 1.00 19.33 140 LEU C CA 1
ATOM 5830 C C . LEU C 1 143 ? 9.221 27.648 105.417 1.00 19.56 140 LEU C C 1
ATOM 5831 O O . LEU C 1 143 ? 9.437 28.793 104.990 1.00 21.87 140 LEU C O 1
ATOM 5836 N N . LYS C 1 144 ? 8.430 27.404 106.468 1.00 21.02 141 LYS C N 1
ATOM 5837 C CA . LYS C 1 144 ? 7.821 28.490 107.232 1.00 23.79 141 LYS C CA 1
ATOM 5838 C C . LYS C 1 144 ? 8.892 29.353 107.897 1.00 23.96 141 LYS C C 1
ATOM 5839 O O . LYS C 1 144 ? 8.837 30.586 107.845 1.00 23.55 141 LYS C O 1
ATOM 5845 N N . THR C 1 145 ? 9.887 28.720 108.518 1.00 20.19 142 THR C N 1
ATOM 5846 C CA . THR C 1 145 ? 10.932 29.479 109.200 1.00 20.93 142 THR C CA 1
ATOM 5847 C C . THR C 1 145 ? 11.724 30.331 108.214 1.00 21.99 142 THR C C 1
ATOM 5848 O O . THR C 1 145 ? 12.098 31.472 108.514 1.00 23.02 142 THR C O 1
ATOM 5852 N N . LEU C 1 146 ? 11.976 29.795 107.018 1.00 18.98 143 LEU C N 1
ATOM 5853 C CA . LEU C 1 146 ? 12.723 30.550 106.023 1.00 21.63 143 LEU C CA 1
ATOM 5854 C C . LEU C 1 146 ? 12.015 31.841 105.645 1.00 24.13 143 LEU C C 1
ATOM 5855 O O . LEU C 1 146 ? 12.673 32.844 105.337 1.00 24.35 143 LEU C O 1
ATOM 5860 N N . ARG C 1 147 ? 10.684 31.839 105.667 1.00 24.81 144 ARG C N 1
ATOM 5861 C CA . ARG C 1 147 ? 9.939 33.053 105.343 1.00 29.28 144 ARG C CA 1
ATOM 5862 C C . ARG C 1 147 ? 9.883 34.002 106.535 1.00 30.74 144 ARG C C 1
ATOM 5863 O O . ARG C 1 147 ? 10.051 35.213 106.369 1.00 41.18 144 ARG C O 1
ATOM 5871 N N . GLU C 1 148 ? 9.682 33.468 107.743 1.00 27.75 145 GLU C N 1
ATOM 5872 C CA . GLU C 1 148 ? 9.364 34.278 108.915 1.00 28.17 145 GLU C CA 1
ATOM 5873 C C . GLU C 1 148 ? 10.579 34.643 109.757 1.00 31.15 145 GLU C C 1
ATOM 5874 O O . GLU C 1 148 ? 10.581 35.706 110.392 1.00 28.91 145 GLU C O 1
ATOM 5880 N N . ASN C 1 149 ? 11.598 33.782 109.801 1.00 26.09 146 ASN C N 1
ATOM 5881 C CA . ASN C 1 149 ? 12.772 34.001 110.650 1.00 24.60 146 ASN C CA 1
ATOM 5882 C C . ASN C 1 149 ? 13.986 33.360 109.991 1.00 26.36 146 ASN C C 1
ATOM 5883 O O . ASN C 1 149 ? 14.565 32.403 110.515 1.00 23.04 146 ASN C O 1
ATOM 5888 N N . PRO C 1 150 ? 14.424 33.897 108.844 1.00 22.40 147 PRO C N 1
ATOM 5889 C CA . PRO C 1 150 ? 15.502 33.242 108.081 1.00 21.40 147 PRO C CA 1
ATOM 5890 C C . PRO C 1 150 ? 16.841 33.172 108.800 1.00 21.04 147 PRO C C 1
ATOM 5891 O O . PRO C 1 150 ? 17.668 32.343 108.395 1.00 22.12 147 PRO C O 1
ATOM 5895 N N . ASP C 1 151 ? 17.071 33.956 109.862 1.00 23.40 148 ASP C N 1
ATOM 5896 C CA . ASP C 1 151 ? 18.323 33.873 110.615 1.00 23.85 148 ASP C CA 1
ATOM 5897 C C . ASP C 1 151 ? 18.335 32.724 111.614 1.00 21.69 148 ASP C C 1
ATOM 5898 O O . ASP C 1 151 ? 19.375 32.474 112.235 1.00 21.53 148 ASP C O 1
ATOM 5903 N N . ASP C 1 152 ? 17.231 31.996 111.758 1.00 21.99 149 ASP C N 1
ATOM 5904 C CA . ASP C 1 152 ? 17.152 30.887 112.701 1.00 20.99 149 ASP C CA 1
ATOM 5905 C C . ASP C 1 152 ? 18.291 29.897 112.460 1.00 20.96 149 ASP C C 1
ATOM 5906 O O . ASP C 1 152 ? 18.608 29.553 111.314 1.00 20.29 149 ASP C O 1
ATOM 5911 N N . ARG C 1 153 ? 18.905 29.440 113.553 1.00 17.95 150 ARG C N 1
ATOM 5912 C CA . ARG C 1 153 ? 20.032 28.515 113.515 1.00 19.47 150 ARG C CA 1
ATOM 5913 C C . ARG C 1 153 ? 19.627 27.074 113.812 1.00 17.10 150 ARG C C 1
ATOM 5914 O O . ARG C 1 153 ? 20.506 26.235 114.054 1.00 18.12 150 ARG C O 1
ATOM 5922 N N . ARG C 1 154 ? 18.325 26.765 113.722 1.00 16.81 151 ARG C N 1
ATOM 5923 C CA . ARG C 1 154 ? 17.770 25.466 114.064 1.00 17.66 151 ARG C CA 1
ATOM 5924 C C . ARG C 1 154 ? 17.020 24.833 112.894 1.00 18.10 151 ARG C C 1
ATOM 5925 O O . ARG C 1 154 ? 16.214 23.924 113.112 1.00 18.91 151 ARG C O 1
ATOM 5933 N N . MET C 1 155 ? 17.312 25.234 111.647 1.00 16.48 152 MET C N 1
ATOM 5934 C CA . MET C 1 155 ? 16.561 24.720 110.497 1.00 17.36 152 MET C CA 1
ATOM 5935 C C . MET C 1 155 ? 17.182 23.393 110.073 1.00 17.50 152 MET C C 1
ATOM 5936 O O . MET C 1 155 ? 17.955 23.306 109.116 1.00 17.34 152 MET C O 1
ATOM 5941 N N . ILE C 1 156 ? 16.820 22.350 110.817 1.00 18.08 153 ILE C N 1
ATOM 5942 C CA . ILE C 1 156 ? 17.371 21.010 110.701 1.00 15.77 153 ILE C CA 1
ATOM 5943 C C . ILE C 1 156 ? 16.281 20.082 110.157 1.00 17.51 153 ILE C C 1
ATOM 5944 O O . ILE C 1 156 ? 15.120 20.104 110.620 1.00 18.41 153 ILE C O 1
ATOM 5949 N N . MET C 1 157 ? 16.670 19.228 109.209 1.00 16.96 154 MET C N 1
ATOM 5950 C CA . MET C 1 157 ? 15.825 18.166 108.692 1.00 18.15 154 MET C CA 1
ATOM 5951 C C . MET C 1 157 ? 16.626 16.879 108.825 1.00 19.02 154 MET C C 1
ATOM 5952 O O . MET C 1 157 ? 17.647 16.711 108.142 1.00 20.67 154 MET C O 1
ATOM 5957 N N . THR C 1 158 ? 16.169 15.968 109.682 1.00 18.07 155 THR C N 1
ATOM 5958 C CA . THR C 1 158 ? 16.879 14.722 109.907 1.00 19.07 155 THR C CA 1
ATOM 5959 C C . THR C 1 158 ? 16.040 13.499 109.558 1.00 18.47 155 THR C C 1
ATOM 5960 O O . THR C 1 158 ? 14.820 13.472 109.764 1.00 19.83 155 THR C O 1
ATOM 5964 N N . ALA C 1 159 ? 16.704 12.486 109.019 1.00 19.71 156 ALA C N 1
ATOM 5965 C CA . ALA C 1 159 ? 16.139 11.163 108.882 1.00 17.27 156 ALA C CA 1
ATOM 5966 C C . ALA C 1 159 ? 16.693 10.199 109.900 1.00 18.60 156 ALA C C 1
ATOM 5967 O O . ALA C 1 159 ? 16.273 9.039 109.926 1.00 19.98 156 ALA C O 1
ATOM 5969 N N . TRP C 1 160 ? 17.609 10.650 110.747 1.00 18.22 157 TRP C N 1
ATOM 5970 C CA . TRP C 1 160 ? 18.217 9.761 111.744 1.00 18.21 157 TRP C CA 1
ATOM 5971 C C . TRP C 1 160 ? 17.313 9.680 112.964 1.00 20.18 157 TRP C C 1
ATOM 5972 O O . TRP C 1 160 ? 17.415 10.476 113.895 1.00 20.79 157 TRP C O 1
ATOM 5983 N N . ASN C 1 161 ? 16.420 8.691 112.945 1.00 20.34 158 ASN C N 1
ATOM 5984 C CA . ASN C 1 161 ? 15.494 8.420 114.036 1.00 23.33 158 ASN C CA 1
ATOM 5985 C C . ASN C 1 161 ? 15.883 7.094 114.678 1.00 21.01 158 ASN C C 1
ATOM 5986 O O . ASN C 1 161 ? 15.530 6.026 114.161 1.00 21.61 158 ASN C O 1
ATOM 5991 N N . PRO C 1 162 ? 16.621 7.116 115.789 1.00 19.34 159 PRO C N 1
ATOM 5992 C CA . PRO C 1 162 ? 17.044 5.864 116.459 1.00 21.04 159 PRO C CA 1
ATOM 5993 C C . PRO C 1 162 ? 15.931 4.868 116.717 1.00 23.30 159 PRO C C 1
ATOM 5994 O O . PRO C 1 162 ? 16.179 3.656 116.683 1.00 25.08 159 PRO C O 1
ATOM 5998 N N . MET C 1 163 ? 14.711 5.330 116.976 1.00 22.44 160 MET C N 1
ATOM 5999 C CA . MET C 1 163 ? 13.636 4.399 117.296 1.00 24.09 160 MET C CA 1
ATOM 6000 C C . MET C 1 163 ? 13.191 3.623 116.079 1.00 23.94 160 MET C C 1
ATOM 6001 O O . MET C 1 163 ? 12.664 2.514 116.209 1.00 28.59 160 MET C O 1
ATOM 6006 N N . ASP C 1 164 ? 13.380 4.191 114.888 1.00 23.26 161 ASP C N 1
ATOM 6007 C CA . ASP C 1 164 ? 12.850 3.598 113.673 1.00 24.45 161 ASP C CA 1
ATOM 6008 C C . ASP C 1 164 ? 13.897 2.890 112.824 1.00 24.39 161 ASP C C 1
ATOM 6009 O O . ASP C 1 164 ? 13.536 2.297 111.796 1.00 25.05 161 ASP C O 1
ATOM 6014 N N . LEU C 1 165 ? 15.181 2.965 113.186 1.00 24.01 162 LEU C N 1
ATOM 6015 C CA . LEU C 1 165 ? 16.205 2.380 112.327 1.00 22.59 162 LEU C CA 1
ATOM 6016 C C . LEU C 1 165 ? 15.917 0.915 112.031 1.00 26.23 162 LEU C C 1
ATOM 6017 O O . LEU C 1 165 ? 16.111 0.451 110.896 1.00 26.39 162 LEU C O 1
ATOM 6022 N N . HIS C 1 166 ? 15.465 0.163 113.037 1.00 26.17 163 HIS C N 1
ATOM 6023 C CA . HIS C 1 166 ? 15.266 -1.267 112.845 1.00 30.45 163 HIS C CA 1
ATOM 6024 C C . HIS C 1 166 ? 14.162 -1.568 111.841 1.00 31.02 163 HIS C C 1
ATOM 6025 O O . HIS C 1 166 ? 14.115 -2.681 111.308 1.00 30.08 163 HIS C O 1
ATOM 6032 N N . LEU C 1 167 ? 13.284 -0.603 111.564 1.00 26.11 164 LEU C N 1
ATOM 6033 C CA . LEU C 1 167 ? 12.191 -0.766 110.613 1.00 25.36 164 LEU C CA 1
ATOM 6034 C C . LEU C 1 167 ? 12.595 -0.402 109.196 1.00 26.74 164 LEU C C 1
ATOM 6035 O O . LEU C 1 167 ? 11.817 -0.632 108.262 1.00 25.90 164 LEU C O 1
ATOM 6040 N N . MET C 1 168 ? 13.781 0.172 109.024 1.00 23.80 165 MET C N 1
ATOM 6041 C CA . MET C 1 168 ? 14.225 0.652 107.731 1.00 24.46 165 MET C CA 1
ATOM 6042 C C . MET C 1 168 ? 14.996 -0.432 106.994 1.00 25.78 165 MET C C 1
ATOM 6043 O O . MET C 1 168 ? 15.794 -1.160 107.586 1.00 28.60 165 MET C O 1
ATOM 6048 N N . ALA C 1 169 ? 14.816 -0.482 105.674 1.00 24.24 166 ALA C N 1
ATOM 6049 C CA . ALA C 1 169 ? 15.590 -1.423 104.879 1.00 27.27 166 ALA C CA 1
ATOM 6050 C C . ALA C 1 169 ? 17.088 -1.186 105.043 1.00 29.03 166 ALA C C 1
ATOM 6051 O O . ALA C 1 169 ? 17.874 -2.138 105.090 1.00 38.89 166 ALA C O 1
ATOM 6053 N N . LEU C 1 170 ? 17.498 0.081 105.115 1.00 26.30 167 LEU C N 1
ATOM 6054 C CA . LEU C 1 170 ? 18.871 0.523 105.328 1.00 27.32 167 LEU C CA 1
ATOM 6055 C C . LEU C 1 170 ? 18.770 1.776 106.191 1.00 25.67 167 LEU C C 1
ATOM 6056 O O . LEU C 1 170 ? 17.829 2.563 106.018 1.00 26.89 167 LEU C O 1
ATOM 6061 N N . PRO C 1 171 ? 19.701 2.005 107.121 1.00 23.64 168 PRO C N 1
ATOM 6062 C CA . PRO C 1 171 ? 19.706 3.286 107.824 1.00 21.55 168 PRO C CA 1
ATOM 6063 C C . PRO C 1 171 ? 20.058 4.387 106.845 1.00 20.11 168 PRO C C 1
ATOM 6064 O O . PRO C 1 171 ? 20.797 4.150 105.874 1.00 22.53 168 PRO C O 1
ATOM 6068 N N . PRO C 1 172 ? 19.566 5.615 107.052 1.00 19.60 169 PRO C N 1
ATOM 6069 C CA . PRO C 1 172 ? 19.835 6.675 106.064 1.00 18.99 169 PRO C CA 1
ATOM 6070 C C . PRO C 1 172 ? 21.323 6.947 105.915 1.00 20.74 169 PRO C C 1
ATOM 6071 O O . PRO C 1 172 ? 22.062 7.021 106.906 1.00 21.89 169 PRO C O 1
ATOM 6075 N N . CYS C 1 173 ? 21.753 7.107 104.655 1.00 19.75 170 CYS C N 1
ATOM 6076 C CA . CYS C 1 173 ? 23.132 7.478 104.374 1.00 18.02 170 CYS C CA 1
ATOM 6077 C C . CYS C 1 173 ? 23.290 8.986 104.487 1.00 19.49 170 CYS C C 1
ATOM 6078 O O . CYS C 1 173 ? 24.072 9.490 105.305 1.00 20.86 170 CYS C O 1
ATOM 6081 N N . HIS C 1 174 ? 22.548 9.724 103.673 1.00 18.79 171 HIS C N 1
ATOM 6082 C CA . HIS C 1 174 ? 22.371 11.154 103.854 1.00 16.88 171 HIS C CA 1
ATOM 6083 C C . HIS C 1 174 ? 21.393 11.343 105.009 1.00 18.57 171 HIS C C 1
ATOM 6084 O O . HIS C 1 174 ? 20.211 11.035 104.887 1.00 20.07 171 HIS C O 1
ATOM 6091 N N . MET C 1 175 ? 21.875 11.821 106.150 1.00 18.56 172 MET C N 1
ATOM 6092 C CA . MET C 1 175 ? 21.075 11.653 107.353 1.00 19.16 172 MET C CA 1
ATOM 6093 C C . MET C 1 175 ? 20.540 12.935 107.958 1.00 19.15 172 MET C C 1
ATOM 6094 O O . MET C 1 175 ? 19.466 12.890 108.557 1.00 21.01 172 MET C O 1
ATOM 6099 N N . THR C 1 176 ? 21.235 14.063 107.846 1.00 17.02 173 THR C N 1
ATOM 6100 C CA . THR C 1 176 ? 20.769 15.290 108.473 1.00 17.23 173 THR C CA 1
ATOM 6101 C C . THR C 1 176 ? 21.231 16.480 107.648 1.00 17.73 173 THR C C 1
ATOM 6102 O O . THR C 1 176 ? 22.422 16.591 107.345 1.00 19.15 173 THR C O 1
ATOM 6106 N N . ALA C 1 177 ? 20.312 17.391 107.358 1.00 17.35 174 ALA C N 1
ATOM 6107 C CA . ALA C 1 177 ? 20.619 18.598 106.616 1.00 17.28 174 ALA C CA 1
ATOM 6108 C C . ALA C 1 177 ? 20.252 19.820 107.431 1.00 18.94 174 ALA C C 1
ATOM 6109 O O . ALA C 1 177 ? 19.283 19.802 108.206 1.00 20.21 174 ALA C O 1
ATOM 6111 N N . GLN C 1 178 ? 21.032 20.879 107.249 1.00 15.65 175 GLN C N 1
ATOM 6112 C CA . GLN C 1 178 ? 20.758 22.170 107.848 1.00 16.52 175 GLN C CA 1
ATOM 6113 C C . GLN C 1 178 ? 20.691 23.225 106.766 1.00 15.96 175 GLN C C 1
ATOM 6114 O O . GLN C 1 178 ? 21.471 23.197 105.803 1.00 17.06 175 GLN C O 1
ATOM 6120 N N . PHE C 1 179 ? 19.770 24.164 106.923 1.00 16.09 176 PHE C N 1
ATOM 6121 C CA . PHE C 1 179 ? 19.612 25.283 106.010 1.00 16.98 176 PHE C CA 1
ATOM 6122 C C . PHE C 1 179 ? 20.015 26.577 106.680 1.00 16.61 176 PHE C C 1
ATOM 6123 O O . PHE C 1 179 ? 20.015 26.695 107.905 1.00 18.09 176 PHE C O 1
ATOM 6131 N N . TYR C 1 180 ? 20.415 27.540 105.866 1.00 18.48 177 TYR C N 1
ATOM 6132 C CA . TYR C 1 180 ? 21.021 28.780 106.335 1.00 15.78 177 TYR C CA 1
ATOM 6133 C C . TYR C 1 180 ? 20.754 29.854 105.301 1.00 17.90 177 TYR C C 1
ATOM 6134 O O . TYR C 1 180 ? 20.739 29.570 104.101 1.00 19.73 177 TYR C O 1
ATOM 6143 N N . VAL C 1 181 ? 20.556 31.093 105.752 1.00 20.41 178 VAL C N 1
ATOM 6144 C CA . VAL C 1 181 ? 20.286 32.201 104.842 1.00 23.56 178 VAL C CA 1
ATOM 6145 C C . VAL C 1 181 ? 21.267 33.339 105.106 1.00 22.37 178 VAL C C 1
ATOM 6146 O O . VAL C 1 181 ? 21.501 33.708 106.259 1.00 28.39 178 VAL C O 1
ATOM 6150 N N . ALA C 1 182 ? 21.842 33.888 104.036 1.00 25.97 179 ALA C N 1
ATOM 6151 C CA . ALA C 1 182 ? 22.633 35.111 104.117 1.00 29.92 179 ALA C CA 1
ATOM 6152 C C . ALA C 1 182 ? 22.537 35.845 102.792 1.00 33.95 179 ALA C C 1
ATOM 6153 O O . ALA C 1 182 ? 22.665 35.230 101.729 1.00 29.49 179 ALA C O 1
ATOM 6155 N N . ASN C 1 183 ? 22.308 37.158 102.857 1.00 39.03 180 ASN C N 1
ATOM 6156 C CA . ASN C 1 183 ? 22.276 38.001 101.658 1.00 37.54 180 ASN C CA 1
ATOM 6157 C C . ASN C 1 183 ? 21.301 37.465 100.619 1.00 32.35 180 ASN C C 1
ATOM 6158 O O . ASN C 1 183 ? 21.594 37.427 99.418 1.00 35.38 180 ASN C O 1
ATOM 6163 N N . GLY C 1 184 ? 20.123 37.066 101.087 1.00 34.31 181 GLY C N 1
ATOM 6164 C CA . GLY C 1 184 ? 19.060 36.587 100.229 1.00 31.52 181 GLY C CA 1
ATOM 6165 C C . GLY C 1 184 ? 19.320 35.249 99.583 1.00 25.89 181 GLY C C 1
ATOM 6166 O O . GLY C 1 184 ? 18.615 34.887 98.630 1.00 29.55 181 GLY C O 1
ATOM 6167 N N . GLU C 1 185 ? 20.329 34.516 100.055 1.00 28.99 182 GLU C N 1
ATOM 6168 C CA . GLU C 1 185 ? 20.706 33.235 99.479 1.00 26.12 182 GLU C CA 1
ATOM 6169 C C . GLU C 1 185 ? 20.490 32.114 100.491 1.00 22.64 182 GLU C C 1
ATOM 6170 O O . GLU C 1 185 ? 20.850 32.238 101.666 1.00 22.60 182 GLU C O 1
ATOM 6176 N N . LEU C 1 186 ? 19.919 31.014 100.014 1.00 21.04 183 LEU C N 1
ATOM 6177 C CA . LEU C 1 186 ? 19.686 29.818 100.814 1.00 19.61 183 LEU C CA 1
ATOM 6178 C C . LEU C 1 186 ? 20.803 28.816 100.566 1.00 19.25 183 LEU C C 1
ATOM 6179 O O . LEU C 1 186 ? 21.005 28.382 99.429 1.00 19.01 183 LEU C O 1
ATOM 6184 N N . SER C 1 187 ? 21.473 28.398 101.634 1.00 18.31 184 SER C N 1
ATOM 6185 C CA . SER C 1 187 ? 22.468 27.344 101.574 1.00 17.18 184 SER C CA 1
ATOM 6186 C C . SER C 1 187 ? 21.971 26.141 102.362 1.00 16.34 184 SER C C 1
ATOM 6187 O O . SER C 1 187 ? 21.099 26.245 103.247 1.00 17.32 184 SER C O 1
ATOM 6190 N N . CYS C 1 188 ? 22.558 25.001 102.036 1.00 17.42 185 CYS C N 1
ATOM 6191 C CA . CYS C 1 188 ? 22.231 23.736 102.644 1.00 15.53 185 CYS C CA 1
ATOM 6192 C C . CYS C 1 188 ? 23.532 23.004 102.909 1.00 17.87 185 CYS C C 1
ATOM 6193 O O . CYS C 1 188 ? 24.390 22.897 102.025 1.00 17.22 185 CYS C O 1
ATOM 6196 N N . GLN C 1 189 ? 23.666 22.472 104.111 1.00 14.91 186 GLN C N 1
ATOM 6197 C CA . GLN C 1 189 ? 24.749 21.552 104.448 1.00 14.73 186 GLN C CA 1
ATOM 6198 C C . GLN C 1 189 ? 24.154 20.202 104.805 1.00 14.41 186 GLN C C 1
ATOM 6199 O O . GLN C 1 189 ? 23.259 20.119 105.663 1.00 16.25 186 GLN C O 1
ATOM 6205 N N . LEU C 1 190 ? 24.642 19.152 104.161 1.00 15.53 187 LEU C N 1
ATOM 6206 C CA . LEU C 1 190 ? 24.220 17.793 104.427 1.00 15.39 187 LEU C CA 1
ATOM 6207 C C . LEU C 1 190 ? 25.325 17.083 105.177 1.00 15.28 187 LEU C C 1
ATOM 6208 O O . LEU C 1 190 ? 26.486 17.103 104.748 1.00 16.36 187 LEU C O 1
ATOM 6213 N N . TYR C 1 191 ? 24.961 16.482 106.307 1.00 16.40 188 TYR C N 1
ATOM 6214 C CA . TYR C 1 191 ? 25.820 15.499 106.961 1.00 16.34 188 TYR C CA 1
ATOM 6215 C C . TYR C 1 191 ? 25.447 14.101 106.480 1.00 15.36 188 TYR C C 1
ATOM 6216 O O . TYR C 1 191 ? 24.313 13.658 106.667 1.00 16.54 188 TYR C O 1
ATOM 6225 N N . GLN C 1 192 ? 26.396 13.424 105.828 1.00 16.79 189 GLN C N 1
ATOM 6226 C CA . GLN C 1 192 ? 26.181 12.101 105.256 1.00 18.15 189 GLN C CA 1
ATOM 6227 C C . GLN C 1 192 ? 27.140 11.147 105.960 1.00 15.98 189 GLN C C 1
ATOM 6228 O O . GLN C 1 192 ? 28.355 11.247 105.783 1.00 18.41 189 GLN C O 1
ATOM 6234 N N . ARG C 1 193 ? 26.596 10.240 106.770 1.00 16.77 190 ARG C N 1
ATOM 6235 C CA . ARG C 1 193 ? 27.431 9.375 107.601 1.00 19.55 190 ARG C CA 1
ATOM 6236 C C . ARG C 1 193 ? 28.248 8.394 106.785 1.00 19.67 190 ARG C C 1
ATOM 6237 O O . ARG C 1 193 ? 29.270 7.900 107.271 1.00 19.76 190 ARG C O 1
ATOM 6245 N N . SER C 1 194 ? 27.836 8.106 105.548 1.00 18.03 191 SER C N 1
ATOM 6246 C CA . SER C 1 194 ? 28.419 7.018 104.783 1.00 18.70 191 SER C CA 1
ATOM 6247 C C . SER C 1 194 ? 28.182 7.370 103.335 1.00 17.68 191 SER C C 1
ATOM 6248 O O . SER C 1 194 ? 27.032 7.566 102.944 1.00 18.66 191 SER C O 1
ATOM 6251 N N . GLY C 1 195 ? 29.253 7.467 102.558 1.00 18.51 192 GLY C N 1
ATOM 6252 C CA . GLY C 1 195 ? 29.131 7.836 101.163 1.00 18.08 192 GLY C CA 1
ATOM 6253 C C . GLY C 1 195 ? 29.905 6.906 100.264 1.00 18.16 192 GLY C C 1
ATOM 6254 O O . GLY C 1 195 ? 31.140 6.837 100.361 1.00 19.14 192 GLY C O 1
ATOM 6255 N N . ASP C 1 196 ? 29.170 6.201 99.401 1.00 18.99 193 ASP C N 1
ATOM 6256 C CA . ASP C 1 196 ? 29.717 5.369 98.325 1.00 20.84 193 ASP C CA 1
ATOM 6257 C C . ASP C 1 196 ? 30.127 6.350 97.233 1.00 19.81 193 ASP C C 1
ATOM 6258 O O . ASP C 1 196 ? 29.292 6.864 96.483 1.00 19.99 193 ASP C O 1
ATOM 6263 N N . VAL C 1 197 ? 31.428 6.648 97.186 1.00 20.88 194 VAL C N 1
ATOM 6264 C CA . VAL C 1 197 ? 31.902 7.772 96.394 1.00 19.63 194 VAL C CA 1
ATOM 6265 C C . VAL C 1 197 ? 31.701 7.526 94.908 1.00 19.90 194 VAL C C 1
ATOM 6266 O O . VAL C 1 197 ? 31.422 8.464 94.157 1.00 22.01 194 VAL C O 1
ATOM 6270 N N . GLY C 1 198 ? 31.810 6.271 94.463 1.00 20.14 195 GLY C N 1
ATOM 6271 C CA . GLY C 1 198 ? 31.613 5.970 93.057 1.00 20.30 195 GLY C CA 1
ATOM 6272 C C . GLY C 1 198 ? 30.173 6.003 92.605 1.00 20.75 195 GLY C C 1
ATOM 6273 O O . GLY C 1 198 ? 29.901 6.343 91.451 1.00 24.91 195 GLY C O 1
ATOM 6274 N N . LEU C 1 199 ? 29.234 5.615 93.459 1.00 22.77 196 LEU C N 1
ATOM 6275 C CA . LEU C 1 199 ? 27.855 5.428 93.027 1.00 23.99 196 LEU C CA 1
ATOM 6276 C C . LEU C 1 199 ? 26.922 6.450 93.669 1.00 21.20 196 LEU C C 1
ATOM 6277 O O . LEU C 1 199 ? 26.450 7.365 92.997 1.00 24.88 196 LEU C O 1
ATOM 6282 N N . GLY C 1 200 ? 26.647 6.327 94.959 1.00 22.63 197 GLY C N 1
ATOM 6283 C CA . GLY C 1 200 ? 25.636 7.173 95.560 1.00 23.42 197 GLY C CA 1
ATOM 6284 C C . GLY C 1 200 ? 26.008 8.643 95.627 1.00 20.12 197 GLY C C 1
ATOM 6285 O O . GLY C 1 200 ? 25.155 9.511 95.432 1.00 19.92 197 GLY C O 1
ATOM 6286 N N . VAL C 1 201 ? 27.263 8.950 95.959 1.00 18.69 198 VAL C N 1
ATOM 6287 C CA . VAL C 1 201 ? 27.617 10.337 96.286 1.00 17.58 198 VAL C CA 1
ATOM 6288 C C . VAL C 1 201 ? 27.316 11.314 95.152 1.00 17.43 198 VAL C C 1
ATOM 6289 O O . VAL C 1 201 ? 26.692 12.354 95.410 1.00 17.74 198 VAL C O 1
ATOM 6293 N N . PRO C 1 202 ? 27.682 11.046 93.892 1.00 18.38 199 PRO C N 1
ATOM 6294 C CA . PRO C 1 202 ? 27.337 12.007 92.821 1.00 18.85 199 PRO C CA 1
ATOM 6295 C C . PRO C 1 202 ? 25.849 12.262 92.709 1.00 17.02 199 PRO C C 1
ATOM 6296 O O . PRO C 1 202 ? 25.415 13.384 92.413 1.00 17.89 199 PRO C O 1
ATOM 6300 N N . PHE C 1 203 ? 25.072 11.207 92.917 1.00 17.52 200 PHE C N 1
ATOM 6301 C CA . PHE C 1 203 ? 23.615 11.276 92.855 1.00 19.09 200 PHE C CA 1
ATOM 6302 C C . PHE C 1 203 ? 23.070 12.079 94.028 1.00 16.86 200 PHE C C 1
ATOM 6303 O O . PHE C 1 203 ? 22.204 12.947 93.854 1.00 18.15 200 PHE C O 1
ATOM 6311 N N . ASN C 1 204 ? 23.602 11.823 95.231 1.00 16.60 201 ASN C N 1
ATOM 6312 C CA . ASN C 1 204 ? 23.186 12.548 96.435 1.00 17.55 201 ASN C CA 1
ATOM 6313 C C . ASN C 1 204 ? 23.525 14.039 96.322 1.00 17.88 201 ASN C C 1
ATOM 6314 O O . ASN C 1 204 ? 22.761 14.892 96.791 1.00 15.96 201 ASN C O 1
ATOM 6319 N N . ILE C 1 205 ? 24.673 14.376 95.719 1.00 18.61 202 ILE C N 1
ATOM 6320 C CA . ILE C 1 205 ? 25.031 15.780 95.506 1.00 17.04 202 ILE C CA 1
ATOM 6321 C C . ILE C 1 205 ? 23.982 16.465 94.638 1.00 16.82 202 ILE C C 1
ATOM 6322 O O . ILE C 1 205 ? 23.510 17.561 94.946 1.00 16.84 202 ILE C O 1
ATOM 6327 N N . ALA C 1 206 ? 23.631 15.846 93.518 1.00 16.94 203 ALA C N 1
ATOM 6328 C CA . ALA C 1 206 ? 22.639 16.447 92.628 1.00 16.52 203 ALA C CA 1
ATOM 6329 C C . ALA C 1 206 ? 21.297 16.561 93.319 1.00 16.13 203 ALA C C 1
ATOM 6330 O O . ALA C 1 206 ? 20.594 17.567 93.164 1.00 17.49 203 ALA C O 1
ATOM 6332 N N . SER C 1 207 ? 20.954 15.556 94.133 1.00 16.02 204 SER C N 1
ATOM 6333 C CA . SER C 1 207 ? 19.653 15.515 94.823 1.00 17.01 204 SER C CA 1
ATOM 6334 C C . SER C 1 207 ? 19.478 16.681 95.800 1.00 16.03 204 SER C C 1
ATOM 6335 O O . SER C 1 207 ? 18.470 17.394 95.767 1.00 16.56 204 SER C O 1
ATOM 6338 N N . TYR C 1 208 ? 20.442 16.870 96.712 1.00 15.41 205 TYR C N 1
ATOM 6339 C CA . TYR C 1 208 ? 20.295 17.935 97.693 1.00 15.45 205 TYR C CA 1
ATOM 6340 C C . TYR C 1 208 ? 20.489 19.304 97.069 1.00 15.01 205 TYR C C 1
ATOM 6341 O O . TYR C 1 208 ? 19.886 20.277 97.525 1.00 16.92 205 TYR C O 1
ATOM 6350 N N . SER C 1 209 ? 21.284 19.391 95.995 1.00 15.35 206 SER C N 1
ATOM 6351 C CA . SER C 1 209 ? 21.384 20.648 95.269 1.00 16.47 206 SER C CA 1
ATOM 6352 C C . SER C 1 209 ? 20.052 21.004 94.615 1.00 15.00 206 SER C C 1
ATOM 6353 O O . SER C 1 209 ? 19.605 22.151 94.696 1.00 17.34 206 SER C O 1
ATOM 6356 N N . LEU C 1 210 ? 19.380 20.021 94.004 1.00 16.86 207 LEU C N 1
ATOM 6357 C CA . LEU C 1 210 ? 18.034 20.238 93.477 1.00 15.54 207 LEU C CA 1
ATOM 6358 C C . LEU C 1 210 ? 17.078 20.660 94.578 1.00 15.71 207 LEU C C 1
ATOM 6359 O O . LEU C 1 210 ? 16.320 21.624 94.431 1.00 17.05 207 LEU C O 1
ATOM 6364 N N . LEU C 1 211 ? 17.113 19.953 95.715 1.00 16.88 208 LEU C N 1
ATOM 6365 C CA . LEU C 1 211 ? 16.234 20.294 96.825 1.00 16.54 208 LEU C CA 1
ATOM 6366 C C . LEU C 1 211 ? 16.422 21.741 97.250 1.00 16.14 208 LEU C C 1
ATOM 6367 O O . LEU C 1 211 ? 15.441 22.451 97.493 1.00 17.41 208 LEU C O 1
ATOM 6372 N N . THR C 1 212 ? 17.672 22.194 97.332 1.00 16.89 209 THR C N 1
ATOM 6373 C CA . THR C 1 212 ? 17.946 23.569 97.736 1.00 17.12 209 THR C CA 1
ATOM 6374 C C . THR C 1 212 ? 17.393 24.553 96.719 1.00 17.32 209 THR C C 1
ATOM 6375 O O . THR C 1 212 ? 16.796 25.562 97.089 1.00 16.96 209 THR C O 1
ATOM 6379 N N . HIS C 1 213 ? 17.569 24.270 95.433 1.00 18.23 210 HIS C N 1
ATOM 6380 C CA . HIS C 1 213 ? 16.957 25.120 94.409 1.00 18.55 210 HIS C CA 1
ATOM 6381 C C . HIS C 1 213 ? 15.434 25.177 94.574 1.00 18.50 210 HIS C C 1
ATOM 6382 O O . HIS C 1 213 ? 14.825 26.251 94.475 1.00 19.51 210 HIS C O 1
ATOM 6389 N N . LEU C 1 214 ? 14.784 24.019 94.759 1.00 17.68 211 LEU C N 1
ATOM 6390 C CA . LEU C 1 214 ? 13.318 23.995 94.845 1.00 18.61 211 LEU C CA 1
ATOM 6391 C C . LEU C 1 214 ? 12.839 24.728 96.082 1.00 17.64 211 LEU C C 1
ATOM 6392 O O . LEU C 1 214 ? 11.862 25.490 96.025 1.00 20.19 211 LEU C O 1
ATOM 6397 N N . MET C 1 215 ? 13.500 24.499 97.222 1.00 17.53 212 MET C N 1
ATOM 6398 C CA . MET C 1 215 ? 13.115 25.193 98.447 1.00 18.84 212 MET C CA 1
ATOM 6399 C C . MET C 1 215 ? 13.286 26.703 98.292 1.00 18.78 212 MET C C 1
ATOM 6400 O O . MET C 1 215 ? 12.406 27.474 98.690 1.00 20.21 212 MET C O 1
ATOM 6405 N N . ALA C 1 216 ? 14.391 27.148 97.679 1.00 19.08 213 ALA C N 1
ATOM 6406 C CA . ALA C 1 216 ? 14.585 28.582 97.481 1.00 18.84 213 ALA C CA 1
ATOM 6407 C C . ALA C 1 216 ? 13.427 29.192 96.707 1.00 21.23 213 ALA C C 1
ATOM 6408 O O . ALA C 1 216 ? 12.939 30.275 97.049 1.00 21.52 213 ALA C O 1
ATOM 6410 N N . SER C 1 217 ? 12.966 28.497 95.659 1.00 20.99 214 SER C N 1
ATOM 6411 C CA . SER C 1 217 ? 11.873 28.997 94.824 1.00 20.64 214 SER C CA 1
ATOM 6412 C C . SER C 1 217 ? 10.552 29.081 95.587 1.00 23.67 214 SER C C 1
ATOM 6413 O O . SER C 1 217 ? 9.686 29.891 95.238 1.00 27.61 214 SER C O 1
ATOM 6416 N N . MET C 1 218 ? 10.374 28.274 96.631 1.00 22.83 215 MET C N 1
ATOM 6417 C CA A MET C 1 218 ? 9.156 28.336 97.425 0.28 24.78 215 MET C CA 1
ATOM 6418 C CA B MET C 1 218 ? 9.162 28.312 97.449 0.72 23.41 215 MET C CA 1
ATOM 6419 C C . MET C 1 218 ? 9.129 29.495 98.406 1.00 30.78 215 MET C C 1
ATOM 6420 O O . MET C 1 218 ? 8.047 29.850 98.885 1.00 34.69 215 MET C O 1
ATOM 6429 N N . VAL C 1 219 ? 10.281 30.084 98.738 1.00 23.62 216 VAL C N 1
ATOM 6430 C CA . VAL C 1 219 ? 10.332 31.051 99.828 1.00 24.69 216 VAL C CA 1
ATOM 6431 C C . VAL C 1 219 ? 10.895 32.400 99.404 1.00 24.55 216 VAL C C 1
ATOM 6432 O O . VAL C 1 219 ? 11.169 33.243 100.258 1.00 33.19 216 VAL C O 1
ATOM 6436 N N . GLY C 1 220 ? 11.089 32.624 98.110 1.00 26.28 217 GLY C N 1
ATOM 6437 C CA . GLY C 1 220 ? 11.531 33.928 97.649 1.00 26.54 217 GLY C CA 1
ATOM 6438 C C . GLY C 1 220 ? 13.000 34.200 97.863 1.00 36.20 217 GLY C C 1
ATOM 6439 O O . GLY C 1 220 ? 13.400 35.360 97.997 1.00 33.98 217 GLY C O 1
ATOM 6440 N N . LEU C 1 221 ? 13.818 33.159 97.914 1.00 27.90 218 LEU C N 1
ATOM 6441 C CA . LEU C 1 221 ? 15.254 33.293 98.057 1.00 26.36 218 LEU C CA 1
ATOM 6442 C C . LEU C 1 221 ? 15.947 32.789 96.797 1.00 23.82 218 LEU C C 1
ATOM 6443 O O . LEU C 1 221 ? 15.344 32.157 95.931 1.00 25.10 218 LEU C O 1
ATOM 6448 N N . LYS C 1 222 ? 17.212 33.101 96.685 1.00 28.41 219 LYS C N 1
ATOM 6449 C CA . LYS C 1 222 ? 18.031 32.556 95.627 1.00 30.39 219 LYS C CA 1
ATOM 6450 C C . LYS C 1 222 ? 18.942 31.483 96.212 1.00 27.25 219 LYS C C 1
ATOM 6451 O O . LYS C 1 222 ? 19.283 31.546 97.390 1.00 23.94 219 LYS C O 1
ATOM 6457 N N . PRO C 1 223 ? 19.317 30.467 95.437 1.00 23.27 220 PRO C N 1
ATOM 6458 C CA . PRO C 1 223 ? 20.225 29.441 95.963 1.00 23.23 220 PRO C CA 1
ATOM 6459 C C . PRO C 1 223 ? 21.630 29.995 96.194 1.00 24.21 220 PRO C C 1
ATOM 6460 O O . PRO C 1 223 ? 22.130 30.822 95.423 1.00 25.35 220 PRO C O 1
ATOM 6464 N N . GLY C 1 224 ? 22.257 29.545 97.283 1.00 21.37 221 GLY C N 1
ATOM 6465 C CA . GLY C 1 224 ? 23.603 29.954 97.621 1.00 21.68 221 GLY C CA 1
ATOM 6466 C C . GLY C 1 224 ? 24.610 28.860 97.355 1.00 22.51 221 GLY C C 1
ATOM 6467 O O . GLY C 1 224 ? 25.152 28.760 96.256 1.00 21.55 221 GLY C O 1
ATOM 6468 N N . GLU C 1 225 ? 24.837 28.009 98.342 1.00 20.14 222 GLU C N 1
ATOM 6469 C CA . GLU C 1 225 ? 25.830 26.948 98.290 1.00 20.26 222 GLU C CA 1
ATOM 6470 C C . GLU C 1 225 ? 25.222 25.654 98.815 1.00 19.40 222 GLU C C 1
ATOM 6471 O O . GLU C 1 225 ? 24.354 25.672 99.700 1.00 18.49 222 GLU C O 1
ATOM 6477 N N . PHE C 1 226 ? 25.675 24.532 98.256 1.00 17.92 223 PHE C N 1
ATOM 6478 C CA . PHE C 1 226 ? 25.446 23.207 98.823 1.00 15.34 223 PHE C CA 1
ATOM 6479 C C . PHE C 1 226 ? 26.766 22.653 99.350 1.00 16.55 223 PHE C C 1
ATOM 6480 O O . PHE C 1 226 ? 27.767 22.607 98.628 1.00 17.54 223 PHE C O 1
ATOM 6488 N N . ILE C 1 227 ? 26.760 22.217 100.610 1.00 16.01 224 ILE C N 1
ATOM 6489 C CA . ILE C 1 227 ? 27.941 21.680 101.274 1.00 14.76 224 ILE C CA 1
ATOM 6490 C C . ILE C 1 227 ? 27.663 20.242 101.663 1.00 15.97 224 ILE C C 1
ATOM 6491 O O . ILE C 1 227 ? 26.675 19.974 102.358 1.00 17.03 224 ILE C O 1
ATOM 6496 N N . LEU C 1 228 ? 28.529 19.322 101.238 1.00 15.72 225 LEU C N 1
ATOM 6497 C CA . LEU C 1 228 ? 28.421 17.923 101.624 1.00 15.64 225 LEU C CA 1
ATOM 6498 C C . LEU C 1 228 ? 29.550 17.621 102.590 1.00 15.79 225 LEU C C 1
ATOM 6499 O O . LEU C 1 228 ? 30.729 17.724 102.235 1.00 18.34 225 LEU C O 1
ATOM 6504 N N . THR C 1 229 ? 29.193 17.254 103.818 1.00 14.27 226 THR C N 1
ATOM 6505 C CA . THR C 1 229 ? 30.168 16.802 104.804 1.00 15.97 226 THR C CA 1
ATOM 6506 C C . THR C 1 229 ? 29.959 15.315 105.042 1.00 16.63 226 THR C C 1
ATOM 6507 O O . THR C 1 229 ? 28.861 14.889 105.403 1.00 18.26 226 THR C O 1
ATOM 6511 N N . LEU C 1 230 ? 30.995 14.522 104.783 1.00 16.61 227 LEU C N 1
ATOM 6512 C CA . LEU C 1 230 ? 30.931 13.072 104.891 1.00 16.49 227 LEU C CA 1
ATOM 6513 C C . LEU C 1 230 ? 31.551 12.573 106.184 1.00 18.17 227 LEU C C 1
ATOM 6514 O O . LEU C 1 230 ? 32.529 13.133 106.681 1.00 17.82 227 LEU C O 1
ATOM 6519 N N . GLY C 1 231 ? 30.995 11.475 106.680 1.00 19.07 228 GLY C N 1
ATOM 6520 C CA . GLY C 1 231 ? 31.648 10.651 107.677 1.00 18.26 228 GLY C CA 1
ATOM 6521 C C . GLY C 1 231 ? 32.592 9.682 106.991 1.00 16.77 228 GLY C C 1
ATOM 6522 O O . GLY C 1 231 ? 33.681 10.087 106.575 1.00 18.86 228 GLY C O 1
ATOM 6523 N N . ASP C 1 232 ? 32.187 8.412 106.844 1.00 19.44 229 ASP C N 1
ATOM 6524 C CA . ASP C 1 232 ? 32.994 7.410 106.142 1.00 19.27 229 ASP C CA 1
ATOM 6525 C C . ASP C 1 232 ? 32.777 7.606 104.651 1.00 19.35 229 ASP C C 1
ATOM 6526 O O . ASP C 1 232 ? 31.731 7.238 104.114 1.00 19.85 229 ASP C O 1
ATOM 6531 N N . ALA C 1 233 ? 33.751 8.229 103.998 1.00 18.18 230 ALA C N 1
ATOM 6532 C CA . ALA C 1 233 ? 33.763 8.423 102.556 1.00 18.44 230 ALA C CA 1
ATOM 6533 C C . ALA C 1 233 ? 34.622 7.310 101.980 1.00 22.05 230 ALA C C 1
ATOM 6534 O O . ALA C 1 233 ? 35.805 7.214 102.318 1.00 20.07 230 ALA C O 1
ATOM 6536 N N . HIS C 1 234 ? 34.032 6.446 101.157 1.00 20.60 231 HIS C N 1
ATOM 6537 C CA . HIS C 1 234 ? 34.712 5.227 100.727 1.00 22.01 231 HIS C CA 1
ATOM 6538 C C . HIS C 1 234 ? 34.500 4.943 99.244 1.00 20.88 231 HIS C C 1
ATOM 6539 O O . HIS C 1 234 ? 33.466 5.282 98.655 1.00 20.45 231 HIS C O 1
ATOM 6546 N N . ILE C 1 235 ? 35.505 4.301 98.652 1.00 21.66 232 ILE C N 1
ATOM 6547 C CA . ILE C 1 235 ? 35.442 3.737 97.306 1.00 21.18 232 ILE C CA 1
ATOM 6548 C C . ILE C 1 235 ? 35.437 2.221 97.445 1.00 21.80 232 ILE C C 1
ATOM 6549 O O . ILE C 1 235 ? 36.335 1.652 98.087 1.00 22.44 232 ILE C O 1
ATOM 6554 N N . TYR C 1 236 ? 34.423 1.571 96.874 1.00 23.89 233 TYR C N 1
ATOM 6555 C CA . TYR C 1 236 ? 34.404 0.114 96.845 1.00 25.77 233 TYR C CA 1
ATOM 6556 C C . TYR C 1 236 ? 35.501 -0.400 95.922 1.00 27.37 233 TYR C C 1
ATOM 6557 O O . TYR C 1 236 ? 35.741 0.155 94.853 1.00 26.45 233 TYR C O 1
ATOM 6566 N N . ASN C 1 237 ? 36.161 -1.477 96.352 1.00 27.94 234 ASN C N 1
ATOM 6567 C CA . ASN C 1 237 ? 37.279 -2.009 95.575 1.00 31.14 234 ASN C CA 1
ATOM 6568 C C . ASN C 1 237 ? 36.867 -2.322 94.149 1.00 30.55 234 ASN C C 1
ATOM 6569 O O . ASN C 1 237 ? 37.677 -2.193 93.225 1.00 30.60 234 ASN C O 1
ATOM 6574 N N . THR C 1 238 ? 35.615 -2.727 93.949 1.00 31.74 235 THR C N 1
ATOM 6575 C CA . THR C 1 238 ? 35.109 -3.053 92.628 1.00 29.86 235 THR C CA 1
ATOM 6576 C C . THR C 1 238 ? 34.961 -1.839 91.711 1.00 30.90 235 THR C C 1
ATOM 6577 O O . THR C 1 238 ? 34.786 -2.018 90.504 1.00 33.57 235 THR C O 1
ATOM 6581 N N . HIS C 1 239 ? 35.028 -0.616 92.239 1.00 26.53 236 HIS C N 1
ATOM 6582 C CA . HIS C 1 239 ? 34.879 0.595 91.450 1.00 27.09 236 HIS C CA 1
ATOM 6583 C C . HIS C 1 239 ? 36.207 1.245 91.105 1.00 26.59 236 HIS C C 1
ATOM 6584 O O . HIS C 1 239 ? 36.215 2.233 90.361 1.00 29.34 236 HIS C O 1
ATOM 6591 N N . ILE C 1 240 ? 37.321 0.733 91.633 1.00 28.97 237 ILE C N 1
ATOM 6592 C CA . ILE C 1 240 ? 38.585 1.456 91.530 1.00 31.46 237 ILE C CA 1
ATOM 6593 C C . ILE C 1 240 ? 38.969 1.663 90.073 1.00 34.93 237 ILE C C 1
ATOM 6594 O O . ILE C 1 240 ? 39.365 2.758 89.664 1.00 28.30 237 ILE C O 1
ATOM 6599 N N . GLU C 1 241 ? 38.898 0.610 89.269 1.00 30.13 238 GLU C N 1
ATOM 6600 C CA . GLU C 1 241 ? 39.381 0.761 87.905 1.00 38.02 238 GLU C CA 1
ATOM 6601 C C . GLU C 1 241 ? 38.508 1.725 87.112 1.00 35.35 238 GLU C C 1
ATOM 6602 O O . GLU C 1 241 ? 39.025 2.532 86.329 1.00 30.30 238 GLU C O 1
ATOM 6608 N N . VAL C 1 242 ? 37.185 1.661 87.290 1.00 30.28 239 VAL C N 1
ATOM 6609 C CA . VAL C 1 242 ? 36.318 2.574 86.549 1.00 29.79 239 VAL C CA 1
ATOM 6610 C C . VAL C 1 242 ? 36.538 4.013 87.003 1.00 28.81 239 VAL C C 1
ATOM 6611 O O . VAL C 1 242 ? 36.504 4.945 86.190 1.00 28.73 239 VAL C O 1
ATOM 6615 N N . LEU C 1 243 ? 36.776 4.226 88.303 1.00 26.85 240 LEU C N 1
ATOM 6616 C CA . LEU C 1 243 ? 37.020 5.587 88.764 1.00 25.36 240 LEU C CA 1
ATOM 6617 C C . LEU C 1 243 ? 38.340 6.140 88.251 1.00 30.08 240 LEU C C 1
ATOM 6618 O O . LEU C 1 243 ? 38.424 7.336 87.945 1.00 26.94 240 LEU C O 1
ATOM 6623 N N . LYS C 1 244 ? 39.366 5.291 88.107 1.00 27.94 241 LYS C N 1
ATOM 6624 C CA . LYS C 1 244 ? 40.616 5.753 87.515 1.00 32.28 241 LYS C CA 1
ATOM 6625 C C . LYS C 1 244 ? 40.396 6.216 86.083 1.00 30.79 241 LYS C C 1
ATOM 6626 O O . LYS C 1 244 ? 41.002 7.196 85.641 1.00 32.04 241 LYS C O 1
ATOM 6632 N N . LYS C 1 245 ? 39.526 5.529 85.343 1.00 32.02 242 LYS C N 1
ATOM 6633 C CA . LYS C 1 245 ? 39.186 5.990 83.998 1.00 36.47 242 LYS C CA 1
ATOM 6634 C C . LYS C 1 245 ? 38.474 7.339 84.047 1.00 31.71 242 LYS C C 1
ATOM 6635 O O . LYS C 1 245 ? 38.753 8.225 83.239 1.00 29.45 242 LYS C O 1
ATOM 6641 N N . GLN C 1 246 ? 37.569 7.528 85.013 1.00 27.07 243 GLN C N 1
ATOM 6642 C CA . GLN C 1 246 ? 36.850 8.800 85.110 1.00 27.37 243 GLN C CA 1
ATOM 6643 C C . GLN C 1 246 ? 37.807 9.957 85.358 1.00 28.40 243 GLN C C 1
ATOM 6644 O O . GLN C 1 246 ? 37.582 11.077 84.887 1.00 27.90 243 GLN C O 1
ATOM 6650 N N . LEU C 1 247 ? 38.869 9.712 86.124 1.00 27.11 244 LEU C N 1
ATOM 6651 C CA . LEU C 1 247 ? 39.809 10.762 86.489 1.00 28.93 244 LEU C CA 1
ATOM 6652 C C . LEU C 1 247 ? 40.540 11.308 85.280 1.00 33.19 244 LEU C C 1
ATOM 6653 O O . LEU C 1 247 ? 41.108 12.402 85.350 1.00 31.90 244 LEU C O 1
ATOM 6658 N N . CYS C 1 248 ? 40.546 10.561 84.187 1.00 28.48 245 CYS C N 1
ATOM 6659 C CA . CYS C 1 248 ? 41.179 11.024 82.962 1.00 32.40 245 CYS C CA 1
ATOM 6660 C C . CYS C 1 248 ? 40.284 11.970 82.169 1.00 38.12 245 CYS C C 1
ATOM 6661 O O . CYS C 1 248 ? 40.763 12.593 81.215 1.00 32.38 245 CYS C O 1
ATOM 6664 N N . ARG C 1 249 ? 39.005 12.096 82.527 1.00 31.11 246 ARG C N 1
ATOM 6665 C CA . ARG C 1 249 ? 38.084 12.937 81.773 1.00 27.26 246 ARG C CA 1
ATOM 6666 C C . ARG C 1 249 ? 38.104 14.355 82.322 1.00 26.14 246 ARG C C 1
ATOM 6667 O O . ARG C 1 249 ? 38.171 14.565 83.532 1.00 29.40 246 ARG C O 1
ATOM 6675 N N . VAL C 1 250 ? 38.059 15.329 81.426 1.00 29.84 247 VAL C N 1
ATOM 6676 C CA . VAL C 1 250 ? 38.116 16.730 81.819 1.00 25.31 247 VAL C CA 1
ATOM 6677 C C . VAL C 1 250 ? 36.688 17.225 82.024 1.00 27.44 247 VAL C C 1
ATOM 6678 O O . VAL C 1 250 ? 35.844 17.051 81.131 1.00 27.03 247 VAL C O 1
ATOM 6682 N N . PRO C 1 251 ? 36.370 17.829 83.167 1.00 26.49 248 PRO C N 1
ATOM 6683 C CA . PRO C 1 251 ? 35.005 18.326 83.372 1.00 30.36 248 PRO C CA 1
ATOM 6684 C C . PRO C 1 251 ? 34.654 19.432 82.393 1.00 27.26 248 PRO C C 1
ATOM 6685 O O . PRO C 1 251 ? 35.511 20.209 81.965 1.00 28.27 248 PRO C O 1
ATOM 6689 N N . ARG C 1 252 ? 33.370 19.518 82.072 1.00 24.40 249 ARG C N 1
ATOM 6690 C CA . ARG C 1 252 ? 32.762 20.639 81.380 1.00 25.86 249 ARG C CA 1
ATOM 6691 C C . ARG C 1 252 ? 31.976 21.486 82.361 1.00 22.34 249 ARG C C 1
ATOM 6692 O O . ARG C 1 252 ? 31.653 21.036 83.463 1.00 23.02 249 ARG C O 1
ATOM 6700 N N . PRO C 1 253 ? 31.615 22.711 81.997 1.00 22.08 250 PRO C N 1
ATOM 6701 C CA . PRO C 1 253 ? 30.831 23.539 82.925 1.00 23.32 250 PRO C CA 1
ATOM 6702 C C . PRO C 1 253 ? 29.553 22.837 83.370 1.00 22.30 250 PRO C C 1
ATOM 6703 O O . PRO C 1 253 ? 28.886 22.150 82.590 1.00 23.81 250 PRO C O 1
ATOM 6707 N N . PHE C 1 254 ? 29.222 23.022 84.650 1.00 20.91 251 PHE C N 1
ATOM 6708 C CA . PHE C 1 254 ? 28.025 22.409 85.202 1.00 20.61 251 PHE C CA 1
ATOM 6709 C C . PHE C 1 254 ? 26.788 22.972 84.517 1.00 19.98 251 PHE C C 1
ATOM 6710 O O . PHE C 1 254 ? 26.783 24.122 84.044 1.00 20.96 251 PHE C O 1
ATOM 6718 N N . PRO C 1 255 ? 25.713 22.200 84.479 1.00 18.39 252 PRO C N 1
ATOM 6719 C CA . PRO C 1 255 ? 24.455 22.703 83.936 1.00 19.03 252 PRO C CA 1
ATOM 6720 C C . PRO C 1 255 ? 23.804 23.704 84.859 1.00 20.47 252 PRO C C 1
ATOM 6721 O O . PRO C 1 255 ? 24.264 23.936 85.998 1.00 19.18 252 PRO C O 1
ATOM 6725 N N . LYS C 1 256 ? 22.682 24.248 84.384 1.00 18.60 253 LYS C N 1
ATOM 6726 C CA . LYS C 1 256 ? 21.869 25.163 85.154 1.00 18.15 253 LYS C CA 1
ATOM 6727 C C . LYS C 1 256 ? 20.488 24.566 85.325 1.00 19.96 253 LYS C C 1
ATOM 6728 O O . LYS C 1 256 ? 19.969 23.879 84.438 1.00 21.50 253 LYS C O 1
ATOM 6734 N N . LEU C 1 257 ? 19.876 24.843 86.467 1.00 18.52 254 LEU C N 1
ATOM 6735 C CA . LEU C 1 257 ? 18.496 24.452 86.701 1.00 18.67 254 LEU C CA 1
ATOM 6736 C C . LEU C 1 257 ? 17.594 25.635 86.395 1.00 21.45 254 LEU C C 1
ATOM 6737 O O . LEU C 1 257 ? 17.802 26.736 86.912 1.00 25.36 254 LEU C O 1
ATOM 6742 N N . ARG C 1 258 ? 16.577 25.395 85.573 1.00 19.47 255 ARG C N 1
ATOM 6743 C CA . ARG C 1 258 ? 15.576 26.399 85.239 1.00 20.10 255 ARG C CA 1
ATOM 6744 C C . ARG C 1 258 ? 14.260 25.967 85.874 1.00 21.46 255 ARG C C 1
ATOM 6745 O O . ARG C 1 258 ? 13.652 24.980 85.438 1.00 26.35 255 ARG C O 1
ATOM 6753 N N . ILE C 1 259 ? 13.795 26.706 86.875 1.00 21.29 256 ILE C N 1
ATOM 6754 C CA . ILE C 1 259 ? 12.501 26.423 87.495 1.00 23.25 256 ILE C CA 1
ATOM 6755 C C . ILE C 1 259 ? 11.431 27.200 86.740 1.00 23.49 256 ILE C C 1
ATOM 6756 O O . ILE C 1 259 ? 11.526 28.425 86.610 1.00 27.48 256 ILE C O 1
ATOM 6761 N N . LEU C 1 260 ? 10.432 26.481 86.219 1.00 21.34 257 LEU C N 1
ATOM 6762 C CA . LEU C 1 260 ? 9.386 27.062 85.386 1.00 24.62 257 LEU C CA 1
ATOM 6763 C C . LEU C 1 260 ? 8.203 27.546 86.206 1.00 30.71 257 LEU C C 1
ATOM 6764 O O . LEU C 1 260 ? 7.514 28.485 85.789 1.00 32.81 257 LEU C O 1
ATOM 6769 N N . MET C 1 261 ? 7.933 26.902 87.339 1.00 26.14 258 MET C N 1
ATOM 6770 C CA . MET C 1 261 ? 6.886 27.335 88.249 1.00 25.03 258 MET C CA 1
ATOM 6771 C C . MET C 1 261 ? 7.146 26.695 89.600 1.00 26.69 258 MET C C 1
ATOM 6772 O O . MET C 1 261 ? 7.829 25.673 89.695 1.00 26.07 258 MET C O 1
ATOM 6777 N N . ALA C 1 262 ? 6.590 27.305 90.643 1.00 28.90 259 ALA C N 1
ATOM 6778 C CA . ALA C 1 262 ? 6.633 26.723 91.965 1.00 28.09 259 ALA C CA 1
ATOM 6779 C C . ALA C 1 262 ? 5.208 26.506 92.455 1.00 29.64 259 ALA C C 1
ATOM 6780 O O . ALA C 1 262 ? 4.391 27.438 92.393 1.00 36.81 259 ALA C O 1
ATOM 6782 N N . PRO C 1 263 ? 4.861 25.319 92.925 1.00 29.63 260 PRO C N 1
ATOM 6783 C CA . PRO C 1 263 ? 3.504 25.084 93.423 1.00 32.81 260 PRO C CA 1
ATOM 6784 C C . PRO C 1 263 ? 3.357 25.686 94.816 1.00 38.07 260 PRO C C 1
ATOM 6785 O O . PRO C 1 263 ? 4.298 26.224 95.390 1.00 35.72 260 PRO C O 1
ATOM 6789 N N . GLU C 1 264 ? 2.139 25.610 95.355 1.00 36.50 261 GLU C N 1
ATOM 6790 C CA . GLU C 1 264 ? 1.924 26.192 96.672 1.00 39.48 261 GLU C CA 1
ATOM 6791 C C . GLU C 1 264 ? 2.500 25.322 97.773 1.00 31.84 261 GLU C C 1
ATOM 6792 O O . GLU C 1 264 ? 2.950 25.847 98.797 1.00 37.01 261 GLU C O 1
ATOM 6798 N N . LYS C 1 265 ? 2.509 24.002 97.584 1.00 28.17 262 LYS C N 1
ATOM 6799 C CA . LYS C 1 265 ? 3.099 23.081 98.544 1.00 28.43 262 LYS C CA 1
ATOM 6800 C C . LYS C 1 265 ? 4.224 22.326 97.852 1.00 28.12 262 LYS C C 1
ATOM 6801 O O . LYS C 1 265 ? 4.088 21.918 96.695 1.00 26.70 262 LYS C O 1
ATOM 6807 N N . ILE C 1 266 ? 5.345 22.154 98.556 1.00 25.06 263 ILE C N 1
ATOM 6808 C CA . ILE C 1 266 ? 6.536 21.596 97.913 1.00 22.07 263 ILE C CA 1
ATOM 6809 C C . ILE C 1 266 ? 6.282 20.190 97.389 1.00 24.58 263 ILE C C 1
ATOM 6810 O O . ILE C 1 266 ? 6.852 19.799 96.359 1.00 21.60 263 ILE C O 1
ATOM 6815 N N . GLU C 1 267 ? 5.439 19.414 98.070 1.00 25.38 264 GLU C N 1
ATOM 6816 C CA . GLU C 1 267 ? 5.131 18.058 97.630 1.00 24.32 264 GLU C CA 1
ATOM 6817 C C . GLU C 1 267 ? 4.320 18.031 96.330 1.00 22.07 264 GLU C C 1
ATOM 6818 O O . GLU C 1 267 ? 4.081 16.947 95.796 1.00 25.15 264 GLU C O 1
ATOM 6824 N N . ASP C 1 268 ? 3.920 19.182 95.809 1.00 23.63 265 ASP C N 1
ATOM 6825 C CA . ASP C 1 268 ? 3.211 19.250 94.538 1.00 28.06 265 ASP C CA 1
ATOM 6826 C C . ASP C 1 268 ? 4.142 19.492 93.365 1.00 26.86 265 ASP C C 1
ATOM 6827 O O . ASP C 1 268 ? 3.684 19.553 92.219 1.00 25.71 265 ASP C O 1
ATOM 6832 N N . PHE C 1 269 ? 5.443 19.618 93.600 1.00 23.07 266 PHE C N 1
ATOM 6833 C CA . PHE C 1 269 ? 6.366 19.738 92.482 1.00 22.48 266 PHE C CA 1
ATOM 6834 C C . PHE C 1 269 ? 6.321 18.481 91.621 1.00 22.03 266 PHE C C 1
ATOM 6835 O O . PHE C 1 269 ? 6.227 17.354 92.118 1.00 22.66 266 PHE C O 1
ATOM 6843 N N . THR C 1 270 ? 6.360 18.678 90.310 1.00 20.88 267 THR C N 1
ATOM 6844 C CA . THR C 1 270 ? 6.482 17.586 89.359 1.00 23.49 267 THR C CA 1
ATOM 6845 C C . THR C 1 270 ? 7.670 17.858 88.456 1.00 22.18 267 THR C C 1
ATOM 6846 O O . THR C 1 270 ? 8.198 18.974 88.392 1.00 20.95 267 THR C O 1
ATOM 6850 N N . ILE C 1 271 ? 8.101 16.805 87.756 1.00 23.19 268 ILE C N 1
ATOM 6851 C CA . ILE C 1 271 ? 9.231 16.908 86.852 1.00 21.68 268 ILE C CA 1
ATOM 6852 C C . ILE C 1 271 ? 8.990 17.902 85.729 1.00 21.15 268 ILE C C 1
ATOM 6853 O O . ILE C 1 271 ? 9.947 18.343 85.094 1.00 23.76 268 ILE C O 1
ATOM 6858 N N . ASP C 1 272 ? 7.730 18.247 85.447 1.00 21.21 269 ASP C N 1
ATOM 6859 C CA . ASP C 1 272 ? 7.444 19.201 84.381 1.00 21.94 269 ASP C CA 1
ATOM 6860 C C . ASP C 1 272 ? 7.734 20.643 84.771 1.00 23.35 269 ASP C C 1
ATOM 6861 O O . ASP C 1 272 ? 7.789 21.505 83.889 1.00 24.41 269 ASP C O 1
ATOM 6866 N N . MET C 1 273 ? 7.979 20.924 86.054 1.00 20.93 270 MET C N 1
ATOM 6867 C CA . MET C 1 273 ? 8.063 22.298 86.537 1.00 19.62 270 MET C CA 1
ATOM 6868 C C . MET C 1 273 ? 9.480 22.862 86.521 1.00 19.97 270 MET C C 1
ATOM 6869 O O . MET C 1 273 ? 9.683 24.009 86.927 1.00 25.11 270 MET C O 1
ATOM 6874 N N . PHE C 1 274 ? 10.456 22.092 86.074 1.00 20.16 271 PHE C N 1
ATOM 6875 C CA . PHE C 1 274 ? 11.825 22.573 86.016 1.00 20.82 271 PHE C CA 1
ATOM 6876 C C . PHE C 1 274 ? 12.556 21.696 85.029 1.00 27.61 271 PHE C C 1
ATOM 6877 O O . PHE C 1 274 ? 12.135 20.577 84.729 1.00 29.74 271 PHE C O 1
ATOM 6885 N N . TYR C 1 275 ? 13.655 22.214 84.516 1.00 28.13 272 TYR C N 1
ATOM 6886 C CA . TYR C 1 275 ? 14.437 21.398 83.616 1.00 28.93 272 TYR C CA 1
ATOM 6887 C C . TYR C 1 275 ? 15.895 21.768 83.740 1.00 24.50 272 TYR C C 1
ATOM 6888 O O . TYR C 1 275 ? 16.278 22.851 84.196 1.00 22.43 272 TYR C O 1
ATOM 6897 N N . LEU C 1 276 ? 16.699 20.843 83.299 1.00 21.71 273 LEU C N 1
ATOM 6898 C CA . LEU C 1 276 ? 18.130 20.962 83.363 1.00 20.53 273 LEU C CA 1
ATOM 6899 C C . LEU C 1 276 ? 18.622 21.494 82.020 1.00 22.49 273 LEU C C 1
ATOM 6900 O O . LEU C 1 276 ? 18.371 20.875 80.986 1.00 23.21 273 LEU C O 1
ATOM 6905 N N . GLU C 1 277 ? 19.303 22.640 82.041 1.00 19.70 274 GLU C N 1
ATOM 6906 C CA . GLU C 1 277 ? 19.768 23.335 80.841 1.00 21.58 274 GLU C CA 1
ATOM 6907 C C . GLU C 1 277 ? 21.274 23.165 80.687 1.00 20.65 274 GLU C C 1
ATOM 6908 O O . GLU C 1 277 ? 22.035 23.439 81.627 1.00 21.30 274 GLU C O 1
ATOM 6914 N N . GLY C 1 278 ? 21.707 22.773 79.495 1.00 21.54 275 GLY C N 1
ATOM 6915 C CA . GLY C 1 278 ? 23.123 22.731 79.215 1.00 20.90 275 GLY C CA 1
ATOM 6916 C C . GLY C 1 278 ? 23.893 21.601 79.856 1.00 19.67 275 GLY C C 1
ATOM 6917 O O . GLY C 1 278 ? 25.103 21.728 80.052 1.00 21.22 275 GLY C O 1
ATOM 6918 N N . TYR C 1 279 ? 23.243 20.477 80.158 1.00 19.01 276 TYR C N 1
ATOM 6919 C CA . TYR C 1 279 ? 23.963 19.318 80.684 1.00 19.84 276 TYR C CA 1
ATOM 6920 C C . TYR C 1 279 ? 24.643 18.588 79.531 1.00 18.27 276 TYR C C 1
ATOM 6921 O O . TYR C 1 279 ? 23.982 18.147 78.585 1.00 20.33 276 TYR C O 1
ATOM 6930 N N . GLN C 1 280 ? 25.975 18.511 79.585 1.00 17.70 277 GLN C N 1
ATOM 6931 C CA . GLN C 1 280 ? 26.800 17.952 78.510 1.00 21.49 277 GLN C CA 1
ATOM 6932 C C . GLN C 1 280 ? 27.759 16.923 79.096 1.00 20.98 277 GLN C C 1
ATOM 6933 O O . GLN C 1 280 ? 28.984 17.129 79.124 1.00 21.38 277 GLN C O 1
ATOM 6939 N N . PRO C 1 281 ? 27.233 15.802 79.596 1.00 18.97 278 PRO C N 1
ATOM 6940 C CA . PRO C 1 281 ? 28.088 14.758 80.175 1.00 21.01 278 PRO C CA 1
ATOM 6941 C C . PRO C 1 281 ? 28.912 14.014 79.131 1.00 22.68 278 PRO C C 1
ATOM 6942 O O . PRO C 1 281 ? 28.515 13.874 77.975 1.00 25.00 278 PRO C O 1
ATOM 6946 N N . HIS C 1 282 ? 30.060 13.503 79.570 1.00 23.14 279 HIS C N 1
ATOM 6947 C CA . HIS C 1 282 ? 30.842 12.592 78.748 1.00 25.53 279 HIS C CA 1
ATOM 6948 C C . HIS C 1 282 ? 30.031 11.366 78.346 1.00 39.83 279 HIS C C 1
ATOM 6949 O O . HIS C 1 282 ? 29.265 10.816 79.134 1.00 39.24 279 HIS C O 1
ATOM 6956 N N . SER C 1 283 ? 30.217 10.932 77.096 1.00 63.65 280 SER C N 1
ATOM 6957 C CA . SER C 1 283 ? 29.310 9.959 76.497 1.00 75.05 280 SER C CA 1
ATOM 6958 C C . SER C 1 283 ? 29.578 8.531 76.961 1.00 71.57 280 SER C C 1
ATOM 6959 O O . SER C 1 283 ? 28.644 7.724 77.026 1.00 77.07 280 SER C O 1
ATOM 6962 N N . GLY C 1 284 ? 30.821 8.196 77.285 1.00 57.48 281 GLY C N 1
ATOM 6963 C CA . GLY C 1 284 ? 31.137 6.833 77.661 1.00 61.78 281 GLY C CA 1
ATOM 6964 C C . GLY C 1 284 ? 30.564 6.458 79.012 1.00 72.26 281 GLY C C 1
ATOM 6965 O O . GLY C 1 284 ? 30.995 6.982 80.044 1.00 74.73 281 GLY C O 1
ATOM 6966 N N . ASN C 1 285 ? 29.580 5.563 79.021 1.00 81.90 282 ASN C N 1
ATOM 6967 C CA . ASN C 1 285 ? 28.930 5.189 80.268 1.00 90.04 282 ASN C CA 1
ATOM 6968 C C . ASN C 1 285 ? 29.891 4.413 81.164 1.00 80.51 282 ASN C C 1
ATOM 6969 O O . ASN C 1 285 ? 30.603 3.513 80.709 1.00 73.33 282 ASN C O 1
ATOM 6974 N N . LEU C 1 286 ? 29.886 4.753 82.452 1.00 76.31 283 LEU C N 1
ATOM 6975 C CA . LEU C 1 286 ? 30.754 4.137 83.452 1.00 73.20 283 LEU C CA 1
ATOM 6976 C C . LEU C 1 286 ? 29.889 3.361 84.437 1.00 64.67 283 LEU C C 1
ATOM 6977 O O . LEU C 1 286 ? 29.051 3.950 85.128 1.00 60.15 283 LEU C O 1
ATOM 6982 N N . GLN C 1 287 ? 30.101 2.050 84.508 1.00 61.01 284 GLN C N 1
ATOM 6983 C CA . GLN C 1 287 ? 29.277 1.166 85.324 1.00 65.91 284 GLN C CA 1
ATOM 6984 C C . GLN C 1 287 ? 29.952 0.920 86.668 1.00 54.26 284 GLN C C 1
ATOM 6985 O O . GLN C 1 287 ? 31.097 0.458 86.718 1.00 51.36 284 GLN C O 1
ATOM 6991 N N . MET C 1 288 ? 29.240 1.242 87.748 1.00 46.00 285 MET C N 1
ATOM 6992 C CA A MET C 1 288 ? 29.673 0.972 89.120 0.51 47.63 285 MET C CA 1
ATOM 6993 C CA B MET C 1 288 ? 29.679 0.968 89.113 0.49 47.66 285 MET C CA 1
ATOM 6994 C C . MET C 1 288 ? 28.670 -0.018 89.700 1.00 54.40 285 MET C C 1
ATOM 6995 O O . MET C 1 288 ? 27.548 0.363 90.050 1.00 66.11 285 MET C O 1
ATOM 7004 N N . LYS C 1 289 ? 29.059 -1.282 89.804 1.00 54.43 286 LYS C N 1
ATOM 7005 C CA . LYS C 1 289 ? 28.166 -2.294 90.361 1.00 62.93 286 LYS C CA 1
ATOM 7006 C C . LYS C 1 289 ? 27.856 -1.982 91.829 1.00 54.24 286 LYS C C 1
ATOM 7007 O O . LYS C 1 289 ? 28.772 -1.845 92.646 1.00 42.40 286 LYS C O 1
ATOM 7013 N N . MET C 1 290 ? 26.567 -1.864 92.168 1.00 44.05 287 MET C N 1
ATOM 7014 C CA . MET C 1 290 ? 26.182 -1.671 93.564 1.00 44.71 287 MET C CA 1
ATOM 7015 C C . MET C 1 290 ? 26.569 -2.896 94.376 1.00 49.31 287 MET C C 1
ATOM 7016 O O . MET C 1 290 ? 26.237 -4.028 94.013 1.00 46.19 287 MET C O 1
ATOM 7021 N N . ALA C 1 291 ? 27.275 -2.664 95.476 1.00 55.17 288 ALA C N 1
ATOM 7022 C CA . ALA C 1 291 ? 27.660 -3.730 96.391 1.00 59.22 288 ALA C CA 1
ATOM 7023 C C . ALA C 1 291 ? 26.459 -4.242 97.183 1.00 70.26 288 ALA C C 1
ATOM 7024 O O . ALA C 1 291 ? 25.590 -3.467 97.586 1.00 72.31 288 ALA C O 1
ATOM 7026 N N . MET D 1 4 ? 48.624 26.820 110.217 1.00 52.45 1 MET D N 1
ATOM 7027 C CA . MET D 1 4 ? 47.461 26.035 109.701 1.00 58.22 1 MET D CA 1
ATOM 7028 C C . MET D 1 4 ? 47.081 24.864 110.613 1.00 53.05 1 MET D C 1
ATOM 7029 O O . MET D 1 4 ? 45.919 24.467 110.665 1.00 54.50 1 MET D O 1
ATOM 7034 N N . GLU D 1 5 ? 48.042 24.329 111.357 1.00 50.02 2 GLU D N 1
ATOM 7035 C CA . GLU D 1 5 ? 47.795 23.118 112.121 1.00 55.49 2 GLU D CA 1
ATOM 7036 C C . GLU D 1 5 ? 47.384 23.465 113.547 1.00 43.23 2 GLU D C 1
ATOM 7037 O O . GLU D 1 5 ? 47.659 24.556 114.049 1.00 39.35 2 GLU D O 1
ATOM 7043 N N . GLY D 1 6 ? 46.724 22.508 114.201 1.00 37.35 3 GLY D N 1
ATOM 7044 C CA . GLY D 1 6 ? 46.447 22.637 115.622 1.00 35.11 3 GLY D CA 1
ATOM 7045 C C . GLY D 1 6 ? 45.589 23.836 115.939 1.00 33.92 3 GLY D C 1
ATOM 7046 O O . GLY D 1 6 ? 44.525 24.054 115.351 1.00 32.38 3 GLY D O 1
ATOM 7047 N N . GLU D 1 7 ? 46.042 24.612 116.922 1.00 31.56 4 GLU D N 1
ATOM 7048 C CA . GLU D 1 7 ? 45.295 25.783 117.361 1.00 29.20 4 GLU D CA 1
ATOM 7049 C C . GLU D 1 7 ? 45.138 26.808 116.250 1.00 26.60 4 GLU D C 1
ATOM 7050 O O . GLU D 1 7 ? 44.213 27.621 116.291 1.00 26.70 4 GLU D O 1
ATOM 7056 N N . HIS D 1 8 ? 46.007 26.791 115.247 1.00 28.31 5 HIS D N 1
ATOM 7057 C CA . HIS D 1 8 ? 45.800 27.706 114.134 1.00 29.83 5 HIS D CA 1
ATOM 7058 C C . HIS D 1 8 ? 44.497 27.431 113.388 1.00 28.39 5 HIS D C 1
ATOM 7059 O O . HIS D 1 8 ? 43.954 28.356 112.775 1.00 32.96 5 HIS D O 1
ATOM 7066 N N . GLN D 1 9 ? 43.965 26.202 113.447 1.00 27.73 6 GLN D N 1
ATOM 7067 C CA . GLN D 1 9 ? 42.640 25.930 112.881 1.00 26.11 6 GLN D CA 1
ATOM 7068 C C . GLN D 1 9 ? 41.611 26.900 113.454 1.00 29.30 6 GLN D C 1
ATOM 7069 O O . GLN D 1 9 ? 40.774 27.456 112.726 1.00 29.93 6 GLN D O 1
ATOM 7075 N N . TYR D 1 10 ? 41.653 27.099 114.772 1.00 24.71 7 TYR D N 1
ATOM 7076 C CA . TYR D 1 10 ? 40.691 27.968 115.436 1.00 22.85 7 TYR D CA 1
ATOM 7077 C C . TYR D 1 10 ? 40.996 29.439 115.163 1.00 26.89 7 TYR D C 1
ATOM 7078 O O . TYR D 1 10 ? 40.100 30.219 114.815 1.00 22.80 7 TYR D O 1
ATOM 7087 N N . LEU D 1 11 ? 42.260 29.840 115.292 1.00 26.88 8 LEU D N 1
ATOM 7088 C CA . LEU D 1 11 ? 42.591 31.239 115.059 1.00 27.47 8 LEU D CA 1
ATOM 7089 C C . LEU D 1 11 ? 42.265 31.639 113.621 1.00 26.89 8 LEU D C 1
ATOM 7090 O O . LEU D 1 11 ? 41.768 32.745 113.375 1.00 25.35 8 LEU D O 1
ATOM 7095 N N . ASN D 1 12 ? 42.496 30.741 112.665 1.00 27.34 9 ASN D N 1
ATOM 7096 C CA . ASN D 1 12 ? 42.155 31.047 111.281 1.00 28.18 9 ASN D CA 1
ATOM 7097 C C . ASN D 1 12 ? 40.646 31.161 111.077 1.00 28.46 9 ASN D C 1
ATOM 7098 O O . ASN D 1 12 ? 40.189 31.983 110.274 1.00 28.54 9 ASN D O 1
ATOM 7103 N N . LEU D 1 13 ? 39.863 30.365 111.800 1.00 26.32 10 LEU D N 1
ATOM 7104 C CA . LEU D 1 13 ? 38.410 30.491 111.716 1.00 22.89 10 LEU D CA 1
ATOM 7105 C C . LEU D 1 13 ? 37.944 31.850 112.224 1.00 21.92 10 LEU D C 1
ATOM 7106 O O . LEU D 1 13 ? 37.057 32.479 111.622 1.00 22.64 10 LEU D O 1
ATOM 7111 N N . VAL D 1 14 ? 38.493 32.293 113.361 1.00 22.59 11 VAL D N 1
ATOM 7112 C CA . VAL D 1 14 ? 38.177 33.619 113.874 1.00 24.11 11 VAL D CA 1
ATOM 7113 C C . VAL D 1 14 ? 38.485 34.684 112.826 1.00 25.30 11 VAL D C 1
ATOM 7114 O O . VAL D 1 14 ? 37.672 35.580 112.572 1.00 27.15 11 VAL D O 1
ATOM 7118 N N . ARG D 1 15 ? 39.673 34.619 112.217 1.00 27.95 12 ARG D N 1
ATOM 7119 C CA . ARG D 1 15 ? 40.037 35.637 111.238 1.00 28.96 12 ARG D CA 1
ATOM 7120 C C . ARG D 1 15 ? 39.108 35.599 110.037 1.00 29.79 12 ARG D C 1
ATOM 7121 O O . ARG D 1 15 ? 38.730 36.652 109.510 1.00 29.23 12 ARG D O 1
ATOM 7129 N N . GLU D 1 16 ? 38.706 34.394 109.612 1.00 27.40 13 GLU D N 1
ATOM 7130 C CA . GLU D 1 16 ? 37.819 34.259 108.464 1.00 29.76 13 GLU D CA 1
ATOM 7131 C C . GLU D 1 16 ? 36.462 34.898 108.736 1.00 25.32 13 GLU D C 1
ATOM 7132 O O . GLU D 1 16 ? 35.919 35.609 107.885 1.00 26.77 13 GLU D O 1
ATOM 7138 N N . ILE D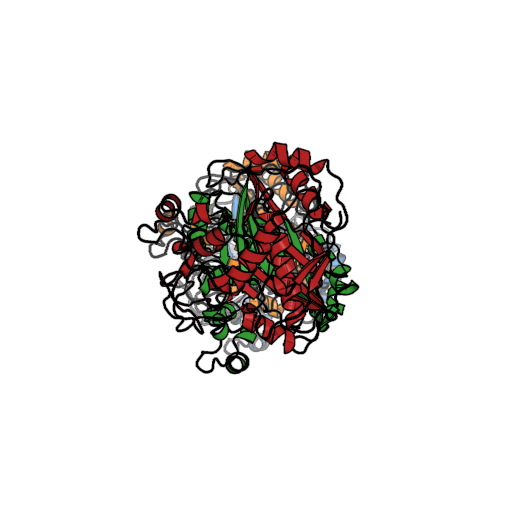 1 17 ? 35.895 34.656 109.915 1.00 25.73 14 ILE D N 1
ATOM 7139 C CA . ILE D 1 17 ? 34.605 35.255 110.237 1.00 23.35 14 ILE D CA 1
ATOM 7140 C C . ILE D 1 17 ? 34.733 36.768 110.327 1.00 23.84 14 ILE D C 1
ATOM 7141 O O . ILE D 1 17 ? 33.896 37.513 109.803 1.00 27.57 14 ILE D O 1
ATOM 7146 N N . LEU D 1 18 ? 35.790 37.253 110.985 1.00 25.80 15 LEU D N 1
ATOM 7147 C CA . LEU D 1 18 ? 35.982 38.697 111.076 1.00 30.77 15 LEU D CA 1
ATOM 7148 C C . LEU D 1 18 ? 36.089 39.329 109.694 1.00 32.94 15 LEU D C 1
ATOM 7149 O O . LEU D 1 18 ? 35.536 40.408 109.454 1.00 33.67 15 LEU D O 1
ATOM 7154 N N . GLU D 1 19 ? 36.764 38.657 108.763 1.00 29.78 16 GLU D N 1
ATOM 7155 C CA . GLU D 1 19 ? 37.007 39.259 107.456 1.00 44.54 16 GLU D CA 1
ATOM 7156 C C . GLU D 1 19 ? 35.823 39.095 106.513 1.00 43.60 16 GLU D C 1
ATOM 7157 O O . GLU D 1 19 ? 35.457 40.045 105.814 1.00 46.96 16 GLU D O 1
ATOM 7163 N N . ARG D 1 20 ? 35.223 37.902 106.454 1.00 32.56 17 ARG D N 1
ATOM 7164 C CA . ARG D 1 20 ? 34.187 37.634 105.462 1.00 39.27 17 ARG D CA 1
ATOM 7165 C C . ARG D 1 20 ? 32.850 37.205 106.050 1.00 34.80 17 ARG D C 1
ATOM 7166 O O . ARG D 1 20 ? 31.902 36.973 105.292 1.00 33.18 17 ARG D O 1
ATOM 7174 N N . GLY D 1 21 ? 32.716 37.144 107.371 1.00 33.42 18 GLY D N 1
ATOM 7175 C CA . GLY D 1 21 ? 31.417 36.837 107.944 1.00 35.02 18 GLY D CA 1
ATOM 7176 C C . GLY D 1 21 ? 30.386 37.890 107.573 1.00 33.82 18 GLY D C 1
ATOM 7177 O O . GLY D 1 21 ? 30.686 39.086 107.488 1.00 35.02 18 GLY D O 1
ATOM 7178 N N . VAL D 1 22 ? 29.158 37.438 107.356 1.00 28.53 19 VAL D N 1
ATOM 7179 C CA . VAL D 1 22 ? 28.056 38.330 107.018 1.00 31.05 19 VAL D CA 1
ATOM 7180 C C . VAL D 1 22 ? 27.409 38.802 108.305 1.00 32.88 19 VAL D C 1
ATOM 7181 O O . VAL D 1 22 ? 27.347 38.069 109.301 1.00 32.78 19 VAL D O 1
ATOM 7185 N N . LYS D 1 23 ? 26.900 40.030 108.285 1.00 33.21 20 LYS D N 1
ATOM 7186 C CA . LYS D 1 23 ? 26.162 40.540 109.426 1.00 35.46 20 LYS D CA 1
ATOM 7187 C C . LYS D 1 23 ? 24.834 39.808 109.465 1.00 35.95 20 LYS D C 1
ATOM 7188 O O . LYS D 1 23 ? 24.065 39.839 108.500 1.00 40.22 20 LYS D O 1
ATOM 7194 N N . LYS D 1 24 ? 24.550 39.165 110.585 1.00 37.89 21 LYS D N 1
ATOM 7195 C CA . LYS D 1 24 ? 23.350 38.356 110.705 1.00 43.28 21 LYS D CA 1
ATOM 7196 C C . LYS D 1 24 ? 22.781 38.673 112.073 1.00 43.44 21 LYS D C 1
ATOM 7197 O O . LYS D 1 24 ? 23.476 38.527 113.085 1.00 52.69 21 LYS D O 1
ATOM 7203 N N . ASP D 1 25 ? 21.525 39.097 112.104 1.00 52.28 22 ASP D N 1
ATOM 7204 C CA . ASP D 1 25 ? 20.827 39.315 113.357 1.00 60.16 22 ASP D CA 1
ATOM 7205 C C . ASP D 1 25 ? 20.381 37.983 113.924 1.00 55.39 22 ASP D C 1
ATOM 7206 O O . ASP D 1 25 ? 19.907 37.107 113.197 1.00 67.16 22 ASP D O 1
ATOM 7211 N N . ASP D 1 26 ? 20.597 37.804 115.214 1.00 38.02 23 ASP D N 1
ATOM 7212 C CA . ASP D 1 26 ? 20.349 36.519 115.833 1.00 39.08 23 ASP D CA 1
ATOM 7213 C C . ASP D 1 26 ? 19.249 36.622 116.884 1.00 34.88 23 ASP D C 1
ATOM 7214 O O . ASP D 1 26 ? 18.767 37.702 117.239 1.00 38.00 23 ASP D O 1
ATOM 7219 N N . ARG D 1 27 ? 18.877 35.445 117.374 1.00 36.16 24 ARG D N 1
ATOM 7220 C CA . ARG D 1 27 ? 17.795 35.293 118.338 1.00 35.77 24 ARG D CA 1
ATOM 7221 C C . ARG D 1 27 ? 17.983 36.186 119.561 1.00 37.82 24 ARG D C 1
ATOM 7222 O O . ARG D 1 27 ? 17.017 36.776 120.061 1.00 33.90 24 ARG D O 1
ATOM 7230 N N . THR D 1 28 ? 19.215 36.282 120.069 1.00 37.96 25 THR D N 1
ATOM 7231 C CA . THR D 1 28 ? 19.479 37.044 121.288 1.00 36.74 25 THR D CA 1
ATOM 7232 C C . THR D 1 28 ? 19.405 38.549 121.076 1.00 40.78 25 THR D C 1
ATOM 7233 O O . THR D 1 28 ? 19.400 39.292 122.062 1.00 40.59 25 THR D O 1
ATOM 7237 N N . GLY D 1 29 ? 19.406 39.022 119.830 1.00 37.08 26 GLY D N 1
ATOM 7238 C CA . GLY D 1 29 ? 19.447 40.446 119.567 1.00 37.53 26 GLY D CA 1
ATOM 7239 C C . GLY D 1 29 ? 20.818 41.079 119.676 1.00 40.17 26 GLY D C 1
ATOM 7240 O O . GLY D 1 29 ? 20.936 42.298 119.491 1.00 42.02 26 GLY D O 1
ATOM 7241 N N . THR D 1 30 ? 21.860 40.298 119.970 1.00 40.74 27 THR D N 1
ATOM 7242 C CA . THR D 1 30 ? 23.201 40.858 120.109 1.00 40.78 27 THR D CA 1
ATOM 7243 C C . THR D 1 30 ? 23.801 41.190 118.752 1.00 37.90 27 THR D C 1
ATOM 7244 O O . THR D 1 30 ? 24.525 42.184 118.615 1.00 41.96 27 THR D O 1
ATOM 7248 N N . GLY D 1 31 ? 23.506 40.377 117.747 1.00 34.07 28 GLY D N 1
ATOM 7249 C CA . GLY D 1 31 ? 24.088 40.553 116.435 1.00 30.18 28 GLY D CA 1
ATOM 7250 C C . GLY D 1 31 ? 25.347 39.727 116.308 1.00 30.91 28 GLY D C 1
ATOM 7251 O O . GLY D 1 31 ? 26.088 39.564 117.288 1.00 26.75 28 GLY D O 1
ATOM 7252 N N . THR D 1 32 ? 25.592 39.190 115.114 1.00 27.55 29 THR D N 1
ATOM 7253 C CA . THR D 1 32 ? 26.738 38.328 114.886 1.00 27.27 29 THR D CA 1
ATOM 7254 C C . THR D 1 32 ? 27.344 38.609 113.524 1.00 24.38 29 THR D C 1
ATOM 7255 O O . THR D 1 32 ? 26.735 39.237 112.657 1.00 28.77 29 THR D O 1
ATOM 7259 N N . LEU D 1 33 ? 28.567 38.116 113.354 1.00 23.47 30 LEU D N 1
ATOM 7260 C CA . LEU D 1 33 ? 29.162 37.864 112.050 1.00 25.46 30 LEU D CA 1
ATOM 7261 C C . LEU D 1 33 ? 29.194 36.354 111.869 1.00 23.63 30 LEU D C 1
ATOM 7262 O O . LEU D 1 33 ? 29.556 35.626 112.800 1.00 22.14 30 LEU D O 1
ATOM 7267 N N . SER D 1 34 ? 28.828 35.876 110.677 1.00 23.17 31 SER D N 1
ATOM 7268 C CA . SER D 1 34 ? 28.508 34.468 110.500 1.00 23.15 31 SER D CA 1
ATOM 7269 C C . SER D 1 34 ? 29.030 33.937 109.170 1.00 21.21 31 SER D C 1
ATOM 7270 O O . SER D 1 34 ? 28.980 34.621 108.136 1.00 22.60 31 SER D O 1
ATOM 7273 N N . ILE D 1 35 ? 29.526 32.698 109.205 1.00 21.21 32 ILE D N 1
ATOM 7274 C CA . ILE D 1 35 ? 29.753 31.905 108.006 1.00 22.30 32 ILE D CA 1
ATOM 7275 C C . ILE D 1 35 ? 29.106 30.547 108.243 1.00 22.64 32 ILE D C 1
ATOM 7276 O O . ILE D 1 35 ? 28.759 30.186 109.370 1.00 21.34 32 ILE D O 1
ATOM 7281 N N . PHE D 1 36 ? 28.940 29.788 107.166 1.00 20.67 33 PHE D N 1
ATOM 7282 C CA . PHE D 1 36 ? 28.229 28.520 107.190 1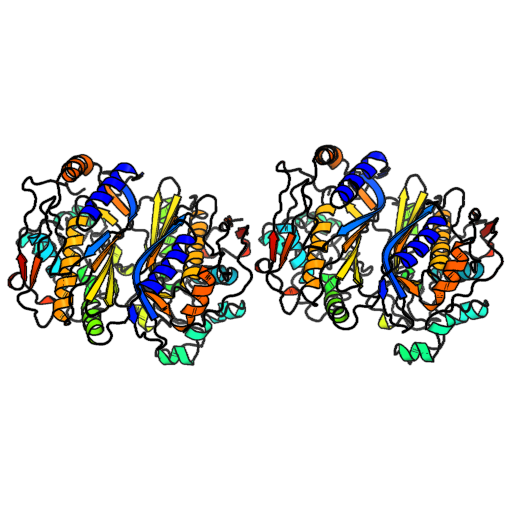.00 17.68 33 PHE D CA 1
ATOM 7283 C C . PHE D 1 36 ? 29.150 27.414 106.694 1.00 19.72 33 PHE D C 1
ATOM 7284 O O . PHE D 1 36 ? 29.798 27.555 105.646 1.00 19.89 33 PHE D O 1
ATOM 7292 N N . GLY D 1 37 ? 29.205 26.330 107.442 1.00 17.11 34 GLY D N 1
ATOM 7293 C CA . GLY D 1 37 ? 29.904 25.129 107.047 1.00 19.96 34 GLY D CA 1
ATOM 7294 C C . GLY D 1 37 ? 31.401 24.973 107.277 1.00 18.27 34 GLY D C 1
ATOM 7295 O O . GLY D 1 37 ? 31.988 24.071 106.679 1.00 22.21 34 GLY D O 1
ATOM 7296 N N . PRO D 1 38 ? 32.071 25.748 108.133 1.00 17.19 35 PRO D N 1
ATOM 7297 C CA . PRO D 1 38 ? 33.513 25.541 108.275 1.00 19.08 35 PRO D CA 1
ATOM 7298 C C . PRO D 1 38 ? 33.831 24.303 109.094 1.00 17.94 35 PRO D C 1
ATOM 7299 O O . PRO D 1 38 ? 33.092 23.914 110.006 1.00 19.50 35 PRO D O 1
ATOM 7303 N N . GLN D 1 39 ? 34.997 23.728 108.812 1.00 20.85 36 GLN D N 1
ATOM 7304 C CA A GLN D 1 39 ? 35.468 22.537 109.495 0.78 18.34 36 GLN D CA 1
ATOM 7305 C CA B GLN D 1 39 ? 35.485 22.517 109.455 0.22 20.41 36 GLN D CA 1
ATOM 7306 C C . GLN D 1 39 ? 36.850 22.780 110.082 1.00 20.14 36 GLN D C 1
ATOM 7307 O O . GLN D 1 39 ? 37.669 23.507 109.512 1.00 24.27 36 GLN D O 1
ATOM 7318 N N . MET D 1 40 ? 37.099 22.162 111.239 1.00 20.75 37 MET D N 1
ATOM 7319 C CA . MET D 1 40 ? 38.412 22.168 111.876 1.00 21.09 37 MET D CA 1
ATOM 7320 C C . MET D 1 40 ? 38.742 20.739 112.278 1.00 23.54 37 MET D C 1
ATOM 7321 O O . MET D 1 40 ? 37.851 19.950 112.593 1.00 23.65 37 MET D O 1
ATOM 7326 N N . ARG D 1 41 ? 40.029 20.401 112.257 1.00 20.09 38 ARG D N 1
ATOM 7327 C CA . ARG D 1 41 ? 40.473 19.048 112.560 1.00 23.74 38 ARG D CA 1
ATOM 7328 C C . ARG D 1 41 ? 41.653 19.141 113.509 1.00 23.01 38 ARG D C 1
ATOM 7329 O O . ARG D 1 41 ? 42.569 19.940 113.293 1.00 27.11 38 ARG D O 1
ATOM 7337 N N . PHE D 1 42 ? 41.641 18.295 114.537 1.00 23.40 39 PHE D N 1
ATOM 7338 C CA . PHE D 1 42 ? 42.658 18.316 115.582 1.00 21.50 39 PHE D CA 1
ATOM 7339 C C . PHE D 1 42 ? 43.184 16.917 115.847 1.00 23.94 39 PHE D C 1
ATOM 7340 O O . PHE D 1 42 ? 42.407 15.978 116.039 1.00 24.48 39 PHE D O 1
ATOM 7348 N N . SER D 1 43 ? 44.513 16.793 115.894 1.00 27.34 40 SER D N 1
ATOM 7349 C CA . SER D 1 43 ? 45.136 15.528 116.248 1.00 28.17 40 SER D CA 1
ATOM 7350 C C . SER D 1 43 ? 44.996 15.258 117.738 1.00 25.20 40 SER D C 1
ATOM 7351 O O . SER D 1 43 ? 45.178 16.148 118.570 1.00 30.80 40 SER D O 1
ATOM 7354 N N . LEU D 1 44 ? 44.655 14.016 118.067 1.00 25.44 41 LEU D N 1
ATOM 7355 C CA . LEU D 1 44 ? 44.646 13.543 119.444 1.00 28.70 41 LEU D CA 1
ATOM 7356 C C . LEU D 1 44 ? 45.786 12.565 119.709 1.00 31.86 41 LEU D C 1
ATOM 7357 O O . LEU D 1 44 ? 45.782 11.881 120.736 1.00 30.86 41 LEU D O 1
ATOM 7362 N N . ARG D 1 45 ? 46.734 12.458 118.785 1.00 30.40 42 ARG D N 1
ATOM 7363 C CA . ARG D 1 45 ? 47.820 11.505 118.928 1.00 36.63 42 ARG D CA 1
ATOM 7364 C C . ARG D 1 45 ? 48.839 11.981 119.959 1.00 41.72 42 ARG D C 1
ATOM 7365 O O . ARG D 1 45 ? 48.931 13.166 120.299 1.00 31.23 42 ARG D O 1
ATOM 7373 N N . ASP D 1 46 ? 49.621 11.029 120.459 1.00 36.43 43 ASP D N 1
ATOM 7374 C CA . ASP D 1 46 ? 50.644 11.334 121.453 1.00 44.39 43 ASP D CA 1
ATOM 7375 C C . ASP D 1 46 ? 50.029 11.992 122.685 1.00 35.97 43 ASP D C 1
ATOM 7376 O O . ASP D 1 46 ? 50.635 12.864 123.309 1.00 33.40 43 ASP D O 1
ATOM 7381 N N . ASP D 1 47 ? 48.807 11.585 123.022 1.00 35.20 44 ASP D N 1
ATOM 7382 C CA . ASP D 1 47 ? 48.066 12.054 124.187 1.00 34.72 44 ASP D CA 1
ATOM 7383 C C . ASP D 1 47 ? 47.627 13.510 124.086 1.00 28.72 44 ASP D C 1
ATOM 7384 O O . ASP D 1 47 ? 47.142 14.062 125.070 1.00 30.30 44 ASP D O 1
ATOM 7389 N N . THR D 1 48 ? 47.788 14.145 122.932 1.00 31.54 45 THR D N 1
ATOM 7390 C CA . THR D 1 48 ? 47.461 15.555 122.792 1.00 30.49 45 THR D CA 1
ATOM 7391 C C . THR D 1 48 ? 45.960 15.752 122.936 1.00 29.85 45 THR D C 1
ATOM 7392 O O . THR D 1 48 ? 45.164 14.932 122.466 1.00 27.91 45 THR D O 1
ATOM 7396 N N . ILE D 1 49 ? 45.584 16.849 123.584 1.00 25.50 46 ILE D N 1
ATOM 7397 C CA . ILE D 1 49 ? 44.182 17.282 123.655 1.00 26.35 46 ILE D CA 1
ATOM 7398 C C . ILE D 1 49 ? 44.140 18.779 123.362 1.00 24.99 46 ILE D C 1
ATOM 7399 O O . ILE D 1 49 ? 44.892 19.554 123.966 1.00 26.42 46 ILE D O 1
ATOM 7404 N N . PRO D 1 50 ? 43.276 19.254 122.373 1.00 23.71 47 PRO D N 1
ATOM 7405 C CA . PRO D 1 50 ? 43.320 20.668 121.928 1.00 23.05 47 PRO D CA 1
ATOM 7406 C C . PRO D 1 50 ? 42.548 21.615 122.835 1.00 26.48 47 PRO D C 1
ATOM 7407 O O . PRO D 1 50 ? 41.443 22.088 122.523 1.00 26.82 47 PRO D O 1
ATOM 7411 N N . VAL D 1 51 ? 43.116 21.874 124.006 1.00 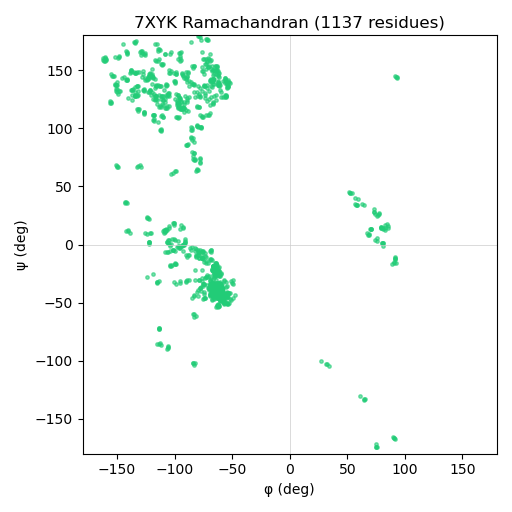24.60 48 VAL D N 1
ATOM 7412 C CA . VAL D 1 51 ? 42.640 22.925 124.893 1.00 24.36 48 VAL D CA 1
ATOM 7413 C C . VAL D 1 51 ? 43.431 24.181 124.548 1.00 25.47 48 VAL D C 1
ATOM 7414 O O . VAL D 1 51 ? 44.661 24.200 124.665 1.00 25.74 48 VAL D O 1
ATOM 7418 N N . LEU D 1 52 ? 42.735 25.224 124.090 1.00 23.14 49 LEU D N 1
ATOM 7419 C CA . LEU D 1 52 ? 43.410 26.396 123.540 1.00 26.40 49 LEU D CA 1
ATOM 7420 C C . LEU D 1 52 ? 44.427 26.952 124.522 1.00 24.28 49 LEU D C 1
ATOM 7421 O O . LEU D 1 52 ? 44.169 27.045 125.723 1.00 27.39 49 LEU D O 1
ATOM 7426 N N . THR D 1 53 ? 45.571 27.362 123.986 1.00 30.29 50 THR D N 1
ATOM 7427 C CA . THR D 1 53 ? 46.583 28.033 124.780 1.00 29.63 50 THR D CA 1
ATOM 7428 C C . THR D 1 53 ? 46.567 29.548 124.623 1.00 35.97 50 THR D C 1
ATOM 7429 O O . THR D 1 53 ? 47.150 30.245 125.465 1.00 31.59 50 THR D O 1
ATOM 7433 N N . THR D 1 54 ? 45.925 30.079 123.577 1.00 33.68 51 THR D N 1
ATOM 7434 C CA . THR D 1 54 ? 45.840 31.528 123.426 1.00 30.70 51 THR D CA 1
ATOM 7435 C C . THR D 1 54 ? 44.777 32.134 124.328 1.00 33.26 51 THR D C 1
ATOM 7436 O O . THR D 1 54 ? 44.676 33.363 124.412 1.00 34.10 51 THR D O 1
ATOM 7440 N N . LYS D 1 55 ? 44.001 31.301 125.012 1.00 29.95 52 LYS D N 1
ATOM 7441 C CA . LYS D 1 55 ? 43.035 31.758 125.998 1.00 36.31 52 LYS D CA 1
ATOM 7442 C C . LYS D 1 55 ? 42.867 30.644 127.018 1.00 30.26 52 LYS D C 1
ATOM 7443 O O . LYS D 1 55 ? 42.732 29.477 126.647 1.00 32.91 52 LYS D O 1
ATOM 7449 N N . LYS D 1 56 ? 42.830 31.001 128.294 1.00 27.40 53 LYS D N 1
ATOM 7450 C CA . LYS D 1 56 ? 42.568 30.001 129.321 1.00 25.53 53 LYS D CA 1
ATOM 7451 C C . LYS D 1 56 ? 41.140 29.498 129.165 1.00 29.08 53 LYS D C 1
ATOM 7452 O O . LYS D 1 56 ? 40.196 30.289 129.159 1.00 30.82 53 LYS D O 1
ATOM 7458 N N . ILE D 1 57 ? 41.007 28.202 128.976 1.00 23.27 54 ILE D N 1
ATOM 7459 C CA . ILE D 1 57 ? 39.720 27.516 128.877 1.00 23.51 54 ILE D CA 1
ATOM 7460 C C . ILE D 1 57 ? 39.327 27.005 130.253 1.00 28.33 54 ILE D C 1
ATOM 7461 O O . ILE D 1 57 ? 40.172 26.595 131.056 1.00 27.59 54 ILE D O 1
ATOM 7466 N N . PHE D 1 58 ? 38.015 26.999 130.507 1.00 25.04 55 PHE D N 1
ATOM 7467 C CA . PHE D 1 58 ? 37.461 26.559 131.789 1.00 24.05 55 PHE D CA 1
ATOM 7468 C C . PHE D 1 58 ? 37.461 25.025 131.850 1.00 23.40 55 PHE D C 1
ATOM 7469 O O . PHE D 1 58 ? 36.423 24.354 131.793 1.00 21.52 55 PHE D O 1
ATOM 7477 N N . TRP D 1 59 ? 38.668 24.468 131.962 1.00 21.05 56 TRP D N 1
ATOM 7478 C CA . TRP D 1 59 ? 38.851 23.018 131.876 1.00 24.14 56 TRP D CA 1
ATOM 7479 C C . TRP D 1 59 ? 38.042 22.256 132.930 1.00 24.14 56 TRP D C 1
ATOM 7480 O O . TRP D 1 59 ? 37.448 21.212 132.633 1.00 22.36 56 TRP D O 1
ATOM 7491 N N . ARG D 1 60 ? 38.040 22.719 134.182 1.00 22.96 57 ARG D N 1
ATOM 7492 C CA . ARG D 1 60 ? 37.262 21.998 135.181 1.00 21.96 57 ARG D CA 1
ATOM 7493 C C . ARG D 1 60 ? 35.783 21.974 134.808 1.00 22.54 57 ARG D C 1
ATOM 7494 O O . ARG D 1 60 ? 35.092 20.989 135.087 1.00 21.43 57 ARG D O 1
ATOM 7502 N N . GLY D 1 61 ? 35.288 23.043 134.190 1.00 19.74 58 GLY D N 1
ATOM 7503 C CA . GLY D 1 61 ? 33.924 23.033 133.684 1.00 19.99 58 GLY D CA 1
ATOM 7504 C C . GLY D 1 61 ? 33.730 22.055 132.534 1.00 20.24 58 GLY D C 1
ATOM 7505 O O . GLY D 1 61 ? 32.710 21.358 132.467 1.00 19.27 58 GLY D O 1
ATOM 7506 N N . VAL D 1 62 ? 34.681 22.007 131.599 1.00 22.34 59 VAL D N 1
ATOM 7507 C CA . VAL D 1 62 ? 34.611 21.030 130.510 1.00 21.73 59 VAL D CA 1
ATOM 7508 C C . VAL D 1 62 ? 34.439 19.635 131.089 1.00 21.17 59 VAL D C 1
ATOM 7509 O O . VAL D 1 62 ? 33.563 18.869 130.675 1.00 19.09 59 VAL D O 1
ATOM 7513 N N . VAL D 1 63 ? 35.291 19.281 132.056 1.00 19.41 60 VAL D N 1
ATOM 7514 C CA . VAL D 1 63 ? 35.253 17.939 132.616 1.00 18.89 60 VAL D CA 1
ATOM 7515 C C . VAL D 1 63 ? 33.910 17.669 133.277 1.00 20.09 60 VAL D C 1
ATOM 7516 O O . VAL D 1 63 ? 33.257 16.658 133.008 1.00 20.24 60 VAL D O 1
ATOM 7520 N N . GLU D 1 64 ? 33.490 18.553 134.188 1.00 19.84 61 GLU D N 1
ATOM 7521 C CA . GLU D 1 64 ? 32.272 18.264 134.926 1.00 19.85 61 GLU D CA 1
ATOM 7522 C C . GLU D 1 64 ? 31.047 18.290 134.038 1.00 20.26 61 GLU D C 1
ATOM 7523 O O . GLU D 1 64 ? 30.137 17.479 134.233 1.00 21.53 61 GLU D O 1
ATOM 7529 N N . GLU D 1 65 ? 30.999 19.187 133.039 1.00 18.82 62 GLU D N 1
ATOM 7530 C CA . GLU D 1 65 ? 29.855 19.158 132.126 1.00 19.14 62 GLU D CA 1
ATOM 7531 C C . GLU D 1 65 ? 29.817 17.846 131.366 1.00 17.86 62 GLU D C 1
ATOM 7532 O O . GLU D 1 65 ? 28.743 17.263 131.171 1.00 18.35 62 GLU D O 1
ATOM 7538 N N . LEU D 1 66 ? 30.980 17.368 130.933 1.00 18.63 63 LEU D N 1
ATOM 7539 C CA . LEU D 1 66 ? 31.002 16.138 130.156 1.00 18.62 63 LEU D CA 1
ATOM 7540 C C . LEU D 1 66 ? 30.570 14.946 130.988 1.00 18.81 63 LEU D C 1
ATOM 7541 O O . LEU D 1 66 ? 29.784 14.123 130.515 1.00 19.48 63 LEU D O 1
ATOM 7546 N N . LEU D 1 67 ? 31.060 14.833 132.232 1.00 19.90 64 LEU D N 1
ATOM 7547 C CA . LEU D 1 67 ? 30.667 13.692 133.054 1.00 18.82 64 LEU D CA 1
ATOM 7548 C C . LEU D 1 67 ? 29.173 13.738 133.373 1.00 19.96 64 LEU D C 1
ATOM 7549 O O . LEU D 1 67 ? 28.495 12.706 133.393 1.00 21.81 64 LEU D O 1
ATOM 7554 N N . TRP D 1 68 ? 28.640 14.939 133.568 1.00 19.08 65 TRP D N 1
ATOM 7555 C CA . TRP D 1 68 ? 27.204 15.140 133.738 1.00 17.91 65 TRP D CA 1
ATOM 7556 C C . TRP D 1 68 ? 26.427 14.675 132.506 1.00 20.44 65 TRP D C 1
ATOM 7557 O O . TRP D 1 68 ? 25.417 13.968 132.631 1.00 21.42 65 TRP D O 1
ATOM 7568 N N . PHE D 1 69 ? 26.892 15.049 131.302 1.00 19.62 66 PHE D N 1
ATOM 7569 C CA . PHE D 1 69 ? 26.290 14.530 130.070 1.00 19.40 66 PHE D CA 1
ATOM 7570 C C . PHE D 1 69 ? 26.318 13.004 130.037 1.00 20.12 66 PHE D C 1
ATOM 7571 O O . PHE D 1 69 ? 25.308 12.360 129.727 1.00 19.22 66 PHE D O 1
ATOM 7579 N N . ILE D 1 70 ? 27.490 12.416 130.284 1.00 20.63 67 ILE D N 1
ATOM 7580 C CA . ILE D 1 70 ? 27.653 10.968 130.168 1.00 22.89 67 ILE D CA 1
ATOM 7581 C C . ILE D 1 70 ? 26.733 10.227 131.121 1.00 22.65 67 ILE D C 1
ATOM 7582 O O . ILE D 1 70 ? 26.255 9.134 130.807 1.00 25.93 67 ILE D O 1
ATOM 7587 N N . ARG D 1 71 ? 26.467 10.796 132.298 1.00 22.05 68 ARG D N 1
ATOM 7588 C CA . ARG D 1 71 ? 25.522 10.180 133.218 1.00 22.81 68 ARG D CA 1
ATOM 7589 C C . ARG D 1 71 ? 24.073 10.375 132.799 1.00 25.64 68 ARG D C 1
ATOM 7590 O O . ARG D 1 71 ? 23.178 9.820 133.442 1.00 25.78 68 ARG D O 1
ATOM 7598 N N . GLY D 1 72 ? 23.813 11.165 131.765 1.00 22.11 69 GLY D N 1
ATOM 7599 C CA . GLY D 1 72 ? 22.450 11.453 131.367 1.00 21.49 69 GLY D CA 1
ATOM 7600 C C . GLY D 1 72 ? 21.762 12.502 132.194 1.00 23.94 69 GLY D C 1
ATOM 7601 O O . GLY D 1 72 ? 20.538 12.630 132.090 1.00 24.63 69 GLY D O 1
ATOM 7602 N N . ASN D 1 73 ? 22.506 13.269 132.990 1.00 19.69 70 ASN D N 1
ATOM 7603 C CA . ASN D 1 73 ? 21.921 14.222 133.916 1.00 19.53 70 ASN D CA 1
ATOM 7604 C C . ASN D 1 73 ? 21.580 15.532 133.222 1.00 17.71 70 ASN D C 1
ATOM 7605 O O . ASN D 1 73 ? 22.209 15.921 132.231 1.00 20.38 70 ASN D O 1
ATOM 7610 N N . THR D 1 74 ? 20.587 16.241 133.792 1.00 17.71 71 THR D N 1
ATOM 7611 C CA . THR D 1 74 ? 19.991 17.400 133.143 1.00 18.29 71 THR D CA 1
ATOM 7612 C C . THR D 1 74 ? 19.687 18.517 134.128 1.00 18.24 71 THR D C 1
ATOM 7613 O O . THR D 1 74 ? 18.960 19.446 133.773 1.00 18.72 71 THR D O 1
ATOM 7617 N N . ASP D 1 75 ? 20.184 18.452 135.367 1.00 16.75 72 ASP D N 1
ATOM 7618 C CA . ASP D 1 75 ? 19.884 19.455 136.391 1.00 18.41 72 ASP D CA 1
ATOM 7619 C C . ASP D 1 75 ? 21.049 20.435 136.459 1.00 19.28 72 ASP D C 1
ATOM 7620 O O . ASP D 1 75 ? 22.142 20.082 136.926 1.00 17.66 72 ASP D O 1
ATOM 7625 N N . ALA D 1 76 ? 20.824 21.666 135.997 1.00 17.68 73 ALA D N 1
ATOM 7626 C CA . ALA D 1 76 ? 21.868 22.683 136.105 1.00 19.63 73 ALA D CA 1
ATOM 7627 C C . ALA D 1 76 ? 22.258 22.933 137.551 1.00 17.77 73 ALA D C 1
ATOM 7628 O O . ALA D 1 76 ? 23.388 23.340 137.812 1.00 16.56 73 ALA D O 1
ATOM 7630 N N . LYS D 1 77 ? 21.364 22.671 138.505 1.00 16.88 74 LYS D N 1
ATOM 7631 C CA . LYS D 1 77 ? 21.689 22.925 139.907 1.00 18.15 74 LYS D CA 1
ATOM 7632 C C . LYS D 1 77 ? 22.813 22.016 140.388 1.00 21.43 74 LYS D C 1
ATOM 7633 O O . LYS D 1 77 ? 23.547 22.374 141.316 1.00 19.76 74 LYS D O 1
ATOM 7639 N N . GLU D 1 78 ? 22.959 20.835 139.796 1.00 19.52 75 GLU D N 1
ATOM 7640 C CA . GLU D 1 78 ? 24.050 19.951 140.200 1.00 19.86 75 GLU D CA 1
ATOM 7641 C C . GLU D 1 78 ? 25.395 20.495 139.755 1.00 19.72 75 GLU D C 1
ATOM 7642 O O . GLU D 1 78 ? 26.387 20.374 140.481 1.00 23.23 75 GLU D O 1
ATOM 7648 N N . LEU D 1 79 ? 25.451 21.102 138.570 1.00 16.88 76 LEU D N 1
ATOM 7649 C CA . LEU D 1 79 ? 26.670 21.798 138.158 1.00 17.89 76 LEU D CA 1
ATOM 7650 C C . LEU D 1 79 ? 26.927 23.027 139.024 1.00 17.83 76 LEU D C 1
ATOM 7651 O O . LEU D 1 79 ? 28.062 23.281 139.437 1.00 18.90 76 LEU D O 1
ATOM 7656 N N . ALA D 1 80 ? 25.885 23.777 139.354 1.00 16.27 77 ALA D N 1
ATOM 7657 C CA . ALA D 1 80 ? 26.071 24.981 140.158 1.00 17.28 77 ALA D CA 1
ATOM 7658 C C . ALA D 1 80 ? 26.612 24.666 141.548 1.00 17.84 77 ALA D C 1
ATOM 7659 O O . ALA D 1 80 ? 27.350 25.476 142.121 1.00 19.43 77 ALA D O 1
ATOM 7661 N N . LYS D 1 81 ? 26.244 23.516 142.124 1.00 18.29 78 LYS D N 1
ATOM 7662 C CA . LYS D 1 81 ? 26.814 23.110 143.407 1.00 20.33 78 LYS D CA 1
ATOM 7663 C C . LYS D 1 81 ? 28.318 22.895 143.307 1.00 23.06 78 LYS D C 1
ATOM 7664 O O . LYS D 1 81 ? 29.014 22.933 144.335 1.00 22.99 78 LYS D O 1
ATOM 7670 N N . LYS D 1 82 ? 28.823 22.611 142.112 1.00 19.04 79 LYS D N 1
ATOM 7671 C CA . LYS D 1 82 ? 30.257 22.516 141.869 1.00 18.51 79 LYS D CA 1
ATOM 7672 C C . LYS D 1 82 ? 30.845 23.829 141.348 1.00 20.47 79 LYS D C 1
ATOM 7673 O O . LYS D 1 82 ? 31.962 23.845 140.818 1.00 20.56 79 LYS D O 1
ATOM 7679 N N . LYS D 1 83 ? 30.119 24.930 141.513 1.00 19.64 80 LYS D N 1
ATOM 7680 C CA . LYS D 1 83 ? 30.531 26.246 141.020 1.00 21.78 80 LYS D CA 1
ATOM 7681 C C . LYS D 1 83 ? 30.792 26.219 139.517 1.00 18.80 80 LYS D C 1
ATOM 7682 O O . LYS D 1 83 ? 31.708 26.865 139.010 1.00 20.98 80 LYS D O 1
ATOM 7688 N N . ILE D 1 84 ? 29.944 25.502 138.788 1.00 17.98 81 ILE D N 1
ATOM 7689 C CA . ILE D 1 84 ? 29.955 25.506 137.333 1.00 18.96 81 ILE D CA 1
ATOM 7690 C C . ILE D 1 84 ? 28.604 26.045 136.911 1.00 19.29 81 ILE D C 1
ATOM 7691 O O . ILE D 1 84 ? 27.575 25.370 137.055 1.00 19.30 81 ILE D O 1
ATOM 7696 N N . HIS D 1 85 ? 28.592 27.286 136.424 1.00 18.68 82 HIS D N 1
ATOM 7697 C CA . HIS D 1 85 ? 27.358 28.041 136.276 1.00 18.44 82 HIS D CA 1
ATOM 7698 C C . HIS D 1 85 ? 26.932 28.183 134.825 1.00 17.57 82 HIS D C 1
ATOM 7699 O O . HIS D 1 85 ? 25.973 28.907 134.541 1.00 19.76 82 HIS D O 1
ATOM 7706 N N . ILE D 1 86 ? 27.553 27.425 133.927 1.00 17.20 83 ILE D N 1
ATOM 7707 C CA . ILE D 1 86 ? 27.387 27.624 132.494 1.00 17.30 83 ILE D CA 1
ATOM 7708 C C . ILE D 1 86 ? 25.979 27.377 131.982 1.00 18.65 83 ILE D C 1
ATOM 7709 O O . ILE D 1 86 ? 25.644 27.835 130.877 1.00 19.40 83 ILE D O 1
ATOM 7714 N N . TRP D 1 87 ? 25.170 26.591 132.695 1.00 16.60 84 TRP D N 1
ATOM 7715 C CA . TRP D 1 87 ? 23.806 26.299 132.282 1.00 18.32 84 TRP D CA 1
ATOM 7716 C C . TRP D 1 87 ? 22.763 27.021 133.110 1.00 17.99 84 TRP D C 1
ATOM 7717 O O . TRP D 1 87 ? 21.558 26.841 132.864 1.00 18.05 84 TRP D O 1
ATOM 7728 N N . ASN D 1 88 ? 23.182 27.862 134.063 1.00 18.05 85 ASN D N 1
ATOM 7729 C CA . ASN D 1 88 ? 22.214 28.501 134.953 1.00 18.73 85 ASN D CA 1
ATOM 7730 C C . ASN D 1 88 ? 21.281 29.440 134.198 1.00 19.13 85 ASN D C 1
ATOM 7731 O O . ASN D 1 88 ? 20.075 29.475 134.473 1.00 21.24 85 ASN D O 1
ATOM 7736 N N . ALA D 1 89 ? 21.817 30.210 133.249 1.00 21.26 86 ALA D N 1
ATOM 7737 C CA . ALA D 1 89 ? 20.987 31.188 132.553 1.00 22.83 86 ALA D CA 1
ATOM 7738 C C . ALA D 1 89 ? 19.890 30.515 131.746 1.00 21.79 86 ALA D C 1
ATOM 7739 O O . ALA D 1 89 ? 18.735 30.959 131.775 1.00 25.85 86 ALA D O 1
ATOM 7741 N N . ASN D 1 90 ? 20.209 29.429 131.047 1.00 19.88 87 ASN D N 1
ATOM 7742 C CA . ASN D 1 90 ? 19.183 28.794 130.228 1.00 19.65 87 ASN D CA 1
ATOM 7743 C C . ASN D 1 90 ? 18.233 27.949 131.046 1.00 20.90 87 ASN D C 1
ATOM 7744 O O . ASN D 1 90 ? 17.146 27.613 130.556 1.00 22.82 87 ASN D O 1
ATOM 7749 N N . GLY D 1 91 ? 18.565 27.686 132.302 1.00 19.44 88 GLY D N 1
ATOM 7750 C CA . GLY D 1 91 ? 17.661 27.012 133.200 1.00 21.01 88 GLY D CA 1
ATOM 7751 C C . GLY D 1 91 ? 16.881 27.939 134.105 1.00 21.36 88 GLY D C 1
ATOM 7752 O O . GLY D 1 91 ? 16.106 27.466 134.942 1.00 21.25 88 GLY D O 1
ATOM 7753 N N . SER D 1 92 ? 17.037 29.251 133.957 1.00 21.62 89 SER D N 1
ATOM 7754 C CA . SER D 1 92 ? 16.354 30.184 134.837 1.00 20.20 89 SER D CA 1
ATOM 7755 C C . SER D 1 92 ? 14.864 30.231 134.509 1.00 21.55 89 SER D C 1
ATOM 7756 O O . SER D 1 92 ? 14.445 29.920 133.396 1.00 20.81 89 SER D O 1
ATOM 7759 N N . ARG D 1 93 ? 14.058 30.613 135.507 1.00 21.52 90 ARG D N 1
ATOM 7760 C CA . ARG D 1 93 ? 12.621 30.775 135.309 1.00 22.70 90 ARG D CA 1
ATOM 7761 C C . ARG D 1 93 ? 12.329 31.622 134.079 1.00 25.74 90 ARG D C 1
ATOM 7762 O O . ARG D 1 93 ? 11.462 31.281 133.261 1.00 22.92 90 ARG D O 1
ATOM 7770 N N . GLU D 1 94 ? 13.040 32.740 133.942 1.00 25.37 91 GLU D N 1
ATOM 7771 C CA . GLU D 1 94 ? 12.802 33.645 132.821 1.00 25.99 91 GLU D CA 1
ATOM 7772 C C . GLU D 1 94 ? 13.035 32.949 131.484 1.00 25.47 91 GLU D C 1
ATOM 7773 O O . GLU D 1 94 ? 12.235 33.087 130.549 1.00 28.70 91 GLU D O 1
ATOM 7779 N N . PHE D 1 95 ? 14.121 32.195 131.366 1.00 23.30 92 PHE D N 1
ATOM 7780 C CA . PHE D 1 95 ? 14.422 31.593 130.071 1.00 22.22 92 PHE D CA 1
ATOM 7781 C C . PHE D 1 95 ? 13.496 30.425 129.785 1.00 26.09 92 PHE D C 1
ATOM 7782 O O . PHE D 1 95 ? 13.068 30.228 128.643 1.00 23.78 92 PHE D O 1
ATOM 7790 N N . LEU D 1 96 ? 13.214 29.610 130.798 1.00 20.68 93 LEU D N 1
ATOM 7791 C CA . LEU D 1 96 ? 12.256 28.524 130.630 1.00 22.28 93 LEU D CA 1
ATOM 7792 C C . LEU D 1 96 ? 10.902 29.058 130.184 1.00 26.78 93 LEU D C 1
ATOM 7793 O O . LEU D 1 96 ? 10.287 28.500 129.267 1.00 25.49 93 LEU D O 1
ATOM 7798 N N . ASP D 1 97 ? 10.437 30.150 130.794 1.00 24.46 94 ASP D N 1
ATOM 7799 C CA . ASP D 1 97 ? 9.163 30.735 130.380 1.00 24.58 94 ASP D CA 1
ATOM 7800 C C . ASP D 1 97 ? 9.213 31.201 128.931 1.00 27.49 94 ASP D C 1
ATOM 7801 O O . ASP D 1 97 ? 8.226 31.060 128.196 1.00 28.21 94 ASP D O 1
ATOM 7806 N N . SER D 1 98 ? 10.350 31.744 128.495 1.00 26.82 95 SER D N 1
ATOM 7807 C CA . SER D 1 98 ? 10.485 32.175 127.102 1.00 31.44 95 SER D CA 1
ATOM 7808 C C . SER D 1 98 ? 10.406 31.007 126.123 1.00 32.87 95 SER D C 1
ATOM 7809 O O . SER D 1 98 ? 10.105 31.223 124.940 1.00 29.00 95 SER D O 1
ATOM 7812 N N . ARG D 1 99 ? 10.684 29.787 126.580 1.00 26.59 96 ARG D N 1
ATOM 7813 C CA . ARG D 1 99 ? 10.532 28.573 125.792 1.00 25.84 96 ARG D CA 1
ATOM 7814 C C . ARG D 1 99 ? 9.148 27.950 125.955 1.00 25.57 96 ARG D C 1
ATOM 7815 O O . ARG D 1 99 ? 8.870 26.908 125.345 1.00 28.15 96 ARG D O 1
ATOM 7823 N N . GLY D 1 100 ? 8.280 28.579 126.737 1.00 24.26 97 GLY D N 1
ATOM 7824 C CA . GLY D 1 100 ? 6.951 28.065 127.010 1.00 26.60 97 GLY D CA 1
ATOM 7825 C C . GLY D 1 100 ? 6.869 27.024 128.098 1.00 27.69 97 GLY D C 1
ATOM 7826 O O . GLY D 1 100 ? 5.810 26.410 128.265 1.00 29.89 97 GLY D O 1
ATOM 7827 N N . LEU D 1 101 ? 7.928 26.848 128.884 1.00 26.54 98 LEU D N 1
ATOM 7828 C CA . LEU D 1 101 ? 7.986 25.800 129.903 1.00 26.69 98 LEU D CA 1
ATOM 7829 C C . LEU D 1 101 ? 7.670 26.404 131.267 1.00 26.29 98 LEU D C 1
ATOM 7830 O O . LEU D 1 101 ? 8.493 26.442 132.181 1.00 26.08 98 LEU D O 1
ATOM 7835 N N . TYR D 1 102 ? 6.431 26.897 131.367 1.00 23.00 99 TYR D N 1
ATOM 7836 C CA . TYR D 1 102 ? 6.039 27.735 132.494 1.00 21.51 99 TYR D CA 1
ATOM 7837 C C . TYR D 1 102 ? 6.031 26.969 133.811 1.00 24.81 99 TYR D C 1
ATOM 7838 O O . TYR D 1 102 ? 6.202 27.581 134.869 1.00 29.24 99 TYR D O 1
ATOM 7847 N N . ASP D 1 103 ? 5.769 25.661 133.789 1.00 26.31 100 ASP D N 1
ATOM 7848 C CA . ASP D 1 103 ? 5.743 24.873 135.015 1.00 32.07 100 ASP D CA 1
ATOM 7849 C C . ASP D 1 103 ? 7.065 24.169 135.316 1.00 27.73 100 ASP D C 1
ATOM 7850 O O . ASP D 1 103 ? 7.181 23.529 136.364 1.00 29.04 100 ASP D O 1
ATOM 7855 N N . ARG D 1 104 ? 8.064 24.285 134.447 1.00 25.61 101 ARG D N 1
ATOM 7856 C CA . ARG D 1 104 ? 9.310 23.551 134.641 1.00 21.92 101 ARG D CA 1
ATOM 7857 C C . ARG D 1 104 ? 10.075 24.123 135.832 1.00 24.22 101 ARG D C 1
ATOM 7858 O O . ARG D 1 104 ? 10.285 25.333 135.919 1.00 23.84 101 ARG D O 1
ATOM 7866 N N . ALA D 1 105 ? 10.546 23.250 136.719 1.00 21.65 102 ALA D N 1
ATOM 7867 C CA . ALA D 1 105 ? 11.337 23.715 137.839 1.00 21.69 102 ALA D CA 1
ATOM 7868 C C . ALA D 1 105 ? 12.606 24.393 137.347 1.00 23.43 102 ALA D C 1
ATOM 7869 O O . ALA D 1 105 ? 13.260 23.922 136.414 1.00 20.53 102 ALA D O 1
ATOM 7871 N N . GLU D 1 106 ? 12.960 25.499 138.005 1.00 22.72 103 GLU D N 1
ATOM 7872 C CA . GLU D 1 106 ? 14.198 26.198 137.678 1.00 20.85 103 GLU D CA 1
ATOM 7873 C C . GLU D 1 106 ? 15.383 25.239 137.759 1.00 20.26 103 GLU D C 1
ATOM 7874 O O . GLU D 1 106 ? 15.510 24.436 138.690 1.00 22.12 103 GLU D O 1
ATOM 7880 N N . GLY D 1 107 ? 16.244 25.322 136.745 1.00 19.58 104 GLY D N 1
ATOM 7881 C CA . GLY D 1 107 ? 17.411 24.476 136.652 1.00 19.01 104 GLY D CA 1
ATOM 7882 C C . GLY D 1 107 ? 17.178 23.160 135.944 1.00 18.26 104 GLY D C 1
ATOM 7883 O O . GLY D 1 107 ? 18.135 22.499 135.553 1.00 19.75 104 GLY D O 1
ATOM 7884 N N . ASP D 1 108 ? 15.930 22.745 135.777 1.00 17.20 105 ASP D N 1
ATOM 7885 C CA . ASP D 1 108 ? 15.644 21.470 135.121 1.00 16.91 105 ASP D CA 1
ATOM 7886 C C . ASP D 1 108 ? 15.606 21.720 133.620 1.00 18.06 105 ASP D C 1
ATOM 7887 O O . ASP D 1 108 ? 14.611 22.209 133.093 1.00 18.93 105 ASP D O 1
ATOM 7892 N N . LEU D 1 109 ? 16.688 21.374 132.931 1.00 16.50 106 LEU D N 1
ATOM 7893 C CA . LEU D 1 109 ? 16.848 21.756 131.535 1.00 17.05 106 LEU D CA 1
ATOM 7894 C C . LEU D 1 109 ? 15.998 20.931 130.582 1.00 17.20 106 LEU D C 1
ATOM 7895 O O . LEU D 1 109 ? 15.878 21.302 129.409 1.00 17.23 106 LEU D O 1
ATOM 7900 N N . GLY D 1 110 ? 15.409 19.830 131.037 1.00 16.68 107 GLY D N 1
ATOM 7901 C CA . GLY D 1 110 ? 14.652 18.972 130.169 1.00 18.75 107 GLY D CA 1
ATOM 7902 C C . GLY D 1 110 ? 15.547 17.914 129.568 1.00 19.94 107 GLY D C 1
ATOM 7903 O O . GLY D 1 110 ? 16.686 17.716 130.002 1.00 19.56 107 GLY D O 1
ATOM 7904 N N . PRO D 1 111 ? 15.063 17.244 128.550 1.00 17.79 108 PRO D N 1
ATOM 7905 C CA . PRO D 1 111 ? 15.772 16.094 127.959 1.00 18.75 108 PRO D CA 1
ATOM 7906 C C . PRO D 1 111 ? 16.879 16.523 127.001 1.00 17.49 108 PRO D C 1
ATOM 7907 O O . PRO D 1 111 ? 16.841 16.245 125.783 1.00 19.39 108 PRO D O 1
ATOM 7911 N N . VAL D 1 112 ? 17.893 17.193 127.545 1.00 18.93 109 VAL D N 1
ATOM 7912 C CA . VAL D 1 112 ? 18.951 17.791 126.743 1.00 17.38 109 VAL D CA 1
ATOM 7913 C C . VAL D 1 112 ? 20.131 16.839 126.653 1.00 19.10 109 VAL D C 1
ATOM 7914 O O . VAL D 1 112 ? 20.290 15.919 127.438 1.00 23.07 109 VAL D O 1
ATOM 7918 N N . TYR D 1 113 ? 20.980 17.101 125.664 1.00 19.97 110 TYR D N 1
ATOM 7919 C CA . TYR D 1 113 ? 22.263 16.438 125.458 1.00 19.47 110 TYR D CA 1
ATOM 7920 C C . TYR D 1 113 ? 22.380 15.015 125.999 1.00 19.47 110 TYR D C 1
ATOM 7921 O O . TYR D 1 113 ? 21.938 14.074 125.346 1.00 18.62 110 TYR D O 1
ATOM 7930 N N . GLY D 1 114 ? 23.000 14.833 127.165 1.00 23.67 111 GLY D N 1
ATOM 7931 C CA . GLY D 1 114 ? 23.311 13.488 127.637 1.00 25.11 111 GLY D CA 1
ATOM 7932 C C . GLY D 1 114 ? 22.094 12.619 127.887 1.00 22.56 111 GLY D C 1
ATOM 7933 O O . GLY D 1 114 ? 22.184 11.390 127.818 1.00 22.30 111 GLY D O 1
ATOM 7934 N N . PHE D 1 115 ? 20.942 13.236 128.174 1.00 19.38 112 PHE D N 1
ATOM 7935 C CA . PHE D 1 115 ? 19.707 12.467 128.271 1.00 19.12 112 PHE D CA 1
ATOM 7936 C C . PHE D 1 115 ? 19.429 11.774 126.954 1.00 22.69 112 PHE D C 1
ATOM 7937 O O . PHE D 1 115 ? 19.053 10.595 126.935 1.00 20.60 112 PHE D O 1
ATOM 7945 N N . GLN D 1 116 ? 19.608 12.492 125.840 1.00 20.04 113 GLN D N 1
ATOM 7946 C CA . GLN D 1 116 ? 19.423 11.872 124.537 1.00 19.48 113 GLN D CA 1
ATOM 7947 C C . GLN D 1 116 ? 20.524 10.858 124.242 1.00 18.46 113 GLN D C 1
ATOM 7948 O O . GLN D 1 116 ? 20.251 9.800 123.669 1.00 19.98 113 GLN D O 1
ATOM 7954 N N . TRP D 1 117 ? 21.765 11.149 124.631 1.00 19.25 114 TRP D N 1
ATOM 7955 C CA . TRP D 1 117 ? 22.852 10.207 124.386 1.00 21.02 114 TRP D CA 1
ATOM 7956 C C . TRP D 1 117 ? 22.595 8.850 125.033 1.00 21.74 114 TRP D C 1
ATOM 7957 O O . TRP D 1 117 ? 22.930 7.810 124.450 1.00 23.43 114 TRP D O 1
ATOM 7968 N N . ARG D 1 118 ? 22.056 8.841 126.261 1.00 20.81 115 ARG D N 1
ATOM 7969 C CA . ARG D 1 118 ? 21.908 7.608 127.037 1.00 21.92 115 ARG D CA 1
ATOM 7970 C C . ARG D 1 118 ? 20.486 7.059 127.036 1.00 22.99 115 ARG D C 1
ATOM 7971 O O . ARG D 1 118 ? 20.303 5.880 127.376 1.00 23.80 115 ARG D O 1
ATOM 7979 N N . HIS D 1 119 ? 19.481 7.871 126.688 1.00 21.29 116 HIS D N 1
ATOM 7980 C CA . HIS D 1 119 ? 18.075 7.494 126.864 1.00 22.56 116 HIS D CA 1
ATOM 7981 C C . HIS D 1 119 ? 17.208 8.000 125.720 1.00 23.36 116 HIS D C 1
ATOM 7982 O O . HIS D 1 119 ? 16.057 8.396 125.926 1.00 24.45 116 HIS D O 1
ATOM 7989 N N . PHE D 1 120 ? 17.736 7.998 124.501 1.00 22.78 117 PHE D N 1
ATOM 7990 C CA . PHE D 1 120 ? 16.995 8.559 123.382 1.00 23.02 117 PHE D CA 1
ATOM 7991 C C . PHE D 1 120 ? 15.624 7.900 123.271 1.00 22.04 117 PHE D C 1
ATOM 7992 O O . PHE D 1 120 ? 15.516 6.671 123.211 1.00 24.42 117 PHE D O 1
ATOM 8000 N N . GLY D 1 121 ? 14.577 8.725 123.195 1.00 23.96 118 GLY D N 1
ATOM 8001 C CA . GLY D 1 121 ? 13.225 8.231 123.029 1.00 25.22 118 GLY D CA 1
ATOM 8002 C C . GLY D 1 121 ? 12.479 7.993 124.325 1.00 27.48 118 GLY D C 1
ATOM 8003 O O . GLY D 1 121 ? 11.251 7.811 124.290 1.00 27.96 118 GLY D O 1
ATOM 8004 N N . ALA D 1 122 ? 13.168 7.998 125.465 1.00 25.99 119 ALA D N 1
ATOM 8005 C CA . ALA D 1 122 ? 12.490 7.834 126.742 1.00 25.65 119 ALA D CA 1
ATOM 8006 C C . ALA D 1 122 ? 11.622 9.047 127.043 1.00 25.49 119 ALA D C 1
ATOM 8007 O O . ALA D 1 122 ? 11.908 10.168 126.617 1.00 26.76 119 ALA D O 1
ATOM 8009 N N . GLU D 1 123 ? 10.553 8.816 127.798 1.00 26.70 120 GLU D N 1
ATOM 8010 C CA . GLU D 1 123 ? 9.690 9.906 128.222 1.00 29.25 120 GLU D CA 1
ATOM 8011 C C . GLU D 1 123 ? 10.326 10.653 129.386 1.00 26.54 120 GLU D C 1
ATOM 8012 O O . GLU D 1 123 ? 10.694 10.048 130.395 1.00 30.16 120 GLU D O 1
ATOM 8018 N N . TYR D 1 124 ? 10.449 11.967 129.241 1.00 24.89 121 TYR D N 1
ATOM 8019 C CA . TYR D 1 124 ? 11.050 12.791 130.282 1.00 20.60 121 TYR D CA 1
ATOM 8020 C C . TYR D 1 124 ? 10.010 13.144 131.325 1.00 24.10 121 TYR D C 1
ATOM 8021 O O . TYR D 1 124 ? 8.847 13.422 131.003 1.00 26.70 121 TYR D O 1
ATOM 8030 N N . ASP D 1 125 ? 10.434 13.083 132.582 1.00 23.01 122 ASP D N 1
ATOM 8031 C CA . ASP D 1 125 ? 9.609 13.464 133.705 1.00 25.77 122 ASP D CA 1
ATOM 8032 C C . ASP D 1 125 ? 10.270 14.672 134.342 1.00 22.10 122 ASP D C 1
ATOM 8033 O O . ASP D 1 125 ? 9.909 15.822 134.010 1.00 23.18 122 ASP D O 1
ATOM 8038 N N . THR D 1 126 ? 11.230 14.490 135.246 1.00 22.75 123 THR D N 1
ATOM 8039 C CA . THR D 1 126 ? 12.025 15.588 135.784 1.00 22.58 123 THR D CA 1
ATOM 8040 C C . THR D 1 126 ? 13.490 15.189 135.791 1.00 23.28 123 THR D C 1
ATOM 8041 O O . THR D 1 126 ? 13.865 14.041 135.510 1.00 21.36 123 THR D O 1
ATOM 8045 N N . CYS D 1 127 ? 14.320 16.163 136.134 1.00 20.38 124 CYS D N 1
ATOM 8046 C CA . CYS D 1 127 ? 15.749 15.913 136.228 1.00 19.61 124 CYS D CA 1
ATOM 8047 C C . CYS D 1 127 ? 16.109 14.967 137.361 1.00 26.81 124 CYS D C 1
ATOM 8048 O O . CYS D 1 127 ? 17.200 14.402 137.328 1.00 26.16 124 CYS D O 1
ATOM 8051 N N . SER D 1 128 ? 15.228 14.768 138.350 1.00 25.45 125 SER D N 1
ATOM 8052 C CA . SER D 1 128 ? 15.535 13.870 139.456 1.00 24.60 125 SER D CA 1
ATOM 8053 C C . SER D 1 128 ? 15.039 12.450 139.222 1.00 25.50 125 SER D C 1
ATOM 8054 O O . SER D 1 128 ? 15.369 11.562 140.016 1.00 27.44 125 SER D O 1
ATOM 8057 N N . SER D 1 129 ? 14.310 12.198 138.137 1.00 23.20 126 SER D N 1
ATOM 8058 C CA . SER D 1 129 ? 13.758 10.873 137.890 1.00 24.88 126 SER D CA 1
ATOM 8059 C C . SER D 1 129 ? 14.863 9.878 137.552 1.00 26.87 126 SER D C 1
ATOM 8060 O O . SER D 1 129 ? 15.946 10.237 137.064 1.00 29.80 126 SER D O 1
ATOM 8063 N N . ASP D 1 130 ? 14.550 8.604 137.765 1.00 27.86 127 ASP D N 1
ATOM 8064 C CA . ASP D 1 130 ? 15.475 7.509 137.509 1.00 37.84 127 ASP D CA 1
ATOM 8065 C C . ASP D 1 130 ? 15.218 7.035 136.091 1.00 31.86 127 ASP D C 1
ATOM 8066 O O . ASP D 1 130 ? 14.149 6.497 135.797 1.00 30.00 127 ASP D O 1
ATOM 8071 N N . TYR D 1 131 ? 16.205 7.217 135.218 1.00 25.77 128 TYR D N 1
ATOM 8072 C CA . TYR D 1 131 ? 16.081 6.808 133.822 1.00 24.55 128 TYR D CA 1
ATOM 8073 C C . TYR D 1 131 ? 16.870 5.552 133.514 1.00 30.68 128 TYR D C 1
ATOM 8074 O O . TYR D 1 131 ? 17.012 5.203 132.338 1.00 30.31 128 TYR D O 1
ATOM 8083 N N . THR D 1 132 ? 17.322 4.823 134.531 1.00 31.70 129 THR D N 1
ATOM 8084 C CA . THR D 1 132 ? 18.105 3.625 134.288 1.00 30.66 129 THR D CA 1
ATOM 8085 C C . THR D 1 132 ? 17.320 2.678 133.398 1.00 37.55 129 THR D C 1
ATOM 8086 O O . THR D 1 132 ? 16.156 2.377 133.664 1.00 34.46 129 THR D O 1
ATOM 8090 N N . GLY D 1 133 ? 17.949 2.254 132.304 1.00 36.58 130 GLY D N 1
ATOM 8091 C CA . GLY D 1 133 ? 17.332 1.309 131.395 1.00 37.43 130 GLY D CA 1
ATOM 8092 C C . GLY D 1 133 ? 16.264 1.871 130.487 1.00 38.24 130 GLY D C 1
ATOM 8093 O O . GLY D 1 133 ? 15.609 1.090 129.789 1.00 38.91 130 GLY D O 1
ATOM 8094 N N . LYS D 1 134 ? 16.029 3.181 130.487 1.00 28.97 131 LYS D N 1
ATOM 8095 C CA . LYS D 1 134 ? 14.981 3.747 129.649 1.00 30.06 131 LYS D CA 1
ATOM 8096 C C . LYS D 1 134 ? 15.558 4.338 128.370 1.00 27.88 131 LYS D C 1
ATOM 8097 O O . LYS D 1 134 ? 16.618 4.971 128.378 1.00 27.69 131 LYS D O 1
ATOM 8103 N N . GLY D 1 135 ? 14.854 4.122 127.268 1.00 28.34 132 GLY D N 1
ATOM 8104 C CA . GLY D 1 135 ? 15.306 4.678 126.012 1.00 27.03 132 GLY D CA 1
ATOM 8105 C C . GLY D 1 135 ? 16.496 3.931 125.427 1.00 25.19 132 GLY D C 1
ATOM 8106 O O . GLY D 1 135 ? 16.932 2.888 125.900 1.00 27.41 132 GLY D O 1
ATOM 8107 N N . ILE D 1 136 ? 17.035 4.518 124.368 1.00 23.77 133 ILE D N 1
ATOM 8108 C CA . ILE D 1 136 ? 18.120 3.918 123.604 1.00 26.09 133 ILE D CA 1
ATOM 8109 C C . ILE D 1 136 ? 19.447 4.498 124.073 1.00 25.13 133 ILE D C 1
ATOM 8110 O O . ILE D 1 136 ? 19.678 5.708 123.969 1.00 22.97 133 ILE D O 1
ATOM 8115 N N . ASP D 1 137 ? 20.338 3.630 124.554 1.00 25.74 134 ASP D N 1
ATOM 8116 C CA . ASP D 1 137 ? 21.640 4.068 125.063 1.00 24.46 134 ASP D CA 1
ATOM 8117 C C . ASP D 1 137 ? 22.607 4.079 123.883 1.00 23.81 134 ASP D C 1
ATOM 8118 O O . ASP D 1 137 ? 23.348 3.124 123.626 1.00 26.11 134 ASP D O 1
ATOM 8123 N N . GLN D 1 138 ? 22.602 5.193 123.154 1.00 21.22 135 GLN D N 1
ATOM 8124 C CA . GLN D 1 138 ? 23.453 5.304 121.977 1.00 21.80 135 GLN D CA 1
ATOM 8125 C C . GLN D 1 138 ? 24.925 5.191 122.339 1.00 22.94 135 GLN D C 1
ATOM 8126 O O . GLN D 1 138 ? 25.711 4.600 121.592 1.00 24.21 135 GLN D O 1
ATOM 8132 N N . LEU D 1 139 ? 25.333 5.793 123.455 1.00 25.40 136 LEU D N 1
ATOM 8133 C CA . LEU D 1 139 ? 26.742 5.781 123.817 1.00 22.96 136 LEU D CA 1
ATOM 8134 C C . LEU D 1 139 ? 27.192 4.372 124.163 1.00 23.96 136 LEU D C 1
ATOM 8135 O O . LEU D 1 139 ? 28.221 3.912 123.671 1.00 24.74 136 LEU D O 1
ATOM 8140 N N . ALA D 1 140 ? 26.415 3.655 124.983 1.00 24.44 137 ALA D N 1
ATOM 8141 C CA . ALA D 1 140 ? 26.758 2.269 125.299 1.00 25.21 137 ALA D CA 1
ATOM 8142 C C . ALA D 1 140 ? 26.815 1.423 124.035 1.00 27.47 137 ALA D C 1
ATOM 8143 O O . ALA D 1 140 ? 27.699 0.567 123.893 1.00 29.55 137 ALA D O 1
ATOM 8145 N N . ASN D 1 141 ? 25.878 1.645 123.108 1.00 26.42 138 ASN D N 1
ATOM 8146 C CA . ASN D 1 141 ? 25.858 0.852 121.877 1.00 26.26 138 ASN D CA 1
ATOM 8147 C C . ASN D 1 141 ? 27.096 1.115 121.031 1.00 26.00 138 ASN D C 1
ATOM 8148 O O . ASN D 1 141 ? 27.655 0.188 120.443 1.00 27.69 138 ASN D O 1
ATOM 8153 N N . ILE D 1 142 ? 27.544 2.368 120.961 1.00 24.73 139 ILE D N 1
ATOM 8154 C CA . ILE D 1 142 ? 28.761 2.677 120.220 1.00 24.54 139 ILE D CA 1
ATOM 8155 C C . ILE D 1 142 ? 29.955 1.959 120.835 1.00 24.59 139 ILE D C 1
ATOM 8156 O O . ILE D 1 142 ? 30.778 1.369 120.129 1.00 26.13 139 ILE D O 1
ATOM 8161 N N . LEU D 1 143 ? 30.070 1.998 122.168 1.00 26.04 140 LEU D N 1
ATOM 8162 C CA . LEU D 1 143 ? 31.211 1.350 122.810 1.00 24.87 140 LEU D CA 1
ATOM 8163 C C . LEU D 1 143 ? 31.225 -0.141 122.505 1.00 28.50 140 LEU D C 1
ATOM 8164 O O . LEU D 1 143 ? 32.292 -0.726 122.285 1.00 30.16 140 LEU D O 1
ATOM 8169 N N . LYS D 1 144 ? 30.050 -0.779 122.498 1.00 26.37 141 LYS D N 1
ATOM 8170 C CA . LYS D 1 144 ? 29.974 -2.189 122.127 1.00 28.47 141 LYS D CA 1
ATOM 8171 C C . LYS D 1 144 ? 30.400 -2.399 120.674 1.00 28.49 141 LYS D C 1
ATOM 8172 O O . LYS D 1 144 ? 31.196 -3.297 120.379 1.00 32.61 141 LYS D O 1
ATOM 8178 N N . THR D 1 145 ? 29.902 -1.555 119.760 1.00 26.62 142 THR D N 1
ATOM 8179 C CA . THR D 1 145 ? 30.232 -1.682 118.338 1.00 27.79 142 THR D CA 1
ATOM 8180 C C . THR D 1 145 ? 31.723 -1.477 118.097 1.00 32.15 142 THR D C 1
ATOM 8181 O O . THR D 1 145 ? 32.327 -2.145 117.243 1.00 29.38 142 THR D O 1
ATOM 8185 N N . LEU D 1 146 ? 32.336 -0.546 118.827 1.00 28.40 143 LEU D N 1
ATOM 8186 C CA . LEU D 1 146 ? 33.764 -0.302 118.659 1.00 28.33 143 LEU D CA 1
ATOM 8187 C C . LEU D 1 146 ? 34.576 -1.550 118.959 1.00 31.28 143 LEU D C 1
ATOM 8188 O O . LEU D 1 146 ? 35.597 -1.789 118.307 1.00 34.45 143 LEU D O 1
ATOM 8193 N N . ARG D 1 147 ? 34.128 -2.362 119.921 1.00 35.50 144 ARG D N 1
ATOM 8194 C CA . ARG D 1 147 ? 34.840 -3.587 120.271 1.00 39.87 144 ARG D CA 1
ATOM 8195 C C . ARG D 1 147 ? 34.532 -4.711 119.291 1.00 41.25 144 ARG D C 1
ATOM 8196 O O . ARG D 1 147 ? 35.429 -5.481 118.929 1.00 49.07 144 ARG D O 1
ATOM 8204 N N . GLU D 1 148 ? 33.275 -4.820 118.849 1.00 32.60 145 GLU D N 1
ATOM 8205 C CA . GLU D 1 148 ? 32.819 -5.978 118.087 1.00 35.09 145 GLU D CA 1
ATOM 8206 C C . GLU D 1 148 ? 32.860 -5.786 116.574 1.00 38.46 145 GLU D C 1
ATOM 8207 O O . GLU D 1 148 ? 33.069 -6.763 115.844 1.00 38.32 145 GLU D O 1
ATOM 8213 N N . ASN D 1 149 ? 32.633 -4.567 116.079 1.00 37.99 146 ASN D N 1
ATOM 8214 C CA . ASN D 1 149 ? 32.566 -4.304 114.637 1.00 32.73 146 ASN D CA 1
ATOM 8215 C C . ASN D 1 149 ? 33.020 -2.877 114.371 1.00 31.26 146 ASN D C 1
ATOM 8216 O O . ASN D 1 149 ? 32.236 -2.013 113.949 1.00 28.82 146 ASN D O 1
ATOM 8221 N N . PRO D 1 150 ? 34.303 -2.598 114.586 1.00 28.94 147 PRO D N 1
ATOM 8222 C CA . PRO D 1 150 ? 34.783 -1.213 114.510 1.00 31.04 147 PRO D CA 1
ATOM 8223 C C . PRO D 1 150 ? 34.671 -0.579 113.144 1.00 31.55 147 PRO D C 1
ATOM 8224 O O . PRO D 1 150 ? 34.764 0.651 113.061 1.00 29.07 147 PRO D O 1
ATOM 8228 N N . ASP D 1 151 ? 34.467 -1.360 112.081 1.00 33.31 148 ASP D N 1
ATOM 8229 C CA . ASP D 1 151 ? 34.299 -0.800 110.739 1.00 30.02 148 ASP D CA 1
ATOM 8230 C C . ASP D 1 151 ? 32.872 -0.326 110.473 1.00 27.94 148 ASP D C 1
ATOM 8231 O O . ASP D 1 151 ? 32.604 0.230 109.402 1.00 27.99 148 ASP D O 1
ATOM 8236 N N . ASP D 1 152 ? 31.959 -0.520 111.423 1.00 27.95 149 ASP D N 1
ATOM 8237 C CA . ASP D 1 152 ? 30.572 -0.102 111.257 1.00 28.88 149 ASP D CA 1
ATOM 8238 C C . ASP D 1 152 ? 30.502 1.375 110.879 1.00 25.17 149 ASP D C 1
ATOM 8239 O O . ASP D 1 152 ? 31.188 2.215 111.466 1.00 24.89 149 ASP D O 1
ATOM 8244 N N . ARG D 1 153 ? 29.642 1.697 109.915 1.00 25.02 150 ARG D N 1
ATOM 8245 C CA . ARG D 1 153 ? 29.492 3.070 109.444 1.00 25.03 150 ARG D CA 1
ATOM 8246 C C . ARG D 1 153 ? 28.269 3.766 110.041 1.00 23.11 150 ARG D C 1
ATOM 8247 O O . ARG D 1 153 ? 27.823 4.793 109.505 1.00 22.27 150 ARG D O 1
ATOM 8255 N N . ARG D 1 154 ? 27.734 3.240 111.152 1.00 22.71 151 ARG D N 1
ATOM 8256 C CA . ARG D 1 154 ? 26.513 3.740 111.774 1.00 23.09 151 ARG D CA 1
ATOM 8257 C C . ARG D 1 154 ? 26.724 4.137 113.232 1.00 21.38 151 ARG D C 1
ATOM 8258 O O . ARG D 1 154 ? 25.761 4.148 114.015 1.00 23.85 151 ARG D O 1
ATOM 8266 N N . MET D 1 155 ? 27.957 4.440 113.636 1.00 21.45 152 MET D N 1
ATOM 8267 C CA . MET D 1 155 ? 28.252 4.744 115.044 1.00 23.91 152 MET D CA 1
ATOM 8268 C C . MET D 1 155 ? 27.931 6.214 115.298 1.00 22.00 152 MET D C 1
ATOM 8269 O O . MET D 1 155 ? 28.801 7.085 115.351 1.00 22.13 152 MET D O 1
ATOM 8274 N N . ILE D 1 156 ? 26.639 6.476 115.458 1.00 22.22 153 ILE D N 1
ATOM 8275 C CA . ILE D 1 156 ? 26.088 7.821 115.565 1.00 20.85 153 ILE D CA 1
ATOM 8276 C C . ILE D 1 156 ? 25.540 8.025 116.964 1.00 21.58 153 ILE D C 1
ATOM 8277 O O . ILE D 1 156 ? 24.838 7.158 117.496 1.00 22.29 153 ILE D O 1
ATOM 8282 N N . MET D 1 157 ? 25.824 9.191 117.544 1.00 18.90 154 MET D N 1
ATOM 8283 C CA . MET D 1 157 ? 25.246 9.600 118.820 1.00 20.82 154 MET D CA 1
ATOM 8284 C C . MET D 1 157 ? 24.632 10.973 118.590 1.00 21.71 154 MET D C 1
ATOM 8285 O O . MET D 1 157 ? 25.358 11.945 118.355 1.00 22.45 154 MET D O 1
ATOM 8290 N N . THR D 1 158 ? 23.305 11.065 118.641 1.00 20.09 155 THR D N 1
ATOM 8291 C CA . THR D 1 158 ? 22.629 12.327 118.378 1.00 20.02 155 THR D CA 1
ATOM 8292 C C . THR D 1 158 ? 21.792 12.779 119.563 1.00 20.11 155 THR D C 1
ATOM 8293 O O . THR D 1 158 ? 21.218 11.953 120.275 1.00 20.55 155 THR D O 1
ATOM 8297 N N . ALA D 1 159 ? 21.745 14.097 119.771 1.00 18.22 156 ALA D N 1
ATOM 8298 C CA . ALA D 1 159 ? 20.787 14.722 120.666 1.00 18.34 156 ALA D CA 1
ATOM 8299 C C . ALA D 1 159 ? 19.634 15.387 119.931 1.00 17.90 156 ALA D C 1
ATOM 8300 O O . ALA D 1 159 ? 18.744 15.954 120.582 1.00 19.25 156 ALA D O 1
ATOM 8302 N N . TRP D 1 160 ? 19.614 15.328 118.602 1.00 16.76 157 TRP D N 1
ATOM 8303 C CA . TRP D 1 160 ? 18.568 15.994 117.827 1.00 17.50 157 TRP D CA 1
ATOM 8304 C C . TRP D 1 160 ? 17.364 15.064 117.729 1.00 19.65 157 TRP D C 1
ATOM 8305 O O . TRP D 1 160 ? 17.256 14.220 116.825 1.00 20.06 157 TRP D O 1
ATOM 8316 N N . ASN D 1 161 ? 16.457 15.225 118.696 1.00 18.74 158 ASN D N 1
ATOM 8317 C CA . ASN D 1 161 ? 15.207 14.482 118.723 1.00 18.74 158 ASN D CA 1
ATOM 8318 C C . ASN D 1 161 ? 14.077 15.474 118.459 1.00 20.24 158 ASN D C 1
ATOM 8319 O O . ASN D 1 161 ? 13.665 16.198 119.382 1.00 18.76 158 ASN D O 1
ATOM 8324 N N . PRO D 1 162 ? 13.560 15.565 117.229 1.00 17.75 159 PRO D N 1
ATOM 8325 C CA . PRO D 1 162 ? 12.479 16.522 116.937 1.00 19.20 159 PRO D CA 1
ATOM 8326 C C . PRO D 1 162 ? 11.309 16.448 117.900 1.00 19.75 159 PRO D C 1
ATOM 8327 O O . PRO D 1 162 ? 10.656 17.467 118.158 1.00 21.92 159 PRO D O 1
ATOM 8331 N N . MET D 1 163 ? 11.026 15.266 118.432 1.00 20.36 160 MET D N 1
ATOM 8332 C CA . MET D 1 163 ? 9.868 15.102 119.310 1.00 23.30 160 MET D CA 1
ATOM 8333 C C . MET D 1 163 ? 10.068 15.804 120.653 1.00 22.16 160 MET D C 1
ATOM 8334 O O . MET D 1 163 ? 9.084 16.178 121.310 1.00 23.01 160 MET D O 1
ATOM 8339 N N . ASP D 1 164 ? 11.319 15.970 121.091 1.00 20.22 161 ASP D N 1
ATOM 8340 C CA . ASP D 1 164 ? 11.642 16.504 122.418 1.00 21.32 161 ASP D CA 1
ATOM 8341 C C . ASP D 1 164 ? 12.157 17.937 122.406 1.00 19.22 161 ASP D C 1
ATOM 8342 O O . ASP D 1 164 ? 12.371 18.507 123.482 1.00 20.18 161 ASP D O 1
ATOM 8347 N N . LEU D 1 165 ? 12.401 18.535 121.235 1.00 19.67 162 LEU D N 1
ATOM 8348 C CA . LEU D 1 165 ? 13.025 19.858 121.208 1.00 20.07 162 LEU D CA 1
ATOM 8349 C C . LEU D 1 165 ? 12.274 20.857 122.073 1.00 21.76 162 LEU D C 1
ATOM 8350 O O . LEU D 1 165 ? 12.885 21.669 122.777 1.00 21.45 162 LEU D O 1
ATOM 8355 N N . HIS D 1 166 ? 10.944 20.843 122.003 1.00 21.06 163 HIS D N 1
ATOM 8356 C CA . HIS D 1 166 ? 10.160 21.820 122.734 1.00 21.44 163 HIS D CA 1
ATOM 8357 C C . HIS D 1 166 ? 10.272 21.644 124.245 1.00 21.48 163 HIS D C 1
ATOM 8358 O O . HIS D 1 166 ? 9.928 22.572 124.988 1.00 24.56 163 HIS D O 1
ATOM 8365 N N . LEU D 1 167 ? 10.715 20.480 124.721 1.00 20.67 164 LEU D N 1
ATOM 8366 C CA . LEU D 1 167 ? 10.892 20.270 126.162 1.00 20.11 164 LEU D CA 1
ATOM 8367 C C . LEU D 1 167 ? 12.260 20.716 126.643 1.00 21.25 164 LEU D C 1
ATOM 8368 O O . LEU D 1 167 ? 12.509 20.744 127.848 1.00 20.71 164 LEU D O 1
ATOM 8373 N N . MET D 1 168 ? 13.154 21.051 125.736 1.00 18.11 165 MET D N 1
ATOM 8374 C CA . MET D 1 168 ? 14.508 21.388 126.091 1.00 17.70 165 MET D CA 1
ATOM 8375 C C . MET D 1 168 ? 14.635 22.881 126.365 1.00 20.76 165 MET D C 1
ATOM 8376 O O . MET D 1 168 ? 14.025 23.707 125.681 1.00 21.30 165 MET D O 1
ATOM 8381 N N . ALA D 1 169 ? 15.455 23.231 127.354 1.00 18.82 166 ALA D N 1
ATOM 8382 C CA . ALA D 1 169 ? 15.712 24.637 127.612 1.00 20.06 166 ALA D CA 1
ATOM 8383 C C . ALA D 1 169 ? 16.297 25.327 126.390 1.00 22.48 166 ALA D C 1
ATOM 8384 O O . ALA D 1 169 ? 16.014 26.501 126.142 1.00 23.81 166 ALA D O 1
ATOM 8386 N N . LEU D 1 170 ? 17.103 24.611 125.617 1.00 19.80 167 LEU D N 1
ATOM 8387 C CA . LEU D 1 170 ? 17.700 25.117 124.398 1.00 19.93 167 LEU D CA 1
ATOM 8388 C C . LEU D 1 170 ? 17.882 23.906 123.490 1.00 18.70 167 LEU D C 1
ATOM 8389 O O . LEU D 1 170 ? 18.242 22.836 123.985 1.00 20.66 167 LEU D O 1
ATOM 8394 N N . PRO D 1 171 ? 17.622 24.008 122.183 1.00 18.66 168 PRO D N 1
ATOM 8395 C CA . PRO D 1 171 ? 17.959 22.891 121.293 1.00 18.98 168 PRO D CA 1
ATOM 8396 C C . PRO D 1 171 ? 19.456 22.656 121.301 1.00 16.02 168 PRO D C 1
ATOM 8397 O O . PRO D 1 171 ? 20.244 23.598 121.498 1.00 17.77 168 PRO D O 1
ATOM 8401 N N . PRO D 1 172 ? 19.895 21.416 121.111 1.00 16.03 169 PRO D N 1
ATOM 8402 C CA . PRO D 1 172 ? 21.336 21.137 121.207 1.00 16.88 169 PRO D CA 1
ATOM 8403 C C . PRO D 1 172 ? 22.121 21.887 120.148 1.00 18.03 169 PRO D C 1
ATOM 8404 O O . PRO D 1 172 ? 21.717 21.973 118.984 1.00 20.44 169 PRO D O 1
ATOM 8408 N N . CYS D 1 173 ? 23.253 22.436 120.584 1.00 16.37 170 CYS D N 1
ATOM 8409 C CA . CYS D 1 173 ? 24.188 23.099 119.681 1.00 16.90 170 CYS D CA 1
ATOM 8410 C C . CYS D 1 173 ? 25.097 22.070 119.024 1.00 17.72 170 CYS D C 1
ATOM 8411 O O . CYS D 1 173 ? 25.073 21.885 117.795 1.00 18.09 170 CYS D O 1
ATOM 8414 N N . HIS D 1 174 ? 25.890 21.370 119.829 1.00 16.19 171 HIS D N 1
ATOM 8415 C CA . HIS D 1 174 ? 26.583 20.176 119.378 1.00 16.28 171 HIS D CA 1
ATOM 8416 C C . HIS D 1 174 ? 25.546 19.065 119.293 1.00 19.69 171 HIS D C 1
ATOM 8417 O O . HIS D 1 174 ? 24.970 18.659 120.305 1.00 20.72 171 HIS D O 1
ATOM 8424 N N . MET D 1 175 ? 25.203 18.640 118.075 1.00 18.31 172 MET D N 1
ATOM 8425 C CA . MET D 1 175 ? 23.967 17.878 117.950 1.00 19.04 172 MET D CA 1
ATOM 8426 C C . MET D 1 175 ? 24.135 16.431 117.515 1.00 21.07 172 MET D C 1
ATOM 8427 O O . MET D 1 175 ? 23.309 15.592 117.911 1.00 21.62 172 MET D O 1
ATOM 8432 N N . THR D 1 176 ? 25.134 16.104 116.691 1.00 18.74 173 THR D N 1
ATOM 8433 C CA . THR D 1 176 ? 25.293 14.731 116.251 1.00 18.95 173 THR D CA 1
ATOM 8434 C C . THR D 1 176 ? 26.770 14.441 116.061 1.00 18.32 173 THR D C 1
ATOM 8435 O O . THR D 1 176 ? 27.460 15.219 115.397 1.00 21.02 173 THR D O 1
ATOM 8439 N N . ALA D 1 177 ? 27.224 13.318 116.613 1.00 19.13 174 ALA D N 1
ATOM 8440 C CA . ALA D 1 177 ? 28.609 12.877 116.512 1.00 19.37 174 ALA D CA 1
ATOM 8441 C C . ALA D 1 177 ? 28.660 11.503 115.870 1.00 19.85 174 ALA D C 1
ATOM 8442 O O . ALA D 1 177 ? 27.758 10.676 116.064 1.00 20.57 174 ALA D O 1
ATOM 8444 N N . GLN D 1 178 ? 29.701 11.276 115.077 1.00 18.46 175 GLN D N 1
ATOM 8445 C CA . GLN D 1 178 ? 29.963 9.976 114.480 1.00 17.84 175 GLN D CA 1
ATOM 8446 C C . GLN D 1 178 ? 31.363 9.544 114.868 1.00 20.31 175 GLN D C 1
ATOM 8447 O O . GLN D 1 178 ? 32.277 10.368 114.933 1.00 20.27 175 GLN D O 1
ATOM 8453 N N . PHE D 1 179 ? 31.518 8.251 115.119 1.00 19.54 176 PHE D N 1
ATOM 8454 C CA . PHE D 1 179 ? 32.809 7.666 115.433 1.00 21.07 176 PHE D CA 1
ATOM 8455 C C . PHE D 1 179 ? 33.273 6.756 114.302 1.00 23.47 176 PHE D C 1
ATOM 8456 O O . PHE D 1 179 ? 32.469 6.245 113.519 1.00 22.82 176 PHE D O 1
ATOM 8464 N N . TYR D 1 180 ? 34.593 6.583 114.222 1.00 21.81 177 TYR D N 1
ATOM 8465 C CA . TYR D 1 180 ? 35.246 5.927 113.093 1.00 21.92 177 TYR D CA 1
ATOM 8466 C C . TYR D 1 180 ? 36.537 5.317 113.614 1.00 23.24 177 TYR D C 1
ATOM 8467 O O . TYR D 1 180 ? 37.190 5.900 114.483 1.00 25.19 177 TYR D O 1
ATOM 8476 N N . VAL D 1 181 ? 36.918 4.154 113.079 1.00 24.76 178 VAL D N 1
ATOM 8477 C CA . VAL D 1 181 ? 38.138 3.470 113.501 1.00 23.50 178 VAL D CA 1
ATOM 8478 C C . VAL D 1 181 ? 38.994 3.178 112.273 1.00 27.44 178 VAL D C 1
ATOM 8479 O O . VAL D 1 181 ? 38.501 2.653 111.269 1.00 29.21 178 VAL D O 1
ATOM 8483 N N . ALA D 1 182 ? 40.282 3.489 112.371 1.00 29.06 179 ALA D N 1
ATOM 8484 C CA . ALA D 1 182 ? 41.230 3.087 111.343 1.00 32.76 179 ALA D CA 1
ATOM 8485 C C . ALA D 1 182 ? 42.586 2.890 111.995 1.00 39.06 179 ALA D C 1
ATOM 8486 O O . ALA D 1 182 ? 43.018 3.716 112.806 1.00 33.79 179 ALA D O 1
ATOM 8488 N N . ASN D 1 183 ? 43.234 1.777 111.662 1.00 37.89 180 ASN D N 1
ATOM 8489 C CA . ASN D 1 183 ? 44.581 1.493 112.144 1.00 46.58 180 ASN D CA 1
ATOM 8490 C C . ASN D 1 183 ? 44.658 1.622 113.663 1.00 39.99 180 ASN D C 1
ATOM 8491 O O . ASN D 1 183 ? 45.597 2.195 114.215 1.00 37.32 180 ASN D O 1
ATOM 8496 N N . GLY D 1 184 ? 43.656 1.073 114.346 1.00 37.65 181 GLY D N 1
ATOM 8497 C CA . GLY D 1 184 ? 43.635 1.057 115.796 1.00 36.36 181 GLY D CA 1
ATOM 8498 C C . GLY D 1 184 ? 43.405 2.390 116.468 1.00 35.38 181 GLY D C 1
ATOM 8499 O O . GLY D 1 184 ? 43.624 2.497 117.680 1.00 37.15 181 GLY D O 1
ATOM 8500 N N . GLU D 1 185 ? 42.973 3.405 115.723 1.00 34.34 182 GLU D N 1
ATOM 8501 C CA . GLU D 1 185 ? 42.755 4.746 116.241 1.00 34.29 182 GLU D CA 1
ATOM 8502 C C . GLU D 1 185 ? 41.283 5.106 116.137 1.00 31.13 182 GLU D C 1
ATOM 8503 O O . GLU D 1 185 ? 40.640 4.850 115.114 1.00 30.12 182 GLU D O 1
ATOM 8509 N N . LEU D 1 186 ? 40.765 5.713 117.197 1.00 27.24 183 LEU D N 1
ATOM 8510 C CA . LEU D 1 186 ? 39.389 6.184 117.243 1.00 28.97 183 LEU D CA 1
ATOM 8511 C C . LEU D 1 186 ? 39.345 7.663 116.887 1.00 27.68 183 LEU D C 1
ATOM 8512 O O . LEU D 1 186 ? 40.015 8.482 117.522 1.00 28.54 183 LEU D O 1
ATOM 8517 N N . SER D 1 187 ? 38.518 8.009 115.905 1.00 25.15 184 SER D N 1
ATOM 8518 C CA . SER D 1 187 ? 38.248 9.396 115.549 1.00 25.42 184 SER D CA 1
ATOM 8519 C C . SER D 1 187 ? 36.778 9.727 115.773 1.00 20.25 184 SER D C 1
ATOM 8520 O O . SER D 1 187 ? 35.923 8.844 115.840 1.00 23.72 184 SER D O 1
ATOM 8523 N N . CYS D 1 188 ? 36.506 11.020 115.909 1.00 20.27 185 CYS D N 1
ATOM 8524 C CA . CYS D 1 188 ? 35.162 11.517 116.176 1.00 21.57 185 CYS D CA 1
ATOM 8525 C C . CYS D 1 188 ? 34.934 12.738 115.307 1.00 20.68 185 CYS D C 1
ATOM 8526 O O . CYS D 1 188 ? 35.779 13.632 115.257 1.00 21.70 185 CYS D O 1
ATOM 8529 N N . GLN D 1 189 ? 33.790 12.779 114.637 1.00 17.80 186 GLN D N 1
ATOM 8530 C CA . GLN D 1 189 ? 33.353 13.980 113.942 1.00 17.82 186 GLN D CA 1
ATOM 8531 C C . GLN D 1 189 ? 32.068 14.470 114.584 1.00 18.68 186 GLN D C 1
ATOM 8532 O O . GLN D 1 189 ? 31.112 13.711 114.727 1.00 19.47 186 GLN D O 1
ATOM 8538 N N . LEU D 1 190 ? 32.058 15.738 114.961 1.00 17.90 187 LEU D N 1
ATOM 8539 C CA . LEU D 1 190 ? 30.880 16.380 115.532 1.00 18.03 187 LEU D CA 1
ATOM 8540 C C . LEU D 1 190 ? 30.292 17.331 114.516 1.00 17.67 187 LEU D C 1
ATOM 8541 O O . LEU D 1 190 ? 31.007 18.169 113.958 1.00 17.77 187 LEU D O 1
ATOM 8546 N N . TYR D 1 191 ? 28.983 17.193 114.275 1.00 16.48 188 TYR D N 1
ATOM 8547 C CA . TYR D 1 191 ? 28.193 18.195 113.578 1.00 16.51 188 TYR D CA 1
ATO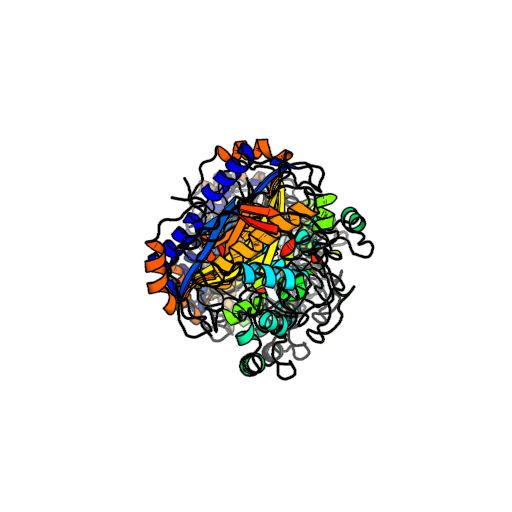M 8548 C C . TYR D 1 191 ? 27.560 19.111 114.616 1.00 17.29 188 TYR D C 1
ATOM 8549 O O . TYR D 1 191 ? 26.749 18.663 115.436 1.00 17.34 188 TYR D O 1
ATOM 8558 N N . GLN D 1 192 ? 27.917 20.384 114.568 1.00 16.64 189 GLN D N 1
ATOM 8559 C CA . GLN D 1 192 ? 27.438 21.378 115.519 1.00 16.24 189 GLN D CA 1
ATOM 8560 C C . GLN D 1 192 ? 26.679 22.428 114.730 1.00 16.53 189 GLN D C 1
ATOM 8561 O O . GLN D 1 192 ? 27.277 23.147 113.916 1.00 17.98 189 GLN D O 1
ATOM 8567 N N . ARG D 1 193 ? 25.360 22.489 114.911 1.00 15.51 190 ARG D N 1
ATOM 8568 C CA . ARG D 1 193 ? 24.519 23.339 114.076 1.00 16.83 190 ARG D CA 1
ATOM 8569 C C . ARG D 1 193 ? 24.798 24.807 114.296 1.00 17.43 190 ARG D C 1
ATOM 8570 O O . ARG D 1 193 ? 24.468 25.628 113.429 1.00 16.39 190 ARG D O 1
ATOM 8578 N N . SER D 1 194 ? 25.354 25.151 115.450 1.00 16.82 191 SER D N 1
ATOM 8579 C CA . SER D 1 194 ? 25.444 26.533 115.873 1.00 16.64 191 SER D CA 1
ATOM 8580 C C . SER D 1 194 ? 26.611 26.626 116.836 1.00 15.94 191 SER D C 1
ATOM 8581 O O . SER D 1 194 ? 26.638 25.909 117.844 1.00 17.63 191 SER D O 1
ATOM 8584 N N . GLY D 1 195 ? 27.562 27.477 116.511 1.00 16.74 192 GLY D N 1
ATOM 8585 C CA . GLY D 1 195 ? 28.767 27.622 117.314 1.00 16.58 192 GLY D CA 1
ATOM 8586 C C . GLY D 1 195 ? 29.091 29.067 117.602 1.00 17.21 192 GLY D C 1
ATOM 8587 O O . GLY D 1 195 ? 29.355 29.861 116.699 1.00 18.63 192 GLY D O 1
ATOM 8588 N N . ASP D 1 196 ? 29.023 29.425 118.883 1.00 18.13 193 ASP D N 1
ATOM 8589 C CA . ASP D 1 196 ? 29.484 30.714 119.387 1.00 18.06 193 ASP D CA 1
ATOM 8590 C C . ASP D 1 196 ? 31.005 30.603 119.457 1.00 19.89 193 ASP D C 1
ATOM 8591 O O . ASP D 1 196 ? 31.558 29.959 120.341 1.00 18.83 193 ASP D O 1
ATOM 8596 N N . VAL D 1 197 ? 31.682 31.179 118.467 1.00 17.97 194 VAL D N 1
ATOM 8597 C CA . VAL D 1 197 ? 33.108 30.916 118.268 1.00 19.71 194 VAL D CA 1
ATOM 8598 C C . VAL D 1 197 ? 33.947 31.460 119.414 1.00 21.08 194 VAL D C 1
ATOM 8599 O O . VAL D 1 197 ? 34.954 30.841 119.808 1.00 21.70 194 VAL D O 1
ATOM 8603 N N . GLY D 1 198 ? 33.525 32.580 120.007 1.00 21.66 195 GLY D N 1
ATOM 8604 C CA . GLY D 1 198 ? 34.276 33.155 121.114 1.00 23.80 195 GLY D CA 1
ATOM 8605 C C . GLY D 1 198 ? 34.135 32.406 122.430 1.00 23.48 195 GLY D C 1
ATOM 8606 O O . GLY D 1 198 ? 35.099 32.340 123.210 1.00 25.60 195 GLY D O 1
ATOM 8607 N N . LEU D 1 199 ? 32.963 31.821 122.692 1.00 21.96 196 LEU D N 1
ATOM 8608 C CA . LEU D 1 199 ? 32.660 31.246 124.001 1.00 21.18 196 LEU D CA 1
ATOM 8609 C C . LEU D 1 199 ? 32.501 29.729 123.947 1.00 19.30 196 LEU D C 1
ATOM 8610 O O . LEU D 1 199 ? 33.379 28.995 124.400 1.00 22.34 196 LEU D O 1
ATOM 8615 N N . GLY D 1 200 ? 31.404 29.233 123.386 1.00 19.81 197 GLY D N 1
ATOM 8616 C CA . GLY D 1 200 ? 31.131 27.808 123.446 1.00 22.73 197 GLY D CA 1
ATOM 8617 C C . GLY D 1 200 ? 32.108 26.958 122.659 1.00 18.99 197 GLY D C 1
ATOM 8618 O O . GLY D 1 200 ? 32.486 25.878 123.106 1.00 20.40 197 GLY D O 1
ATOM 8619 N N . VAL D 1 201 ? 32.506 27.405 121.462 1.00 19.39 198 VAL D N 1
ATOM 8620 C CA . VAL D 1 201 ? 33.261 26.523 120.563 1.00 17.91 198 VAL D CA 1
ATOM 8621 C C . VAL D 1 201 ? 34.566 26.026 121.174 1.00 20.33 198 VAL D C 1
ATOM 8622 O O . VAL D 1 201 ? 34.837 24.820 121.091 1.00 19.58 198 VAL D O 1
ATOM 8626 N N . PRO D 1 202 ? 35.413 26.871 121.782 1.00 19.74 199 PRO D N 1
ATOM 8627 C CA . PRO D 1 202 ? 36.645 26.326 122.380 1.00 19.66 199 PRO D CA 1
ATOM 8628 C C . PRO D 1 202 ? 36.354 25.271 123.434 1.00 21.67 199 PRO D C 1
ATOM 8629 O O . PRO D 1 202 ? 37.070 24.259 123.538 1.00 21.18 199 PRO D O 1
ATOM 8633 N N . PHE D 1 203 ? 35.298 25.500 124.221 1.00 19.02 200 PHE D N 1
ATOM 8634 C CA . PHE D 1 203 ? 34.901 24.586 125.279 1.00 20.36 200 PHE D CA 1
ATOM 8635 C C . PHE D 1 203 ? 34.388 23.286 124.683 1.00 20.33 200 PHE D C 1
ATOM 8636 O O . PHE D 1 203 ? 34.761 22.196 125.135 1.00 19.45 200 PHE D O 1
ATOM 8644 N N . ASN D 1 204 ? 33.563 23.392 123.621 1.00 17.91 201 ASN D N 1
ATOM 8645 C CA . ASN D 1 204 ? 33.014 22.213 122.943 1.00 21.12 201 ASN D CA 1
ATOM 8646 C C . ASN D 1 204 ? 34.109 21.380 122.291 1.00 18.51 201 ASN D C 1
ATOM 8647 O O . ASN D 1 204 ? 34.034 20.141 122.298 1.00 19.81 201 ASN D O 1
ATOM 8652 N N . ILE D 1 205 ? 35.132 22.036 121.718 1.00 18.47 202 ILE D N 1
ATOM 8653 C CA . ILE D 1 205 ? 36.282 21.312 121.157 1.00 19.07 202 ILE D CA 1
ATOM 8654 C C . ILE D 1 205 ? 36.974 20.491 122.241 1.00 21.06 202 ILE D C 1
ATOM 8655 O O . ILE D 1 205 ? 37.288 19.311 122.054 1.00 20.83 202 ILE D O 1
ATOM 8660 N N . ALA D 1 206 ? 37.231 21.117 123.394 1.00 19.83 203 ALA D N 1
ATOM 8661 C CA . ALA D 1 206 ? 37.875 20.408 124.504 1.00 20.47 203 ALA D CA 1
ATOM 8662 C C . ALA D 1 206 ? 37.002 19.257 124.987 1.00 21.79 203 ALA D C 1
ATOM 8663 O O . ALA D 1 206 ? 37.491 18.147 125.236 1.00 21.99 203 ALA D O 1
ATOM 8665 N N . SER D 1 207 ? 35.686 19.480 125.028 1.00 19.95 204 SER D N 1
ATOM 8666 C CA . SER D 1 207 ? 34.758 18.483 125.546 1.00 20.32 204 SER D CA 1
ATOM 8667 C C . SER D 1 207 ? 34.750 17.225 124.691 1.00 21.40 204 SER D C 1
ATOM 8668 O O . SER D 1 207 ? 34.871 16.110 125.203 1.00 19.55 204 SER D O 1
ATOM 8671 N N . TYR D 1 208 ? 34.525 17.379 123.386 1.00 19.05 205 TYR D N 1
ATOM 8672 C CA . TYR D 1 208 ? 34.453 16.199 122.540 1.00 17.28 205 TYR D CA 1
ATOM 8673 C C . TYR D 1 208 ? 35.816 15.548 122.357 1.00 18.76 205 TYR D C 1
ATOM 8674 O O . TYR D 1 208 ? 35.890 14.335 122.118 1.00 21.60 205 TYR D O 1
ATOM 8683 N N . SER D 1 209 ? 36.905 16.326 122.437 1.00 21.41 206 SER D N 1
ATOM 8684 C CA . SER D 1 209 ? 38.237 15.718 122.408 1.00 20.32 206 SER D CA 1
ATOM 8685 C C . SER D 1 209 ? 38.458 14.851 123.639 1.00 21.98 206 SER D C 1
ATOM 8686 O O . SER D 1 209 ? 38.929 13.708 123.536 1.00 23.21 206 SER D O 1
ATOM 8689 N N . LEU D 1 210 ? 38.074 15.366 124.800 1.00 21.61 207 LEU D N 1
ATOM 8690 C CA . LEU D 1 210 ? 38.099 14.566 126.018 1.00 22.09 207 LEU D CA 1
ATOM 8691 C C . LEU D 1 210 ? 37.233 13.321 125.870 1.00 22.58 207 LEU D C 1
ATOM 8692 O O . LEU D 1 210 ? 37.656 12.208 126.216 1.00 25.13 207 LEU D O 1
ATOM 8697 N N . LEU D 1 211 ? 36.002 13.485 125.363 1.00 22.16 208 LEU D N 1
ATOM 8698 C CA . LEU D 1 211 ? 35.132 12.328 125.193 1.00 22.08 208 LEU D CA 1
ATOM 8699 C C . LEU D 1 211 ? 35.808 11.267 124.331 1.00 25.02 208 LEU D C 1
ATOM 8700 O O . LEU D 1 211 ? 35.778 10.074 124.660 1.00 22.32 208 LEU D O 1
ATOM 8705 N N . THR D 1 212 ? 36.449 11.681 123.238 1.00 21.92 209 THR D N 1
ATOM 8706 C CA . THR D 1 212 ? 37.111 10.715 122.371 1.00 22.61 209 THR D CA 1
ATOM 8707 C C . THR D 1 212 ? 38.249 9.987 123.094 1.00 23.88 209 THR D C 1
ATOM 8708 O O . THR D 1 212 ? 38.389 8.765 122.956 1.00 25.54 209 THR D O 1
ATOM 8712 N N . HIS D 1 213 ? 39.062 10.716 123.871 1.00 24.64 210 HIS D N 1
ATOM 8713 C CA . HIS D 1 213 ? 40.095 10.083 124.695 1.00 26.25 210 HIS D CA 1
ATOM 8714 C C . HIS D 1 213 ? 39.490 9.080 125.670 1.00 27.63 210 HIS D C 1
ATOM 8715 O O . HIS D 1 213 ? 40.005 7.965 125.829 1.00 30.17 210 HIS D O 1
ATOM 8722 N N . LEU D 1 214 ? 38.422 9.466 126.364 1.00 25.51 211 LEU D N 1
ATOM 8723 C CA . LEU D 1 214 ? 37.829 8.559 127.343 1.00 27.48 211 LEU D CA 1
ATOM 8724 C C . LEU D 1 214 ? 37.254 7.322 126.668 1.00 30.87 211 LEU D C 1
ATOM 8725 O O . LEU D 1 214 ? 37.430 6.193 127.146 1.00 31.31 211 LEU D O 1
ATOM 8730 N N . MET D 1 215 ? 36.554 7.510 125.550 1.00 27.62 212 MET D N 1
ATOM 8731 C CA . MET D 1 215 ? 35.984 6.363 124.863 1.00 29.15 212 MET D CA 1
ATOM 8732 C C . MET D 1 215 ? 37.065 5.420 124.374 1.00 29.04 212 MET D C 1
ATOM 8733 O O . MET D 1 215 ? 36.903 4.198 124.436 1.00 30.25 212 MET D O 1
ATOM 8738 N N . ALA D 1 216 ? 38.156 5.962 123.836 1.00 25.47 213 ALA D N 1
ATOM 8739 C CA . ALA D 1 216 ? 39.228 5.102 123.357 1.00 29.34 213 ALA D CA 1
ATOM 8740 C C . ALA D 1 216 ? 39.756 4.223 124.484 1.00 32.69 213 ALA D C 1
ATOM 8741 O O . ALA D 1 216 ? 39.972 3.019 124.297 1.00 32.29 213 ALA D O 1
ATOM 8743 N N . SER D 1 217 ? 39.918 4.797 125.676 1.00 27.77 214 SER D N 1
ATOM 8744 C CA . SER D 1 217 ? 40.442 4.029 126.799 1.00 30.38 214 SER D CA 1
ATOM 8745 C C . SER D 1 217 ? 39.479 2.938 127.249 1.00 31.24 214 SER D C 1
ATOM 8746 O O . SER D 1 217 ? 39.906 1.991 127.919 1.00 36.82 214 SER D O 1
ATOM 8749 N N . MET D 1 218 ? 38.204 3.028 126.878 1.00 38.00 215 MET D N 1
ATOM 8750 C CA . MET D 1 218 ? 37.225 2.017 127.250 1.00 33.32 215 MET D CA 1
ATOM 8751 C C . MET D 1 218 ? 37.253 0.805 126.324 1.00 36.44 215 MET D C 1
ATOM 8752 O O . MET D 1 218 ? 36.802 -0.270 126.731 1.00 42.77 215 MET D O 1
ATOM 8757 N N . VAL D 1 219 ? 37.773 0.939 125.098 1.00 32.49 216 VAL D N 1
ATOM 8758 C CA . VAL D 1 219 ? 37.610 -0.107 124.098 1.00 35.50 216 VAL D CA 1
ATOM 8759 C C . VAL D 1 219 ? 38.942 -0.568 123.521 1.00 37.88 216 VAL D C 1
ATOM 8760 O O . VAL D 1 219 ? 38.970 -1.289 122.518 1.00 43.69 216 VAL D O 1
ATOM 8764 N N . GLY D 1 220 ? 40.049 -0.138 124.120 1.00 37.32 217 GLY D N 1
ATOM 8765 C CA . GLY D 1 220 ? 41.350 -0.610 123.686 1.00 42.20 217 GLY D CA 1
ATOM 8766 C C . GLY D 1 220 ? 41.874 0.019 122.416 1.00 41.85 217 GLY D C 1
ATOM 8767 O O . GLY D 1 220 ? 42.651 -0.613 121.696 1.00 46.05 217 GLY D O 1
ATOM 8768 N N . LEU D 1 221 ? 41.459 1.239 122.107 1.00 34.22 218 LEU D N 1
ATOM 8769 C CA . LEU D 1 221 ? 41.960 1.958 120.949 1.00 27.94 218 LEU D CA 1
ATOM 8770 C C . LEU D 1 221 ? 42.770 3.157 121.419 1.00 30.90 218 LEU D C 1
ATOM 8771 O O . LEU D 1 221 ? 42.751 3.535 122.593 1.00 36.35 218 LEU D O 1
ATOM 8776 N N . LYS D 1 222 ? 43.493 3.733 120.496 1.00 31.78 219 LYS D N 1
ATOM 8777 C CA . LYS D 1 222 ? 44.207 4.971 120.746 1.00 37.84 219 LYS D CA 1
ATOM 8778 C C . LYS D 1 222 ? 43.451 6.118 120.093 1.00 31.57 219 LYS D C 1
ATOM 8779 O O . LYS D 1 222 ? 42.818 5.926 119.055 1.00 32.31 219 LYS D O 1
ATOM 8785 N N . PRO D 1 223 ? 43.481 7.324 120.650 1.00 26.63 220 PRO D N 1
ATOM 8786 C CA . PRO D 1 223 ? 42.753 8.429 120.018 1.00 32.89 220 PRO D CA 1
ATOM 8787 C C . PRO D 1 223 ? 43.413 8.827 118.712 1.00 34.78 220 PRO D C 1
ATOM 8788 O O . PRO D 1 223 ? 44.642 8.850 118.593 1.00 32.48 220 PRO D O 1
ATOM 8792 N N . GLY D 1 224 ? 42.577 9.137 117.722 1.00 27.42 221 GLY D N 1
ATOM 8793 C CA . GLY D 1 224 ? 43.075 9.562 116.425 1.00 29.17 221 GLY D CA 1
ATOM 8794 C C . GLY D 1 224 ? 42.891 11.051 116.199 1.00 27.26 221 GLY D C 1
ATOM 8795 O O . GLY D 1 224 ? 43.792 11.849 116.457 1.00 26.72 221 GLY D O 1
ATOM 8796 N N . GLU D 1 225 ? 41.724 11.440 115.681 1.00 29.09 222 GLU D N 1
ATOM 8797 C CA . GLU D 1 225 ? 41.468 12.830 115.351 1.00 28.73 222 GLU D CA 1
ATOM 8798 C C . GLU D 1 225 ? 40.080 13.222 115.836 1.00 25.90 222 GLU D C 1
ATOM 8799 O O . GLU D 1 225 ? 39.176 12.391 115.880 1.00 24.44 222 GLU D O 1
ATOM 8805 N N . PHE D 1 226 ? 39.926 14.492 116.205 1.00 20.90 223 PHE D N 1
ATOM 8806 C CA . PHE D 1 226 ? 38.615 15.098 116.423 1.00 21.69 223 PHE D CA 1
ATOM 8807 C C . PHE D 1 226 ? 38.349 16.139 115.336 1.00 18.81 223 PHE D C 1
ATOM 8808 O O . PHE D 1 226 ? 39.158 17.046 115.130 1.00 21.21 223 PHE D O 1
ATOM 8816 N N . ILE D 1 227 ? 37.199 16.022 114.671 1.00 20.19 224 ILE D N 1
ATOM 8817 C CA . ILE D 1 227 ? 36.796 16.923 113.601 1.00 19.71 224 ILE D CA 1
ATOM 8818 C C . ILE D 1 227 ? 35.525 17.636 114.034 1.00 19.42 224 ILE D C 1
ATOM 8819 O O . ILE D 1 227 ? 34.536 16.982 114.373 1.00 19.25 224 ILE D O 1
ATOM 8824 N N . LEU D 1 228 ? 35.552 18.961 114.007 1.00 17.60 225 LEU D N 1
ATOM 8825 C CA . LEU D 1 228 ? 34.385 19.784 114.287 1.00 18.29 225 LEU D CA 1
ATOM 8826 C C . LEU D 1 228 ? 33.893 20.366 112.975 1.00 16.05 225 LEU D C 1
ATOM 8827 O O . LEU D 1 228 ? 34.597 21.155 112.342 1.00 19.41 225 LEU D O 1
ATOM 8832 N N . THR D 1 229 ? 32.660 20.040 112.613 1.00 15.95 226 THR D N 1
ATOM 8833 C CA . THR D 1 229 ? 32.019 20.614 111.434 1.00 18.16 226 THR D CA 1
ATOM 8834 C C . THR D 1 229 ? 30.881 21.495 111.915 1.00 18.77 226 THR D C 1
ATOM 8835 O O . THR D 1 229 ? 29.963 21.019 112.605 1.00 17.98 226 THR D O 1
ATOM 8839 N N . LEU D 1 230 ? 30.951 22.777 111.598 1.00 17.34 227 LEU D N 1
ATOM 8840 C CA . LEU D 1 230 ? 29.957 23.738 112.034 1.00 17.94 227 LEU D CA 1
ATOM 8841 C C . LEU D 1 230 ? 28.917 24.037 110.963 1.00 17.29 227 LEU D C 1
ATOM 8842 O O . LEU D 1 230 ? 29.205 24.061 109.761 1.00 17.50 227 LEU D O 1
ATOM 8847 N N . GLY D 1 231 ? 27.697 24.295 111.415 1.00 16.60 228 GLY D N 1
ATOM 8848 C CA . GLY D 1 231 ? 26.677 24.933 110.605 1.00 15.90 228 GLY D CA 1
ATOM 8849 C C . GLY D 1 231 ? 26.876 26.434 110.633 1.00 17.13 228 GLY D C 1
ATOM 8850 O O . GLY D 1 231 ? 27.787 26.951 109.977 1.00 17.11 228 GLY D O 1
ATOM 8851 N N . ASP D 1 232 ? 26.081 27.149 111.427 1.00 16.85 229 ASP D N 1
ATOM 8852 C CA . ASP D 1 232 ? 26.264 28.585 111.601 1.00 17.72 229 ASP D CA 1
ATOM 8853 C C . ASP D 1 232 ? 27.387 28.828 112.603 1.00 17.46 229 ASP D C 1
ATOM 8854 O O . ASP D 1 232 ? 27.199 28.702 113.820 1.00 16.93 229 ASP D O 1
ATOM 8859 N N . ALA D 1 233 ? 28.560 29.169 112.096 1.00 19.27 230 ALA D N 1
ATOM 8860 C CA . ALA D 1 233 ? 29.707 29.529 112.905 1.00 16.91 230 ALA D CA 1
ATOM 8861 C C . ALA D 1 233 ? 29.720 31.044 112.998 1.00 19.00 230 ALA D C 1
ATOM 8862 O O . ALA D 1 233 ? 29.851 31.720 111.975 1.00 20.45 230 ALA D O 1
ATOM 8864 N N . HIS D 1 234 ? 29.593 31.577 114.213 1.00 18.89 231 HIS D N 1
ATOM 8865 C CA . HIS D 1 234 ? 29.372 33.000 114.381 1.00 19.78 231 HIS D CA 1
ATOM 8866 C C . HIS D 1 234 ? 30.199 33.558 115.521 1.00 20.60 231 HIS D C 1
ATOM 8867 O O . HIS D 1 234 ? 30.495 32.875 116.507 1.00 20.06 231 HIS D O 1
ATOM 8874 N N . ILE D 1 235 ? 30.562 34.821 115.364 1.00 18.89 232 ILE D N 1
ATOM 8875 C CA . ILE D 1 235 ? 31.148 35.627 116.423 1.00 19.02 232 ILE D CA 1
ATOM 8876 C C . ILE D 1 235 ? 30.122 36.673 116.817 1.00 23.13 232 ILE D C 1
ATOM 8877 O O . ILE D 1 235 ? 29.642 37.436 115.971 1.00 23.97 232 ILE D O 1
ATOM 8882 N N . TYR D 1 236 ? 29.787 36.715 118.102 1.00 21.69 233 TYR D N 1
ATOM 8883 C CA . TYR D 1 236 ? 28.915 37.770 118.598 1.00 21.65 233 TYR D CA 1
ATOM 8884 C C . TYR D 1 236 ? 29.631 39.110 118.530 1.00 23.42 233 TYR D C 1
ATOM 8885 O O . TYR D 1 236 ? 30.826 39.211 118.808 1.00 22.54 233 TYR D O 1
ATOM 8894 N N . ASN D 1 237 ? 28.891 40.154 118.153 1.00 25.55 234 ASN D N 1
ATOM 8895 C CA . ASN D 1 237 ? 29.527 41.457 117.978 1.00 26.71 234 ASN D CA 1
ATOM 8896 C C . ASN D 1 237 ? 30.229 41.919 119.249 1.00 29.42 234 ASN D C 1
ATOM 8897 O O . ASN D 1 237 ? 31.233 42.643 119.181 1.00 32.04 234 ASN D O 1
ATOM 8902 N N . THR D 1 238 ? 29.711 41.524 120.412 1.00 26.92 235 THR D N 1
ATOM 8903 C CA . THR D 1 238 ? 30.307 41.883 121.692 1.00 28.70 235 THR D CA 1
ATOM 8904 C C . THR D 1 238 ? 31.658 41.221 121.948 1.00 31.76 235 THR D C 1
ATOM 8905 O O . THR D 1 238 ? 32.335 41.615 122.905 1.00 33.93 235 THR D O 1
ATOM 8909 N N . HIS D 1 239 ? 32.056 40.222 121.154 1.00 25.57 236 HIS D N 1
ATOM 8910 C CA . HIS D 1 239 ? 33.312 39.502 121.347 1.00 26.69 236 HIS D CA 1
ATOM 8911 C C . HIS D 1 239 ? 34.409 39.951 120.397 1.00 28.03 236 HIS D C 1
ATOM 8912 O O . HIS D 1 239 ? 35.531 39.447 120.489 1.00 29.28 236 HIS D O 1
ATOM 8919 N N . ILE D 1 240 ? 34.105 40.844 119.460 1.00 32.90 237 ILE D N 1
ATOM 8920 C CA . ILE D 1 240 ? 35.046 41.129 118.381 1.00 33.90 237 ILE D CA 1
ATOM 8921 C C . ILE D 1 240 ? 36.361 41.676 118.931 1.00 30.87 237 ILE D C 1
ATOM 8922 O O . ILE D 1 240 ? 37.445 41.230 118.542 1.00 30.11 237 ILE D O 1
ATOM 8927 N N . GLU D 1 241 ? 36.291 42.654 119.836 1.00 31.92 238 GLU D N 1
ATOM 8928 C CA . GLU D 1 241 ? 37.526 43.287 120.297 1.00 36.50 238 GLU D CA 1
ATOM 8929 C C . GLU D 1 241 ? 38.399 42.315 121.084 1.00 32.43 238 GLU D C 1
ATOM 8930 O O . GLU D 1 241 ? 39.622 42.285 120.893 1.00 32.20 238 GLU D O 1
ATOM 8936 N N . VAL D 1 242 ? 37.798 41.498 121.952 1.00 28.66 239 VAL D N 1
ATOM 8937 C CA . VAL D 1 242 ? 38.588 40.542 122.721 1.00 29.80 239 VAL D CA 1
ATOM 8938 C C . VAL D 1 242 ? 39.186 39.476 121.806 1.00 31.93 239 VAL D C 1
ATOM 8939 O O . VAL D 1 242 ? 40.319 39.028 122.012 1.00 32.16 239 VAL D O 1
ATOM 8943 N N . LEU D 1 243 ? 38.450 39.063 120.771 1.00 28.02 240 LEU D N 1
ATOM 8944 C CA . LEU D 1 243 ? 38.989 38.061 119.857 1.00 26.50 240 LEU D CA 1
ATOM 8945 C C . LEU D 1 243 ? 40.128 38.621 119.016 1.00 29.16 240 LEU D C 1
ATOM 8946 O O . LEU D 1 243 ? 41.077 37.893 118.708 1.00 32.83 240 LEU D O 1
ATOM 8951 N N . LYS D 1 244 ? 40.064 39.897 118.648 1.00 31.34 241 LYS D N 1
ATOM 8952 C CA . LYS D 1 244 ? 41.197 40.525 117.974 1.00 33.96 241 LYS D CA 1
ATOM 8953 C C . LYS D 1 244 ? 42.438 40.522 118.862 1.00 33.12 241 LYS D C 1
ATOM 8954 O O . LYS D 1 244 ? 43.559 40.334 118.374 1.00 35.44 241 LYS D O 1
ATOM 8960 N N . LYS D 1 245 ? 42.264 40.727 120.168 1.00 36.57 242 LYS D N 1
ATOM 8961 C CA . LYS D 1 245 ? 43.403 40.630 121.074 1.00 44.85 242 LYS D CA 1
ATOM 8962 C C . LYS D 1 245 ? 43.943 39.204 121.133 1.00 36.93 242 LYS D C 1
ATOM 8963 O O . LYS D 1 245 ? 45.162 38.990 121.112 1.00 35.92 242 LYS D O 1
ATOM 8969 N N . GLN D 1 246 ? 43.053 38.214 121.169 1.00 31.21 243 GLN D N 1
ATOM 8970 C CA . GLN D 1 246 ? 43.487 36.821 121.198 1.00 31.34 243 GLN D CA 1
ATOM 8971 C C . GLN D 1 246 ? 44.302 36.458 119.964 1.00 31.68 243 GLN D C 1
ATOM 8972 O O . GLN D 1 246 ? 45.238 35.655 120.045 1.00 31.81 243 GLN D O 1
ATOM 8978 N N . LEU D 1 247 ? 43.949 37.020 118.808 1.00 28.51 244 LEU D N 1
ATOM 8979 C CA . LEU D 1 247 ? 44.631 36.681 117.563 1.00 35.09 244 LEU D CA 1
ATOM 8980 C C . LEU D 1 247 ? 46.093 37.094 117.562 1.00 33.37 244 LEU D C 1
ATOM 8981 O O . LEU D 1 247 ? 46.865 36.566 116.761 1.00 37.01 244 LEU D O 1
ATOM 8986 N N . CYS D 1 248 ? 46.484 38.029 118.418 1.00 35.53 245 CYS D N 1
ATOM 8987 C CA . CYS D 1 248 ? 47.877 38.451 118.486 1.00 46.48 245 CYS D CA 1
ATOM 8988 C C . CYS D 1 248 ? 48.738 37.516 119.323 1.00 49.81 245 CYS D C 1
ATOM 8989 O O . CYS D 1 248 ? 49.965 37.664 119.320 1.00 52.23 245 CYS D O 1
ATOM 8992 N N . ARG D 1 249 ? 48.137 36.567 120.032 1.00 38.62 246 ARG D N 1
ATOM 8993 C CA . ARG D 1 249 ? 48.882 35.673 120.900 1.00 30.80 246 ARG D CA 1
ATOM 8994 C C . ARG D 1 249 ? 49.401 34.489 120.103 1.00 38.86 246 ARG D C 1
ATOM 8995 O O . ARG D 1 249 ? 48.717 33.965 119.220 1.00 40.10 246 ARG D O 1
ATOM 9003 N N . VAL D 1 250 ? 50.628 34.085 120.407 1.00 40.23 247 VAL D N 1
ATOM 9004 C CA . VAL D 1 250 ? 51.257 32.976 119.702 1.00 42.93 247 VAL D CA 1
ATOM 9005 C C . VAL D 1 250 ? 50.875 31.675 120.397 1.00 37.96 247 VAL D C 1
ATOM 9006 O O . VAL D 1 250 ? 51.082 31.547 121.608 1.00 36.60 247 VAL D O 1
ATOM 9010 N N . PRO D 1 251 ? 50.335 30.682 119.688 1.00 34.09 248 PRO D N 1
ATOM 9011 C CA . PRO D 1 251 ? 49.996 29.423 120.359 1.00 36.16 248 PRO D CA 1
ATOM 9012 C C . PRO D 1 251 ? 51.229 28.743 120.933 1.00 37.55 248 PRO D C 1
ATOM 9013 O O . PRO D 1 251 ? 52.334 28.834 120.388 1.00 38.56 248 PRO D O 1
ATOM 9017 N N . ARG D 1 252 ? 51.020 28.057 122.045 1.00 35.17 249 ARG D N 1
ATOM 9018 C CA . ARG D 1 252 ? 51.994 27.168 122.654 1.00 32.48 249 ARG D CA 1
ATOM 9019 C C . ARG D 1 252 ? 51.557 25.725 122.471 1.00 32.92 249 ARG D C 1
ATOM 9020 O O . ARG D 1 252 ? 50.388 25.458 122.185 1.00 30.81 249 ARG D O 1
ATOM 9028 N N . PRO D 1 253 ? 52.449 24.757 122.662 1.00 32.99 250 PRO D N 1
ATOM 9029 C CA . PRO D 1 253 ? 52.042 23.358 122.476 1.00 34.98 250 PRO D CA 1
ATOM 9030 C C . PRO D 1 253 ? 50.850 23.003 123.361 1.00 29.85 250 PRO D C 1
ATOM 9031 O O . PRO D 1 253 ? 50.762 23.435 124.513 1.00 31.06 250 PRO D O 1
ATOM 9035 N N . PHE D 1 254 ? 49.935 22.212 122.797 1.00 33.50 251 PHE D N 1
ATOM 9036 C CA . PHE D 1 254 ? 48.741 21.784 123.510 1.00 30.38 251 PHE D CA 1
ATOM 9037 C C . PHE D 1 254 ? 49.115 20.902 124.704 1.00 31.49 251 PHE D C 1
ATOM 9038 O O . PHE D 1 254 ? 50.147 20.221 124.703 1.00 33.29 251 PHE D O 1
ATOM 9046 N N . PRO D 1 255 ? 48.284 20.865 125.717 1.00 27.65 252 PRO D N 1
ATOM 9047 C CA . PRO D 1 255 ? 48.513 19.943 126.824 1.00 26.06 252 PRO D CA 1
ATOM 9048 C C . PRO D 1 255 ? 48.261 18.502 126.415 1.00 27.81 252 PRO D C 1
ATOM 9049 O O . PRO D 1 255 ? 47.793 18.225 125.305 1.00 30.27 252 PRO D O 1
ATOM 9053 N N . LYS D 1 256 ? 48.531 17.584 127.338 1.00 31.43 253 LYS D N 1
ATOM 9054 C CA . LYS D 1 256 ? 48.294 16.167 127.129 1.00 33.06 253 LYS D CA 1
ATOM 9055 C C . LYS D 1 256 ? 47.332 15.664 128.194 1.00 34.88 253 LYS D C 1
ATOM 9056 O O . LYS D 1 256 ? 47.300 16.177 129.321 1.00 36.73 253 LYS D O 1
ATOM 9062 N N . LEU D 1 257 ? 46.516 14.683 127.818 1.00 33.48 254 LEU D N 1
ATOM 9063 C CA . LEU D 1 257 ? 45.615 14.031 128.757 1.00 31.87 254 LEU D CA 1
ATOM 9064 C C . LEU D 1 257 ? 46.261 12.743 129.249 1.00 37.27 254 LEU D C 1
ATOM 9065 O O . LEU D 1 257 ? 46.685 11.904 128.444 1.00 42.38 254 LEU D O 1
ATOM 9070 N N . ARG D 1 258 ? 46.313 12.584 130.565 1.00 35.79 255 ARG D N 1
ATOM 9071 C CA . ARG D 1 258 ? 46.825 11.372 131.185 1.00 34.16 255 ARG D CA 1
ATOM 9072 C C . ARG D 1 258 ? 45.642 10.653 131.810 1.00 35.22 255 ARG D C 1
ATOM 9073 O O . ARG D 1 258 ? 45.075 11.119 132.806 1.00 39.62 255 ARG D O 1
ATOM 9081 N N . ILE D 1 259 ? 45.263 9.531 131.218 1.00 33.43 256 ILE D N 1
ATOM 9082 C CA . ILE D 1 259 ? 44.225 8.685 131.784 1.00 39.25 256 ILE D CA 1
ATOM 9083 C C . ILE D 1 259 ? 44.919 7.670 132.672 1.00 47.24 256 ILE D C 1
ATOM 9084 O O . ILE D 1 259 ? 45.794 6.928 132.213 1.00 48.40 256 ILE D O 1
ATOM 9089 N N . LEU D 1 260 ? 44.526 7.643 133.936 1.00 38.92 257 LEU D N 1
ATOM 9090 C CA . LEU D 1 260 ? 45.177 6.796 134.924 1.00 44.70 257 LEU D CA 1
ATOM 9091 C C . LEU D 1 260 ? 44.530 5.423 135.015 1.00 45.98 257 LEU D C 1
ATOM 9092 O O . LEU D 1 260 ? 45.214 4.434 135.306 1.00 49.98 257 LEU D O 1
ATOM 9097 N N . MET D 1 261 ? 43.225 5.346 134.771 1.00 40.20 258 MET D N 1
ATOM 9098 C CA . MET D 1 261 ? 42.496 4.089 134.760 1.00 42.41 258 MET D CA 1
ATOM 9099 C C . MET D 1 261 ? 41.203 4.319 133.996 1.00 42.21 258 MET D C 1
ATOM 9100 O O . MET D 1 261 ? 40.764 5.460 133.823 1.00 36.15 258 MET D O 1
ATOM 9105 N N . ALA D 1 262 ? 40.600 3.221 133.545 1.00 44.34 259 ALA D N 1
ATOM 9106 C CA . ALA D 1 262 ? 39.289 3.253 132.921 1.00 46.47 259 ALA D CA 1
ATOM 9107 C C . ALA D 1 262 ? 38.325 2.396 133.733 1.00 47.98 259 ALA D C 1
ATOM 9108 O O . ALA D 1 262 ? 38.655 1.248 134.065 1.00 51.10 259 ALA D O 1
ATOM 9110 N N . PRO D 1 263 ? 37.145 2.897 134.073 1.00 41.11 260 PRO D N 1
ATOM 9111 C CA . PRO D 1 263 ? 36.186 2.111 134.853 1.00 42.38 260 PRO D CA 1
ATOM 9112 C C . PRO D 1 263 ? 35.470 1.087 133.977 1.00 41.48 260 PRO D C 1
ATOM 9113 O O . PRO D 1 263 ? 35.683 1.009 132.777 1.00 37.65 260 PRO D O 1
ATOM 9117 N N . GLU D 1 264 ? 34.590 0.308 134.612 1.00 49.73 261 GLU D N 1
ATOM 9118 C CA . GLU D 1 264 ? 33.851 -0.735 133.903 1.00 57.22 261 GLU D CA 1
ATOM 9119 C C . GLU D 1 264 ? 32.814 -0.140 132.956 1.00 47.40 261 GLU D C 1
ATOM 9120 O O . GLU D 1 264 ? 32.604 -0.655 131.852 1.00 44.25 261 GLU D O 1
ATOM 9126 N N . LYS D 1 265 ? 32.148 0.931 133.374 1.00 35.99 262 LYS D N 1
ATOM 9127 C CA . LYS D 1 265 ? 31.168 1.637 132.561 1.00 34.41 262 LYS D CA 1
ATOM 9128 C C . LYS D 1 265 ? 31.605 3.088 132.460 1.00 32.91 262 LYS D C 1
ATOM 9129 O O . LYS D 1 265 ? 32.144 3.647 133.422 1.00 33.17 262 LYS D O 1
ATOM 9135 N N . ILE D 1 266 ? 31.370 3.697 131.297 1.00 31.35 263 ILE D N 1
ATOM 9136 C CA . ILE D 1 266 ? 31.910 5.030 131.032 1.00 32.88 263 ILE D CA 1
ATOM 9137 C C . ILE D 1 266 ? 31.328 6.066 131.995 1.00 31.02 263 ILE D C 1
ATOM 9138 O O . ILE D 1 266 ? 32.012 7.022 132.374 1.00 27.92 263 ILE D O 1
ATOM 9143 N N . GLU D 1 267 ? 30.073 5.894 132.413 1.00 30.92 264 GLU D N 1
ATOM 9144 C CA . GLU D 1 267 ? 29.457 6.834 133.345 1.00 31.72 264 GLU D CA 1
ATOM 9145 C C . GLU D 1 267 ? 30.060 6.772 134.735 1.00 32.30 264 GLU D C 1
ATOM 9146 O O . GLU D 1 267 ? 29.717 7.615 135.568 1.00 31.59 264 GLU D O 1
ATOM 9152 N N . ASP D 1 268 ? 30.961 5.833 134.994 1.00 29.84 265 ASP D N 1
ATOM 9153 C CA . ASP D 1 268 ? 31.665 5.767 136.269 1.00 32.19 265 ASP D CA 1
ATOM 9154 C C . ASP D 1 268 ? 32.982 6.531 136.267 1.00 30.98 265 ASP D C 1
ATOM 9155 O O . ASP D 1 268 ? 33.675 6.543 137.286 1.00 35.71 265 ASP D O 1
ATOM 9160 N N . PHE D 1 269 ? 33.348 7.175 135.158 1.00 33.10 266 PHE D N 1
ATOM 9161 C CA . PHE D 1 269 ? 34.543 8.004 135.172 1.00 29.38 266 PHE D CA 1
ATOM 9162 C C . PHE D 1 269 ? 34.351 9.134 136.175 1.00 33.62 266 PHE D C 1
ATOM 9163 O O . PHE D 1 269 ? 33.272 9.726 136.270 1.00 33.27 266 PHE D O 1
ATOM 9171 N N . THR D 1 270 ? 35.395 9.414 136.947 1.00 35.57 267 THR D N 1
ATOM 9172 C CA . THR D 1 270 ? 35.426 10.564 137.839 1.00 31.22 267 THR D CA 1
ATOM 9173 C C . THR D 1 270 ? 36.679 11.359 137.527 1.00 34.87 267 THR D C 1
ATOM 9174 O O . THR D 1 270 ? 37.608 10.863 136.887 1.00 36.40 267 THR D O 1
ATOM 9178 N N . ILE D 1 271 ? 36.703 12.605 138.005 1.00 40.93 268 ILE D N 1
ATOM 9179 C CA . ILE D 1 271 ? 37.842 13.476 137.746 1.00 39.99 268 ILE D CA 1
ATOM 9180 C C . ILE D 1 271 ? 39.117 12.927 138.370 1.00 44.82 268 ILE D C 1
ATOM 9181 O O . ILE D 1 271 ? 40.219 13.328 137.983 1.00 51.11 268 ILE D O 1
ATOM 9186 N N . ASP D 1 272 ? 38.996 12.003 139.330 1.00 42.84 269 ASP D N 1
ATOM 9187 C CA . ASP D 1 272 ? 40.167 11.392 139.947 1.00 45.99 269 ASP D CA 1
ATOM 9188 C C . ASP D 1 272 ? 40.864 10.407 139.019 1.00 44.49 269 ASP D C 1
ATOM 9189 O O . ASP D 1 272 ? 41.973 9.965 139.327 1.00 43.25 269 ASP D O 1
ATOM 9194 N N . MET D 1 273 ? 40.248 10.052 137.898 1.00 34.70 270 MET D N 1
ATOM 9195 C CA . MET D 1 273 ? 40.779 9.021 137.021 1.00 34.89 270 MET D CA 1
ATOM 9196 C C . MET D 1 273 ? 41.568 9.567 135.833 1.00 31.99 270 MET D C 1
ATOM 9197 O O . MET D 1 273 ? 42.086 8.775 135.045 1.00 36.16 270 MET D O 1
ATOM 9202 N N . PHE D 1 274 ? 41.666 10.885 135.669 1.00 32.88 271 PHE D N 1
ATOM 9203 C CA . PHE D 1 274 ? 42.449 11.434 134.563 1.00 32.35 271 PHE D CA 1
ATOM 9204 C C . PHE D 1 274 ? 42.801 12.876 134.887 1.00 39.24 271 PHE D C 1
ATOM 9205 O O . PHE D 1 274 ? 42.157 13.511 135.725 1.00 46.97 271 PHE D O 1
ATOM 9213 N N . TYR D 1 275 ? 43.840 13.389 134.226 1.00 32.35 272 TYR D N 1
ATOM 9214 C CA . TYR D 1 275 ? 44.195 14.785 134.435 1.00 34.45 272 TYR D CA 1
ATOM 9215 C C . TYR D 1 275 ? 44.868 15.369 133.201 1.00 26.69 272 TYR D C 1
ATOM 9216 O O . TYR D 1 275 ? 45.373 14.656 132.330 1.00 33.52 272 TYR D O 1
ATOM 9225 N N . LEU D 1 276 ? 44.875 16.695 133.163 1.00 33.08 273 LEU D N 1
ATOM 9226 C CA . LEU D 1 276 ? 45.476 17.461 132.083 1.00 29.30 273 LEU D CA 1
ATOM 9227 C C . LEU D 1 276 ? 46.899 17.821 132.488 1.00 33.27 273 LEU D C 1
ATOM 9228 O O . LEU D 1 276 ? 47.111 18.458 133.529 1.00 37.13 273 LEU D O 1
ATOM 9233 N N . GLU D 1 277 ? 47.862 17.417 131.666 1.00 31.12 274 GLU D N 1
ATOM 9234 C CA . GLU D 1 277 ? 49.282 17.608 131.942 1.00 41.50 274 GLU D CA 1
ATOM 9235 C C . GLU D 1 277 ? 49.832 18.722 131.060 1.00 35.58 274 GLU D C 1
ATOM 9236 O O . GLU D 1 277 ? 49.623 18.717 129.841 1.00 32.54 274 GLU D O 1
ATOM 9242 N N . GLY D 1 278 ? 50.529 19.678 131.676 1.00 40.43 275 GLY D N 1
ATOM 9243 C CA . GLY D 1 278 ? 51.248 20.680 130.909 1.00 33.08 275 GLY D CA 1
ATOM 9244 C C . GLY D 1 278 ? 50.398 21.736 130.229 1.00 28.42 275 GLY D C 1
ATOM 9245 O O . GLY D 1 278 ? 50.775 22.214 129.153 1.00 31.18 275 GLY D O 1
ATOM 9246 N N . TYR D 1 279 ? 49.250 22.096 130.800 1.00 30.03 276 TYR D N 1
ATOM 9247 C CA . TYR D 1 279 ? 48.441 23.161 130.218 1.00 34.57 276 TYR D CA 1
ATOM 9248 C C . TYR D 1 279 ? 49.041 24.509 130.593 1.00 28.76 276 TYR D C 1
ATOM 9249 O O . TYR D 1 279 ? 49.122 24.840 131.783 1.00 31.25 276 TYR D O 1
ATOM 9258 N N . GLN D 1 280 ? 49.457 25.295 129.589 1.00 28.50 277 GLN D N 1
ATOM 9259 C CA . GLN D 1 280 ? 50.154 26.557 129.834 1.00 34.89 277 GLN D CA 1
ATOM 9260 C C . GLN D 1 280 ? 49.526 27.676 128.998 1.00 33.29 277 GLN D C 1
ATOM 9261 O O . GLN D 1 280 ? 50.154 28.228 128.090 1.00 33.48 277 GLN D O 1
ATOM 9267 N N . PRO D 1 281 ? 48.287 28.055 129.303 1.00 28.15 278 PRO D N 1
ATOM 9268 C CA . PRO D 1 281 ? 47.640 29.138 128.558 1.00 32.28 278 PRO D CA 1
ATOM 9269 C C . PRO D 1 281 ? 48.265 30.490 128.864 1.00 33.54 278 PRO D C 1
ATOM 9270 O O . PRO D 1 281 ? 48.822 30.719 129.945 1.00 34.34 278 PRO D O 1
ATOM 9274 N N . HIS D 1 282 ? 48.144 31.401 127.897 1.00 35.13 279 HIS D N 1
ATOM 9275 C CA . HIS D 1 282 ? 48.502 32.796 128.132 1.00 41.91 279 HIS D CA 1
ATOM 9276 C C . HIS D 1 282 ? 47.753 33.309 129.355 1.00 43.89 279 HIS D C 1
ATOM 9277 O O . HIS D 1 282 ? 46.597 32.954 129.590 1.00 36.83 279 HIS D O 1
ATOM 9284 N N . SER D 1 283 ? 48.429 34.134 130.156 1.00 62.26 280 SER D N 1
ATOM 9285 C CA . SER D 1 283 ? 47.928 34.425 131.497 1.00 73.60 280 SER D CA 1
ATOM 9286 C C . SER D 1 283 ? 46.791 35.441 131.515 1.00 75.09 280 SER D C 1
ATOM 9287 O O . SER D 1 283 ? 45.930 35.373 132.398 1.00 84.50 280 SER D O 1
ATOM 9290 N N . GLY D 1 284 ? 46.753 36.378 130.573 1.00 60.59 281 GLY D N 1
ATOM 9291 C CA . GLY D 1 284 ? 45.723 37.400 130.611 1.00 57.85 281 GLY D CA 1
ATOM 9292 C C . GLY D 1 284 ? 44.348 36.855 130.277 1.00 59.53 281 GLY D C 1
ATOM 9293 O O . GLY D 1 284 ? 44.088 36.496 129.125 1.00 52.29 281 GLY D O 1
ATOM 9294 N N . ASN D 1 285 ? 43.454 36.812 131.266 1.00 68.50 282 ASN D N 1
ATOM 9295 C CA . ASN D 1 285 ? 42.129 36.239 131.062 1.00 68.29 282 ASN D CA 1
ATOM 9296 C C . ASN D 1 285 ? 41.333 37.076 130.071 1.00 58.26 282 ASN D C 1
ATOM 9297 O O . ASN D 1 285 ? 41.346 38.309 130.116 1.00 61.10 282 ASN D O 1
ATOM 9302 N N . LEU D 1 286 ? 40.626 36.395 129.175 1.00 40.21 283 LEU D N 1
ATOM 9303 C CA . LEU D 1 286 ? 39.813 37.044 128.162 1.00 34.26 283 LEU D CA 1
ATOM 9304 C C . LEU D 1 286 ? 38.359 36.715 128.456 1.00 39.21 283 LEU D C 1
ATOM 9305 O O . LEU D 1 286 ? 38.011 35.542 128.629 1.00 42.76 283 LEU D O 1
ATOM 9310 N N . GLN D 1 287 ? 37.523 37.750 128.517 1.00 37.02 284 GLN D N 1
ATOM 9311 C CA . GLN D 1 287 ? 36.120 37.623 128.891 1.00 42.73 284 GLN D CA 1
ATOM 9312 C C . GLN D 1 287 ? 35.255 37.750 127.643 1.00 36.95 284 GLN D C 1
ATOM 9313 O O . GLN D 1 287 ? 35.295 38.781 126.962 1.00 43.69 284 GLN D O 1
ATOM 9319 N N . MET D 1 288 ? 34.501 36.690 127.343 1.00 33.73 285 MET D N 1
ATOM 9320 C CA A MET D 1 288 ? 33.522 36.649 126.254 0.43 33.13 285 MET D CA 1
ATOM 9321 C CA B MET D 1 288 ? 33.524 36.666 126.253 0.57 33.12 285 MET D CA 1
ATOM 9322 C C . MET D 1 288 ? 32.148 36.493 126.897 1.00 36.22 285 MET D C 1
ATOM 9323 O O . MET D 1 288 ? 31.684 35.371 127.119 1.00 46.16 285 MET D O 1
ATOM 9332 N N . LYS D 1 289 ? 31.487 37.610 127.174 1.00 32.39 286 LYS D N 1
ATOM 9333 C CA . LYS D 1 289 ? 30.197 37.560 127.870 1.00 39.14 286 LYS D CA 1
ATOM 9334 C C . LYS D 1 289 ? 29.170 36.763 127.070 1.00 35.72 286 LYS D C 1
ATOM 9335 O O . LYS D 1 289 ? 28.998 36.985 125.869 1.00 35.71 286 LYS D O 1
ATOM 9341 N N . MET D 1 290 ? 28.460 35.859 127.751 1.00 32.46 287 MET D N 1
ATOM 9342 C CA . MET D 1 290 ? 27.383 35.102 127.120 1.00 27.11 287 MET D CA 1
ATOM 9343 C C . MET D 1 290 ? 26.237 36.024 126.733 1.00 34.49 287 MET D C 1
ATOM 9344 O O . MET D 1 290 ? 25.716 36.774 127.564 1.00 34.43 287 MET D O 1
ATOM 9349 N N . ALA D 1 291 ? 25.827 35.942 125.474 1.00 36.28 288 ALA D N 1
ATOM 9350 C CA . ALA D 1 291 ? 24.679 36.699 124.994 1.00 35.33 288 ALA D CA 1
ATOM 9351 C C . ALA D 1 291 ? 23.427 36.114 125.604 1.00 34.06 288 ALA D C 1
ATOM 9352 O O . ALA D 1 291 ? 23.165 34.927 125.436 1.00 38.51 288 ALA D O 1
#

Foldseek 3Di:
DPAACVLLLVVLVCQVVPFDWDADPLRQTWGKDFKDKHKHWCPPQFFRQFQLAHDPVVLLQVVLLCLQLQAAFQVVVVVVVNNVCQVLQACVLCVVLVNNVADRRFQFRARSVCQQANPFDDDTRPDDQVPHHDNLVVVLLVCCQPPQQDFPSKGFRDDVVGCSGGSHHFQFGMKHWHDDPQAIEMETEGAEDQSQPVPSSVSNNVSVVRCLSSQQRVGHHGMYMYIYGIYIHRPQCSVLSVVSSPDDTDGGWGKAAQDHDNDSSPDDPVRIDTGPRNHDDDHGDDDDRD/DCAACVVLLVVLVCQVVDFDWDCDPLRQIWGWDFKDKHKHWCPPQFARQFQLAHDPVVLLVVVLLCLQLQAQFQVVVVVVVNNVCQVLQACVLCVVLVNNVADRRFQFRARSVCQQANPFDDDTRPDDQVPHHHNLPVVLLVCCQPPQQDFPSKGFRPDVVGCSGGSHHFQQGMKHWHDDPQAIEMETEGAEAASQHVPSSVSNNVSVVQCLSSQQRRGHHTMYMYIYGIYIYGPQCSVLSVVSSVDDTDGGWGKAFQDHDNRSSPDDPVRIDTGDRNHDDDHGDDDDRD/D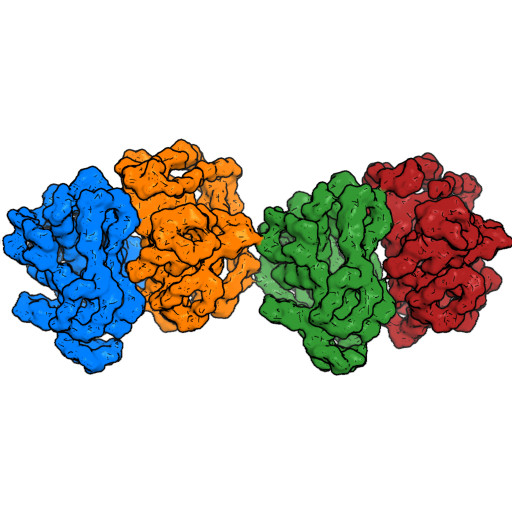AACVLLLVVLVCQVVDFDWDQDPVRQIWGKDFKDKHKHWCPPQFFRQFQLAHDPVVLLVVVLLCLQLQAQFQVVVVVVVNNPCQVLQACVLCVVLVNNVADRRFQFRARSVCQQANPFDDDTRPDDCVPHHDNLVVVLLVCCQVPQQDFPSKGFRQDVVGCSRGSHHFQQGMKHWHDDPLAIEMETEGAEAQSQPVPSSVSNNVSVVRCLSSQQRVGHHTMYMYIYGIYIYRPQCSVLSVVSSPDDTDGGWGKAFQDHDNRSSPDDPVRIDTGDRNHDDDHGDDDDD/DAACVLLLVVLVCQVVDFDWDQDPVRLIWGKDFKDKDKHWCPPQFFRQFQLAHDPVVLLVVVLLCLQLQAAFQVVCVVVVNNVCQVLQACVLCVVLVNNPAPRRFFFRARSVCQQANPFDTDTRPDDCVPHHDNLLVVLLVCCQVPQQDFPSKGFRDDVVGCSRGSHHFQQGMKHWHDDPQAIEMETEGAEAQSQHVPSSVSNNVSVVQCLSSQQRVGHHGMYMYIYGIHIYRPQCSVLSVVSSVDDTDGGWGKAFQHHDNRSSPDDPVGIDTGDRNHDDDHGDDDDD

Solvent-accessible surface area: 44887 Å² total; per-residue (Å²): 108,132,148,24,8,52,42,0,3,44,7,1,88,59,0,40,143,137,15,36,144,10,102,18,131,25,68,40,7,1,20,1,6,11,0,17,43,4,69,3,55,0,111,116,57,25,0,0,0,0,0,0,17,114,10,85,33,95,0,0,0,18,6,1,6,2,2,0,90,7,54,3,20,2,90,65,2,28,151,74,149,0,101,48,32,58,48,14,0,32,86,145,38,0,51,87,72,37,17,161,153,24,63,95,5,2,3,0,0,8,7,0,0,0,4,18,25,1,40,12,156,28,100,55,25,103,34,110,20,118,81,114,41,55,44,9,0,38,79,6,9,118,33,5,124,124,76,48,36,33,21,71,3,8,3,3,0,8,2,14,79,18,37,119,51,0,1,26,6,1,30,5,3,6,2,2,1,15,13,22,128,38,37,0,12,0,0,0,3,2,6,10,0,26,0,0,57,24,0,1,28,15,0,0,2,5,0,0,0,0,6,0,0,1,39,23,18,74,37,147,23,0,40,0,0,0,0,0,0,2,0,3,0,11,51,70,0,33,126,23,1,102,123,1,31,110,30,112,36,98,120,33,1,64,4,70,56,113,97,47,17,155,126,2,58,70,4,58,62,120,29,5,97,32,66,48,47,116,28,34,103,38,106,21,149,14,107,85,20,126,106,135,148,24,7,52,41,0,2,46,6,1,98,62,0,40,156,132,16,34,171,12,117,10,130,20,61,42,10,2,26,1,5,12,0,16,44,5,65,2,57,0,121,106,53,25,0,0,0,0,0,0,14,114,11,84,39,38,0,0,0,19,6,1,7,1,1,1,90,5,51,3,17,1,89,65,3,24,118,39,72,0,92,44,35,59,48,11,0,32,89,145,35,0,47,86,76,39,13,156,133,19,61,97,4,3,3,0,0,9,8,0,0,0,3,18,23,1,27,12,160,27,103,58,23,104,34,109,21,116,81,118,42,54,42,8,0,40,77,7,8,118,32,5,120,123,77,44,41,33,18,60,3,9,2,4,0,9,0,13,55,16,37,118,49,0,1,26,10,1,34,5,3,6,1,2,1,15,11,19,128,39,40,0,12,0,0,0,4,2,8,10,0,26,0,0,59,24,0,1,25,15,0,0,2,6,0,0,0,0,6,0,0,1,41,25,19,74,34,147,25,1,39,0,0,0,0,0,0,3,0,3,0,10,60,78,0,34,121,37,0,100,120,1,31,108,35,112,31,95,117,37,1,52,6,78,54,28,82,43,21,147,113,2,59,68,4,54,70,55,12,7,28,24,48,46,47,114,31,36,111,34,110,21,154,17,150,75,17,114,167,148,22,7,71,43,0,4,46,7,1,98,63,0,41,151,124,16,36,178,15,102,15,133,44,55,44,6,2,15,1,6,12,0,16,46,5,66,2,57,0,110,115,58,25,0,0,0,0,0,0,15,56,11,86,16,56,0,0,0,16,5,2,5,2,1,1,88,5,53,2,19,1,87,64,3,29,156,74,135,0,104,47,33,56,62,13,1,28,75,133,49,0,47,88,73,40,16,151,153,25,64,89,6,2,3,0,0,9,7,0,0,0,3,18,22,1,30,13,160,26,102,56,22,102,33,103,19,114,80,114,41,56,41,9,0,39,79,5,10,119,35,4,124,126,76,46,43,30,19,57,3,9,2,3,0,10,1,15,56,17,37,120,51,0,1,26,6,1,32,4,2,7,1,2,1,13,11,18,129,38,40,0,12,0,0,0,4,2,6,8,0,26,0,0,57,22,0,0,25,14,0,0,2,4,0,0,0,0,6,0,0,1,38,23,18,75,35,145,23,0,40,0,0,0,0,1,0,3,0,3,0,10,65,84,0,32,125,26,0,100,121,1,37,108,31,115,30,89,119,37,2,65,4,69,57,50,64,42,17,164,131,4,57,73,3,60,64,34,24,6,60,28,68,49,29,52,1,37,77,36,98,22,162,17,162,91,49,172,149,26,8,76,45,0,7,41,6,1,102,64,0,38,144,128,15,35,189,13,93,14,126,49,57,42,10,3,22,0,6,11,0,17,46,5,69,2,55,0,109,114,58,24,0,0,0,0,0,0,13,115,10,86,37,103,0,0,0,19,6,1,7,2,0,0,93,5,55,2,20,2,93,67,3,29,156,80,158,0,100,43,31,59,60,14,1,25,76,132,44,0,42,85,61,41,23,156,149,30,63,94,5,3,2,0,0,8,6,0,0,0,4,18,21,0,34,12,158,26,101,54,28,105,35,108,21,116,80,113,43,51,42,9,0,38,80,6,7,119,33,4,124,123,74,46,46,33,22,62,3,8,3,3,0,8,2,12,75,16,37,117,51,0,1,23,5,1,30,6,3,5,1,1,1,17,10,21,132,38,41,0,14,0,0,0,5,2,7,9,0,27,0,0,56,23,0,1,25,14,0,0,2,5,0,0,0,0,6,0,0,1,40,24,20,74,34,147,23,0,42,0,0,0,0,0,0,2,0,3,0,11,69,62,0,32,125,41,0,101,124,1,38,109,30,110,32,98,122,37,2,66,4,72,52,112,99,43,18,154,113,3,55,69,4,59,72,120,29,5,103,31,70,44,48,117,29,36,109,37,101,25,149,12,128,103,53

InterPro domains:
  IPR000398 Thymidylate synthase [MF_00008] (4-289)
  IPR000398 Thymidylate synthase [PR00108] (46-67)
  IPR000398 Thymidylate synthase [PR00108] (139-158)
  IPR000398 Thymidylate synthase [PR00108] (165-180)
  IPR000398 Thymidylate synthase [PR00108] (183-209)
  IPR000398 Thymidylate synthase [PR00108] (221-238)
  IPR000398 Thymidylate synthase [TIGR03284] (5-280)
  IPR020940 Thymidylate synthase, active site [PS00091] (150-178)
  IPR023451 Thymidylate synthase/dCMP hydroxymethylase domain [PF00303] (5-289)
  IPR023451 Thymidylate synthase/dCMP hydroxymethylase domain [cd00351] (6-241)
  IPR036926 Thymidylate synthase/dCMP hydroxymethylase superfamily [G3DSA:3.30.572.10] (1-289)
  IPR036926 Thymidylate synthase/dCMP hydroxymethylase superfamily [SSF55831] (4-289)
  IPR045097 Thymidylate synthase/dCMP hydroxymethylase [PTHR11548] (3-289)

Sequence (1156 aa):
AMEGEHQYLNLVREILERGVKKDDRTGTGTLSIFGPQMRFSLRDDTIPVLTTKKIFWRGVVEELLWFIRGNTDAKELAKKKIHIWNANGSREFLDSRGLYDRAEGDLGPVYGFQWRHFGAEYDTCSSDYTGKGIDQLANNILKTLRENPDDRRMIMTAWNPMMDLHLMALPPCHMTAQFYVANGELSCQLYQRSGDVGLGVPFNIASYSLLTHLMASMVGLKPGEFILTLGDAHIYNTHIEVLKKQLCRVPRPFPKLRILMAPEKIEDFTIDMFYLEGYQPHSGNLQMMKMAVAMEGEHQYLNLVREILERGVKKDDRTGTGTLSIFGPQMRFSLRDDTIPVLTTKKIFWRGVVEELLWFIRGNTDAKELAKKKIHIWNANGSREFLDSRGLYDRAEGDLGPVYGFQWRHFGAEYDTCSSDYTGKGIDQLANILKTLRRENPDDRRMIMTAWNPMMDLHLMALPPCHMTAQFYVANGELSCQLYQRSGDVGLGVPFNIASYSLLTHLMASMMVGLKPGEFILTLGDAHIYNTHIEVLKKQLCRVPRPFPKLRILMAPEKIEDFTIDMFYLEGYQPHSGNLQMMKMAVMEGEHQYLNLVREILERGVKKDDRTGTGTLSIFGPQMRFSLRDDTIPVLTTKKIFWRGVVEELLWFIRGNTDAKELAKKKIHIWNANGSREFLDSRGLYDRAEGDLGPVYGFQWRHFGAEYDTCSSDYTGKGIDQLANILKTLRENPDDRRMIMTAWNPMDLHLMALPPCHMTAQFYVANGELSCQLYQRSGDVGLGVPFNIASYSLLTHLMASMMVGLKPGEFILTLGDAHIYNTHIEVLKKQLCRVPRPFPKLRILMAPEKIEDFTIDMFYLEGYQPHSGNLQMMKMAMEGEHQYLNLVREILERGVKKDDRTGTGTLSIFGPQQMRFSLRDDTIPVLTTKKIFWRGVVEELLWFIRGNTDAKELAKKKIHIWNANGSREFLDSRGLYDRAEGDLGPVYGFQWRHFGAEYDTCSSDYTGKGIDQLANILKTLRENPDDRRMIMTAWNPMDLHLMALPPCHMTAQFYVANGELSCQLYQRSGDVGLGVPFNIASYSLLTHLMASMVGLKPGEFILTLGDAHIYNTHIEVLKKQLCRVPRPFPKLRILMAPEKIEDFTIDMFYLEGYQPHSGNLQMMKMA

Organism: White spot syndrome virus (isolate Shrimp/China/Tongan/1996) (NCBI:txid654913)

B-factor: mean 27.03, std 13.92, range [11.18, 113.89]

Radius of gyration: 40.14 Å; Cα contacts (8 Å, |Δi|>4): 2476; chains: 4; bounding box: 74×58×128 Å

Secondary structure (DSSP, 8-state):
--STHHHHHHHHHHHHHHPEEE--TTSS-EEEEE--EEEEE-GGGB----SSS---HHHHHHHHHHHHTT--BHHHHHHTT--TTTGGGSHHHHHHTT-TTSPTTB--S-THHHHHHBTPPP--TTS--TT-SB-HHHHHHHHHHH-TT-S--EEE---TTTGGGSSS--SEEEEEEEEETTEEEEEEEEEEEETTTHHHHHHHHHHHHHHHHHHHHT-EEEEEEEEEEEEEEEGGGHHHHHHHHTSPP----EEEE----SSGGG--GGGEEEES----SS----PPP-/--STHHHHHHHHHHHHHHPEEE--TTSS-EEEEE--EEEEE-GGGB----SSS---HHHHHHHHHHHHTT--BHHHHHTTT--TTTGGGSHHHHHHTT-TTSPTTB--S-THHHHHHBTPPP--TTS--TT-SB-HHHHHHHHHHH-TT-S--EEE---TTTGGGSSS--SEEEEEEEEETTEEEEEEEEEEEETTTHHHHHHHHHHHHHHHHHHHHT-EEEEEEEEEEEEEEEGGGHHHHHHHTTSPPPPP-EEEE----SSGGG--GGGEEEES----SS----PPP-/--THHHHHHHHHHHHHHPEEE--TTSS-EEEEE--EEEEE-GGGB----SSS---HHHHHHHHHHHHTT--BHHHHHHTT--TTTGGGSHHHHHHTT-TTSPTTB--S-THHHHHHBTPPP--TTS--TT-SB-HHHHHHHHHHH-TT-S--EEE---TTTGGGSSS--SEEEEEEEEETTEEEEEEEEEEEETTTHHHHHHHHHHHHHHHHHHHHT-EEEEEEEEEEEEEEEGGGHHHHHHHTTSPP----EEEE----SSGGG--GGGEEEES----SS-------/--THHHHHHHHHHHHHHPEEE--TTSS-EEEEE--EEEEE-GGGB----SSS---HHHHHHHHHHHHTT--BHHHHHTTT--TTTTTTSHHHHHHTT-TTSPTTB--S-THHHHHHBTPPP--TTS--TT-SB-HHHHHHHHHHH-TT-S--EEE---TTTGGGSSS--SEEEEEEEEETTEEEEEEEEEEEETTTHHHHHHHHHHHHHHHHHHHHT-EEEEEEEEEEEEEEEGGGHHHHHHHHTSPP----EEEE----SSGGG--GGGEEEES----SS-------